Protein AF-0000000084991382 (afdb_homodimer)

InterPro domains:
  IPR006451 Glycogen debranching enzyme, archaeal type [TIGR01561] (20-585)
  IPR008928 Six-hairpin glycosidase superfamily [SSF48208] (180-654)
  IPR010401 Glycogen debranching enzyme [PTHR10569] (270-649)
  IPR012341 Six-hairpin glycosidase-like superfamily [G3DSA:1.50.10.10] (306-645)
  IPR024742 Glycogen debranching enzyme, bacterial and archaeal type, N-terminal [PF12439] (19-235)
  IPR032790 Glycogen debranching enzyme, C-terminal [PF06202] (283-645)

Structure (mmCIF, N/CA/C/O backbone):
data_AF-0000000084991382-model_v1
#
loop_
_entity.id
_entity.type
_entity.pdbx_description
1 polymer 'Glycogen debranching enzyme'
#
loop_
_atom_site.group_PDB
_atom_site.id
_atom_site.type_symbol
_atom_site.label_atom_id
_atom_site.label_alt_id
_atom_site.label_comp_id
_atom_site.label_asym_id
_atom_site.label_entity_id
_atom_site.label_seq_id
_atom_site.pdbx_PDB_ins_code
_atom_site.Cartn_x
_atom_site.Cartn_y
_atom_site.Cartn_z
_atom_site.occupancy
_atom_site.B_iso_or_equiv
_atom_site.auth_seq_id
_atom_site.auth_comp_id
_atom_site.auth_asym_id
_atom_site.auth_atom_id
_atom_site.pdbx_PDB_model_num
ATOM 1 N N . MET A 1 1 ? 6.48 -0.029 11.258 1 72.81 1 MET A N 1
ATOM 2 C CA . MET A 1 1 ? 5.969 -0.541 9.992 1 72.81 1 MET A CA 1
ATOM 3 C C . MET A 1 1 ? 6.969 -0.298 8.867 1 72.81 1 MET A C 1
ATOM 5 O O . MET A 1 1 ? 7.711 0.684 8.891 1 72.81 1 MET A O 1
ATOM 9 N N . ILE A 1 2 ? 7.184 -1.28 8.094 1 89.69 2 ILE A N 1
ATOM 10 C CA . ILE A 1 2 ? 8.031 -1.267 6.906 1 89.69 2 ILE A CA 1
ATOM 11 C C . ILE A 1 2 ? 7.172 -1.065 5.66 1 89.69 2 ILE A C 1
ATOM 13 O O . ILE A 1 2 ? 6.121 -1.692 5.52 1 89.69 2 ILE A O 1
ATOM 17 N N . TYR A 1 3 ? 7.504 -0.034 4.891 1 96.38 3 TYR A N 1
ATOM 18 C CA . TYR A 1 3 ? 6.805 0.211 3.635 1 96.38 3 TYR A CA 1
ATOM 19 C C . TYR A 1 3 ? 7.531 -0.455 2.471 1 96.38 3 TYR A C 1
ATOM 21 O O . TYR A 1 3 ? 8.75 -0.338 2.342 1 96.38 3 TYR A O 1
ATOM 29 N N . HIS A 1 4 ? 6.82 -1.195 1.661 1 97.19 4 HIS A N 1
ATOM 30 C CA . HIS A 1 4 ? 7.363 -1.854 0.478 1 97.19 4 HIS A CA 1
ATOM 31 C C . HIS A 1 4 ? 6.656 -1.383 -0.788 1 97.19 4 HIS A C 1
ATOM 33 O O . HIS A 1 4 ? 5.422 -1.349 -0.839 1 97.19 4 HIS A O 1
ATOM 39 N N . PHE A 1 5 ? 7.438 -1.01 -1.767 1 98.06 5 PHE A N 1
ATOM 40 C CA . PHE A 1 5 ? 6.926 -0.643 -3.082 1 98.06 5 PHE A CA 1
ATOM 41 C C . PHE A 1 5 ? 7.699 -1.362 -4.184 1 98.06 5 PHE A C 1
ATOM 43 O O . PHE A 1 5 ? 8.891 -1.648 -4.027 1 98.06 5 PHE A O 1
ATOM 50 N N . SER A 1 6 ? 7.043 -1.674 -5.199 1 97.56 6 SER A N 1
ATOM 51 C CA . SER A 1 6 ? 7.684 -2.271 -6.363 1 97.56 6 SER A CA 1
ATOM 52 C C . SER A 1 6 ? 7.082 -1.735 -7.66 1 97.56 6 SER A C 1
ATOM 54 O O . SER A 1 6 ? 6.762 -0.55 -7.758 1 97.56 6 SER A O 1
ATOM 56 N N . LYS A 1 7 ? 7.035 -2.514 -8.695 1 97.44 7 LYS A N 1
ATOM 57 C CA . LYS A 1 7 ? 6.711 -2.039 -10.039 1 97.44 7 LYS A CA 1
ATOM 58 C C . LYS A 1 7 ? 5.312 -1.425 -10.078 1 97.44 7 LYS A C 1
ATOM 60 O O . LYS A 1 7 ? 5.051 -0.519 -10.867 1 97.44 7 LYS A O 1
ATOM 65 N N . GLU A 1 8 ? 4.422 -1.865 -9.18 1 96.38 8 GLU A N 1
ATOM 66 C CA . GLU A 1 8 ? 3.072 -1.311 -9.148 1 96.38 8 GLU A CA 1
ATOM 67 C C . GLU A 1 8 ? 3.096 0.18 -8.828 1 96.38 8 GLU A C 1
ATOM 69 O O . GLU A 1 8 ? 2.189 0.92 -9.219 1 96.38 8 GLU A O 1
ATOM 74 N N . ALA A 1 9 ? 4.09 0.682 -8.164 1 97.62 9 ALA A N 1
ATOM 75 C CA . ALA A 1 9 ? 4.172 2.062 -7.695 1 97.62 9 ALA A CA 1
ATOM 76 C C . ALA A 1 9 ? 4.742 2.977 -8.773 1 97.62 9 ALA A C 1
ATOM 78 O O . ALA A 1 9 ? 4.648 4.203 -8.68 1 97.62 9 ALA A O 1
ATOM 79 N N . TRP A 1 10 ? 5.344 2.391 -9.844 1 98.06 10 TRP A N 1
ATOM 80 C CA . TRP A 1 10 ? 5.895 3.215 -10.914 1 98.06 10 TRP A CA 1
ATOM 81 C C . TRP A 1 10 ? 5.703 2.547 -12.273 1 98.06 10 TRP A C 1
ATOM 83 O O . TRP A 1 10 ? 6.656 2.406 -13.039 1 98.06 10 TRP A O 1
ATOM 93 N N . ARG A 1 11 ? 4.496 2.066 -12.523 1 96.62 11 ARG A N 1
ATOM 94 C CA . ARG A 1 11 ? 4.145 1.539 -13.836 1 96.62 11 ARG A CA 1
ATOM 95 C C . ARG A 1 11 ? 4.379 2.582 -14.922 1 96.62 11 ARG A C 1
ATOM 97 O O . ARG A 1 11 ? 4.664 2.234 -16.078 1 96.62 11 ARG A O 1
ATOM 104 N N . THR A 1 12 ? 4.203 3.867 -14.562 1 96.31 12 THR A N 1
ATOM 105 C CA . THR A 1 12 ? 4.535 5.027 -15.383 1 96.31 12 THR A CA 1
ATOM 106 C C . THR A 1 12 ? 5.383 6.023 -14.602 1 96.31 12 THR A C 1
ATOM 108 O O . THR A 1 12 ? 5.488 5.93 -13.375 1 96.31 12 THR A O 1
ATOM 111 N N . PHE A 1 13 ? 5.98 6.957 -15.32 1 97.19 13 PHE A N 1
ATOM 112 C CA . PHE A 1 13 ? 6.762 8.016 -14.688 1 97.19 13 PHE A CA 1
ATOM 113 C C . PHE A 1 13 ? 5.898 8.812 -13.711 1 97.19 13 PHE A C 1
ATOM 115 O O . PHE A 1 13 ? 6.312 9.07 -12.578 1 97.19 13 PHE A O 1
ATOM 122 N N . GLU A 1 14 ? 4.66 9.117 -14.125 1 96.5 14 GLU A N 1
ATOM 123 C CA . GLU A 1 14 ? 3.756 9.93 -13.32 1 96.5 14 GLU A CA 1
ATOM 124 C C . GLU A 1 14 ? 3.396 9.227 -12.008 1 96.5 14 GLU A C 1
ATOM 126 O O . GLU A 1 14 ? 3.395 9.852 -10.945 1 96.5 14 GLU A O 1
ATOM 131 N N . ARG A 1 15 ? 3.189 7.969 -12.086 1 96.62 15 ARG A N 1
ATOM 132 C CA . ARG A 1 15 ? 2.859 7.199 -10.891 1 96.62 15 ARG A CA 1
ATOM 133 C C . ARG A 1 15 ? 4.047 7.137 -9.93 1 96.62 15 ARG A C 1
ATOM 135 O O . ARG A 1 15 ? 3.871 7.195 -8.711 1 96.62 15 ARG A O 1
ATOM 142 N N . GLY A 1 16 ? 5.223 7.023 -10.586 1 97.69 16 GLY A N 1
ATOM 143 C CA . GLY A 1 16 ? 6.438 6.957 -9.781 1 97.69 16 GLY A CA 1
ATOM 144 C C . GLY A 1 16 ? 6.727 8.242 -9.031 1 97.69 16 GLY A C 1
ATOM 145 O O . GLY A 1 16 ? 7.434 8.227 -8.023 1 97.69 16 GLY A O 1
ATOM 146 N N . CYS A 1 17 ? 6.105 9.32 -9.461 1 97.88 17 CYS A N 1
ATOM 147 C CA . CYS A 1 17 ? 6.371 10.633 -8.883 1 97.88 17 CYS A CA 1
ATOM 148 C C . CYS A 1 17 ? 5.34 10.969 -7.812 1 97.88 17 CYS A C 1
ATOM 150 O O . CYS A 1 17 ? 5.465 11.984 -7.125 1 97.88 17 CYS A O 1
ATOM 152 N N . GLU A 1 18 ? 4.352 10.117 -7.555 1 97.25 18 GLU A N 1
ATOM 153 C CA . GLU A 1 18 ? 3.24 10.422 -6.66 1 97.25 18 GLU A CA 1
ATOM 154 C C . GLU A 1 18 ? 3.674 10.344 -5.199 1 97.25 18 GLU A C 1
ATOM 156 O O . GLU A 1 18 ? 3.039 10.938 -4.324 1 97.25 18 GLU A O 1
ATOM 161 N N . ARG A 1 19 ? 4.727 9.586 -4.914 1 98.31 19 ARG A N 1
ATOM 162 C CA . ARG A 1 19 ? 5.141 9.336 -3.535 1 98.31 19 ARG A CA 1
ATOM 163 C C . ARG A 1 19 ? 6.531 9.906 -3.271 1 98.31 19 ARG A C 1
ATOM 165 O O . ARG A 1 19 ? 7.43 9.773 -4.109 1 98.31 19 ARG A O 1
ATOM 172 N N . GLU A 1 20 ? 6.66 10.5 -2.154 1 98.62 20 GLU A N 1
ATOM 173 C CA . GLU A 1 20 ? 7.906 11.148 -1.757 1 98.62 20 GLU A CA 1
ATOM 174 C C . GLU A 1 20 ? 8.406 10.609 -0.419 1 98.62 20 GLU A C 1
ATOM 176 O O . GLU A 1 20 ? 7.605 10.227 0.438 1 98.62 20 GLU A O 1
ATOM 181 N N . TRP A 1 21 ? 9.703 10.508 -0.274 1 98.56 21 TRP A N 1
ATOM 182 C CA . TRP A 1 21 ? 10.328 10.156 1 1 98.56 21 TRP A CA 1
ATOM 183 C C . TRP A 1 21 ? 11 11.375 1.63 1 98.56 21 TRP A C 1
ATOM 185 O O . TRP A 1 21 ? 11.297 12.352 0.94 1 98.56 21 TRP A O 1
ATOM 195 N N . LEU A 1 22 ? 11.172 11.367 2.988 1 98.75 22 LEU A N 1
ATOM 196 C CA . LEU A 1 22 ? 11.773 12.453 3.752 1 98.75 22 LEU A CA 1
ATOM 197 C C . LEU A 1 22 ? 12.656 11.914 4.867 1 98.75 22 LEU A C 1
ATOM 199 O O . LEU A 1 22 ? 12.281 10.961 5.555 1 98.75 22 LEU A O 1
ATOM 203 N N . ILE A 1 23 ? 13.875 12.508 4.926 1 98.5 23 ILE A N 1
ATOM 204 C CA . ILE A 1 23 ? 14.773 12.297 6.051 1 98.5 23 ILE A CA 1
ATOM 205 C C . ILE A 1 23 ? 15.211 13.641 6.625 1 98.5 23 ILE A C 1
ATOM 207 O O . ILE A 1 23 ? 15.469 14.586 5.883 1 98.5 23 ILE A O 1
ATOM 211 N N . THR A 1 24 ? 15.227 13.727 7.902 1 98.62 24 THR A N 1
ATOM 212 C CA . THR A 1 24 ? 15.625 14.977 8.547 1 98.62 24 THR A CA 1
ATOM 213 C C . THR A 1 24 ? 16.812 14.75 9.484 1 98.62 24 THR A C 1
ATOM 215 O O . THR A 1 24 ? 17.094 13.609 9.852 1 98.62 24 THR A O 1
ATOM 218 N N . ASN A 1 25 ? 17.516 15.82 9.883 1 98.38 25 ASN A N 1
ATOM 219 C CA . ASN A 1 25 ? 18.734 15.664 10.664 1 98.38 25 ASN A CA 1
ATOM 220 C C . ASN A 1 25 ? 18.594 16.297 12.047 1 98.38 25 ASN A C 1
ATOM 222 O O . ASN A 1 25 ? 19.562 16.375 12.797 1 98.38 25 ASN A O 1
ATOM 226 N N . GLY A 1 26 ? 17.438 16.891 12.375 1 98.31 26 GLY A N 1
ATOM 227 C CA . GLY A 1 26 ? 17.203 17.484 13.688 1 98.31 26 GLY A CA 1
ATOM 228 C C . GLY A 1 26 ? 17.656 18.922 13.781 1 98.31 26 GLY A C 1
ATOM 229 O O . GLY A 1 26 ? 17.531 19.547 14.836 1 98.31 26 GLY A O 1
ATOM 230 N N . LEU A 1 27 ? 18.109 19.516 12.656 1 98.25 27 LEU A N 1
ATOM 231 C CA . LEU A 1 27 ? 18.578 20.906 12.625 1 98.25 27 LEU A CA 1
ATOM 232 C C . LEU A 1 27 ? 17.75 21.75 11.672 1 98.25 27 LEU A C 1
ATOM 234 O O . LEU A 1 27 ? 18.062 22.906 11.422 1 98.25 27 LEU A O 1
ATOM 238 N N . GLY A 1 28 ? 16.75 21.125 11.156 1 97.5 28 GLY A N 1
ATOM 239 C CA . GLY A 1 28 ? 15.961 21.781 10.125 1 97.5 28 GLY A CA 1
ATOM 240 C C . GLY A 1 28 ? 16.344 21.359 8.719 1 97.5 28 GLY A C 1
ATOM 241 O O . GLY A 1 28 ? 15.57 21.562 7.777 1 97.5 28 GLY A O 1
ATOM 242 N N . GLY A 1 29 ? 17.531 20.781 8.547 1 98.5 29 GLY A N 1
ATOM 243 C CA . GLY A 1 29 ? 17.938 20.219 7.273 1 98.5 29 GLY A CA 1
ATOM 244 C C . GLY A 1 29 ? 17.234 18.922 6.93 1 98.5 29 GLY A C 1
ATOM 245 O O . GLY A 1 29 ? 16.719 18.234 7.816 1 98.5 29 GLY A O 1
ATOM 246 N N . PHE A 1 30 ? 17.219 18.609 5.609 1 98.81 30 PHE A N 1
ATOM 247 C CA . PHE A 1 30 ? 16.5 17.406 5.207 1 98.81 30 PHE A CA 1
ATOM 248 C C . PHE A 1 30 ? 16.984 16.922 3.844 1 98.81 30 PHE A C 1
ATOM 250 O O . PHE A 1 30 ? 17.672 17.641 3.133 1 98.81 30 PHE A O 1
ATOM 257 N N . ALA A 1 31 ? 16.703 15.688 3.574 1 98.88 31 ALA A N 1
ATOM 258 C CA . ALA A 1 31 ? 16.766 15.062 2.258 1 98.88 31 ALA A CA 1
ATOM 259 C C . ALA A 1 31 ? 15.414 14.5 1.847 1 98.88 31 ALA A C 1
ATOM 261 O O . ALA A 1 31 ? 14.68 13.953 2.678 1 98.88 31 ALA A O 1
ATOM 262 N N . SER A 1 32 ? 15.055 14.719 0.607 1 98.81 32 SER A N 1
ATOM 263 C CA . SER A 1 32 ? 13.766 14.219 0.132 1 98.81 32 SER A CA 1
ATOM 264 C C . SER A 1 32 ? 13.789 13.992 -1.376 1 98.81 32 SER A C 1
ATOM 266 O O . SER A 1 32 ? 14.641 14.531 -2.08 1 98.81 32 SER A O 1
ATOM 268 N N . GLY A 1 33 ? 12.93 13.242 -1.878 1 98.62 33 GLY A N 1
ATOM 269 C CA . GLY A 1 33 ? 12.758 12.914 -3.283 1 98.62 33 GLY A CA 1
ATOM 270 C C . GLY A 1 33 ? 11.586 11.992 -3.543 1 98.62 33 GLY A C 1
ATOM 271 O O . GLY A 1 33 ? 10.805 11.695 -2.633 1 98.62 33 GLY A O 1
ATOM 272 N N . THR A 1 34 ? 11.406 11.57 -4.816 1 98.62 34 THR A N 1
ATOM 273 C CA . THR A 1 34 ? 10.359 10.633 -5.188 1 98.62 34 THR A CA 1
ATOM 274 C C . THR A 1 34 ? 10.875 9.195 -5.117 1 98.62 34 THR A C 1
ATOM 276 O O . THR A 1 34 ? 12.078 8.969 -5.008 1 98.62 34 THR A O 1
ATOM 279 N N . LEU A 1 35 ? 10.023 8.211 -5.23 1 98.25 35 LEU A N 1
ATOM 280 C CA . LEU A 1 35 ? 10.398 6.805 -5.18 1 98.25 35 LEU A CA 1
ATOM 281 C C . LEU A 1 35 ? 11.289 6.441 -6.363 1 98.25 35 LEU A C 1
ATOM 283 O O . LEU A 1 35 ? 12.125 5.535 -6.262 1 98.25 35 LEU A O 1
ATOM 287 N N . VAL A 1 36 ? 11.148 7.223 -7.441 1 98.38 36 VAL A N 1
ATOM 288 C CA . VAL A 1 36 ? 11.844 6.809 -8.656 1 98.38 36 VAL A CA 1
ATOM 289 C C . VAL A 1 36 ? 13.102 7.652 -8.844 1 98.38 36 VAL A C 1
ATOM 291 O O . VAL A 1 36 ? 13.758 7.57 -9.883 1 98.38 36 VAL A O 1
ATOM 294 N N . GLY A 1 37 ? 13.37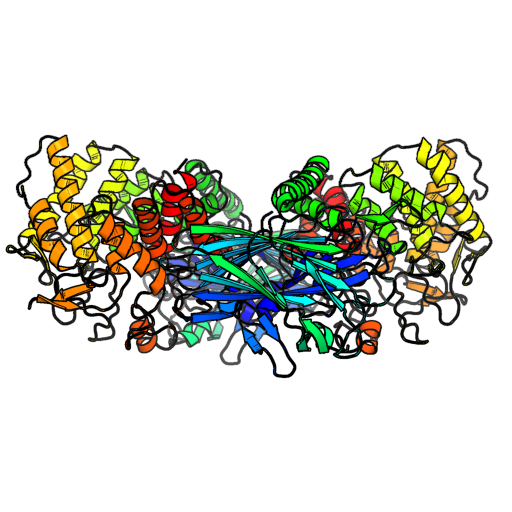5 8.547 -7.922 1 98 37 GLY A N 1
ATOM 295 C CA . GLY A 1 37 ? 14.602 9.328 -7.961 1 98 37 GLY A CA 1
ATOM 296 C C . GLY A 1 37 ? 14.484 10.578 -8.805 1 98 37 GLY A C 1
ATOM 297 O O . GLY A 1 37 ? 15.492 11.227 -9.109 1 98 37 GLY A O 1
ATOM 298 N N . ALA A 1 38 ? 13.281 10.922 -9.234 1 98.25 38 ALA A N 1
ATOM 299 C CA . ALA A 1 38 ? 13.055 12.164 -9.969 1 98.25 38 ALA A CA 1
ATOM 300 C C . ALA A 1 38 ? 12.805 13.328 -9.016 1 98.25 38 ALA A C 1
ATOM 302 O O . ALA A 1 38 ? 12.055 13.203 -8.055 1 98.25 38 ALA A O 1
ATOM 303 N N . ASN A 1 39 ? 13.469 14.383 -9.203 1 98.5 39 ASN A N 1
ATOM 304 C CA . ASN A 1 39 ? 13.109 15.602 -8.492 1 98.5 39 ASN A CA 1
ATOM 305 C C . ASN A 1 39 ? 11.93 16.312 -9.148 1 98.5 39 ASN A C 1
ATOM 307 O O . ASN A 1 39 ? 12.008 16.703 -10.312 1 98.5 39 ASN A O 1
ATOM 311 N N . THR A 1 40 ? 10.891 16.5 -8.398 1 98.12 40 THR A N 1
ATOM 312 C CA . THR A 1 40 ? 9.703 17.141 -8.953 1 98.12 40 THR A CA 1
ATOM 313 C C . THR A 1 40 ? 9.477 18.5 -8.328 1 98.12 40 THR A C 1
ATOM 315 O O . THR A 1 40 ? 8.617 19.266 -8.781 1 98.12 40 THR A O 1
ATOM 318 N N . ARG A 1 41 ? 10.234 18.781 -7.262 1 97.75 41 ARG A N 1
ATOM 319 C CA . ARG A 1 41 ? 10.18 20.047 -6.539 1 97.75 41 ARG A CA 1
ATOM 320 C C . ARG A 1 41 ? 11.562 20.703 -6.461 1 97.75 41 ARG A C 1
ATOM 322 O O . ARG A 1 41 ? 12.57 20 -6.375 1 97.75 41 ARG A O 1
ATOM 329 N N . ARG A 1 42 ? 11.531 22.047 -6.375 1 98.19 42 ARG A N 1
ATOM 330 C CA . ARG A 1 42 ? 12.797 22.734 -6.148 1 98.19 42 ARG A CA 1
ATOM 331 C C . ARG A 1 42 ? 13.375 22.391 -4.781 1 98.19 42 ARG A C 1
ATOM 333 O O . ARG A 1 42 ? 14.562 22.609 -4.535 1 98.19 42 ARG A O 1
ATOM 340 N N . TYR A 1 43 ? 12.547 21.797 -3.959 1 98.56 43 TYR A N 1
ATOM 341 C CA . TYR A 1 43 ? 12.93 21.484 -2.59 1 98.56 43 TYR A CA 1
ATOM 342 C C . TYR A 1 43 ? 13.555 20.094 -2.506 1 98.56 43 TYR A C 1
ATOM 344 O O . TYR A 1 43 ? 14.18 19.75 -1.5 1 98.56 43 TYR A O 1
ATOM 352 N N . HIS A 1 44 ? 13.375 19.25 -3.551 1 98.69 44 HIS A N 1
ATOM 353 C CA . HIS A 1 44 ? 13.992 17.938 -3.537 1 98.69 44 HIS A CA 1
ATOM 354 C C . HIS A 1 44 ? 15.516 18.031 -3.564 1 98.69 44 HIS A C 1
ATOM 356 O O . HIS A 1 44 ? 16.078 18.859 -4.285 1 98.69 44 HIS A O 1
ATOM 362 N N . GLY A 1 45 ? 16.141 17.156 -2.748 1 98.75 45 GLY A N 1
ATOM 363 C CA . GLY A 1 45 ? 17.594 17.109 -2.68 1 98.75 45 GLY A CA 1
ATOM 364 C C . GLY A 1 45 ? 18.109 16.094 -1.673 1 98.75 45 GLY A C 1
ATOM 365 O O . GLY A 1 45 ? 17.375 15.664 -0.789 1 98.75 45 GLY A O 1
ATOM 366 N N . LEU A 1 46 ? 19.328 15.797 -1.858 1 98.81 46 LEU A N 1
ATOM 367 C CA . LEU A 1 46 ? 19.969 14.859 -0.942 1 98.81 46 LEU A CA 1
ATOM 368 C C . LEU A 1 46 ? 20.531 15.586 0.275 1 98.81 46 LEU A C 1
ATOM 370 O O . LEU A 1 46 ? 20.688 14.992 1.342 1 98.81 46 LEU A O 1
ATOM 374 N N . LEU A 1 47 ? 20.812 16.922 0.061 1 98.88 47 LEU A N 1
ATOM 375 C CA . LEU A 1 47 ? 21.266 17.703 1.202 1 98.88 47 LEU A CA 1
ATOM 376 C C . LEU A 1 47 ? 20.734 19.125 1.119 1 98.88 47 LEU A C 1
ATOM 378 O O . LEU A 1 47 ? 21.266 19.969 0.386 1 98.88 47 LEU A O 1
ATOM 382 N N . VAL A 1 48 ? 19.734 19.375 1.8 1 98.88 48 VAL A N 1
ATOM 383 C CA . VAL A 1 48 ? 19.297 20.719 2.164 1 98.88 48 VAL A CA 1
ATOM 384 C C . VAL A 1 48 ? 19.734 21.031 3.59 1 98.88 48 VAL A C 1
ATOM 386 O O . VAL A 1 48 ? 19.219 20.469 4.551 1 98.88 48 VAL A O 1
ATOM 389 N N . ALA A 1 49 ? 20.609 21.969 3.721 1 98.5 49 ALA A N 1
ATOM 390 C CA . ALA A 1 49 ? 21.25 22.219 5.016 1 98.5 49 ALA A CA 1
ATOM 391 C C . ALA A 1 49 ? 20.734 23.516 5.633 1 98.5 49 ALA A C 1
ATOM 393 O O . ALA A 1 49 ? 20.453 24.469 4.918 1 98.5 49 ALA A O 1
ATOM 394 N N . ALA A 1 50 ? 20.656 23.5 6.93 1 97.56 50 ALA A N 1
ATOM 395 C CA . ALA A 1 50 ? 20.344 24.734 7.668 1 97.56 50 ALA A CA 1
ATOM 396 C C . ALA A 1 50 ? 21.625 25.438 8.102 1 97.56 50 ALA A C 1
ATOM 398 O O . ALA A 1 50 ? 22.359 24.938 8.961 1 97.56 50 ALA A O 1
ATOM 399 N N . LEU A 1 51 ? 21.891 26.594 7.523 1 96.12 51 LEU A N 1
ATOM 400 C CA . LEU A 1 51 ? 23.109 27.328 7.832 1 96.12 51 LEU A CA 1
ATOM 401 C C . LEU A 1 51 ? 23 28 9.195 1 96.12 51 LEU A C 1
ATOM 403 O O . LEU A 1 51 ? 24.016 28.266 9.836 1 96.12 51 LEU A O 1
ATOM 407 N N . ASN A 1 52 ? 21.828 28.297 9.602 1 95.19 52 ASN A N 1
ATOM 408 C CA . ASN A 1 52 ? 21.469 28.766 10.938 1 95.19 52 ASN A CA 1
ATOM 409 C C . ASN A 1 52 ? 20.297 27.984 11.508 1 95.19 52 ASN A C 1
ATOM 411 O O . ASN A 1 52 ? 19.172 28.484 11.516 1 95.19 52 ASN A O 1
ATOM 415 N N . PRO A 1 53 ? 20.516 26.859 12.016 1 96.25 53 PRO A N 1
ATOM 416 C CA . PRO A 1 53 ? 19.438 25.969 12.414 1 96.25 53 PRO A CA 1
ATOM 417 C C . PRO A 1 53 ? 18.375 26.656 13.273 1 96.25 53 PRO A C 1
ATOM 419 O O . PRO A 1 53 ? 18.719 27.406 14.195 1 96.25 53 PRO A O 1
ATOM 422 N N . PRO A 1 54 ? 17.141 26.406 12.969 1 97 54 PRO A N 1
ATOM 423 C CA . PRO A 1 54 ? 16.688 25.531 11.883 1 97 54 PRO A CA 1
ATOM 424 C C . PRO A 1 54 ? 16.391 26.297 10.594 1 97 54 PRO A C 1
ATOM 426 O O . PRO A 1 54 ? 15.766 25.75 9.68 1 97 54 PRO A O 1
ATOM 429 N N . VAL A 1 55 ? 16.859 27.562 10.453 1 95.94 55 VAL A N 1
ATOM 430 C CA . VAL A 1 55 ? 16.484 28.438 9.344 1 95.94 55 VAL A CA 1
ATOM 431 C C . VAL A 1 55 ? 17.688 28.656 8.43 1 95.94 55 VAL A C 1
ATOM 433 O O . VAL A 1 55 ? 18.703 27.969 8.555 1 95.94 55 VAL A O 1
ATOM 436 N N . ARG A 1 56 ? 17.469 29.469 7.441 1 96 56 ARG A N 1
ATOM 437 C CA . ARG A 1 56 ? 18.484 29.75 6.426 1 96 56 ARG A CA 1
ATOM 438 C C . ARG A 1 56 ? 18.922 28.484 5.719 1 96 56 ARG A C 1
ATOM 440 O O . ARG A 1 56 ? 20.109 28.156 5.707 1 96 56 ARG A O 1
ATOM 447 N N . ARG A 1 57 ? 18 27.797 5.129 1 97.44 57 ARG A N 1
ATOM 448 C CA . ARG A 1 57 ? 18.266 26.516 4.477 1 97.44 57 ARG A CA 1
ATOM 449 C C . ARG A 1 57 ? 18.75 26.719 3.047 1 97.44 57 ARG A C 1
ATOM 451 O O . ARG A 1 57 ? 18.281 27.625 2.348 1 97.44 57 ARG A O 1
ATOM 458 N N . TYR A 1 58 ? 19.641 25.859 2.652 1 98.19 58 TYR A N 1
ATOM 459 C CA . TYR A 1 58 ? 20.25 25.906 1.321 1 98.19 58 TYR A CA 1
ATOM 460 C C . TYR A 1 58 ? 20.281 24.516 0.692 1 98.19 58 TYR A C 1
ATOM 462 O O . TYR A 1 58 ? 20.609 23.531 1.36 1 98.19 58 TYR A O 1
ATOM 470 N N . LEU A 1 59 ? 19.891 24.453 -0.549 1 98.69 59 LEU A N 1
ATOM 471 C CA . LEU A 1 59 ? 20.125 23.234 -1.31 1 98.69 59 LEU A CA 1
ATOM 472 C C . LEU A 1 59 ? 21.578 23.125 -1.747 1 98.69 59 LEU A C 1
ATOM 474 O O . LEU A 1 59 ? 22.078 24 -2.473 1 98.69 59 LEU A O 1
ATOM 478 N N . LEU A 1 60 ? 22.266 22.094 -1.311 1 98.75 60 LEU A N 1
ATOM 479 C CA . LEU A 1 60 ? 23.672 21.938 -1.622 1 98.75 60 LEU A CA 1
ATOM 480 C C . LEU A 1 60 ? 23.891 20.812 -2.621 1 98.75 60 LEU A C 1
ATOM 482 O O . LEU A 1 60 ? 24.688 20.938 -3.557 1 98.75 60 LEU A O 1
ATOM 486 N N . LEU A 1 61 ? 23.234 19.672 -2.357 1 98.88 61 LEU A N 1
ATOM 487 C CA . LEU A 1 61 ? 23.297 18.516 -3.252 1 98.88 61 LEU A CA 1
ATOM 488 C C . LEU A 1 61 ? 21.891 18.094 -3.678 1 98.88 61 LEU A C 1
ATOM 490 O O . LEU A 1 61 ? 21.141 17.531 -2.881 1 98.88 61 LEU A O 1
ATOM 494 N N . ALA A 1 62 ? 21.625 18.312 -4.934 1 98.62 62 ALA A N 1
ATOM 495 C CA . ALA A 1 62 ? 20.281 18 -5.438 1 98.62 62 ALA A CA 1
ATOM 496 C C . ALA A 1 62 ? 20.109 16.5 -5.652 1 98.62 62 ALA A C 1
ATOM 498 O O . ALA A 1 62 ? 19.078 15.922 -5.297 1 98.62 62 ALA A O 1
ATOM 499 N N . LYS A 1 63 ? 21.125 15.891 -6.277 1 97 63 LYS A N 1
ATOM 500 C CA . LYS A 1 63 ? 21.031 14.484 -6.668 1 97 63 LYS A CA 1
ATOM 501 C C . LYS A 1 63 ? 22.422 13.875 -6.844 1 97 63 LYS A C 1
ATOM 503 O O . LYS A 1 63 ? 23.406 14.594 -7.008 1 97 63 LYS A O 1
ATOM 508 N N . LEU A 1 64 ? 22.406 12.617 -6.723 1 98.19 64 LEU A N 1
ATOM 509 C CA . LEU A 1 64 ? 23.469 11.781 -7.281 1 98.19 64 LEU A CA 1
ATOM 510 C C . LEU A 1 64 ? 22.938 10.914 -8.414 1 98.19 64 LEU A C 1
ATOM 512 O O . LEU A 1 64 ? 22.203 9.953 -8.18 1 98.19 64 LEU A O 1
ATOM 516 N N . ASP A 1 65 ? 23.297 11.258 -9.664 1 98.19 65 ASP A N 1
ATOM 517 C CA . ASP A 1 65 ? 22.891 10.414 -10.789 1 98.19 65 ASP A CA 1
ATOM 518 C C . ASP A 1 65 ? 23.859 9.242 -10.969 1 98.19 65 ASP A C 1
ATOM 520 O O . ASP A 1 65 ? 25.078 9.43 -10.961 1 98.19 65 ASP A O 1
ATOM 524 N N . GLU A 1 66 ? 23.297 8.133 -11.125 1 98.06 66 GLU A N 1
ATOM 525 C CA . GLU A 1 66 ? 24.109 6.91 -11.141 1 98.06 66 GLU A CA 1
ATOM 526 C C . GLU A 1 66 ? 24.078 6.254 -12.523 1 98.06 66 GLU A C 1
ATOM 528 O O . GLU A 1 66 ? 23.047 6.25 -13.195 1 98.06 66 GLU A O 1
ATOM 533 N N . GLN A 1 67 ? 25.219 5.734 -12.883 1 97.56 67 GLN A N 1
ATOM 534 C CA . GLN A 1 67 ? 25.375 4.859 -14.047 1 97.56 67 GLN A CA 1
ATOM 535 C C . GLN A 1 67 ? 26.172 3.609 -13.695 1 97.56 67 GLN A C 1
ATOM 537 O O . GLN A 1 67 ? 27.094 3.666 -12.883 1 97.56 67 GLN A O 1
ATOM 542 N N . LEU A 1 68 ? 25.781 2.566 -14.273 1 96.44 68 LEU A N 1
ATOM 543 C CA . LEU A 1 68 ? 26.531 1.314 -14.156 1 96.44 68 LEU A CA 1
ATOM 544 C C . LEU A 1 68 ? 27.047 0.856 -15.516 1 96.44 68 LEU A C 1
ATOM 546 O O . LEU A 1 68 ? 26.281 0.817 -16.484 1 96.44 68 LEU A O 1
ATOM 550 N N . ILE A 1 69 ? 28.312 0.594 -15.539 1 95.19 69 ILE A N 1
ATOM 551 C CA . ILE A 1 69 ? 28.938 0.124 -16.781 1 95.19 69 ILE A CA 1
ATOM 552 C C . ILE A 1 69 ? 29.438 -1.31 -16.594 1 95.19 69 ILE A C 1
ATOM 554 O O . ILE A 1 69 ? 30.172 -1.602 -15.648 1 95.19 69 ILE A O 1
ATOM 558 N N . CYS A 1 70 ? 29.016 -2.148 -17.391 1 91.06 70 CYS A N 1
ATOM 559 C CA . CYS A 1 70 ? 29.438 -3.547 -17.391 1 91.06 70 CYS A CA 1
ATOM 560 C C . CYS A 1 70 ? 29.516 -4.098 -18.812 1 91.06 70 CYS A C 1
ATOM 562 O O . CYS A 1 70 ? 28.547 -4.031 -19.562 1 91.06 70 CYS A O 1
ATOM 564 N N . GLY A 1 71 ? 30.641 -4.758 -19.172 1 85.31 71 GLY A N 1
ATOM 565 C CA . GLY A 1 71 ? 30.812 -5.391 -20.469 1 85.31 71 GLY A CA 1
ATOM 566 C C . GLY A 1 71 ? 30.547 -4.449 -21.641 1 85.31 71 GLY A C 1
ATOM 567 O O . GLY A 1 71 ? 29.906 -4.832 -22.609 1 85.31 71 GLY A O 1
ATOM 568 N N . GLY A 1 72 ? 30.797 -3.271 -21.516 1 87.56 72 GLY A N 1
ATOM 569 C CA . GLY A 1 72 ? 30.609 -2.295 -22.578 1 87.56 72 GLY A CA 1
ATOM 570 C C . GLY A 1 72 ? 29.234 -1.684 -22.594 1 87.56 72 GLY A C 1
ATOM 571 O O . GLY A 1 72 ? 28.953 -0.794 -23.406 1 87.56 72 GLY A O 1
ATOM 572 N N . VAL A 1 73 ? 28.359 -2.178 -21.766 1 92.38 73 VAL A N 1
ATOM 573 C CA . VAL A 1 73 ? 27 -1.639 -21.703 1 92.38 73 VAL A CA 1
ATOM 574 C C . VAL A 1 73 ? 26.906 -0.638 -20.562 1 92.38 73 VAL A C 1
ATOM 576 O O . VAL A 1 73 ? 27.406 -0.883 -19.469 1 92.38 73 VAL A O 1
ATOM 579 N N . THR A 1 74 ? 26.281 0.484 -20.828 1 95.94 74 THR A N 1
ATOM 580 C CA . THR A 1 74 ? 26.031 1.492 -19.812 1 95.94 74 THR A CA 1
ATOM 581 C C . THR A 1 74 ? 24.562 1.522 -19.422 1 95.94 74 THR A C 1
ATOM 583 O O . THR A 1 74 ? 23.688 1.747 -20.266 1 95.94 74 THR A O 1
ATOM 586 N N . TYR A 1 75 ? 24.297 1.238 -18.188 1 96.44 75 TYR A N 1
ATOM 587 C CA . TYR A 1 75 ? 22.969 1.377 -17.609 1 96.44 75 TYR A CA 1
ATOM 588 C C . TYR A 1 75 ? 22.812 2.707 -16.891 1 96.44 75 TYR A C 1
ATOM 590 O O . TYR A 1 75 ? 23.516 2.967 -15.906 1 96.44 75 TYR A O 1
ATOM 598 N N . ASN A 1 76 ? 21.953 3.559 -17.391 1 97.88 76 ASN A N 1
ATOM 599 C CA . ASN A 1 76 ? 21.641 4.812 -16.719 1 97.88 76 ASN A CA 1
ATOM 600 C C . ASN A 1 76 ? 20.562 4.621 -15.656 1 97.88 76 ASN A C 1
ATOM 602 O O . ASN A 1 76 ? 19.422 4.281 -15.969 1 97.88 76 ASN A O 1
ATOM 606 N N . LEU A 1 77 ? 20.875 4.836 -14.398 1 98.12 77 LEU A N 1
ATOM 607 C CA . LEU A 1 77 ? 19.938 4.621 -13.305 1 98.12 77 LEU A CA 1
ATOM 608 C C . LEU A 1 77 ? 19.25 5.922 -12.922 1 98.12 77 LEU A C 1
ATOM 610 O O . LEU A 1 77 ? 18.297 5.918 -12.125 1 98.12 77 LEU A O 1
ATOM 614 N N . ALA A 1 78 ? 19.609 7.012 -13.508 1 98 78 ALA A N 1
ATOM 615 C CA . ALA A 1 78 ? 19.031 8.312 -13.195 1 98 78 ALA A CA 1
ATOM 616 C C . ALA A 1 78 ? 17.625 8.445 -13.781 1 98 78 ALA A C 1
ATOM 618 O O . ALA A 1 78 ? 17.344 7.906 -14.852 1 98 78 ALA A O 1
ATOM 619 N N . THR A 1 79 ? 16.797 9.07 -13.062 1 98.31 79 THR A N 1
ATOM 620 C CA . THR A 1 79 ? 15.492 9.492 -13.547 1 98.31 79 THR A CA 1
ATOM 621 C C . THR A 1 79 ? 15.344 11.008 -13.484 1 98.31 79 THR A C 1
ATOM 623 O O . THR A 1 79 ? 15.383 11.594 -12.406 1 98.31 79 THR A O 1
ATOM 626 N N . ASN A 1 80 ? 15.141 11.641 -14.656 1 97.88 80 ASN A N 1
ATOM 627 C CA . ASN A 1 80 ? 15.062 13.094 -14.727 1 97.88 80 ASN A CA 1
ATOM 628 C C . ASN A 1 80 ? 14.062 13.555 -15.781 1 97.88 80 ASN A C 1
ATOM 630 O O . ASN A 1 80 ? 13.75 12.812 -16.719 1 97.88 80 ASN A O 1
ATOM 634 N N . CYS A 1 81 ? 13.609 14.68 -15.516 1 96.25 81 CYS A N 1
ATOM 635 C CA . CYS A 1 81 ? 12.766 15.406 -16.453 1 96.25 81 CYS A CA 1
ATOM 636 C C . CYS A 1 81 ? 13.375 16.766 -16.797 1 96.25 81 CYS A C 1
ATOM 638 O O . CYS A 1 81 ? 13.875 17.453 -15.914 1 96.25 81 CYS A O 1
ATOM 640 N N . THR A 1 82 ? 13.391 17.094 -18.094 1 96.38 82 THR A N 1
ATOM 641 C CA . THR A 1 82 ? 13.844 18.391 -18.562 1 96.38 82 THR A CA 1
ATOM 642 C C . THR A 1 82 ? 12.75 19.094 -19.375 1 96.38 82 THR A C 1
ATOM 644 O O . THR A 1 82 ? 11.586 18.672 -19.344 1 96.38 82 THR A O 1
ATOM 647 N N . ARG A 1 83 ? 13.109 20.109 -19.969 1 92.38 83 ARG A N 1
ATOM 648 C CA . ARG A 1 83 ? 12.164 20.859 -20.781 1 92.38 83 ARG A CA 1
ATOM 649 C C . ARG A 1 83 ? 11.602 20 -21.906 1 92.38 83 ARG A C 1
ATOM 651 O O . ARG A 1 83 ? 10.492 20.234 -22.391 1 92.38 83 ARG A O 1
ATOM 658 N N . ASP A 1 84 ? 12.258 19 -22.219 1 93.62 84 ASP A N 1
ATOM 659 C CA . ASP A 1 84 ? 11.867 18.109 -23.312 1 93.62 84 ASP A CA 1
ATOM 660 C C . ASP A 1 84 ? 11.078 16.906 -22.781 1 93.62 84 ASP A C 1
ATOM 662 O O . ASP A 1 84 ? 10.844 15.945 -23.516 1 93.62 84 ASP A O 1
ATOM 666 N N . GLY A 1 85 ? 10.703 16.969 -21.609 1 94.81 85 GLY A N 1
ATOM 667 C CA . GLY A 1 85 ? 9.984 15.852 -21.016 1 94.81 85 GLY A CA 1
ATOM 668 C C . GLY A 1 85 ? 10.875 14.93 -20.203 1 94.81 85 GLY A C 1
ATOM 669 O O . GLY A 1 85 ? 11.875 15.359 -19.641 1 94.81 85 GLY A O 1
ATOM 670 N N . VAL A 1 86 ? 10.398 13.664 -20.062 1 96.06 86 VAL A N 1
ATOM 671 C CA . VAL A 1 86 ? 11.195 12.68 -19.344 1 96.06 86 VAL A CA 1
ATOM 672 C C . VAL A 1 86 ? 12.406 12.289 -20.188 1 96.06 86 VAL A C 1
ATOM 674 O O . VAL A 1 86 ? 12.266 11.617 -21.219 1 96.06 86 VAL A O 1
ATOM 677 N N . THR A 1 87 ? 13.578 12.609 -19.797 1 94.19 87 THR A N 1
ATOM 678 C CA . THR A 1 87 ? 14.773 12.422 -20.609 1 94.19 87 THR A CA 1
ATOM 679 C C . THR A 1 87 ? 15.57 11.211 -20.141 1 94.19 87 THR A C 1
ATOM 681 O O . THR A 1 87 ? 16.312 10.609 -20.906 1 94.19 87 THR A O 1
ATOM 684 N N . GLU A 1 88 ? 15.531 10.875 -18.922 1 95.38 88 GLU A N 1
ATOM 685 C CA . GLU A 1 88 ? 16.172 9.695 -18.328 1 95.38 88 GLU A CA 1
ATOM 686 C C . GLU A 1 88 ? 15.156 8.844 -17.578 1 95.38 88 GLU A C 1
ATOM 688 O O . GLU A 1 88 ? 14.453 9.344 -16.688 1 95.38 88 GLU A O 1
ATOM 693 N N . ARG A 1 89 ? 15.141 7.582 -17.844 1 96.5 89 ARG A N 1
ATOM 694 C CA . ARG A 1 89 ? 14.117 6.688 -17.312 1 96.5 89 ARG A CA 1
ATOM 695 C C . ARG A 1 89 ? 14.742 5.551 -16.516 1 96.5 89 ARG A C 1
ATOM 697 O O . ARG A 1 89 ? 14.359 4.387 -16.672 1 96.5 89 ARG A O 1
ATOM 704 N N . GLY A 1 90 ? 15.68 5.855 -15.695 1 97.75 90 GLY A N 1
ATOM 705 C CA . GLY A 1 90 ? 16.406 4.855 -14.922 1 97.75 90 GLY A CA 1
ATOM 706 C C . GLY A 1 90 ? 15.492 4.027 -14.031 1 97.75 90 GLY A C 1
ATOM 707 O O . GLY A 1 90 ? 15.883 2.943 -13.586 1 97.75 90 GLY A O 1
ATOM 708 N N . TYR A 1 91 ? 14.234 4.496 -13.797 1 97.94 91 TYR A N 1
ATOM 709 C CA . TYR A 1 91 ? 13.32 3.787 -12.906 1 97.94 91 TYR A CA 1
ATOM 710 C C . TYR A 1 91 ? 12.93 2.438 -13.5 1 97.94 91 TYR A C 1
ATOM 712 O O . TYR A 1 91 ? 12.398 1.576 -12.789 1 97.94 91 TYR A O 1
ATOM 720 N N . ILE A 1 92 ? 13.172 2.148 -14.758 1 97.19 92 ILE A N 1
ATOM 721 C CA . ILE A 1 92 ? 12.852 0.857 -15.359 1 97.19 92 ILE A CA 1
ATOM 722 C C . ILE A 1 92 ? 13.734 -0.229 -14.742 1 97.19 92 ILE A C 1
ATOM 724 O O . ILE A 1 92 ? 13.375 -1.409 -14.766 1 97.19 92 ILE A O 1
ATOM 728 N N . HIS A 1 93 ? 14.93 0.177 -14.148 1 97.56 93 HIS A N 1
ATOM 729 C CA . HIS A 1 93 ? 15.852 -0.77 -13.531 1 97.56 93 HIS A CA 1
ATOM 730 C C . HIS A 1 93 ? 15.562 -0.929 -12.047 1 97.56 93 HIS A C 1
ATOM 732 O O . HIS A 1 93 ? 16.141 -1.789 -11.383 1 97.56 93 HIS A O 1
ATOM 738 N N . LEU A 1 94 ? 14.719 -0.04 -11.469 1 98.19 94 LEU A N 1
ATOM 739 C CA . LEU A 1 94 ? 14.344 -0.088 -10.062 1 98.19 94 LEU A CA 1
ATOM 740 C C . LEU A 1 94 ? 13.406 -1.262 -9.789 1 98.19 94 LEU A C 1
ATOM 742 O O . LEU A 1 94 ? 12.367 -1.399 -10.445 1 98.19 94 LEU A O 1
ATOM 746 N N . GLN A 1 95 ? 13.781 -2.107 -8.797 1 97.12 95 GLN A N 1
ATOM 747 C CA . GLN A 1 95 ? 13.023 -3.322 -8.523 1 97.12 95 GLN A CA 1
ATOM 748 C C . GLN A 1 95 ? 12.133 -3.146 -7.297 1 97.12 95 GLN A C 1
ATOM 750 O O . GLN A 1 95 ? 11.055 -3.746 -7.211 1 97.12 95 GLN A O 1
ATOM 755 N N . HIS A 1 96 ? 12.68 -2.443 -6.398 1 97.94 96 HIS A N 1
ATOM 756 C CA . HIS A 1 96 ? 12.039 -2.398 -5.09 1 97.94 96 HIS A CA 1
ATOM 757 C C . HIS A 1 96 ? 12.5 -1.183 -4.293 1 97.94 96 HIS A C 1
ATOM 759 O O . HIS A 1 96 ? 13.664 -0.79 -4.371 1 97.94 96 HIS A O 1
ATOM 765 N N . VAL A 1 97 ? 11.578 -0.564 -3.6 1 98.56 97 VAL A N 1
ATOM 766 C CA . VAL A 1 97 ? 11.898 0.475 -2.627 1 98.56 97 VAL A CA 1
ATOM 767 C C . VAL A 1 97 ? 11.336 0.092 -1.258 1 98.56 97 VAL A C 1
ATOM 769 O O . VAL A 1 97 ? 10.172 -0.284 -1.142 1 98.56 97 VAL A O 1
ATOM 772 N N . LYS A 1 98 ? 12.211 0.161 -0.299 1 97.75 98 LYS A N 1
ATOM 773 C CA . LYS A 1 98 ? 11.844 -0.08 1.092 1 97.75 98 LYS A CA 1
ATOM 774 C C . LYS A 1 98 ? 12.133 1.142 1.959 1 97.75 98 LYS A C 1
ATOM 776 O O . LYS A 1 98 ? 13.172 1.786 1.803 1 97.75 98 LYS A O 1
ATOM 781 N N . ILE A 1 99 ? 11.195 1.499 2.781 1 97.56 99 ILE A N 1
ATOM 782 C CA . ILE A 1 99 ? 11.445 2.531 3.783 1 97.56 99 ILE A CA 1
ATOM 783 C C . ILE A 1 99 ? 11.32 1.933 5.184 1 97.56 99 ILE A C 1
ATOM 785 O O . ILE A 1 99 ? 10.219 1.607 5.629 1 97.56 99 ILE A O 1
ATOM 789 N N . ASP A 1 100 ? 12.578 1.8 5.898 1 93.81 100 ASP A N 1
ATOM 790 C CA . ASP A 1 100 ? 12.602 1.164 7.211 1 93.81 100 ASP A CA 1
ATOM 791 C C . ASP A 1 100 ? 13.844 1.584 8 1 93.81 100 ASP A C 1
ATOM 793 O O . ASP A 1 100 ? 14.82 0.839 8.07 1 93.81 100 ASP A O 1
ATOM 797 N N . PRO A 1 101 ? 13.953 2.51 8.75 1 93.12 101 PRO A N 1
ATOM 798 C CA . PRO A 1 101 ? 13.117 3.68 8.469 1 93.12 101 PRO A CA 1
ATOM 799 C C . PRO A 1 101 ? 13.633 4.508 7.293 1 93.12 101 PRO A C 1
ATOM 801 O O . PRO A 1 101 ? 12.945 5.426 6.832 1 93.12 101 PRO A O 1
ATOM 804 N N . PHE A 1 102 ? 14.828 4.199 6.828 1 97.88 102 PHE A N 1
ATOM 805 C CA . PHE A 1 102 ? 15.445 4.996 5.777 1 97.88 102 PHE A CA 1
ATOM 806 C C . PHE A 1 102 ? 15.172 4.391 4.406 1 97.88 102 PHE A C 1
ATOM 808 O O . PHE A 1 102 ? 15.164 3.166 4.254 1 97.88 102 PHE A O 1
ATOM 815 N N . PRO A 1 103 ? 14.961 5.238 3.404 1 98.38 103 PRO A N 1
ATOM 816 C CA . PRO A 1 103 ? 14.672 4.715 2.066 1 98.38 103 PRO A CA 1
ATOM 817 C C . PRO A 1 103 ? 15.828 3.908 1.484 1 98.38 103 PRO A C 1
ATOM 819 O O . PRO A 1 103 ? 16.984 4.332 1.571 1 98.38 103 PRO A O 1
ATOM 822 N N . THR A 1 104 ? 15.539 2.807 0.988 1 98.38 104 THR A N 1
ATOM 823 C CA . THR A 1 104 ? 16.484 1.914 0.316 1 98.38 104 THR A CA 1
ATOM 824 C C . THR A 1 104 ? 15.953 1.514 -1.06 1 98.38 104 THR A C 1
ATOM 826 O O . THR A 1 104 ? 14.844 0.984 -1.177 1 98.38 104 THR A O 1
ATOM 829 N N . PHE A 1 105 ? 16.734 1.762 -2.035 1 98.56 105 PHE A N 1
ATOM 830 C CA . PHE A 1 105 ? 16.391 1.52 -3.43 1 98.56 105 PHE A CA 1
ATOM 831 C C . PHE A 1 105 ? 17.172 0.343 -3.992 1 98.56 105 PHE A C 1
ATOM 833 O O . PHE A 1 105 ? 18.406 0.316 -3.906 1 98.56 105 PHE A O 1
ATOM 840 N N . THR A 1 106 ? 16.516 -0.604 -4.52 1 98.06 106 THR A N 1
ATOM 841 C CA . THR A 1 106 ? 17.172 -1.763 -5.105 1 98.06 106 THR A CA 1
ATOM 842 C C . THR A 1 106 ? 17.016 -1.766 -6.625 1 98.06 106 THR A C 1
ATOM 844 O O . THR A 1 106 ? 15.906 -1.828 -7.137 1 98.06 106 THR A O 1
ATOM 847 N N . TYR A 1 107 ? 18.172 -1.708 -7.297 1 97.5 107 TYR A N 1
ATOM 848 C CA . TYR A 1 107 ? 18.234 -1.751 -8.758 1 97.5 107 TYR A CA 1
ATOM 849 C C . TYR A 1 107 ? 18.828 -3.064 -9.242 1 97.5 107 TYR A C 1
ATOM 851 O O . TYR A 1 107 ? 19.625 -3.689 -8.531 1 97.5 107 TYR A O 1
ATOM 859 N N . ARG A 1 108 ? 18.391 -3.424 -10.406 1 95.69 108 ARG A N 1
ATOM 860 C CA . ARG A 1 108 ? 19.016 -4.566 -11.07 1 95.69 108 ARG A CA 1
ATOM 861 C C . ARG A 1 108 ? 19.312 -4.246 -12.531 1 95.69 108 ARG A C 1
ATOM 863 O O . ARG A 1 108 ? 18.469 -3.705 -13.25 1 95.69 108 ARG A O 1
ATOM 870 N N . CYS A 1 109 ? 20.516 -4.559 -12.961 1 93.06 109 CYS A N 1
ATOM 871 C CA . CYS A 1 109 ? 20.984 -4.457 -14.336 1 93.06 109 CYS A CA 1
ATOM 872 C C . CYS A 1 109 ? 21.734 -5.723 -14.75 1 93.06 109 CYS A C 1
ATOM 874 O O . CYS A 1 109 ? 22.922 -5.871 -14.469 1 93.06 109 CYS A O 1
ATOM 876 N N . GLY A 1 110 ? 21.016 -6.535 -15.461 1 87.44 110 GLY A N 1
ATOM 877 C CA . GLY A 1 110 ? 21.625 -7.832 -15.727 1 87.44 110 GLY A CA 1
ATOM 878 C C . GLY A 1 110 ? 21.875 -8.641 -14.469 1 87.44 110 GLY A C 1
ATOM 879 O O . GLY A 1 110 ? 20.938 -8.922 -13.711 1 87.44 110 GLY A O 1
ATOM 880 N N . LEU A 1 111 ? 23.188 -8.883 -14.211 1 86.94 111 LEU A N 1
ATOM 881 C CA . LEU A 1 111 ? 23.531 -9.648 -13.016 1 86.94 111 LEU A CA 1
ATOM 882 C C . LEU A 1 111 ? 24.031 -8.727 -11.906 1 86.94 111 LEU A C 1
ATOM 884 O O . LEU A 1 111 ? 24.391 -9.188 -10.82 1 86.94 111 LEU A O 1
ATOM 888 N N . ILE A 1 112 ? 23.984 -7.469 -12.195 1 91.81 112 ILE A N 1
ATOM 889 C CA . ILE A 1 112 ? 24.453 -6.504 -11.203 1 91.81 112 ILE A CA 1
ATOM 890 C C . ILE A 1 112 ? 23.281 -6.043 -10.344 1 91.81 112 ILE A C 1
ATOM 892 O O . ILE A 1 112 ? 22.219 -5.691 -10.867 1 91.81 112 ILE A O 1
ATOM 896 N N . TRP A 1 113 ? 23.484 -6.129 -9.055 1 94.5 113 TRP A N 1
ATOM 897 C CA . TRP A 1 113 ? 22.516 -5.605 -8.102 1 94.5 113 TRP A CA 1
ATOM 898 C C . TRP A 1 113 ? 23.094 -4.418 -7.336 1 94.5 113 TRP A C 1
ATOM 900 O O . TRP A 1 113 ? 24.266 -4.426 -6.965 1 94.5 113 TRP A O 1
ATOM 910 N N . LEU A 1 114 ? 22.297 -3.354 -7.227 1 96.62 114 LEU A N 1
ATOM 911 C CA . LEU A 1 114 ? 22.703 -2.16 -6.496 1 96.62 114 LEU A CA 1
ATOM 912 C C . LEU A 1 114 ? 21.641 -1.758 -5.48 1 96.62 114 LEU A C 1
ATOM 914 O O . LEU A 1 114 ? 20.469 -1.579 -5.836 1 96.62 114 LEU A O 1
ATOM 918 N N . GLU A 1 115 ? 21.984 -1.7 -4.234 1 97.12 115 GLU A N 1
ATOM 919 C CA . GLU A 1 115 ? 21.141 -1.164 -3.174 1 97.12 115 GLU A CA 1
ATOM 920 C C . GLU A 1 115 ? 21.672 0.179 -2.676 1 97.12 115 GLU A C 1
ATOM 922 O O . GLU A 1 115 ? 22.844 0.3 -2.32 1 97.12 115 GLU A O 1
ATOM 927 N N . LYS A 1 116 ? 20.844 1.119 -2.715 1 98.25 116 LYS A N 1
ATOM 928 C CA . LYS A 1 116 ? 21.172 2.477 -2.281 1 98.25 116 LYS A CA 1
ATOM 929 C C . LYS A 1 116 ? 20.359 2.863 -1.046 1 98.25 116 LYS A C 1
ATOM 931 O O . LYS A 1 116 ? 19.125 2.84 -1.07 1 98.25 116 LYS A O 1
ATOM 936 N N . THR A 1 117 ? 20.969 3.195 0.065 1 98.31 117 THR A N 1
ATOM 937 C CA . THR A 1 117 ? 20.312 3.678 1.278 1 98.31 117 THR A CA 1
ATOM 938 C C . THR A 1 117 ? 20.734 5.113 1.583 1 98.31 117 THR A C 1
ATOM 940 O O . THR A 1 117 ? 21.922 5.441 1.545 1 98.31 117 THR A O 1
ATOM 943 N N . VAL A 1 118 ? 19.828 5.941 1.874 1 98.75 118 VAL A N 1
ATOM 944 C CA . VAL A 1 118 ? 20.094 7.348 2.158 1 98.75 118 VAL A CA 1
ATOM 945 C C . VAL A 1 118 ? 19.688 7.672 3.594 1 98.75 118 VAL A C 1
ATOM 947 O O . VAL A 1 118 ? 18.594 7.312 4.031 1 98.75 118 VAL A O 1
ATOM 950 N N . PHE A 1 119 ? 20.547 8.305 4.383 1 98.5 119 PHE A N 1
ATOM 951 C CA . PHE A 1 119 ? 20.156 8.797 5.699 1 98.5 119 PHE A CA 1
ATOM 952 C C . PHE A 1 119 ? 20.953 10.031 6.078 1 98.5 119 PHE A C 1
ATOM 954 O O . PHE A 1 119 ? 21.906 10.398 5.387 1 98.5 119 PHE A O 1
ATOM 961 N N . MET A 1 120 ? 20.547 10.703 7.02 1 98.56 120 MET A N 1
ATOM 962 C CA . MET A 1 120 ? 21.234 11.859 7.582 1 98.56 120 MET A CA 1
ATOM 963 C C . MET A 1 120 ? 21.625 11.609 9.031 1 98.56 120 MET A C 1
ATOM 965 O O . MET A 1 120 ? 20.781 11.219 9.852 1 98.56 120 MET A O 1
ATOM 969 N N . PRO A 1 121 ? 22.938 11.844 9.336 1 98.06 121 PRO A N 1
ATOM 970 C CA . PRO A 1 121 ? 23.312 11.781 10.758 1 98.06 121 PRO A CA 1
ATOM 971 C C . PRO A 1 121 ? 22.641 12.875 11.586 1 98.06 121 PRO A C 1
ATOM 973 O O . PRO A 1 121 ? 22.516 14.008 11.125 1 98.06 121 PRO A O 1
ATOM 976 N N . ARG A 1 122 ? 22.312 12.547 12.789 1 96.5 122 ARG A N 1
ATOM 977 C CA . ARG A 1 122 ? 21.609 13.477 13.672 1 96.5 122 ARG A CA 1
ATOM 978 C C . ARG A 1 122 ? 22.5 14.68 14 1 96.5 122 ARG A C 1
ATOM 980 O O . ARG A 1 122 ? 23.672 14.531 14.297 1 96.5 122 ARG A O 1
ATOM 987 N N . TYR A 1 123 ? 21.922 15.812 13.867 1 97.19 123 TYR A N 1
ATOM 988 C CA . TYR A 1 123 ? 22.5 17.094 14.258 1 97.19 123 TYR A CA 1
ATOM 989 C C . TYR A 1 123 ? 23.75 17.406 13.453 1 97.19 123 TYR A C 1
ATOM 991 O O . TYR A 1 123 ? 24.703 18 13.977 1 97.19 123 TYR A O 1
ATOM 999 N N . ARG A 1 124 ? 23.75 16.953 12.219 1 97.19 124 ARG A N 1
ATOM 1000 C CA . ARG A 1 124 ? 24.797 17.297 11.266 1 97.19 124 ARG A CA 1
ATOM 1001 C C . ARG A 1 124 ? 24.188 17.703 9.922 1 97.19 124 ARG A C 1
ATOM 1003 O O . ARG A 1 124 ? 23.234 17.078 9.453 1 97.19 124 ARG A O 1
ATOM 1010 N N . ASN A 1 125 ? 24.734 18.734 9.375 1 98.19 125 ASN A N 1
ATOM 1011 C CA . ASN A 1 125 ? 24.391 19.078 8 1 98.19 125 ASN A CA 1
ATOM 1012 C C . ASN A 1 125 ? 25.109 18.188 6.996 1 98.19 125 ASN A C 1
ATOM 1014 O O . ASN A 1 125 ? 26 18.656 6.273 1 98.19 125 ASN A O 1
ATOM 1018 N N . ALA A 1 126 ? 24.641 16.969 6.969 1 98.75 126 ALA A N 1
ATOM 1019 C CA . ALA A 1 126 ? 25.297 15.984 6.117 1 98.75 126 ALA A CA 1
ATOM 1020 C C . ALA A 1 126 ? 24.297 14.906 5.68 1 98.75 126 ALA A C 1
ATOM 1022 O O . ALA A 1 126 ? 23.281 14.68 6.34 1 98.75 126 ALA A O 1
ATOM 1023 N N . THR A 1 127 ? 24.562 14.328 4.578 1 98.75 127 THR A N 1
ATOM 1024 C CA . THR A 1 127 ? 23.875 13.141 4.078 1 98.75 127 THR A CA 1
ATOM 1025 C C . THR A 1 127 ? 24.859 12.031 3.758 1 98.75 127 THR A C 1
ATOM 1027 O O . THR A 1 127 ? 25.953 12.297 3.252 1 98.75 127 THR A O 1
ATOM 1030 N N . VAL A 1 128 ? 24.484 10.875 4.137 1 98.75 128 VAL A N 1
ATOM 1031 C CA . VAL A 1 128 ? 25.281 9.695 3.807 1 98.75 128 VAL A CA 1
ATOM 1032 C C . VAL A 1 128 ? 24.484 8.789 2.869 1 98.75 128 VAL A C 1
ATOM 1034 O O . VAL A 1 128 ? 23.312 8.516 3.109 1 98.75 128 VAL A O 1
ATOM 1037 N N . ILE A 1 129 ? 25.078 8.344 1.812 1 98.62 129 ILE A N 1
ATOM 1038 C CA . ILE A 1 129 ? 24.516 7.375 0.871 1 98.62 129 ILE A CA 1
ATOM 1039 C C . ILE A 1 129 ? 25.375 6.113 0.856 1 98.62 129 ILE A C 1
ATOM 1041 O O . ILE A 1 129 ? 26.578 6.172 0.62 1 98.62 129 ILE A O 1
ATOM 1045 N N . ILE A 1 130 ? 24.781 5.047 1.161 1 98.25 130 ILE A N 1
ATOM 1046 C CA . ILE A 1 130 ? 25.469 3.766 1.177 1 98.25 130 ILE A CA 1
ATOM 1047 C C . ILE A 1 130 ? 25.031 2.926 -0.02 1 98.25 130 ILE A C 1
ATOM 1049 O O . ILE A 1 130 ? 23.844 2.658 -0.194 1 98.25 130 ILE A O 1
ATOM 1053 N N . TYR A 1 131 ? 26 2.564 -0.812 1 97.31 131 TYR A N 1
ATOM 1054 C CA . TYR A 1 131 ? 25.766 1.647 -1.922 1 97.31 131 TYR A CA 1
ATOM 1055 C C . TYR A 1 131 ? 26.297 0.254 -1.599 1 97.31 131 TYR A C 1
ATOM 1057 O O . TYR A 1 131 ? 27.391 0.108 -1.062 1 97.31 131 TYR A O 1
ATOM 1065 N N . ARG A 1 132 ? 25.531 -0.676 -1.822 1 95.44 132 ARG A N 1
ATOM 1066 C CA . ARG A 1 132 ? 25.953 -2.068 -1.874 1 95.44 132 ARG A CA 1
ATOM 1067 C C . ARG A 1 132 ? 25.781 -2.645 -3.275 1 95.44 132 ARG A C 1
ATOM 1069 O O . ARG A 1 132 ? 24.672 -2.691 -3.799 1 95.44 132 ARG A O 1
ATOM 1076 N N . LEU A 1 133 ? 26.891 -3.068 -3.871 1 93.19 133 LEU A N 1
ATOM 1077 C CA . LEU A 1 133 ? 26.891 -3.549 -5.25 1 93.19 133 LEU A CA 1
ATOM 1078 C C . LEU A 1 133 ? 27.406 -4.98 -5.328 1 93.19 133 LEU A C 1
ATOM 1080 O O . LEU A 1 133 ? 28.375 -5.332 -4.66 1 93.19 133 LEU A O 1
ATOM 1084 N N . SER A 1 134 ? 26.672 -5.781 -5.988 1 88.19 134 SER A N 1
ATOM 1085 C CA . SER A 1 134 ? 27.172 -7.102 -6.355 1 88.19 134 SER A CA 1
ATOM 1086 C C . SER A 1 134 ? 27.234 -7.266 -7.871 1 88.19 134 SER A C 1
ATOM 1088 O O . SER A 1 134 ? 26.281 -6.918 -8.578 1 88.19 134 SER A O 1
ATOM 1090 N N . SER A 1 135 ? 28.422 -7.648 -8.297 1 80.88 135 SER A N 1
ATOM 1091 C CA . SER A 1 135 ? 28.594 -7.812 -9.734 1 80.88 135 SER A CA 1
ATOM 1092 C C . SER A 1 135 ? 28.422 -9.273 -10.148 1 80.88 135 SER A C 1
ATOM 1094 O O . SER A 1 135 ? 28.469 -10.172 -9.305 1 80.88 135 SER A O 1
ATOM 1096 N N . GLY A 1 136 ? 28.125 -9.398 -11.391 1 79 136 GLY A N 1
ATOM 1097 C CA . GLY A 1 136 ? 28.062 -10.734 -11.961 1 79 136 GLY A CA 1
ATOM 1098 C C . GLY A 1 136 ? 29.406 -11.273 -12.391 1 79 136 GLY A C 1
ATOM 1099 O O . GLY A 1 136 ? 30.406 -11.117 -11.672 1 79 136 GLY A O 1
ATOM 1100 N N . SER A 1 137 ? 29.422 -11.844 -13.484 1 79.19 137 SER A N 1
ATOM 1101 C CA . SER A 1 137 ? 30.594 -12.57 -13.977 1 79.19 137 SER A CA 1
ATOM 1102 C C . SER A 1 137 ? 31.688 -11.617 -14.422 1 79.19 137 SER A C 1
ATOM 1104 O O . SER A 1 137 ? 32.875 -11.969 -14.406 1 79.19 137 SER A O 1
ATOM 1106 N N . GLY A 1 138 ? 31.328 -10.375 -14.742 1 84.25 138 GLY A N 1
ATOM 1107 C CA . GLY A 1 138 ? 32.312 -9.406 -15.18 1 84.25 138 GLY A CA 1
ATOM 1108 C C . GLY A 1 138 ? 32.469 -8.227 -14.234 1 84.25 138 GLY A C 1
ATOM 1109 O O . GLY A 1 138 ? 31.641 -8.047 -13.336 1 84.25 138 GLY A O 1
ATOM 1110 N N . PRO A 1 139 ? 33.531 -7.57 -14.484 1 91.25 139 PRO A N 1
ATOM 1111 C CA . PRO A 1 139 ? 33.719 -6.355 -13.688 1 91.25 139 PRO A CA 1
ATOM 1112 C C . PRO A 1 139 ? 32.688 -5.273 -14.031 1 91.25 139 PRO A C 1
ATOM 1114 O O . PRO A 1 139 ? 32.156 -5.27 -15.133 1 91.25 139 PRO A O 1
ATOM 1117 N N . ALA A 1 140 ? 32.469 -4.445 -13.086 1 94 140 ALA A N 1
ATOM 1118 C CA . ALA A 1 140 ? 31.562 -3.318 -13.281 1 94 140 ALA A CA 1
ATOM 1119 C C . ALA A 1 140 ? 32.156 -2.027 -12.742 1 94 140 ALA A C 1
ATOM 1121 O O . ALA A 1 140 ? 33.188 -2.053 -12.062 1 94 140 ALA A O 1
ATOM 1122 N N . GLU A 1 141 ? 31.641 -0.982 -13.242 1 96 141 GLU A N 1
ATOM 1123 C CA . GLU A 1 141 ? 32 0.343 -12.75 1 96 141 GLU A CA 1
ATOM 1124 C C . GLU A 1 141 ? 30.766 1.172 -12.414 1 96 141 GLU A C 1
ATOM 1126 O O . GLU A 1 141 ? 29.828 1.24 -13.203 1 96 141 GLU A O 1
ATOM 1131 N N . LEU A 1 142 ? 30.766 1.676 -11.258 1 97.12 142 LEU A N 1
ATOM 1132 C CA . LEU A 1 142 ? 29.75 2.635 -10.852 1 97.12 142 LEU A CA 1
ATOM 1133 C C . LEU A 1 142 ? 30.234 4.066 -11.039 1 97.12 142 LEU A C 1
ATOM 1135 O O . LEU A 1 142 ? 31.328 4.418 -10.602 1 97.12 142 LEU A O 1
ATOM 1139 N N . ARG A 1 143 ? 29.516 4.828 -11.75 1 98 143 ARG A N 1
ATOM 1140 C CA . ARG A 1 143 ? 29.781 6.258 -11.891 1 98 143 ARG A CA 1
ATOM 1141 C C . ARG A 1 143 ? 28.719 7.086 -11.188 1 98 143 ARG A C 1
ATOM 1143 O O . ARG A 1 143 ? 27.531 6.781 -11.289 1 98 143 ARG A O 1
ATOM 1150 N N . LEU A 1 144 ? 29.109 8.047 -10.453 1 98.31 144 LEU A N 1
ATOM 1151 C CA . LEU A 1 144 ? 28.219 8.938 -9.719 1 98.31 144 LEU A CA 1
ATOM 1152 C C . LEU A 1 144 ? 28.438 10.383 -10.133 1 98.31 144 LEU A C 1
ATOM 1154 O O . LEU A 1 144 ? 29.547 10.898 -10.047 1 98.31 144 LEU A O 1
ATOM 1158 N N . TRP A 1 145 ? 27.438 10.992 -10.586 1 98.31 145 TRP A N 1
ATOM 1159 C CA . TRP A 1 145 ? 27.484 12.406 -10.961 1 98.31 145 TRP A CA 1
ATOM 1160 C C . TRP A 1 145 ? 26.719 13.258 -9.953 1 98.31 145 TRP A C 1
ATOM 1162 O O . TRP A 1 145 ? 25.484 13.32 -10 1 98.31 145 TRP A O 1
ATOM 1172 N N . PRO A 1 146 ? 27.422 13.953 -9.094 1 98.62 146 PRO A N 1
ATOM 1173 C CA . PRO A 1 146 ? 26.703 14.844 -8.164 1 98.62 146 PRO A CA 1
ATOM 1174 C C . PRO A 1 146 ? 26.172 16.094 -8.852 1 98.62 146 PRO A C 1
ATOM 1176 O O . PRO A 1 146 ? 26.891 16.766 -9.586 1 98.62 146 PRO A O 1
ATOM 1179 N N . LEU A 1 147 ? 24.922 16.328 -8.711 1 98.69 147 LEU A N 1
ATOM 1180 C CA . LEU A 1 147 ? 24.328 17.609 -9.094 1 98.69 147 LEU A CA 1
ATOM 1181 C C . LEU A 1 147 ? 24.312 18.578 -7.91 1 98.69 147 LEU A C 1
ATOM 1183 O O . LEU A 1 147 ? 23.453 18.469 -7.027 1 98.69 147 LEU A O 1
ATOM 1187 N N . VAL A 1 148 ? 25.203 19.516 -7.988 1 98.5 148 VAL A N 1
ATOM 1188 C CA . VAL A 1 148 ? 25.453 20.406 -6.863 1 98.5 148 VAL A CA 1
ATOM 1189 C C . VAL A 1 148 ? 24.75 21.75 -7.09 1 98.5 148 VAL A C 1
ATOM 1191 O O . VAL A 1 148 ? 24.641 22.203 -8.227 1 98.5 148 VAL A O 1
ATOM 1194 N N . ASN A 1 149 ? 24.297 22.25 -6.051 1 97.88 149 ASN A N 1
ATOM 1195 C CA . ASN A 1 149 ? 23.766 23.609 -6.016 1 97.88 149 ASN A CA 1
ATOM 1196 C C . ASN A 1 149 ? 24.188 24.344 -4.746 1 97.88 149 ASN A C 1
ATOM 1198 O O . ASN A 1 149 ? 24.922 23.797 -3.92 1 97.88 149 ASN A O 1
ATOM 1202 N N . TYR A 1 150 ? 23.875 25.562 -4.598 1 97.38 150 TYR A N 1
ATOM 1203 C CA . TYR A 1 150 ? 24.172 26.359 -3.412 1 97.38 150 TYR A CA 1
ATOM 1204 C C . TYR A 1 150 ? 23.266 27.578 -3.33 1 97.38 150 TYR A C 1
ATOM 1206 O O . TYR A 1 150 ? 23.734 28.719 -3.303 1 97.38 150 TYR A O 1
ATOM 1214 N N . ARG A 1 151 ? 22.062 27.297 -3.227 1 97.12 151 ARG A N 1
ATOM 1215 C CA . ARG A 1 151 ? 21.078 28.359 -3.254 1 97.12 151 ARG A CA 1
ATOM 1216 C C . ARG A 1 151 ? 20.047 28.188 -2.146 1 97.12 151 ARG A C 1
ATOM 1218 O O . ARG A 1 151 ? 19.875 27.094 -1.618 1 97.12 151 ARG A O 1
ATOM 1225 N N . ASP A 1 152 ? 19.406 29.312 -1.838 1 96.56 152 ASP A N 1
ATOM 1226 C CA . ASP A 1 152 ? 18.25 29.266 -0.936 1 96.56 152 ASP A CA 1
ATOM 1227 C C . ASP A 1 152 ? 17.234 28.234 -1.397 1 96.56 152 ASP A C 1
ATOM 1229 O O . ASP A 1 152 ? 16.953 28.109 -2.594 1 96.56 152 ASP A O 1
ATOM 1233 N N . TYR A 1 153 ? 16.672 27.453 -0.46 1 96.94 153 TYR A N 1
ATOM 1234 C CA . TYR A 1 153 ? 15.836 26.328 -0.822 1 96.94 153 TYR A CA 1
ATOM 1235 C C . TYR A 1 153 ? 14.531 26.797 -1.455 1 96.94 153 TYR A C 1
ATOM 1237 O O . TYR A 1 153 ? 13.812 26.016 -2.076 1 96.94 153 TYR A O 1
ATOM 1245 N N . HIS A 1 154 ? 14.172 28.078 -1.468 1 96.56 154 HIS A N 1
ATOM 1246 C CA . HIS A 1 154 ? 12.992 28.609 -2.15 1 96.56 154 HIS A CA 1
ATOM 1247 C C . HIS A 1 154 ? 13.336 29.062 -3.564 1 96.56 154 HIS A C 1
ATOM 1249 O O . HIS A 1 154 ? 12.438 29.344 -4.363 1 96.56 154 HIS A O 1
ATOM 1255 N N . GLY A 1 155 ? 14.586 29.156 -3.859 1 96.19 155 GLY A N 1
ATOM 1256 C CA . GLY A 1 155 ? 14.992 29.75 -5.121 1 96.19 155 GLY A CA 1
ATOM 1257 C C . GLY A 1 155 ? 15.32 28.719 -6.188 1 96.19 155 GLY A C 1
ATOM 1258 O O . GLY A 1 155 ? 15.016 27.531 -6.027 1 96.19 155 GLY A O 1
ATOM 1259 N N . ASN A 1 156 ? 15.781 29.203 -7.273 1 97.25 156 ASN A N 1
ATOM 1260 C CA . ASN A 1 156 ? 16.344 28.453 -8.398 1 97.25 156 ASN A CA 1
ATOM 1261 C C . ASN A 1 156 ? 17.688 29.016 -8.82 1 97.25 156 ASN A C 1
ATOM 1263 O O . ASN A 1 156 ? 18 30.188 -8.555 1 97.25 156 ASN A O 1
ATOM 1267 N N . ALA A 1 157 ? 18.422 28.219 -9.391 1 97.06 157 ALA A N 1
ATOM 1268 C CA . ALA A 1 157 ? 19.719 28.672 -9.898 1 97.06 157 ALA A CA 1
ATOM 1269 C C . ALA A 1 157 ? 19.891 28.297 -11.367 1 97.06 157 ALA A C 1
ATOM 1271 O O . ALA A 1 157 ? 19.266 27.344 -11.852 1 97.06 157 ALA A O 1
ATOM 1272 N N . TYR A 1 158 ? 20.766 29.109 -12.062 1 96.62 158 TYR A N 1
ATOM 1273 C CA . TYR A 1 158 ? 21.109 28.875 -13.461 1 96.62 158 TYR A CA 1
ATOM 1274 C C . TYR A 1 158 ? 22.609 29.031 -13.68 1 96.62 158 TYR A C 1
ATOM 1276 O O . TYR A 1 158 ? 23.312 29.609 -12.844 1 96.62 158 TYR A O 1
ATOM 1284 N N . CYS A 1 159 ? 22.969 28.469 -14.734 1 95.88 159 CYS A N 1
ATOM 1285 C CA . CYS A 1 159 ? 24.375 28.641 -15.086 1 95.88 159 CYS A CA 1
ATOM 1286 C C . CYS A 1 159 ? 24.766 30.109 -15.078 1 95.88 159 CYS A C 1
ATOM 1288 O O . CYS A 1 159 ? 24.078 30.938 -15.672 1 95.88 159 CYS A O 1
ATOM 1290 N N . GLY A 1 160 ? 25.844 30.391 -14.336 1 92.25 160 GLY A N 1
ATOM 1291 C CA . GLY A 1 160 ? 26.328 31.75 -14.281 1 92.25 160 GLY A CA 1
ATOM 1292 C C . GLY A 1 160 ? 25.812 32.531 -13.078 1 92.25 160 GLY A C 1
ATOM 1293 O O . GLY A 1 160 ? 26.344 33.594 -12.75 1 92.25 160 GLY A O 1
ATOM 1294 N N . THR A 1 161 ? 24.797 32 -12.391 1 92.31 161 THR A N 1
ATOM 1295 C CA . THR A 1 161 ? 24.219 32.688 -11.25 1 92.31 161 THR A CA 1
ATOM 1296 C C . THR A 1 161 ? 25.094 32.531 -10.008 1 92.31 161 THR A C 1
ATOM 1298 O O . THR A 1 161 ? 25.078 33.375 -9.109 1 92.31 161 THR A O 1
ATOM 1301 N N . ILE A 1 162 ? 25.734 31.438 -9.914 1 94.25 162 ILE A N 1
ATOM 1302 C CA . ILE A 1 162 ? 26.625 31.125 -8.789 1 94.25 162 ILE A CA 1
ATOM 1303 C C . ILE A 1 162 ? 28.016 30.781 -9.312 1 94.25 162 ILE A C 1
ATOM 1305 O O . ILE A 1 162 ? 28.156 30.031 -10.281 1 94.25 162 ILE A O 1
ATOM 1309 N N . SER A 1 163 ? 29.016 31.344 -8.734 1 94.56 163 SER A N 1
ATOM 1310 C CA . SER A 1 163 ? 30.391 31 -9.062 1 94.56 163 SER A CA 1
ATOM 1311 C C . SER A 1 163 ? 30.922 29.906 -8.133 1 94.56 163 SER A C 1
ATOM 1313 O O . SER A 1 163 ? 30.984 30.109 -6.918 1 94.56 163 SER A O 1
ATOM 1315 N N . PHE A 1 164 ? 31.328 28.828 -8.719 1 97 164 PHE A N 1
ATOM 1316 C CA . PHE A 1 164 ? 31.828 27.719 -7.926 1 97 164 PHE A CA 1
ATOM 1317 C C . PHE A 1 164 ? 33.344 27.594 -8.062 1 97 164 PHE A C 1
ATOM 1319 O O . PHE A 1 164 ? 33.906 27.844 -9.133 1 97 164 PHE A O 1
ATOM 1326 N N . ARG A 1 165 ? 33.969 27.328 -6.984 1 96.94 165 ARG A N 1
ATOM 1327 C CA . ARG A 1 165 ? 35.375 26.891 -6.941 1 96.94 165 ARG A CA 1
ATOM 1328 C C . ARG A 1 165 ? 35.5 25.5 -6.32 1 96.94 165 ARG A C 1
ATOM 1330 O O . ARG A 1 165 ? 34.75 25.172 -5.395 1 96.94 165 ARG A O 1
ATOM 1337 N N . GLN A 1 166 ? 36.375 24.688 -6.832 1 98.06 166 GLN A N 1
ATOM 1338 C CA . GLN A 1 166 ? 36.531 23.344 -6.27 1 98.06 166 GLN A CA 1
ATOM 1339 C C . GLN A 1 166 ? 38 22.953 -6.184 1 98.06 166 GLN A C 1
ATOM 1341 O O . GLN A 1 166 ? 38.844 23.484 -6.926 1 98.06 166 GLN A O 1
ATOM 1346 N N . GLU A 1 167 ? 38.312 22.156 -5.258 1 97.94 167 GLU A N 1
ATOM 1347 C CA . GLU A 1 167 ? 39.594 21.531 -5.082 1 97.94 167 GLU A CA 1
ATOM 1348 C C . GLU A 1 167 ? 39.469 20.047 -4.781 1 97.94 167 GLU A C 1
ATOM 1350 O O . GLU A 1 167 ? 38.562 19.641 -4.043 1 97.94 167 GLU A O 1
ATOM 1355 N N . ASN A 1 168 ? 40.344 19.328 -5.34 1 96.44 168 ASN A N 1
ATOM 1356 C CA . ASN A 1 168 ? 40.312 17.891 -5.078 1 96.44 168 ASN A CA 1
ATOM 1357 C C . ASN A 1 168 ? 40.781 17.578 -3.662 1 96.44 168 ASN A C 1
ATOM 1359 O O . ASN A 1 168 ? 41.688 18.234 -3.137 1 96.44 168 ASN A O 1
ATOM 1363 N N . LEU A 1 169 ? 40.219 16.672 -3.092 1 93.56 169 LEU A N 1
ATOM 1364 C CA . LEU A 1 169 ? 40.625 16.078 -1.821 1 93.56 169 LEU A CA 1
ATOM 1365 C C . LEU A 1 169 ? 40.75 14.57 -1.932 1 93.56 169 LEU A C 1
ATOM 1367 O O . LEU A 1 169 ? 40.312 13.977 -2.916 1 93.56 169 LEU A O 1
ATOM 1371 N N . PRO A 1 170 ? 41.438 14.023 -0.905 1 91.31 170 PRO A N 1
ATOM 1372 C CA . PRO A 1 170 ? 41.469 12.555 -0.928 1 91.31 170 PRO A CA 1
ATOM 1373 C C . PRO A 1 170 ? 40.094 11.938 -0.959 1 91.31 170 PRO A C 1
ATOM 1375 O O . PRO A 1 170 ? 39.281 12.18 -0.052 1 91.31 170 PRO A O 1
ATOM 1378 N N . GLY A 1 171 ? 39.875 11.281 -1.991 1 93.12 171 GLY A N 1
ATOM 1379 C CA . GLY A 1 171 ? 38.625 10.57 -2.117 1 93.12 171 GLY A CA 1
ATOM 1380 C C . GLY A 1 171 ? 37.469 11.477 -2.516 1 93.12 171 GLY A C 1
ATOM 1381 O O . GLY A 1 171 ? 36.281 11.102 -2.357 1 93.12 171 GLY A O 1
ATOM 1382 N N . GLY A 1 172 ? 37.812 12.758 -2.896 1 97.5 172 GLY A N 1
ATOM 1383 C CA . GLY A 1 172 ? 36.656 13.57 -3.254 1 97.5 172 GLY A CA 1
ATOM 1384 C C . GLY A 1 172 ? 37.031 14.984 -3.646 1 97.5 172 GLY A C 1
ATOM 1385 O O . GLY A 1 172 ? 38.031 15.211 -4.301 1 97.5 172 GLY A O 1
ATOM 1386 N N . VAL A 1 173 ? 36.125 15.828 -3.344 1 98.31 173 VAL A N 1
ATOM 1387 C CA . VAL A 1 173 ? 36.219 17.219 -3.785 1 98.31 173 VAL A CA 1
ATOM 1388 C C . VAL A 1 173 ? 35.594 18.141 -2.75 1 98.31 173 VAL A C 1
ATOM 1390 O O . VAL A 1 173 ? 34.625 17.766 -2.074 1 98.31 173 VAL A O 1
ATOM 1393 N N . VAL A 1 174 ? 36.188 19.25 -2.512 1 98.38 174 VAL A N 1
ATOM 1394 C CA . VAL A 1 174 ? 35.594 20.344 -1.757 1 98.38 174 VAL A CA 1
ATOM 1395 C C . VAL A 1 174 ? 35.125 21.438 -2.715 1 98.38 174 VAL A C 1
ATOM 1397 O O . VAL A 1 174 ? 35.812 21.75 -3.688 1 98.38 174 VAL A O 1
ATOM 1400 N N . ILE A 1 175 ? 33.969 21.938 -2.502 1 98.5 175 ILE A N 1
ATOM 1401 C CA . ILE A 1 175 ? 33.344 22.906 -3.41 1 98.5 175 ILE A CA 1
ATOM 1402 C C . ILE A 1 175 ? 32.875 24.141 -2.629 1 98.5 175 ILE A C 1
ATOM 1404 O O . ILE A 1 175 ? 32.156 24.016 -1.637 1 98.5 175 ILE A O 1
ATOM 1408 N N . TRP A 1 176 ? 33.312 25.281 -3.117 1 97.69 176 TRP A N 1
ATOM 1409 C CA . TRP A 1 176 ? 32.875 26.562 -2.562 1 97.69 176 TRP A CA 1
ATOM 1410 C C . TRP A 1 176 ? 31.859 27.234 -3.471 1 97.69 176 TRP A C 1
ATOM 1412 O O . TRP A 1 176 ? 32.031 27.25 -4.691 1 97.69 176 TRP A O 1
ATOM 1422 N N . GLY A 1 177 ? 30.797 27.688 -2.869 1 95.75 177 GLY A N 1
ATOM 1423 C CA . GLY A 1 177 ? 29.797 28.484 -3.564 1 95.75 177 GLY A CA 1
ATOM 1424 C C . GLY A 1 177 ? 29.922 29.969 -3.258 1 95.75 177 GLY A C 1
ATOM 1425 O O . GLY A 1 177 ? 30.984 30.562 -3.404 1 95.75 177 GLY A O 1
ATOM 1426 N N . PRO A 1 178 ? 28.781 30.562 -2.883 1 93.56 178 PRO A N 1
ATOM 1427 C CA . PRO A 1 178 ? 28.812 31.984 -2.578 1 93.56 178 PRO A CA 1
ATOM 1428 C C . PRO A 1 178 ? 29.828 32.344 -1.489 1 93.56 178 PRO A C 1
ATOM 1430 O O . PRO A 1 178 ? 30.016 31.562 -0.548 1 93.56 178 PRO A O 1
ATOM 1433 N N . GLU A 1 179 ? 30.328 33.562 -1.558 1 92.31 179 GLU A N 1
ATOM 1434 C CA . GLU A 1 179 ? 31.344 34.031 -0.623 1 92.31 179 GLU A CA 1
ATOM 1435 C C . GLU A 1 179 ? 30.812 34.062 0.808 1 92.31 179 GLU A C 1
ATOM 1437 O O . GLU A 1 179 ? 29.672 34.469 1.045 1 92.31 179 GLU A O 1
ATOM 1442 N N . GLY A 1 180 ? 31.641 33.562 1.634 1 92.31 180 GLY A N 1
ATOM 1443 C CA . GLY A 1 180 ? 31.328 33.656 3.049 1 92.31 180 GLY A CA 1
ATOM 1444 C C . GLY A 1 180 ? 30.594 32.438 3.582 1 92.31 180 GLY A C 1
ATOM 1445 O O . GLY A 1 180 ? 30.375 32.312 4.789 1 92.31 180 GLY A O 1
ATOM 1446 N N . LEU A 1 181 ? 30.219 31.594 2.781 1 95.81 181 LEU A N 1
ATOM 1447 C CA . LEU A 1 181 ? 29.5 30.406 3.221 1 95.81 181 LEU A CA 1
ATOM 1448 C C . LEU A 1 181 ? 30.438 29.203 3.277 1 95.81 181 LEU A C 1
ATOM 1450 O O . LEU A 1 181 ? 31.453 29.156 2.572 1 95.81 181 LEU A O 1
ATOM 1454 N N . PRO A 1 182 ? 30.141 28.281 4.18 1 97.25 182 PRO A N 1
ATOM 1455 C CA . PRO A 1 182 ? 31.016 27.109 4.305 1 97.25 182 PRO A CA 1
ATOM 1456 C C . PRO A 1 182 ? 31.016 26.234 3.057 1 97.25 182 PRO A C 1
ATOM 1458 O O . PRO A 1 182 ? 30.016 26.188 2.332 1 97.25 182 PRO A O 1
ATOM 1461 N N . PRO A 1 183 ? 32.062 25.531 2.832 1 98 183 PRO A N 1
ATOM 1462 C CA . PRO A 1 183 ? 32.156 24.703 1.628 1 98 183 PRO A CA 1
ATOM 1463 C C . PRO A 1 183 ? 31.406 23.359 1.775 1 98 183 PRO A C 1
ATOM 1465 O O . PRO A 1 183 ? 31.172 22.906 2.896 1 98 183 PRO A O 1
ATOM 1468 N N . LEU A 1 184 ? 31.078 22.766 0.663 1 98.5 184 LEU A N 1
ATOM 1469 C CA . LEU A 1 184 ? 30.516 21.422 0.577 1 98.5 184 LEU A CA 1
ATOM 1470 C C . LEU A 1 184 ? 31.609 20.391 0.339 1 98.5 184 LEU A C 1
ATOM 1472 O O . LEU A 1 184 ? 32.438 20.547 -0.571 1 98.5 184 LEU A O 1
ATOM 1476 N N . PHE A 1 185 ? 31.656 19.406 1.189 1 98.62 185 PHE A N 1
ATOM 1477 C CA . PHE A 1 185 ? 32.562 18.281 1.005 1 98.62 185 PHE A CA 1
ATOM 1478 C C . PHE A 1 185 ? 31.844 17.078 0.435 1 98.62 185 PHE A C 1
ATOM 1480 O O . PHE A 1 185 ? 30.812 16.672 0.955 1 98.62 185 PHE A O 1
ATOM 1487 N N . LEU A 1 186 ? 32.312 16.5 -0.656 1 98.38 186 LEU A N 1
ATOM 1488 C CA . LEU A 1 186 ? 31.844 15.25 -1.238 1 98.38 186 LEU A CA 1
ATOM 1489 C C . LEU A 1 186 ? 32.969 14.211 -1.262 1 98.38 186 LEU A C 1
ATOM 1491 O O . LEU A 1 186 ? 34.031 14.453 -1.834 1 98.38 186 LEU A O 1
ATOM 1495 N N . GLN A 1 187 ? 32.688 13.109 -0.617 1 97.94 187 GLN A N 1
ATOM 1496 C CA . GLN A 1 187 ? 33.75 12.094 -0.564 1 97.94 187 GLN A CA 1
ATOM 1497 C C . GLN A 1 187 ? 33.156 10.695 -0.751 1 97.94 187 GLN A C 1
ATOM 1499 O O . GLN A 1 187 ? 31.969 10.477 -0.511 1 97.94 187 GLN A O 1
ATOM 1504 N N . VAL A 1 188 ? 33.906 9.836 -1.218 1 97.62 188 VAL A N 1
ATOM 1505 C CA . VAL A 1 188 ? 33.562 8.422 -1.37 1 97.62 188 VAL A CA 1
ATOM 1506 C C . VAL A 1 188 ? 34.562 7.559 -0.61 1 97.62 188 VAL A C 1
ATOM 1508 O O . VAL A 1 188 ? 35.719 7.934 -0.46 1 97.62 188 VAL A O 1
ATOM 1511 N N . SER A 1 189 ? 34.125 6.453 -0.057 1 97.19 189 SER A N 1
ATOM 1512 C CA . SER A 1 189 ? 34.969 5.594 0.761 1 97.19 189 SER A CA 1
ATOM 1513 C C . SER A 1 189 ? 35.969 4.836 -0.095 1 97.19 189 SER A C 1
ATOM 1515 O O . SER A 1 189 ? 37.031 4.43 0.394 1 97.19 189 SER A O 1
ATOM 1517 N N . ARG A 1 190 ? 35.656 4.602 -1.366 1 95 190 ARG A N 1
ATOM 1518 C CA . ARG A 1 190 ? 36.531 3.934 -2.307 1 95 190 ARG A CA 1
ATOM 1519 C C . ARG A 1 190 ? 36.25 4.383 -3.738 1 95 190 ARG A C 1
ATOM 1521 O O . ARG A 1 190 ? 35.125 4.629 -4.105 1 95 190 ARG A O 1
ATOM 1528 N N . GLY A 1 191 ? 37.312 4.488 -4.504 1 95.06 191 GLY A N 1
ATOM 1529 C CA . GLY A 1 191 ? 37.25 4.988 -5.863 1 95.06 191 GLY A CA 1
ATOM 1530 C C . GLY A 1 191 ? 38 6.289 -6.074 1 95.06 191 GLY A C 1
ATOM 1531 O O . GLY A 1 191 ? 38.938 6.59 -5.34 1 95.06 191 GLY A O 1
ATOM 1532 N N . SER A 1 192 ? 37.594 6.984 -7.277 1 96.38 192 SER A N 1
ATOM 1533 C CA . SER A 1 192 ? 38.312 8.195 -7.645 1 96.38 192 SER A CA 1
ATOM 1534 C C . SER A 1 192 ? 37.375 9.297 -8.102 1 96.38 192 SER A C 1
ATOM 1536 O O . SER A 1 192 ? 36.312 9.008 -8.648 1 96.38 192 SER A O 1
ATOM 1538 N N . PHE A 1 193 ? 37.781 10.438 -7.797 1 98 193 PHE A N 1
ATOM 1539 C CA . PHE A 1 193 ? 37.062 11.602 -8.305 1 98 193 PHE A CA 1
ATOM 1540 C C . PHE A 1 193 ? 37.75 12.164 -9.547 1 98 193 PHE A C 1
ATOM 1542 O O . PHE A 1 193 ? 38.969 12.32 -9.578 1 98 193 PHE A O 1
ATOM 1549 N N . HIS A 1 194 ? 36.969 12.422 -10.555 1 98.12 194 HIS A N 1
ATOM 1550 C CA . HIS A 1 194 ? 37.438 12.992 -11.812 1 98.12 194 HIS A CA 1
ATOM 1551 C C . HIS A 1 194 ? 36.844 14.383 -12.039 1 98.12 194 HIS A C 1
ATOM 1553 O O . HIS A 1 194 ? 35.719 14.508 -12.508 1 98.12 194 HIS A O 1
ATOM 1559 N N . PRO A 1 195 ? 37.656 15.406 -11.844 1 97.75 195 PRO A N 1
ATOM 1560 C CA . PRO A 1 195 ? 37.125 16.75 -12.039 1 97.75 195 PRO A CA 1
ATOM 1561 C C . PRO A 1 195 ? 36.781 17.047 -13.5 1 97.75 195 PRO A C 1
ATOM 1563 O O . PRO A 1 195 ? 37.562 16.781 -14.398 1 97.75 195 PRO A O 1
ATOM 1566 N N . SER A 1 196 ? 35.594 17.438 -13.695 1 96.69 196 SER A N 1
ATOM 1567 C CA . SER A 1 196 ? 35.094 17.844 -15 1 96.69 196 SER A CA 1
ATOM 1568 C C . SER A 1 196 ? 33.969 18.875 -14.859 1 96.69 196 SER A C 1
ATOM 1570 O O . SER A 1 196 ? 32.812 18.578 -15.172 1 96.69 196 SER A O 1
ATOM 1572 N N . PRO A 1 197 ? 34.344 20.062 -14.461 1 96.38 197 PRO A N 1
ATOM 1573 C CA . PRO A 1 197 ? 33.312 21.062 -14.188 1 96.38 197 PRO A CA 1
ATOM 1574 C C . PRO A 1 197 ? 32.438 21.344 -15.398 1 96.38 197 PRO A C 1
ATOM 1576 O O . PRO A 1 197 ? 32.938 21.5 -16.516 1 96.38 197 PRO A O 1
ATOM 1579 N N . ASP A 1 198 ? 31.203 21.281 -15.219 1 96.81 198 ASP A N 1
ATOM 1580 C CA . ASP A 1 198 ? 30.172 21.547 -16.219 1 96.81 198 ASP A CA 1
ATOM 1581 C C . ASP A 1 198 ? 28.844 21.891 -15.539 1 96.81 198 ASP A C 1
ATOM 1583 O O . ASP A 1 198 ? 28.797 22.188 -14.352 1 96.81 198 ASP A O 1
ATOM 1587 N N . TRP A 1 199 ? 27.797 21.953 -16.297 1 97.06 199 TRP A N 1
ATOM 1588 C CA . TRP A 1 199 ? 26.469 22.219 -15.766 1 97.06 199 TRP A CA 1
ATOM 1589 C C . TRP A 1 199 ? 25.453 21.234 -16.328 1 97.06 199 TRP A C 1
ATOM 1591 O O . TRP A 1 199 ? 25.562 20.797 -17.469 1 97.06 199 TRP A O 1
ATOM 1601 N N . TYR A 1 200 ? 24.578 20.812 -15.492 1 97.19 200 TYR A N 1
ATOM 1602 C CA . TYR A 1 200 ? 23.328 20.188 -15.922 1 97.19 200 TYR A CA 1
ATOM 1603 C C . TYR A 1 200 ? 22.266 21.234 -16.219 1 97.19 200 TYR A C 1
ATOM 1605 O O . TYR A 1 200 ? 21.891 22 -15.344 1 97.19 200 TYR A O 1
ATOM 1613 N N . TYR A 1 201 ? 21.688 21.219 -17.469 1 96.69 201 TYR A N 1
ATOM 1614 C CA . TYR A 1 201 ? 20.828 22.312 -17.906 1 96.69 201 TYR A CA 1
ATOM 1615 C C . TYR A 1 201 ? 19.359 21.859 -17.938 1 96.69 201 TYR A C 1
ATOM 1617 O O . TYR A 1 201 ? 19.062 20.75 -18.391 1 96.69 201 TYR A O 1
ATOM 1625 N N . GLY A 1 202 ? 18.562 22.672 -17.422 1 97 202 GLY A N 1
ATOM 1626 C CA . GLY A 1 202 ? 17.141 22.641 -17.719 1 97 202 GLY A CA 1
ATOM 1627 C C . GLY A 1 202 ? 16.391 21.562 -16.953 1 97 202 GLY A C 1
ATOM 1628 O O . GLY A 1 202 ? 15.484 20.938 -17.5 1 97 202 GLY A O 1
ATOM 1629 N N . MET A 1 203 ? 16.812 21.203 -15.758 1 97.62 203 MET A N 1
ATOM 1630 C CA . MET A 1 203 ? 15.984 20.344 -14.938 1 97.62 203 MET A CA 1
ATOM 1631 C C . MET A 1 203 ? 14.57 20.906 -14.812 1 97.62 203 MET A C 1
ATOM 1633 O O . MET A 1 203 ? 14.391 22.109 -14.641 1 97.62 203 MET A O 1
ATOM 1637 N N . HIS A 1 204 ? 13.57 20.016 -15.008 1 98.25 204 HIS A N 1
ATOM 1638 C CA . HIS A 1 204 ? 12.172 20.422 -14.938 1 98.25 204 HIS A CA 1
ATOM 1639 C C . HIS A 1 204 ? 11.5 19.859 -13.695 1 98.25 204 HIS A C 1
ATOM 1641 O O . HIS A 1 204 ? 11.578 18.656 -13.438 1 98.25 204 HIS A O 1
ATOM 1647 N N . TYR A 1 205 ? 10.867 20.672 -12.922 1 98.19 205 TYR A N 1
ATOM 1648 C CA . TYR A 1 205 ? 10.125 20.281 -11.727 1 98.19 205 TYR A CA 1
ATOM 1649 C C . TYR A 1 205 ? 8.625 20.297 -11.984 1 98.19 205 TYR A C 1
ATOM 1651 O O . TYR A 1 205 ? 7.957 21.297 -11.773 1 98.19 205 TYR A O 1
ATOM 1659 N N . PRO A 1 206 ? 8.031 19.094 -12.25 1 97.38 206 PRO A N 1
ATOM 1660 C CA . PRO A 1 206 ? 6.605 19.047 -12.586 1 97.38 206 PRO A CA 1
ATOM 1661 C C . PRO A 1 206 ? 5.715 19.562 -11.453 1 97.38 206 PRO A C 1
ATOM 1663 O O . PRO A 1 206 ? 4.688 20.188 -11.711 1 97.38 206 PRO A O 1
ATOM 1666 N N . ALA A 1 207 ? 6.016 19.312 -10.234 1 96.94 207 ALA A N 1
ATOM 1667 C CA . ALA A 1 207 ? 5.211 19.781 -9.109 1 96.94 207 ALA A CA 1
ATOM 1668 C C . ALA A 1 207 ? 5.207 21.297 -9.031 1 96.94 207 ALA A C 1
ATOM 1670 O O . ALA A 1 207 ? 4.188 21.906 -8.695 1 96.94 207 ALA A O 1
ATOM 1671 N N . GLU A 1 208 ? 6.379 21.922 -9.32 1 97.5 208 GLU A N 1
ATOM 1672 C CA . GLU A 1 208 ? 6.438 23.391 -9.328 1 97.5 208 GLU A CA 1
ATOM 1673 C C . GLU A 1 208 ? 5.617 23.969 -10.477 1 97.5 208 GLU A C 1
ATOM 1675 O O . GLU A 1 208 ? 4.984 25.016 -10.328 1 97.5 208 GLU A O 1
ATOM 1680 N N . ALA A 1 209 ? 5.711 23.312 -11.594 1 97.06 209 ALA A N 1
ATOM 1681 C CA . ALA A 1 209 ? 4.891 23.734 -12.719 1 97.06 209 ALA A CA 1
ATOM 1682 C C . ALA A 1 209 ? 3.408 23.734 -12.359 1 97.06 209 ALA A C 1
ATOM 1684 O O . ALA A 1 209 ? 2.68 24.672 -12.688 1 97.06 209 ALA A O 1
ATOM 1685 N N . GLU A 1 210 ? 2.957 22.703 -11.711 1 95.94 210 GLU A N 1
ATOM 1686 C CA . GLU A 1 210 ? 1.564 22.594 -11.297 1 95.94 210 GLU A CA 1
ATOM 1687 C C . GLU A 1 210 ? 1.193 23.719 -10.32 1 95.94 210 GLU A C 1
ATOM 1689 O O . GLU A 1 210 ? 0.061 24.203 -10.328 1 95.94 210 GLU A O 1
ATOM 1694 N N . ARG A 1 211 ? 2.156 24.141 -9.516 1 95.69 211 ARG A N 1
ATOM 1695 C CA . ARG A 1 211 ? 1.916 25.156 -8.5 1 95.69 211 ARG A CA 1
ATOM 1696 C C . ARG A 1 211 ? 2.062 26.562 -9.078 1 95.69 211 ARG A C 1
ATOM 1698 O O . ARG A 1 211 ? 1.92 27.562 -8.359 1 95.69 211 ARG A O 1
ATOM 1705 N N . GLY A 1 212 ? 2.383 26.672 -10.383 1 94.94 212 GLY A N 1
ATOM 1706 C CA . GLY A 1 212 ? 2.494 27.953 -11.062 1 94.94 212 GLY A CA 1
ATOM 1707 C C . GLY A 1 212 ? 3.793 28.672 -10.766 1 94.94 212 GLY A C 1
ATOM 1708 O O . GLY A 1 212 ? 3.855 29.906 -10.844 1 94.94 212 GLY A O 1
ATOM 1709 N N . LEU A 1 213 ? 4.805 27.953 -10.336 1 96.31 213 LEU A N 1
ATOM 1710 C CA . LEU A 1 213 ? 6.113 28.516 -10.023 1 96.31 213 LEU A CA 1
ATOM 1711 C C . LEU A 1 213 ? 7.113 28.203 -11.133 1 96.31 213 LEU A C 1
ATOM 1713 O O . LEU A 1 213 ? 6.809 27.438 -12.055 1 96.31 213 LEU A O 1
ATOM 1717 N N . ASN A 1 214 ? 8.297 28.844 -11.07 1 96.44 214 ASN A N 1
ATOM 1718 C CA . ASN A 1 214 ? 9.352 28.531 -12.023 1 96.44 214 ASN A CA 1
ATOM 1719 C C . ASN A 1 214 ? 9.82 27.078 -11.875 1 96.44 214 ASN A C 1
ATOM 1721 O O . ASN A 1 214 ? 10.398 26.703 -10.852 1 96.44 214 ASN A O 1
ATOM 1725 N N . PRO A 1 215 ? 9.609 26.328 -12.867 1 97.75 215 PRO A N 1
ATOM 1726 C CA . PRO A 1 215 ? 9.875 24.891 -12.711 1 97.75 215 PRO A CA 1
ATOM 1727 C C . PRO A 1 215 ? 11.234 24.484 -13.273 1 97.75 215 PRO A C 1
ATOM 1729 O O . PRO A 1 215 ? 11.516 23.297 -13.414 1 97.75 215 PRO A O 1
ATOM 1732 N N . TYR A 1 216 ? 12.109 25.375 -13.609 1 97.88 216 TYR A N 1
ATOM 1733 C CA . TYR A 1 216 ? 13.352 25.016 -14.289 1 97.88 216 TYR A CA 1
ATOM 1734 C C . TYR A 1 216 ? 14.562 25.438 -13.461 1 97.88 216 TYR A C 1
ATOM 1736 O O . TYR A 1 216 ? 14.523 26.453 -12.766 1 97.88 216 TYR A O 1
ATOM 1744 N N . GLU A 1 217 ? 15.578 24.672 -13.602 1 98 217 GLU A N 1
ATOM 1745 C CA . GLU A 1 217 ? 16.797 24.969 -12.867 1 98 217 GLU A CA 1
ATOM 1746 C C . GLU A 1 217 ? 18 24.297 -13.5 1 98 217 GLU A C 1
ATOM 1748 O O . GLU A 1 217 ? 17.859 23.328 -14.266 1 98 217 GLU A O 1
ATOM 1753 N N . ASP A 1 218 ? 19.141 24.938 -13.352 1 98.25 218 ASP A N 1
ATOM 1754 C CA . ASP A 1 218 ? 20.422 24.312 -13.703 1 98.25 218 ASP A CA 1
ATOM 1755 C C . ASP A 1 218 ? 21.188 23.891 -12.453 1 98.25 218 ASP A C 1
ATOM 1757 O O . ASP A 1 218 ? 21.016 24.484 -11.383 1 98.25 218 ASP A O 1
ATOM 1761 N N . HIS A 1 219 ? 21.984 22.875 -12.516 1 98.31 219 HIS A N 1
ATOM 1762 C CA . HIS A 1 219 ? 22.828 22.422 -11.43 1 98.31 219 HIS A CA 1
ATOM 1763 C C . HIS A 1 219 ? 24.297 22.344 -11.859 1 98.31 219 HIS A C 1
ATOM 1765 O O . HIS A 1 219 ? 24.594 21.984 -13 1 98.31 219 HIS A O 1
ATOM 1771 N N . TYR A 1 220 ? 25.219 22.641 -10.984 1 98.31 220 TYR A N 1
ATOM 1772 C CA . TYR A 1 220 ? 26.656 22.547 -11.227 1 98.31 220 TYR A CA 1
ATOM 1773 C C . TYR A 1 220 ? 27.109 21.094 -11.148 1 98.31 220 TYR A C 1
ATOM 1775 O O . TYR A 1 220 ? 26.719 20.359 -10.234 1 98.31 220 TYR A O 1
ATOM 1783 N N . LEU A 1 221 ? 27.891 20.688 -12.133 1 98.31 221 LEU A N 1
ATOM 1784 C CA . LEU A 1 221 ? 28.547 19.375 -12.141 1 98.31 221 LEU A CA 1
ATOM 1785 C C . LEU A 1 221 ? 30.047 19.516 -11.867 1 98.31 221 LEU A C 1
ATOM 1787 O O . LEU A 1 221 ? 30.812 19.844 -12.766 1 98.31 221 LEU A O 1
ATOM 1791 N N . PRO A 1 222 ? 30.438 19.141 -10.727 1 98.38 222 PRO A N 1
ATOM 1792 C CA . PRO A 1 222 ? 31.875 19.281 -10.43 1 98.38 222 PRO A CA 1
ATOM 1793 C C . PRO A 1 222 ? 32.719 18.234 -11.125 1 98.38 222 PRO A C 1
ATOM 1795 O O . PRO A 1 222 ? 33.938 18.406 -11.281 1 98.38 222 PRO A O 1
ATOM 1798 N N . GLY A 1 223 ? 32.219 17.203 -11.461 1 98.38 223 GLY A N 1
ATOM 1799 C CA . GLY A 1 223 ? 32.844 15.992 -11.969 1 98.38 223 GLY A CA 1
ATOM 1800 C C . GLY A 1 223 ? 32.062 14.734 -11.594 1 98.38 223 GLY A C 1
ATOM 1801 O O . GLY A 1 223 ? 30.844 14.781 -11.406 1 98.38 223 GLY A O 1
ATOM 1802 N N . TYR A 1 224 ? 32.75 13.656 -11.656 1 98.31 224 TYR A N 1
ATOM 1803 C CA . TYR A 1 224 ? 32.094 12.406 -11.312 1 98.31 224 TYR A CA 1
ATOM 1804 C C . TYR A 1 224 ? 33.031 11.461 -10.57 1 98.31 224 TYR A C 1
ATOM 1806 O O . TYR A 1 224 ? 34.25 11.633 -10.625 1 98.31 224 TYR A O 1
ATOM 1814 N N . PHE A 1 225 ? 32.469 10.609 -9.82 1 98.44 225 PHE A N 1
ATOM 1815 C CA . PHE A 1 225 ? 33.188 9.555 -9.133 1 98.44 225 PHE A CA 1
ATOM 1816 C C . PHE A 1 225 ? 33.156 8.258 -9.93 1 98.44 225 PHE A C 1
ATOM 1818 O O . PHE A 1 225 ? 32.156 7.984 -10.617 1 98.44 225 PHE A O 1
ATOM 1825 N N . THR A 1 226 ? 34.156 7.473 -9.828 1 97.81 226 THR A N 1
ATOM 1826 C CA . THR A 1 226 ? 34.156 6.117 -10.359 1 97.81 226 THR A CA 1
ATOM 1827 C C . THR A 1 226 ? 34.5 5.109 -9.273 1 97.81 226 THR A C 1
ATOM 1829 O O . THR A 1 226 ? 35.344 5.383 -8.414 1 97.81 226 THR A O 1
ATOM 1832 N N . VAL A 1 227 ? 33.844 4.07 -9.258 1 96.88 227 VAL A N 1
ATOM 1833 C CA . VAL A 1 227 ? 34.094 2.961 -8.344 1 96.88 227 VAL A CA 1
ATOM 1834 C C . VAL A 1 227 ? 34.156 1.653 -9.133 1 96.88 227 VAL A C 1
ATOM 1836 O O . VAL A 1 227 ? 33.219 1.287 -9.828 1 96.88 227 VAL A O 1
ATOM 1839 N N . PHE A 1 228 ? 35.25 0.97 -8.977 1 95.38 228 PHE A N 1
ATOM 1840 C CA . PHE A 1 228 ? 35.438 -0.322 -9.625 1 95.38 228 PHE A CA 1
ATOM 1841 C C . PHE A 1 228 ? 34.875 -1.444 -8.773 1 95.38 228 PHE A C 1
ATOM 1843 O O . PHE A 1 228 ? 35.031 -1.453 -7.555 1 95.38 228 PHE A O 1
ATOM 1850 N N . VAL A 1 229 ? 34.188 -2.301 -9.406 1 93.75 229 VAL A N 1
ATOM 1851 C CA . VAL A 1 229 ? 33.625 -3.477 -8.758 1 93.75 229 VAL A CA 1
ATOM 1852 C C . VAL A 1 229 ? 34.156 -4.742 -9.414 1 93.75 229 VAL A C 1
ATOM 1854 O O . VAL A 1 229 ? 33.812 -5.043 -10.562 1 93.75 229 VAL A O 1
ATOM 1857 N N . PRO A 1 230 ? 34.938 -5.555 -8.68 1 92.88 230 PRO A N 1
ATOM 1858 C CA . PRO A 1 230 ? 35.469 -6.789 -9.266 1 92.88 230 PRO A CA 1
ATOM 1859 C C . PRO A 1 230 ? 34.375 -7.812 -9.562 1 92.88 230 PRO A C 1
ATOM 1861 O O . PRO A 1 230 ? 33.312 -7.781 -8.938 1 92.88 230 PRO A O 1
ATOM 1864 N N . PRO A 1 231 ? 34.688 -8.672 -10.445 1 89.75 231 PRO A N 1
ATOM 1865 C CA . PRO A 1 231 ? 33.719 -9.727 -10.75 1 89.75 231 PRO A CA 1
ATOM 1866 C C . PRO A 1 231 ? 33.375 -10.586 -9.539 1 89.75 231 PRO A C 1
ATOM 1868 O O . PRO A 1 231 ? 34.25 -10.906 -8.734 1 89.75 231 PRO A O 1
ATOM 1871 N N . GLU A 1 232 ? 32.094 -10.875 -9.406 1 84.38 232 GLU A N 1
ATOM 1872 C CA . GLU A 1 232 ? 31.578 -11.828 -8.438 1 84.38 232 GLU A CA 1
ATOM 1873 C C . GLU A 1 232 ? 31.875 -11.383 -7.008 1 84.38 232 GLU A C 1
ATOM 1875 O O . GLU A 1 232 ? 32.094 -12.219 -6.129 1 84.38 232 GLU A O 1
ATOM 1880 N N . GLU A 1 233 ? 32.062 -10.094 -6.82 1 87.31 233 GLU A N 1
ATOM 1881 C CA . GLU A 1 233 ? 32.281 -9.562 -5.48 1 87.31 233 GLU A CA 1
ATOM 1882 C C . GLU A 1 233 ? 31.203 -8.555 -5.098 1 87.31 233 GLU A C 1
ATOM 1884 O O . GLU A 1 233 ? 30.547 -7.973 -5.969 1 87.31 233 GLU A O 1
ATOM 1889 N N . GLU A 1 234 ? 31 -8.516 -3.865 1 89.75 234 GLU A N 1
ATOM 1890 C CA . GLU A 1 234 ? 30.141 -7.465 -3.316 1 89.75 234 GLU A CA 1
ATOM 1891 C C . GLU A 1 234 ? 30.969 -6.34 -2.699 1 89.75 234 GLU A C 1
ATOM 1893 O O . GLU A 1 234 ? 31.891 -6.594 -1.925 1 89.75 234 GLU A O 1
ATOM 1898 N N . VAL A 1 235 ? 30.703 -5.148 -3.082 1 93.12 235 VAL A N 1
ATOM 1899 C CA . VAL A 1 235 ? 31.422 -3.988 -2.57 1 93.12 235 VAL A CA 1
ATOM 1900 C C . VAL A 1 235 ? 30.438 -3.02 -1.91 1 93.12 235 VAL A C 1
ATOM 1902 O O . VAL A 1 235 ? 29.312 -2.863 -2.373 1 93.12 235 VAL A O 1
ATOM 1905 N N . GLU A 1 236 ? 30.844 -2.504 -0.822 1 95.19 236 GLU A N 1
ATOM 1906 C CA . GLU A 1 236 ? 30.109 -1.43 -0.155 1 95.19 236 GLU A CA 1
ATOM 1907 C C . GLU A 1 236 ? 30.828 -0.089 -0.336 1 95.19 236 GLU A C 1
ATOM 1909 O O . GLU A 1 236 ? 32.031 0.01 -0.142 1 95.19 236 GLU A O 1
ATOM 1914 N N . VAL A 1 237 ? 30.109 0.875 -0.8 1 96.69 237 VAL A N 1
ATOM 1915 C CA . VAL A 1 237 ? 30.641 2.209 -1.062 1 96.69 237 VAL A CA 1
ATOM 1916 C C . VAL A 1 237 ? 29.828 3.248 -0.29 1 96.69 237 VAL A C 1
ATOM 1918 O O . VAL A 1 237 ? 28.594 3.268 -0.366 1 96.69 237 VAL A O 1
ATOM 1921 N N . MET A 1 238 ? 30.5 4.047 0.451 1 97.88 238 MET A N 1
ATOM 1922 C CA . MET A 1 238 ? 29.859 5.133 1.189 1 97.88 238 MET A CA 1
ATOM 1923 C C . MET A 1 238 ? 30.172 6.484 0.562 1 97.88 238 MET A C 1
ATOM 1925 O O . MET A 1 238 ? 31.344 6.766 0.255 1 97.88 238 MET A O 1
ATOM 1929 N N . VAL A 1 239 ? 29.156 7.234 0.321 1 98.12 239 VAL A N 1
ATOM 1930 C CA . VAL A 1 239 ? 29.297 8.609 -0.134 1 98.12 239 VAL A CA 1
ATOM 1931 C C . VAL A 1 239 ? 28.812 9.57 0.947 1 98.12 239 VAL A C 1
ATOM 1933 O O . VAL A 1 239 ? 27.734 9.375 1.516 1 98.12 239 VAL A O 1
ATOM 1936 N N . THR A 1 240 ? 29.625 10.555 1.245 1 98.38 240 THR A N 1
ATOM 1937 C CA . THR A 1 240 ? 29.219 11.562 2.219 1 98.38 240 THR A CA 1
ATOM 1938 C C . THR A 1 240 ? 29.172 12.945 1.577 1 98.38 240 THR A C 1
ATOM 1940 O O . THR A 1 240 ? 30.016 13.273 0.735 1 98.38 240 THR A O 1
ATOM 1943 N N . ALA A 1 241 ? 28.172 13.633 1.79 1 98.69 241 ALA A N 1
ATOM 1944 C CA . ALA A 1 241 ? 28.047 15.07 1.54 1 98.69 241 ALA A CA 1
ATOM 1945 C C . ALA A 1 241 ? 27.891 15.844 2.848 1 98.69 241 ALA A C 1
ATOM 1947 O O . ALA A 1 241 ? 26.953 15.602 3.609 1 98.69 241 ALA A O 1
ATOM 1948 N N . SER A 1 242 ? 28.797 16.734 3.121 1 98.5 242 SER A N 1
ATOM 1949 C CA . SER A 1 242 ? 28.766 17.422 4.406 1 98.5 242 SER A CA 1
ATOM 1950 C C . SER A 1 242 ? 29.141 18.891 4.25 1 98.5 242 SER A C 1
ATOM 1952 O O . SER A 1 242 ? 29.938 19.25 3.381 1 98.5 242 SER A O 1
ATOM 1954 N N . LEU A 1 243 ? 28.609 19.656 5.047 1 98 243 LEU A N 1
ATOM 1955 C CA . LEU A 1 243 ? 28.828 21.094 5.008 1 98 243 LEU A CA 1
ATOM 1956 C C . LEU A 1 243 ? 29.859 21.531 6.051 1 98 243 LEU A C 1
ATOM 1958 O O . LEU A 1 243 ? 29.719 21.203 7.234 1 98 243 LEU A O 1
ATOM 1962 N N . GLY A 1 244 ? 30.859 22.234 5.668 1 94.75 244 GLY A N 1
ATOM 1963 C CA . GLY A 1 244 ? 31.766 22.938 6.562 1 94.75 244 GLY A CA 1
ATOM 1964 C C . GLY A 1 244 ? 32.875 22.062 7.086 1 94.75 244 GLY A C 1
ATOM 1965 O O . GLY A 1 244 ? 34 22.547 7.375 1 94.75 244 GLY A O 1
ATOM 1966 N N . GLU A 1 245 ? 32.562 20.797 7.246 1 92.56 245 GLU A N 1
ATOM 1967 C CA . GLU A 1 245 ? 33.594 19.875 7.734 1 92.56 245 GLU A CA 1
ATOM 1968 C C . GLU A 1 245 ? 33.438 18.5 7.062 1 92.56 245 GLU A C 1
ATOM 1970 O O . GLU A 1 245 ? 32.344 18.094 6.691 1 92.56 245 GLU A O 1
ATOM 1975 N N . VAL A 1 246 ? 34.562 17.906 7.004 1 93.12 246 VAL A N 1
ATOM 1976 C CA . VAL A 1 246 ? 34.625 16.594 6.367 1 93.12 246 VAL A CA 1
ATOM 1977 C C . VAL A 1 246 ? 33.906 15.578 7.258 1 93.12 246 VAL A C 1
ATOM 1979 O O . VAL A 1 246 ? 34.094 15.562 8.477 1 93.12 246 VAL A O 1
ATOM 1982 N N . LEU A 1 247 ? 33.094 14.82 6.688 1 94.81 247 LEU A N 1
ATOM 1983 C CA . LEU A 1 247 ? 32.562 13.602 7.293 1 94.81 247 LEU A CA 1
ATOM 1984 C C . LEU A 1 247 ? 33.188 12.367 6.652 1 94.81 247 LEU A C 1
ATOM 1986 O O . LEU A 1 247 ? 32.844 12.008 5.523 1 94.81 247 LEU A O 1
ATOM 1990 N N . GLU A 1 248 ? 33.938 11.672 7.41 1 93.94 248 GLU A N 1
ATOM 1991 C CA . GLU A 1 248 ? 34.656 10.531 6.859 1 93.94 248 GLU A CA 1
ATOM 1992 C C . GLU A 1 248 ? 33.719 9.406 6.465 1 93.94 248 GLU A C 1
ATOM 1994 O O . GLU A 1 248 ? 32.938 8.922 7.293 1 93.94 248 GLU A O 1
ATOM 1999 N N . PRO A 1 249 ? 33.844 8.977 5.27 1 94.94 249 PRO A N 1
ATOM 2000 C CA . PRO A 1 249 ? 32.969 7.887 4.828 1 94.94 249 PRO A CA 1
ATOM 2001 C C . PRO A 1 249 ? 33.094 6.641 5.707 1 94.94 249 PRO A C 1
ATOM 2003 O O . PRO A 1 249 ? 32.125 5.895 5.863 1 94.94 249 PRO A O 1
ATOM 2006 N N . ALA A 1 250 ? 34.188 6.426 6.301 1 91.94 250 ALA A N 1
ATOM 2007 C CA . ALA A 1 250 ? 34.438 5.262 7.152 1 91.94 250 ALA A CA 1
ATOM 2008 C C . ALA A 1 250 ? 33.5 5.262 8.359 1 91.94 250 ALA A C 1
ATOM 2010 O O . ALA A 1 250 ? 33.25 4.215 8.953 1 91.94 250 ALA A O 1
ATOM 2011 N N . ALA A 1 251 ? 32.969 6.387 8.648 1 94.12 251 ALA A N 1
ATOM 2012 C CA . ALA A 1 251 ? 32.094 6.523 9.82 1 94.12 251 ALA A CA 1
ATOM 2013 C C . ALA A 1 251 ? 30.656 6.184 9.477 1 94.12 251 ALA A C 1
ATOM 2015 O O . ALA A 1 251 ? 29.812 6.109 10.367 1 94.12 251 ALA A O 1
ATOM 2016 N N . ALA A 1 252 ? 30.375 5.953 8.281 1 95.12 252 ALA A N 1
ATOM 2017 C CA . ALA A 1 252 ? 29.016 5.793 7.781 1 95.12 252 ALA A CA 1
ATOM 2018 C C . ALA A 1 252 ? 28.281 4.688 8.531 1 95.12 252 ALA A C 1
ATOM 2020 O O . ALA A 1 252 ? 27.125 4.859 8.938 1 95.12 252 ALA A O 1
ATOM 2021 N N . GLY A 1 253 ? 28.875 3.527 8.75 1 95.19 253 GLY A N 1
ATOM 2022 C CA . GLY A 1 253 ? 28.25 2.412 9.438 1 95.19 253 GLY A CA 1
ATOM 2023 C C . GLY A 1 253 ? 27.828 2.752 10.859 1 95.19 253 GLY A C 1
ATOM 2024 O O . GLY A 1 253 ? 26.719 2.412 11.273 1 95.19 253 GLY A O 1
ATOM 2025 N N . LYS A 1 254 ? 28.734 3.326 11.516 1 96.88 254 LYS A N 1
ATOM 2026 C CA . LYS A 1 254 ? 28.438 3.738 12.883 1 96.88 254 LYS A CA 1
ATOM 2027 C C . LYS A 1 254 ? 27.312 4.77 12.922 1 96.88 254 LYS A C 1
ATOM 2029 O O . LYS A 1 254 ? 26.422 4.676 13.758 1 96.88 254 LYS A O 1
ATOM 2034 N N . LEU A 1 255 ? 27.375 5.727 12.039 1 97.56 255 LEU A N 1
ATOM 2035 C CA . LEU A 1 255 ? 26.375 6.781 11.977 1 97.56 255 LEU A CA 1
ATOM 2036 C C . LEU A 1 255 ? 25 6.203 11.656 1 97.56 255 LEU A C 1
ATOM 2038 O O . LEU A 1 255 ? 23.984 6.652 12.203 1 97.56 255 LEU A O 1
ATOM 2042 N N . LEU A 1 256 ? 24.969 5.234 10.781 1 97.5 256 LEU A N 1
ATOM 2043 C CA . LEU A 1 256 ? 23.703 4.586 10.43 1 97.5 256 LEU A CA 1
ATOM 2044 C C . LEU A 1 256 ? 23.094 3.883 11.641 1 97.5 256 LEU A C 1
ATOM 2046 O O . LEU A 1 256 ? 21.891 3.988 11.883 1 97.5 256 LEU A O 1
ATOM 2050 N N . ARG A 1 257 ? 23.906 3.143 12.359 1 97.31 257 ARG A N 1
ATOM 2051 C CA . ARG A 1 257 ? 23.453 2.449 13.555 1 97.31 257 ARG A CA 1
ATOM 2052 C C . ARG A 1 257 ? 22.891 3.436 14.578 1 97.31 257 ARG A C 1
ATOM 2054 O O . ARG A 1 257 ? 21.844 3.188 15.18 1 97.31 257 ARG A O 1
ATOM 2061 N N . GLU A 1 258 ? 23.578 4.508 14.703 1 97.69 258 GLU A N 1
ATOM 2062 C CA . GLU A 1 258 ? 23.141 5.531 15.648 1 97.69 258 GLU A CA 1
ATOM 2063 C C . GLU A 1 258 ? 21.812 6.133 15.234 1 97.69 258 GLU A C 1
ATOM 2065 O O . GLU A 1 258 ? 20.938 6.352 16.078 1 97.69 258 GLU A O 1
ATOM 2070 N N . ALA A 1 259 ? 21.688 6.402 14.008 1 97.38 259 ALA A N 1
ATOM 2071 C CA . ALA A 1 259 ? 20.438 6.973 13.492 1 97.38 259 ALA A CA 1
ATOM 2072 C C . ALA A 1 259 ? 19.281 6.012 13.695 1 97.38 259 ALA A C 1
ATOM 2074 O O . ALA A 1 259 ? 18.188 6.422 14.094 1 97.38 259 ALA A O 1
ATOM 2075 N N . ARG A 1 260 ? 19.469 4.746 13.43 1 96.69 260 ARG A N 1
ATOM 2076 C CA . ARG A 1 260 ? 18.453 3.727 13.609 1 96.69 260 ARG A CA 1
ATOM 2077 C C . ARG A 1 260 ? 18.078 3.576 15.086 1 96.69 260 ARG A C 1
ATOM 2079 O O . ARG A 1 260 ? 16.891 3.482 15.422 1 96.69 260 ARG A O 1
ATOM 2086 N N . GLU A 1 261 ? 19.078 3.52 15.883 1 97.25 261 GLU A N 1
ATOM 2087 C CA . GLU A 1 261 ? 18.859 3.355 17.312 1 97.25 261 GLU A CA 1
ATOM 2088 C C . GLU A 1 261 ? 18.047 4.516 17.891 1 97.25 261 GLU A C 1
ATOM 2090 O O . GLU A 1 261 ? 17.219 4.32 18.766 1 97.25 261 GLU A O 1
ATOM 2095 N N . HIS A 1 262 ? 18.344 5.648 17.391 1 97.31 262 HIS A N 1
ATOM 2096 C CA . HIS A 1 262 ? 17.594 6.816 17.859 1 97.31 262 HIS A CA 1
ATOM 2097 C C . HIS A 1 262 ? 16.109 6.66 17.578 1 97.31 262 HIS A C 1
ATOM 2099 O O . HIS A 1 262 ? 15.281 6.859 18.484 1 97.31 262 HIS A O 1
ATOM 2105 N N . LEU A 1 263 ? 15.727 6.32 16.422 1 96.69 263 LEU A N 1
ATOM 2106 C CA . LEU A 1 263 ? 14.32 6.207 16.047 1 96.69 263 LEU A CA 1
ATOM 2107 C C . LEU A 1 263 ? 13.656 5.047 16.781 1 96.69 263 LEU A C 1
ATOM 2109 O O . LEU A 1 263 ? 12.484 5.133 17.156 1 96.69 263 LEU A O 1
ATOM 2113 N N . GLU A 1 264 ? 14.391 3.971 16.969 1 96.56 264 GLU A N 1
ATOM 2114 C CA . GLU A 1 264 ? 13.875 2.852 17.75 1 96.56 264 GLU A CA 1
ATOM 2115 C C . GLU A 1 264 ? 13.602 3.266 19.188 1 96.56 264 GLU A C 1
ATOM 2117 O O . GLU A 1 264 ? 12.609 2.854 19.781 1 96.56 264 GLU A O 1
ATOM 2122 N N . GLU A 1 265 ? 14.516 4.066 19.688 1 97.44 265 GLU A N 1
ATOM 2123 C CA . GLU A 1 265 ? 14.375 4.527 21.062 1 97.44 265 GLU A CA 1
ATOM 2124 C C . GLU A 1 265 ? 13.172 5.457 21.219 1 97.44 265 GLU A C 1
ATOM 2126 O O . GLU A 1 265 ? 12.469 5.414 22.219 1 97.44 265 GLU A O 1
ATOM 2131 N N . VAL A 1 266 ? 12.984 6.281 20.266 1 97.25 266 VAL A N 1
ATOM 2132 C CA . VAL A 1 266 ? 11.852 7.199 20.281 1 97.25 266 VAL A CA 1
ATOM 2133 C C . VAL A 1 266 ? 10.547 6.41 20.344 1 97.25 266 VAL A C 1
ATOM 2135 O O . VAL A 1 266 ? 9.656 6.738 21.141 1 97.25 266 VAL A O 1
ATOM 2138 N N . VAL A 1 267 ? 10.391 5.355 19.578 1 97.5 267 VAL A N 1
ATOM 2139 C CA . VAL A 1 267 ? 9.188 4.527 19.547 1 97.5 267 VAL A CA 1
ATOM 2140 C C . VAL A 1 267 ? 9.062 3.746 20.844 1 97.5 267 VAL A C 1
ATOM 2142 O O . VAL A 1 267 ? 7.973 3.66 21.422 1 97.5 267 VAL A O 1
ATOM 2145 N N . ARG A 1 268 ? 10.18 3.195 21.312 1 97.56 268 ARG A N 1
ATOM 2146 C CA . ARG A 1 268 ? 10.18 2.428 22.562 1 97.56 268 ARG A CA 1
ATOM 2147 C C . ARG A 1 268 ? 9.75 3.293 23.734 1 97.56 268 ARG A C 1
ATOM 2149 O O . ARG A 1 268 ? 8.953 2.861 24.578 1 97.56 268 ARG A O 1
ATOM 2156 N N . ARG A 1 269 ? 10.25 4.438 23.766 1 97.25 269 ARG A N 1
ATOM 2157 C CA . ARG A 1 269 ? 9.961 5.367 24.844 1 97.25 269 ARG A CA 1
ATOM 2158 C C . ARG A 1 269 ? 8.477 5.738 24.875 1 97.25 269 ARG A C 1
ATOM 2160 O O . ARG A 1 269 ? 7.887 5.863 25.938 1 97.25 269 ARG A O 1
ATOM 2167 N N . ALA A 1 270 ? 7.953 6.004 23.703 1 97.69 270 ALA A N 1
ATOM 2168 C CA . ALA A 1 270 ? 6.535 6.34 23.641 1 97.69 270 ALA A CA 1
ATOM 2169 C C . ALA A 1 270 ? 5.68 5.223 24.234 1 97.69 270 ALA A C 1
ATOM 2171 O O . ALA A 1 270 ? 4.652 5.488 24.859 1 97.69 270 ALA A O 1
ATOM 2172 N N . GLY A 1 271 ? 6.02 3.939 23.938 1 97.12 271 GLY A N 1
ATOM 2173 C CA . GLY A 1 271 ? 5.453 2.799 24.641 1 97.12 271 GLY A CA 1
ATOM 2174 C C . GLY A 1 271 ? 4.121 2.348 24.078 1 97.12 271 GLY A C 1
ATOM 2175 O O . GLY A 1 271 ? 3.369 1.629 24.734 1 97.12 271 GLY A O 1
ATOM 2176 N N . HIS A 1 272 ? 3.699 2.752 22.906 1 96.5 272 HIS A N 1
ATOM 2177 C CA . HIS A 1 272 ? 2.451 2.309 22.297 1 96.5 272 HIS A CA 1
ATOM 2178 C C . HIS A 1 272 ? 2.635 0.976 21.578 1 96.5 272 HIS A C 1
ATOM 2180 O O . HIS A 1 272 ? 3.627 0.774 20.875 1 96.5 272 HIS A O 1
ATOM 2186 N N . ALA A 1 273 ? 1.691 0.071 21.703 1 94.44 273 ALA A N 1
ATOM 2187 C CA . ALA A 1 273 ? 1.752 -1.229 21.031 1 94.44 273 ALA A CA 1
ATOM 2188 C C . ALA A 1 273 ? 1.126 -1.164 19.641 1 94.44 273 ALA A C 1
ATOM 2190 O O . ALA A 1 273 ? 1.477 -1.95 18.766 1 94.44 273 ALA A O 1
ATOM 2191 N N . ASP A 1 274 ? 0.287 -0.229 19.438 1 95.12 274 ASP A N 1
ATOM 2192 C CA . ASP A 1 274 ? -0.469 -0.125 18.203 1 95.12 274 ASP A CA 1
ATOM 2193 C C . ASP A 1 274 ? 0.422 0.348 17.047 1 95.12 274 ASP A C 1
ATOM 2195 O O . ASP A 1 274 ? 1.201 1.29 17.219 1 95.12 274 ASP A O 1
ATOM 2199 N N . SER A 1 275 ? 0.276 -0.254 15.93 1 94 275 SER A N 1
ATOM 2200 C CA . SER A 1 275 ? 1.178 -0.015 14.805 1 94 275 SER A CA 1
ATOM 2201 C C . SER A 1 275 ? 0.998 1.39 14.242 1 94 275 SER A C 1
ATOM 2203 O O . SER A 1 275 ? 1.966 2.021 13.812 1 94 275 SER A O 1
ATOM 2205 N N . LEU A 1 276 ? -0.231 1.886 14.141 1 96.31 276 LEU A N 1
ATOM 2206 C CA . LEU A 1 276 ? -0.44 3.242 13.648 1 96.31 276 LEU A CA 1
ATOM 2207 C C . LEU A 1 276 ? 0.217 4.266 14.57 1 96.31 276 LEU A C 1
ATOM 2209 O O . LEU A 1 276 ? 0.869 5.199 14.102 1 96.31 276 LEU A O 1
ATOM 2213 N N . ALA A 1 277 ? 0.069 4.078 15.859 1 97.81 277 ALA A N 1
ATOM 2214 C CA . ALA A 1 277 ? 0.693 4.977 16.828 1 97.81 277 ALA A CA 1
ATOM 2215 C C . ALA A 1 277 ? 2.213 4.961 16.688 1 97.81 277 ALA A C 1
ATOM 2217 O O . ALA A 1 277 ? 2.854 6.016 16.688 1 97.81 277 ALA A O 1
ATOM 2218 N N . GLN A 1 278 ? 2.771 3.797 16.547 1 97.56 278 GLN A N 1
ATOM 2219 C CA . GLN A 1 278 ? 4.223 3.674 16.438 1 97.56 278 GLN A CA 1
ATOM 2220 C C . GLN A 1 278 ? 4.734 4.41 15.195 1 97.56 278 GLN A C 1
ATOM 2222 O O . GLN A 1 278 ? 5.77 5.082 15.25 1 97.56 278 GLN A O 1
ATOM 2227 N N . GLU A 1 279 ? 4.027 4.254 14.109 1 97.19 279 GLU A N 1
ATOM 2228 C CA . GLU A 1 279 ? 4.426 4.91 12.867 1 97.19 279 GLU A CA 1
ATOM 2229 C C . GLU A 1 279 ? 4.375 6.43 13.008 1 97.19 279 GLU A C 1
ATOM 2231 O O . GLU A 1 279 ? 5.285 7.129 12.555 1 97.19 279 GLU A O 1
ATOM 2236 N N . LEU A 1 280 ? 3.352 6.879 13.617 1 98.62 280 LEU A N 1
ATOM 2237 C CA . LEU A 1 280 ? 3.189 8.32 13.766 1 98.62 280 LEU A CA 1
ATOM 2238 C C . LEU A 1 280 ? 4.18 8.875 14.781 1 98.62 280 LEU A C 1
ATOM 2240 O O . LEU A 1 280 ? 4.629 10.016 14.656 1 98.62 280 LEU A O 1
ATOM 2244 N N . VAL A 1 281 ? 4.562 8.078 15.812 1 98.56 281 VAL A N 1
ATOM 2245 C CA . VAL A 1 281 ? 5.598 8.477 16.766 1 98.56 281 VAL A CA 1
ATOM 2246 C C . VAL A 1 281 ? 6.918 8.688 16.016 1 98.56 281 VAL A C 1
ATOM 2248 O O . VAL A 1 281 ? 7.621 9.672 16.266 1 98.56 281 VAL A O 1
ATOM 2251 N N . ARG A 1 282 ? 7.23 7.809 15.156 1 97.75 282 ARG A N 1
ATOM 2252 C CA . ARG A 1 282 ? 8.438 7.953 14.344 1 97.75 282 ARG A CA 1
ATOM 2253 C C . ARG A 1 282 ? 8.367 9.211 13.484 1 97.75 282 ARG A C 1
ATOM 2255 O O . ARG A 1 282 ? 9.352 9.945 13.375 1 97.75 282 ARG A O 1
ATOM 2262 N N . ALA A 1 283 ? 7.219 9.43 12.836 1 98.5 283 ALA A N 1
ATOM 2263 C CA . ALA A 1 283 ? 7.031 10.602 11.992 1 98.5 283 ALA A CA 1
ATOM 2264 C C . ALA A 1 283 ? 7.203 11.891 12.805 1 98.5 283 ALA A C 1
ATOM 2266 O O . ALA A 1 283 ? 7.754 12.875 12.305 1 98.5 283 ALA A O 1
ATOM 2267 N N . ALA A 1 284 ? 6.727 11.891 14.023 1 98.69 284 ALA A N 1
ATOM 2268 C CA . ALA A 1 284 ? 6.75 13.07 14.891 1 98.69 284 ALA A CA 1
ATOM 2269 C C . ALA A 1 284 ? 8.18 13.555 15.117 1 98.69 284 ALA A C 1
ATOM 2271 O O . ALA A 1 284 ? 8.414 14.758 15.242 1 98.69 284 ALA A O 1
ATOM 2272 N N . ASP A 1 285 ? 9.117 12.672 15.156 1 98.56 285 ASP A N 1
ATOM 2273 C CA . ASP A 1 285 ? 10.516 13.008 15.43 1 98.56 285 ASP A CA 1
ATOM 2274 C C . ASP A 1 285 ? 11.07 13.961 14.375 1 98.56 285 ASP A C 1
ATOM 2276 O O . ASP A 1 285 ? 11.938 14.781 14.672 1 98.56 285 ASP A O 1
ATOM 2280 N N . ALA A 1 286 ? 10.602 13.859 13.195 1 98.5 286 ALA A N 1
ATOM 2281 C CA . ALA A 1 286 ? 11.148 14.609 12.062 1 98.5 286 ALA A CA 1
ATOM 2282 C C . ALA A 1 286 ? 10.984 16.109 12.266 1 98.5 286 ALA A C 1
ATOM 2284 O O . ALA A 1 286 ? 11.727 16.906 11.688 1 98.5 286 ALA A O 1
ATOM 2285 N N . PHE A 1 287 ? 10.023 16.484 13.117 1 98.88 287 PHE A N 1
ATOM 2286 C CA . PHE A 1 287 ? 9.656 17.891 13.188 1 98.88 287 PHE A CA 1
ATOM 2287 C C . PHE A 1 287 ? 10.359 18.578 14.359 1 98.88 287 PHE A C 1
ATOM 2289 O O . PHE A 1 287 ? 10.383 19.797 14.445 1 98.88 287 PHE A O 1
ATOM 2296 N N . LEU A 1 288 ? 10.891 17.844 15.312 1 98.75 288 LEU A N 1
ATOM 2297 C CA . LEU A 1 288 ? 11.617 18.406 16.453 1 98.75 288 LEU A CA 1
ATOM 2298 C C . LEU A 1 288 ? 13.039 18.781 16.047 1 98.75 288 LEU A C 1
ATOM 2300 O O . LEU A 1 288 ? 13.789 17.938 15.547 1 98.75 288 LEU A O 1
ATOM 2304 N N . VAL A 1 289 ? 13.406 20.031 16.281 1 98.5 289 VAL A N 1
ATOM 2305 C CA . VAL A 1 289 ? 14.703 20.5 15.797 1 98.5 289 VAL A CA 1
ATOM 2306 C C . VAL A 1 289 ? 15.391 21.312 16.891 1 98.5 289 VAL A C 1
ATOM 2308 O O . VAL A 1 289 ? 14.727 21.891 17.75 1 98.5 289 VAL A O 1
ATOM 2311 N N . LYS A 1 290 ? 16.688 21.375 16.859 1 97.88 290 LYS A N 1
ATOM 2312 C CA . LYS A 1 290 ? 17.469 22.297 17.688 1 97.88 290 LYS A CA 1
ATOM 2313 C C . LYS A 1 290 ? 17.578 23.656 17.016 1 97.88 290 LYS A C 1
ATOM 2315 O O . LYS A 1 290 ? 17.812 23.75 15.805 1 97.88 290 LYS A O 1
ATOM 2320 N N . ARG A 1 291 ? 17.344 24.641 17.766 1 96.06 291 ARG A N 1
ATOM 2321 C CA . ARG A 1 291 ? 17.484 26.016 17.297 1 96.06 291 ARG A CA 1
ATOM 2322 C C . ARG A 1 291 ? 18.734 26.672 17.875 1 96.06 291 ARG A C 1
ATOM 2324 O O . ARG A 1 291 ? 19.016 26.531 19.062 1 96.06 291 ARG A O 1
ATOM 2331 N N . SER A 1 292 ? 19.422 27.406 17.078 1 94.06 292 SER A N 1
ATOM 2332 C CA . SER A 1 292 ? 20.672 28.047 17.484 1 94.06 292 SER A CA 1
ATOM 2333 C C . SER A 1 292 ? 20.422 29.391 18.156 1 94.06 292 SER A C 1
ATOM 2335 O O . SER A 1 292 ? 21.094 29.75 19.125 1 94.06 292 SER A O 1
ATOM 2337 N N . CYS A 1 293 ? 19.406 30.156 17.578 1 89.38 293 CYS A N 1
ATOM 2338 C CA . CYS A 1 293 ? 19.125 31.484 18.109 1 89.38 293 CYS A CA 1
ATOM 2339 C C . CYS A 1 293 ? 17.641 31.828 17.953 1 89.38 293 CYS A C 1
ATOM 2341 O O . CYS A 1 293 ? 17.156 31.969 16.844 1 89.38 293 CYS A O 1
ATOM 2343 N N . PRO A 1 294 ? 17.094 32.125 19.062 1 90.06 294 PRO A N 1
ATOM 2344 C CA . PRO A 1 294 ? 17.484 31.734 20.422 1 90.06 294 PRO A CA 1
ATOM 2345 C C . PRO A 1 294 ? 17.672 30.234 20.594 1 90.06 294 PRO A C 1
ATOM 2347 O O . PRO A 1 294 ? 17.078 29.438 19.859 1 90.06 294 PRO A O 1
ATOM 2350 N N . THR A 1 295 ? 18.5 29.875 21.5 1 92.44 295 THR A N 1
ATOM 2351 C CA . THR A 1 295 ? 18.859 28.469 21.688 1 92.44 295 THR A CA 1
ATOM 2352 C C . THR A 1 295 ? 17.703 27.703 22.328 1 92.44 295 THR A C 1
ATOM 2354 O O . THR A 1 295 ? 17.016 28.203 23.219 1 92.44 295 THR A O 1
ATOM 2357 N N . GLY A 1 296 ? 17.453 26.469 21.797 1 95.38 296 GLY A N 1
ATOM 2358 C CA . GLY A 1 296 ? 16.438 25.609 22.359 1 95.38 296 GLY A CA 1
ATOM 2359 C C . GLY A 1 296 ? 15.898 24.578 21.375 1 95.38 296 GLY A C 1
ATOM 2360 O O . GLY A 1 296 ? 16.547 24.297 20.359 1 95.38 296 GLY A O 1
ATOM 2361 N N . THR A 1 297 ? 14.883 23.938 21.781 1 97.81 297 THR A N 1
ATOM 2362 C CA . THR A 1 297 ? 14.164 23.016 20.906 1 97.81 297 THR A CA 1
ATOM 2363 C C . THR A 1 297 ? 12.969 23.719 20.25 1 97.81 297 THR A C 1
ATOM 2365 O O . THR A 1 297 ? 12.273 24.484 20.906 1 97.81 297 THR A O 1
ATOM 2368 N N . SER A 1 298 ? 12.797 23.547 18.969 1 98 298 SER A N 1
ATOM 2369 C CA . SER A 1 298 ? 11.664 24.109 18.234 1 98 298 SER A CA 1
ATOM 2370 C C . SER A 1 298 ? 11 23.047 17.359 1 98 298 SER A C 1
ATOM 2372 O O . SER A 1 298 ? 11.281 21.859 17.5 1 98 298 SER A O 1
ATOM 2374 N N . VAL A 1 299 ? 10 23.453 16.562 1 98.56 299 VAL A N 1
ATOM 2375 C CA . VAL A 1 299 ? 9.227 22.562 15.703 1 98.56 299 VAL A CA 1
ATOM 2376 C C . VAL A 1 299 ? 9.188 23.141 14.289 1 98.56 299 VAL A C 1
ATOM 2378 O O . VAL A 1 299 ? 8.828 24.297 14.086 1 98.56 299 VAL A O 1
ATOM 2381 N N . ILE A 1 300 ? 9.617 22.297 13.352 1 98.5 300 ILE A N 1
ATOM 2382 C CA . ILE A 1 300 ? 9.375 22.656 11.961 1 98.5 300 ILE A CA 1
ATOM 2383 C C . ILE A 1 300 ? 7.895 22.453 11.625 1 98.5 300 ILE A C 1
ATOM 2385 O O . ILE A 1 300 ? 7.344 21.375 11.875 1 98.5 300 ILE A O 1
ATOM 2389 N N . ALA A 1 301 ? 7.27 23.484 11.062 1 98.31 301 ALA A N 1
ATOM 2390 C CA . ALA A 1 301 ? 5.832 23.422 10.797 1 98.31 301 ALA A CA 1
ATOM 2391 C C . ALA A 1 301 ? 5.52 22.359 9.742 1 98.31 301 ALA A C 1
ATOM 2393 O O . ALA A 1 301 ? 4.527 21.641 9.859 1 98.31 301 ALA A O 1
ATOM 2394 N N . GLY A 1 302 ? 6.391 22.328 8.711 1 98.56 302 GLY A N 1
ATOM 2395 C CA . GLY A 1 302 ? 6.133 21.359 7.656 1 98.56 302 GLY A CA 1
ATOM 2396 C C . GLY A 1 302 ? 7.223 21.328 6.602 1 98.56 302 GLY A C 1
ATOM 2397 O O . GLY A 1 302 ? 7.832 22.359 6.297 1 98.56 302 GLY A O 1
ATOM 2398 N N . TYR A 1 303 ? 7.488 20.188 6.125 1 98.69 303 TYR A N 1
ATOM 2399 C CA . TYR A 1 303 ? 8.406 20 5.004 1 98.69 303 TYR A CA 1
ATOM 2400 C C . TYR A 1 303 ? 7.637 19.891 3.691 1 98.69 303 TYR A C 1
ATOM 2402 O O . TYR A 1 303 ? 6.547 19.312 3.646 1 98.69 303 TYR A O 1
ATOM 2410 N N . PRO A 1 304 ? 8.172 20.609 2.646 1 97.88 304 PRO A N 1
ATOM 2411 C CA . PRO A 1 304 ? 9.586 20.984 2.627 1 97.88 304 PRO A CA 1
ATOM 2412 C C . PRO A 1 304 ? 9.797 22.484 2.863 1 97.88 304 PRO A C 1
ATOM 2414 O O . PRO A 1 304 ? 10.938 22.938 3.014 1 97.88 304 PRO A O 1
ATOM 2417 N N . TRP A 1 305 ? 8.734 23.312 2.967 1 96.69 305 TRP A N 1
ATOM 2418 C CA . TRP A 1 305 ? 9.062 24.719 2.729 1 96.69 305 TRP A CA 1
ATOM 2419 C C . TRP A 1 305 ? 8.797 25.562 3.973 1 96.69 305 TRP A C 1
ATOM 2421 O O . TRP A 1 305 ? 9.172 26.734 4.027 1 96.69 305 TRP A O 1
ATOM 2431 N N . PHE A 1 306 ? 8.234 25.062 5.055 1 96.44 306 PHE A N 1
ATOM 2432 C CA . PHE A 1 306 ? 7.996 25.875 6.238 1 96.44 306 PHE A CA 1
ATOM 2433 C C . PHE A 1 306 ? 9.141 25.734 7.234 1 96.44 306 PHE A C 1
ATOM 2435 O O . PHE A 1 306 ? 9.805 24.688 7.285 1 96.44 306 PHE A O 1
ATOM 2442 N N . THR A 1 307 ? 9.352 26.781 7.973 1 95.19 307 THR A N 1
ATOM 2443 C CA . THR A 1 307 ? 10.266 26.75 9.109 1 95.19 307 THR A CA 1
ATOM 2444 C C . THR A 1 307 ? 9.492 26.672 10.422 1 95.19 307 THR A C 1
ATOM 2446 O O . THR A 1 307 ? 8.453 26.031 10.492 1 95.19 307 THR A O 1
ATOM 2449 N N . ASP A 1 308 ? 10.047 27.172 11.484 1 95.56 308 ASP A N 1
ATOM 2450 C CA . ASP A 1 308 ? 9.352 27.062 12.766 1 95.56 308 ASP A CA 1
ATOM 2451 C C . ASP A 1 308 ? 8.383 28.219 12.969 1 95.56 308 ASP A C 1
ATOM 2453 O O . ASP A 1 308 ? 8.805 29.375 13.078 1 95.56 308 ASP A O 1
ATOM 2457 N N . TRP A 1 309 ? 7.145 27.891 12.992 1 96.38 309 TRP A N 1
ATOM 2458 C CA . TRP A 1 309 ? 6 28.766 13.227 1 96.38 309 TRP A CA 1
ATOM 2459 C C . TRP A 1 309 ? 5.41 28.531 14.609 1 96.38 309 TRP A C 1
ATOM 2461 O O . TRP A 1 309 ? 5.145 27.391 15 1 96.38 309 TRP A O 1
ATOM 2471 N N . GLY A 1 310 ? 5.199 29.641 15.328 1 97.38 310 GLY A N 1
ATOM 2472 C CA . GLY A 1 310 ? 4.746 29.531 16.703 1 97.38 310 GLY A CA 1
ATOM 2473 C C . GLY A 1 310 ? 3.396 28.859 16.844 1 97.38 310 GLY A C 1
ATOM 2474 O O . GLY A 1 310 ? 3.242 27.922 17.641 1 97.38 310 GLY A O 1
ATOM 2475 N N . ARG A 1 311 ? 2.393 29.297 16.078 1 97.75 311 ARG A N 1
ATOM 2476 C CA . ARG A 1 311 ? 1.069 28.672 16.109 1 97.75 311 ARG A CA 1
ATOM 2477 C C . ARG A 1 311 ? 1.159 27.172 15.859 1 97.75 311 ARG A C 1
ATOM 2479 O O . ARG A 1 311 ? 0.605 26.391 16.625 1 97.75 311 ARG A O 1
ATOM 2486 N N . ASP A 1 312 ? 1.908 26.75 14.836 1 98.12 312 ASP A N 1
ATOM 2487 C CA . ASP A 1 312 ? 2.051 25.359 14.445 1 98.12 312 ASP A CA 1
ATOM 2488 C C . ASP A 1 312 ? 2.723 24.547 15.547 1 98.12 312 ASP A C 1
ATOM 2490 O O . ASP A 1 312 ? 2.289 23.422 15.859 1 98.12 312 ASP A O 1
ATOM 2494 N N . ALA A 1 313 ? 3.748 25.141 16.094 1 98.62 313 ALA A N 1
ATOM 2495 C CA . ALA A 1 313 ? 4.5 24.453 17.141 1 98.62 313 ALA A CA 1
ATOM 2496 C C . ALA A 1 313 ? 3.619 24.172 18.359 1 98.62 313 ALA A C 1
ATOM 2498 O O . ALA A 1 313 ? 3.633 23.062 18.906 1 98.62 313 ALA A O 1
ATOM 2499 N N . LEU A 1 314 ? 2.879 25.172 18.703 1 98.81 314 LEU A N 1
ATOM 2500 C CA . LEU A 1 314 ? 2.115 25.062 19.938 1 98.81 314 LEU A CA 1
ATOM 2501 C C . LEU A 1 314 ? 0.886 24.188 19.75 1 98.81 314 LEU A C 1
ATOM 2503 O O . LEU A 1 314 ? 0.472 23.484 20.688 1 98.81 314 LEU A O 1
ATO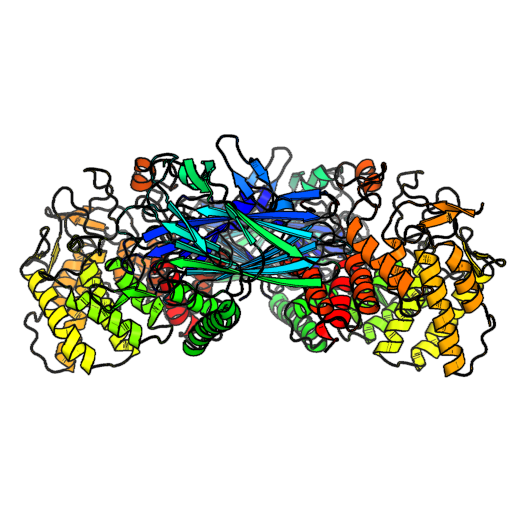M 2507 N N . ILE A 1 315 ? 0.275 24.172 18.531 1 98.75 315 ILE A N 1
ATOM 2508 C CA . ILE A 1 315 ? -0.808 23.25 18.203 1 98.75 315 ILE A CA 1
ATOM 2509 C C . ILE A 1 315 ? -0.279 21.812 18.203 1 98.75 315 ILE A C 1
ATOM 2511 O O . ILE A 1 315 ? -0.948 20.891 18.672 1 98.75 315 ILE A O 1
ATOM 2515 N N . SER A 1 316 ? 0.92 21.625 17.75 1 98.88 316 SER A N 1
ATOM 2516 C CA . SER A 1 316 ? 1.484 20.297 17.5 1 98.88 316 SER A CA 1
ATOM 2517 C C . SER A 1 316 ? 2.086 19.703 18.766 1 98.88 316 SER A C 1
ATOM 2519 O O . SER A 1 316 ? 2.307 18.5 18.844 1 98.88 316 SER A O 1
ATOM 2521 N N . LEU A 1 317 ? 2.383 20.531 19.766 1 98.88 317 LEU A N 1
ATOM 2522 C CA . LEU A 1 317 ? 3.195 20.141 20.922 1 98.88 317 LEU A CA 1
ATOM 2523 C C . LEU A 1 317 ? 2.625 18.906 21.609 1 98.88 317 LEU A C 1
ATOM 2525 O O . LEU A 1 317 ? 3.35 17.938 21.844 1 98.88 317 LEU A O 1
ATOM 2529 N N . PRO A 1 318 ? 1.316 18.797 21.891 1 98.81 318 PRO A N 1
ATOM 2530 C CA . PRO A 1 318 ? 0.816 17.609 22.578 1 98.81 318 PRO A CA 1
ATOM 2531 C C . PRO A 1 318 ? 1.07 16.328 21.797 1 98.81 318 PRO A C 1
ATOM 2533 O O . PRO A 1 318 ? 1.528 15.328 22.375 1 98.81 318 PRO A O 1
ATOM 2536 N N . GLY A 1 319 ? 0.824 16.375 20.484 1 98.81 319 GLY A N 1
ATOM 2537 C CA . GLY A 1 319 ? 0.97 15.195 19.656 1 98.81 319 GLY A CA 1
ATOM 2538 C C . GLY A 1 319 ? 2.416 14.805 19.422 1 98.81 319 GLY A C 1
ATOM 2539 O O . GLY A 1 319 ? 2.742 13.625 19.344 1 98.81 319 GLY A O 1
ATOM 2540 N N . LEU A 1 320 ? 3.309 15.781 19.328 1 98.88 320 LEU A N 1
ATOM 2541 C CA . LEU A 1 320 ? 4.707 15.508 19.016 1 98.88 320 LEU A CA 1
ATOM 2542 C C . LEU A 1 320 ? 5.473 15.062 20.25 1 98.88 320 LEU A C 1
ATOM 2544 O O . LEU A 1 320 ? 6.426 14.281 20.141 1 98.88 320 LEU A O 1
ATOM 2548 N N . THR A 1 321 ? 5.043 15.594 21.469 1 98.81 321 THR A N 1
ATOM 2549 C CA . THR A 1 321 ? 5.965 15.422 22.578 1 98.81 321 THR A CA 1
ATOM 2550 C C . THR A 1 321 ? 5.262 14.766 23.766 1 98.81 321 THR A C 1
ATOM 2552 O O . THR A 1 321 ? 5.852 13.938 24.453 1 98.81 321 THR A O 1
ATOM 2555 N N . LEU A 1 322 ? 4.016 15.078 24.062 1 98.81 322 LEU A N 1
ATOM 2556 C CA . LEU A 1 322 ? 3.381 14.586 25.281 1 98.81 322 LEU A CA 1
ATOM 2557 C C . LEU A 1 322 ? 2.951 13.133 25.125 1 98.81 322 LEU A C 1
ATOM 2559 O O . LEU A 1 322 ? 3.34 12.273 25.922 1 98.81 322 LEU A O 1
ATOM 2563 N N . VAL A 1 323 ? 2.209 12.812 23.984 1 98.31 323 VAL A N 1
ATOM 2564 C CA . VAL A 1 323 ? 1.748 11.445 23.797 1 98.31 323 VAL A CA 1
ATOM 2565 C C . VAL A 1 323 ? 2.928 10.547 23.422 1 98.31 323 VAL A C 1
ATOM 2567 O O . VAL A 1 323 ? 2.82 9.32 23.469 1 98.31 323 VAL A O 1
ATOM 2570 N N . THR A 1 324 ? 4.062 11.117 23.109 1 98.38 324 THR A N 1
ATOM 2571 C CA . THR A 1 324 ? 5.273 10.367 22.797 1 98.38 324 THR A CA 1
ATOM 2572 C C . THR A 1 324 ? 6.211 10.32 23.984 1 98.38 324 THR A C 1
ATOM 2574 O O . THR A 1 324 ? 7.32 9.789 23.906 1 98.38 324 THR A O 1
ATOM 2577 N N . ARG A 1 325 ? 5.855 10.984 25.078 1 98.38 325 ARG A N 1
ATOM 2578 C CA . ARG A 1 325 ? 6.562 11 26.359 1 98.38 325 ARG A CA 1
ATOM 2579 C C . ARG A 1 325 ? 7.906 11.711 26.234 1 98.38 325 ARG A C 1
ATOM 2581 O O . ARG A 1 325 ? 8.898 11.289 26.828 1 98.38 325 ARG A O 1
ATOM 2588 N N . ARG A 1 326 ? 7.93 12.641 25.422 1 98.44 326 ARG A N 1
ATOM 2589 C CA . ARG A 1 326 ? 9.102 13.5 25.281 1 98.44 326 ARG A CA 1
ATOM 2590 C C . ARG A 1 326 ? 8.914 14.812 26.031 1 98.44 326 ARG A C 1
ATOM 2592 O O . ARG A 1 326 ? 8.953 15.891 25.453 1 98.44 326 ARG A O 1
ATOM 2599 N N . PHE A 1 327 ? 8.852 14.758 27.328 1 98.56 327 PHE A N 1
ATOM 2600 C CA . PHE A 1 327 ? 8.445 15.852 28.203 1 98.56 327 PHE A CA 1
ATOM 2601 C C . PHE A 1 327 ? 9.547 16.906 28.297 1 98.56 327 PHE A C 1
ATOM 2603 O O . PHE A 1 327 ? 9.258 18.094 28.438 1 98.56 327 PHE A O 1
ATOM 2610 N N . THR A 1 328 ? 10.789 16.453 28.188 1 98.25 328 THR A N 1
ATOM 2611 C CA . THR A 1 328 ? 11.891 17.406 28.203 1 98.25 328 THR A CA 1
ATOM 2612 C C . THR A 1 328 ? 11.828 18.344 27 1 98.25 328 THR A C 1
ATOM 2614 O O . THR A 1 328 ? 11.977 19.547 27.141 1 98.25 328 THR A O 1
ATOM 2617 N N . GLU A 1 329 ? 11.586 17.719 25.891 1 98.5 329 GLU A N 1
ATOM 2618 C CA . GLU A 1 329 ? 11.461 18.531 24.672 1 98.5 329 GLU A CA 1
ATOM 2619 C C . GLU A 1 329 ? 10.25 19.469 24.766 1 98.5 329 GLU A C 1
ATOM 2621 O O . GLU A 1 329 ? 10.32 20.609 24.328 1 98.5 329 GLU A O 1
ATOM 2626 N N . ALA A 1 330 ? 9.172 18.984 25.312 1 98.81 330 ALA A N 1
ATOM 2627 C CA . ALA A 1 330 ? 7.988 19.828 25.5 1 98.81 330 ALA A CA 1
ATOM 2628 C C . ALA A 1 330 ? 8.305 21.062 26.344 1 98.81 330 ALA A C 1
ATOM 2630 O O . ALA A 1 330 ? 7.934 22.172 25.969 1 98.81 330 ALA A O 1
ATOM 2631 N N . ARG A 1 331 ? 8.977 20.812 27.406 1 98.56 331 ARG A N 1
ATOM 2632 C CA . ARG A 1 331 ? 9.367 21.891 28.297 1 98.56 331 ARG A CA 1
ATOM 2633 C C . ARG A 1 331 ? 10.25 22.906 27.578 1 98.56 331 ARG A C 1
ATOM 2635 O O . ARG A 1 331 ? 10.055 24.109 27.719 1 98.56 331 ARG A O 1
ATOM 2642 N N . GLU A 1 332 ? 11.172 22.438 26.828 1 98.56 332 GLU A N 1
ATOM 2643 C CA . GLU A 1 332 ? 12.094 23.312 26.109 1 98.56 332 GLU A CA 1
ATOM 2644 C C . GLU A 1 332 ? 11.359 24.156 25.078 1 98.56 332 GLU A C 1
ATOM 2646 O O . GLU A 1 332 ? 11.68 25.328 24.891 1 98.56 332 GLU A O 1
ATOM 2651 N N . ILE A 1 333 ? 10.422 23.547 24.406 1 98.75 333 ILE A N 1
ATOM 2652 C CA . ILE A 1 333 ? 9.633 24.281 23.406 1 98.75 333 ILE A CA 1
ATOM 2653 C C . ILE A 1 333 ? 8.828 25.375 24.094 1 98.75 333 ILE A C 1
ATOM 2655 O O . ILE A 1 333 ? 8.789 26.516 23.609 1 98.75 333 ILE A O 1
ATOM 2659 N N . LEU A 1 334 ? 8.219 25.078 25.203 1 98.75 334 LEU A N 1
ATOM 2660 C CA . LEU A 1 334 ? 7.426 26.047 25.938 1 98.75 334 LEU A CA 1
ATOM 2661 C C . LEU A 1 334 ? 8.305 27.188 26.453 1 98.75 334 LEU A C 1
ATOM 2663 O O . LEU A 1 334 ? 7.898 28.344 26.453 1 98.75 334 LEU A O 1
ATOM 2667 N N . LEU A 1 335 ? 9.484 26.812 26.906 1 98.25 335 LEU A N 1
ATOM 2668 C CA . LEU A 1 335 ? 10.422 27.828 27.375 1 98.25 335 LEU A CA 1
ATOM 2669 C C . LEU A 1 335 ? 10.867 28.734 26.219 1 98.25 335 LEU A C 1
ATOM 2671 O O . LEU A 1 335 ? 10.961 29.953 26.391 1 98.25 335 LEU A O 1
ATOM 2675 N N . LEU A 1 336 ? 11.133 28.141 25.109 1 97.44 336 LEU A N 1
ATOM 2676 C CA . LEU A 1 336 ? 11.586 28.891 23.953 1 97.44 336 LEU A CA 1
ATOM 2677 C C . LEU A 1 336 ? 10.539 29.922 23.531 1 97.44 336 LEU A C 1
ATOM 2679 O O . LEU A 1 336 ? 10.844 31.109 23.422 1 97.44 336 LEU A O 1
ATOM 2683 N N . TYR A 1 337 ? 9.328 29.562 23.344 1 97.62 337 TYR A N 1
ATOM 2684 C CA . TYR A 1 337 ? 8.289 30.469 22.859 1 97.62 337 TYR A CA 1
ATOM 2685 C C . TYR A 1 337 ? 7.82 31.406 23.953 1 97.62 337 TYR A C 1
ATOM 2687 O O . TYR A 1 337 ? 7.469 32.562 23.688 1 97.62 337 TYR A O 1
ATOM 2695 N N . GLY A 1 338 ? 7.812 30.953 25.203 1 97.88 338 GLY A N 1
ATOM 2696 C CA . GLY A 1 338 ? 7.488 31.828 26.328 1 97.88 338 GLY A CA 1
ATOM 2697 C C . GLY A 1 338 ? 8.477 32.969 26.5 1 97.88 338 GLY A C 1
ATOM 2698 O O . GLY A 1 338 ? 8.078 34.094 26.75 1 97.88 338 GLY A O 1
ATOM 2699 N N . SER A 1 339 ? 9.75 32.656 26.312 1 96.44 339 SER A N 1
ATOM 2700 C CA . SER A 1 339 ? 10.789 33.656 26.5 1 96.44 339 SER A CA 1
ATOM 2701 C C . SER A 1 339 ? 10.789 34.688 25.359 1 96.44 339 SER A C 1
ATOM 2703 O O . SER A 1 339 ? 11.328 35.781 25.516 1 96.44 339 SER A O 1
ATOM 2705 N N . ALA A 1 340 ? 10.141 34.344 24.281 1 96 340 ALA A N 1
ATOM 2706 C CA . ALA A 1 340 ? 10.156 35.188 23.109 1 96 340 ALA A CA 1
ATOM 2707 C C . ALA A 1 340 ? 8.906 36.062 23.062 1 96 340 ALA A C 1
ATOM 2709 O O . ALA A 1 340 ? 8.711 36.844 22.109 1 96 340 ALA A O 1
ATOM 2710 N N . VAL A 1 341 ? 8.039 36 24.031 1 97.5 341 VAL A N 1
ATOM 2711 C CA . VAL A 1 341 ? 6.805 36.781 24.078 1 97.5 341 VAL A CA 1
ATOM 2712 C C . VAL A 1 341 ? 7.137 38.281 24.172 1 97.5 341 VAL A C 1
ATOM 2714 O O . VAL A 1 341 ? 8.016 38.688 24.953 1 97.5 341 VAL A O 1
ATOM 2717 N N . LYS A 1 342 ? 6.547 39.062 23.328 1 96.88 342 LYS A N 1
ATOM 2718 C CA . LYS A 1 342 ? 6.652 40.531 23.359 1 96.88 342 LYS A CA 1
ATOM 2719 C C . LYS A 1 342 ? 5.273 41.188 23.297 1 96.88 342 LYS A C 1
ATOM 2721 O O . LYS A 1 342 ? 4.496 40.906 22.375 1 96.88 342 LYS A O 1
ATOM 2726 N N . GLU A 1 343 ? 4.992 42 24.234 1 97.44 343 GLU A N 1
ATOM 2727 C CA . GLU A 1 343 ? 3.723 42.719 24.312 1 97.44 343 GLU A CA 1
ATOM 2728 C C . GLU A 1 343 ? 2.541 41.75 24.312 1 97.44 343 GLU A C 1
ATOM 2730 O O . GLU A 1 343 ? 1.527 42.031 23.656 1 97.44 343 GLU A O 1
ATOM 2735 N N . GLY A 1 344 ? 2.779 40.562 24.922 1 98 344 GLY A N 1
ATOM 2736 C CA . GLY A 1 344 ? 1.728 39.594 25.062 1 98 344 GLY A CA 1
ATOM 2737 C C . GLY A 1 344 ? 1.577 38.688 23.844 1 98 344 GLY A C 1
ATOM 2738 O O . GLY A 1 344 ? 0.671 37.844 23.781 1 98 344 GLY A O 1
ATOM 2739 N N . LEU A 1 345 ? 2.473 38.906 22.859 1 98.19 345 LEU A N 1
ATOM 2740 C CA . LEU A 1 345 ? 2.338 38.156 21.625 1 98.19 345 LEU A CA 1
ATOM 2741 C C . LEU A 1 345 ? 3.453 37.125 21.5 1 98.19 345 LEU A C 1
ATOM 2743 O O . LEU A 1 345 ? 4.629 37.438 21.672 1 98.19 345 LEU A O 1
ATOM 2747 N N . VAL A 1 346 ? 3.066 35.844 21.234 1 97.25 346 VAL A N 1
ATOM 2748 C CA . VAL A 1 346 ? 4.004 34.812 20.828 1 97.25 346 VAL A CA 1
ATOM 2749 C C . VAL A 1 346 ? 4.418 35 19.375 1 97.25 346 VAL A C 1
ATOM 2751 O O . VAL A 1 346 ? 3.59 35.375 18.531 1 97.25 346 VAL A O 1
ATOM 2754 N N . PRO A 1 347 ? 5.703 34.781 19.094 1 95.31 347 PRO A N 1
ATOM 2755 C CA . PRO A 1 347 ? 6.098 34.906 17.688 1 95.31 347 PRO A CA 1
ATOM 2756 C C . PRO A 1 347 ? 5.309 33.969 16.766 1 95.31 347 PRO A C 1
ATOM 2758 O O . PRO A 1 347 ? 5.203 32.781 17.047 1 95.31 347 PRO A O 1
ATOM 2761 N N . ASN A 1 348 ? 4.82 34.594 15.742 1 92.5 348 ASN A N 1
ATOM 2762 C CA . ASN A 1 348 ? 4.16 33.812 14.727 1 92.5 348 ASN A CA 1
ATOM 2763 C C . ASN A 1 348 ? 5.164 32.969 13.922 1 92.5 348 ASN A C 1
ATOM 2765 O O . ASN A 1 348 ? 4.867 31.844 13.523 1 92.5 348 ASN A O 1
ATOM 2769 N N . PHE A 1 349 ? 6.23 33.625 13.602 1 88.12 349 PHE A N 1
ATOM 2770 C CA . PHE A 1 349 ? 7.262 32.875 12.875 1 88.12 349 PHE A CA 1
ATOM 2771 C C . PHE A 1 349 ? 8.633 33.531 13.094 1 88.12 349 PHE A C 1
ATOM 2773 O O . PHE A 1 349 ? 8.727 34.75 13.289 1 88.12 349 PHE A O 1
ATOM 2780 N N . PHE A 1 350 ? 9.648 32.656 13.195 1 87.56 350 PHE A N 1
ATOM 2781 C CA . PHE A 1 350 ? 11.047 33.062 13.242 1 87.56 350 PHE A CA 1
ATOM 2782 C C . PHE A 1 350 ? 11.633 33.156 11.836 1 87.56 350 PHE A C 1
ATOM 2784 O O . PHE A 1 350 ? 11.883 32.125 11.211 1 87.56 350 PHE A O 1
ATOM 2791 N N . PRO A 1 351 ? 11.852 34.312 11.352 1 86.94 351 PRO A N 1
ATOM 2792 C CA . PRO A 1 351 ? 12.43 34.406 10.008 1 86.94 351 PRO A CA 1
ATOM 2793 C C . PRO A 1 351 ? 13.906 34 9.969 1 86.94 351 PRO A C 1
ATOM 2795 O O . PRO A 1 351 ? 14.516 33.781 11.023 1 86.94 351 PRO A O 1
ATOM 2798 N N . ASP A 1 352 ? 14.43 33.875 8.781 1 84.69 352 ASP A N 1
ATOM 2799 C CA . ASP A 1 352 ? 15.844 33.562 8.594 1 84.69 352 ASP A CA 1
ATOM 2800 C C . ASP A 1 352 ? 16.75 34.625 9.195 1 84.69 352 ASP A C 1
ATOM 2802 O O . ASP A 1 352 ? 17.797 34.312 9.758 1 84.69 352 ASP A O 1
ATOM 2806 N N . GLU A 1 353 ? 16.297 35.812 8.953 1 83.25 353 GLU A N 1
ATOM 2807 C CA . GLU A 1 353 ? 17.031 36.969 9.5 1 83.25 353 GLU A CA 1
ATOM 2808 C C . GLU A 1 353 ? 16.062 38 10.078 1 83.25 353 GLU A C 1
ATOM 2810 O O . GLU A 1 353 ? 14.93 38.125 9.609 1 83.25 353 GLU A O 1
ATOM 2815 N N . GLY A 1 354 ? 16.531 38.594 11.195 1 85 354 GLY A N 1
ATOM 2816 C CA . GLY A 1 354 ? 15.758 39.688 11.742 1 85 354 GLY A CA 1
ATOM 2817 C C . GLY A 1 354 ? 14.891 39.281 12.914 1 85 354 GLY A C 1
ATOM 2818 O O . GLY A 1 354 ? 15.07 38.188 13.477 1 85 354 GLY A O 1
ATOM 2819 N N . GLU A 1 355 ? 13.977 40.156 13.234 1 89.69 355 GLU A N 1
ATOM 2820 C CA . GLU A 1 355 ? 13.109 39.938 14.391 1 89.69 355 GLU A CA 1
ATOM 2821 C C . GLU A 1 355 ? 11.938 39.031 14.047 1 89.69 355 GLU A C 1
ATOM 2823 O O . GLU A 1 355 ? 11.438 39.031 12.922 1 89.69 355 GLU A O 1
ATOM 2828 N N . PRO A 1 356 ? 11.555 38.281 15.062 1 93 356 PRO A N 1
ATOM 2829 C CA . PRO A 1 356 ? 10.352 37.469 14.852 1 93 356 PRO A CA 1
ATOM 2830 C C . PRO A 1 356 ? 9.133 38.312 14.461 1 93 356 PRO A C 1
ATOM 2832 O O . PRO A 1 356 ? 9.055 39.5 14.82 1 93 356 PRO A O 1
ATOM 2835 N N . TRP A 1 357 ? 8.25 37.656 13.742 1 93.31 357 TRP A N 1
ATOM 2836 C CA . TRP A 1 357 ? 7 38.312 13.375 1 93.31 357 TRP A CA 1
ATOM 2837 C C . TRP A 1 357 ? 5.922 38.062 14.422 1 93.31 357 TRP A C 1
ATOM 2839 O O . TRP A 1 357 ? 5.73 36.906 14.844 1 93.31 357 TRP A O 1
ATOM 2849 N N . TYR A 1 358 ? 5.281 39.062 14.828 1 95.81 358 TYR A N 1
ATOM 2850 C CA . TYR A 1 358 ? 4.289 38.938 15.891 1 95.81 358 TYR A CA 1
ATOM 2851 C C . TYR A 1 358 ? 2.896 39.281 15.375 1 95.81 358 TYR A C 1
ATOM 2853 O O . TYR A 1 358 ? 2.174 40.062 16 1 95.81 358 TYR A O 1
ATOM 2861 N N . ASN A 1 359 ? 2.508 38.719 14.258 1 93.81 359 ASN A N 1
ATOM 2862 C CA . ASN A 1 359 ? 1.228 39.031 13.641 1 93.81 359 ASN A CA 1
ATOM 2863 C C . ASN A 1 359 ? 0.235 37.906 13.766 1 93.81 359 ASN A C 1
ATOM 2865 O O . ASN A 1 359 ? -0.358 37.469 12.773 1 93.81 359 ASN A O 1
ATOM 2869 N N . SER A 1 360 ? -0.053 37.469 14.992 1 95.81 360 SER A N 1
ATOM 2870 C CA . SER A 1 360 ? -1.026 36.406 15.234 1 95.81 360 SER A CA 1
ATOM 2871 C C . SER A 1 360 ? -1.816 36.656 16.516 1 95.81 360 SER A C 1
ATOM 2873 O O . SER A 1 360 ? -1.24 37 17.547 1 95.81 360 SER A O 1
ATOM 2875 N N . VAL A 1 361 ? -3.055 36.531 16.438 1 97.56 361 VAL A N 1
ATOM 2876 C CA . VAL A 1 361 ? -3.91 36.719 17.594 1 97.56 361 VAL A CA 1
ATOM 2877 C C . VAL A 1 361 ? -4.031 35.438 18.391 1 97.56 361 VAL A C 1
ATOM 2879 O O . VAL A 1 361 ? -4.219 35.469 19.609 1 97.56 361 VAL A O 1
ATOM 2882 N N . ASP A 1 362 ? -3.852 34.281 17.734 1 97.94 362 ASP A N 1
ATOM 2883 C CA . ASP A 1 362 ? -4.211 33.031 18.359 1 97.94 362 ASP A CA 1
ATOM 2884 C C . ASP A 1 362 ? -2.973 32.312 18.906 1 97.94 362 ASP A C 1
ATOM 2886 O O . ASP A 1 362 ? -3.084 31.422 19.766 1 97.94 362 ASP A O 1
ATOM 2890 N N . ALA A 1 363 ? -1.755 32.531 18.422 1 98 363 ALA A N 1
ATOM 2891 C CA . ALA A 1 363 ? -0.559 31.797 18.859 1 98 363 ALA A CA 1
ATOM 2892 C C . ALA A 1 363 ? -0.386 31.891 20.375 1 98 363 ALA A C 1
ATOM 2894 O O . ALA A 1 363 ? -0.077 30.875 21.016 1 98 363 ALA A O 1
ATOM 2895 N N . SER A 1 364 ? -0.597 33.062 20.922 1 98.62 364 SER A N 1
ATOM 2896 C CA . SER A 1 364 ? -0.469 33.219 22.359 1 98.62 364 SER A CA 1
ATOM 2897 C C . SER A 1 364 ? -1.509 32.406 23.125 1 98.62 364 SER A C 1
ATOM 2899 O O . SER A 1 364 ? -1.238 31.922 24.219 1 98.62 364 SER A O 1
ATOM 2901 N N . LEU A 1 365 ? -2.662 32.344 22.562 1 98.81 365 LEU A N 1
ATOM 2902 C CA . LEU A 1 365 ? -3.715 31.562 23.203 1 98.81 365 LEU A CA 1
ATOM 2903 C C . LEU A 1 365 ? -3.4 30.078 23.141 1 98.81 365 LEU A C 1
ATOM 2905 O O . LEU A 1 365 ? -3.715 29.328 24.062 1 98.81 365 LEU A O 1
ATOM 2909 N N . TRP A 1 366 ? -2.775 29.641 22.047 1 98.81 366 TRP A N 1
ATOM 2910 C CA . TRP A 1 366 ? -2.332 28.25 21.938 1 98.81 366 TRP A CA 1
ATOM 2911 C C . TRP A 1 366 ? -1.238 27.953 22.953 1 98.81 366 TRP A C 1
ATOM 2913 O O . TRP A 1 366 ? -1.093 26.812 23.391 1 98.81 366 TRP A O 1
ATOM 2923 N N . TYR A 1 367 ? -0.45 28.922 23.359 1 98.81 367 TYR A N 1
ATOM 2924 C CA . TYR A 1 367 ? 0.546 28.734 24.406 1 98.81 367 TYR A CA 1
ATOM 2925 C C . TYR A 1 367 ? -0.11 28.297 25.703 1 98.81 367 TYR A C 1
ATOM 2927 O O . TYR A 1 367 ? 0.383 27.391 26.391 1 98.81 367 TYR A O 1
ATOM 2935 N N . PHE A 1 368 ? -1.245 28.953 26.062 1 98.75 368 PHE A N 1
ATOM 2936 C CA . PHE A 1 368 ? -1.99 28.547 27.25 1 98.75 368 PHE A CA 1
ATOM 2937 C C . PHE A 1 368 ? -2.396 27.078 27.156 1 98.75 368 PHE A C 1
ATOM 2939 O O . PHE A 1 368 ? -2.25 26.328 28.125 1 98.75 368 PHE A O 1
ATOM 2946 N N . TYR A 1 369 ? -2.904 26.734 26 1 98.81 369 TYR A N 1
ATOM 2947 C CA . TYR A 1 369 ? -3.35 25.359 25.797 1 98.81 369 TYR A CA 1
ATOM 2948 C C . TYR A 1 369 ? -2.186 24.391 25.922 1 98.81 369 TYR A C 1
ATOM 2950 O O . TYR A 1 369 ? -2.309 23.344 26.562 1 98.81 369 TYR A O 1
ATOM 2958 N N . ALA A 1 370 ? -1.073 24.703 25.297 1 98.88 370 ALA A N 1
ATOM 2959 C CA . ALA A 1 370 ? 0.098 23.828 25.328 1 98.88 370 ALA A CA 1
ATOM 2960 C C . ALA A 1 370 ? 0.604 23.641 26.75 1 98.88 370 ALA A C 1
ATOM 2962 O O . ALA A 1 370 ? 0.938 22.531 27.172 1 98.88 370 ALA A O 1
ATOM 2963 N N . VAL A 1 371 ? 0.629 24.734 27.516 1 98.81 371 VAL A N 1
ATOM 2964 C CA . VAL A 1 371 ? 1.046 24.656 28.906 1 98.81 371 VAL A CA 1
ATOM 2965 C C . VAL A 1 371 ? 0.054 23.812 29.703 1 98.81 371 VAL A C 1
ATOM 2967 O O . VAL A 1 371 ? 0.453 23 30.531 1 98.81 371 VAL A O 1
ATOM 2970 N N . GLN A 1 372 ? -1.185 24.062 29.438 1 98.81 372 GLN A N 1
ATOM 2971 C CA . GLN A 1 372 ? -2.246 23.312 30.109 1 98.81 372 GLN A CA 1
ATOM 2972 C C . GLN A 1 372 ? -2.076 21.812 29.891 1 98.81 372 GLN A C 1
ATOM 2974 O O . GLN A 1 372 ? -2.15 21.031 30.844 1 98.81 372 GLN A O 1
ATOM 2979 N N . GLN A 1 373 ? -1.848 21.391 28.625 1 98.75 373 GLN A N 1
ATOM 2980 C CA . GLN A 1 373 ? -1.672 19.984 28.312 1 98.75 373 GLN A CA 1
ATOM 2981 C C . GLN A 1 373 ? -0.393 19.438 28.938 1 98.75 373 GLN A C 1
ATOM 2983 O O . GLN A 1 373 ? -0.377 18.312 29.453 1 98.75 373 GLN A O 1
ATOM 2988 N N . TYR A 1 374 ? 0.665 20.219 28.875 1 98.75 374 TYR A N 1
ATOM 2989 C CA . TYR A 1 374 ? 1.916 19.812 29.5 1 98.75 374 TYR A CA 1
ATOM 2990 C C . TYR A 1 374 ? 1.719 19.547 30.984 1 98.75 374 TYR A C 1
ATOM 2992 O O . TYR A 1 374 ? 2.18 18.531 31.516 1 98.75 374 TYR A O 1
ATOM 3000 N N . TRP A 1 375 ? 1.025 20.469 31.625 1 98.5 375 TRP A N 1
ATOM 3001 C CA . TRP A 1 375 ? 0.762 20.359 33.062 1 98.5 375 TRP A CA 1
ATOM 3002 C C . TRP A 1 375 ? -0.064 19.125 33.375 1 98.5 375 TRP A C 1
ATOM 3004 O O . TRP A 1 375 ? 0.209 18.422 34.344 1 98.5 375 TRP A O 1
ATOM 3014 N N . ARG A 1 376 ? -0.989 18.906 32.625 1 97.5 376 ARG A N 1
ATOM 3015 C CA . ARG A 1 376 ? -1.851 17.734 32.844 1 97.5 376 ARG A CA 1
ATOM 3016 C C . ARG A 1 376 ? -1.064 16.438 32.688 1 97.5 376 ARG A C 1
ATOM 3018 O O . ARG A 1 376 ? -1.297 15.484 33.438 1 97.5 376 ARG A O 1
ATOM 3025 N N . TYR A 1 377 ? -0.167 16.359 31.734 1 97.69 377 TYR A N 1
ATOM 3026 C CA . TYR A 1 377 ? 0.588 15.141 31.453 1 97.69 377 TYR A CA 1
ATOM 3027 C C . TYR A 1 377 ? 1.685 14.93 32.469 1 97.69 377 TYR A C 1
ATOM 3029 O O . TYR A 1 377 ? 1.993 13.789 32.844 1 97.69 377 TYR A O 1
ATOM 3037 N N . THR A 1 378 ? 2.268 16.047 33 1 97.94 378 THR A N 1
ATOM 3038 C CA . THR A 1 378 ? 3.516 15.875 33.719 1 97.94 378 THR A CA 1
ATOM 3039 C C . THR A 1 378 ? 3.314 16.203 35.188 1 97.94 378 THR A C 1
ATOM 3041 O O . THR A 1 378 ? 4.109 15.781 36.062 1 97.94 378 THR A O 1
ATOM 3044 N N . GLY A 1 379 ? 2.336 17.062 35.5 1 97.25 379 GLY A N 1
ATOM 3045 C CA . GLY A 1 379 ? 2.203 17.547 36.875 1 97.25 379 GLY A CA 1
ATOM 3046 C C . GLY A 1 379 ? 3.369 18.406 37.312 1 97.25 379 GLY A C 1
ATOM 3047 O O . GLY A 1 379 ? 3.605 18.578 38.5 1 97.25 379 GLY A O 1
ATOM 3048 N N . ASP A 1 380 ? 4.098 18.938 36.406 1 97.81 380 ASP A N 1
ATOM 3049 C CA . ASP A 1 380 ? 5.285 19.719 36.688 1 97.81 380 ASP A CA 1
ATOM 3050 C C . ASP A 1 380 ? 4.902 21.109 37.219 1 97.81 380 ASP A C 1
ATOM 3052 O O . ASP A 1 380 ? 5.074 22.109 36.5 1 97.81 380 ASP A O 1
ATOM 3056 N N . ASN A 1 381 ? 4.543 21.234 38.406 1 97.25 381 ASN A N 1
ATOM 3057 C CA . ASN A 1 381 ? 4.078 22.469 39.031 1 97.25 381 ASN A CA 1
ATOM 3058 C C . ASN A 1 381 ? 5.176 23.531 39.062 1 97.25 381 ASN A C 1
ATOM 3060 O O . ASN A 1 381 ? 4.902 24.719 38.875 1 97.25 381 ASN A O 1
ATOM 3064 N N . ASP A 1 382 ? 6.387 23.125 39.281 1 97.31 382 ASP A N 1
ATOM 3065 C CA . ASP A 1 382 ? 7.496 24.078 39.375 1 97.31 382 ASP A CA 1
ATOM 3066 C C . ASP A 1 382 ? 7.68 24.844 38.062 1 97.31 382 ASP A C 1
ATOM 3068 O O . ASP A 1 382 ? 7.711 26.078 38.094 1 97.31 382 ASP A O 1
ATOM 3072 N N . PHE A 1 383 ? 7.711 24.125 37.062 1 97.62 383 PHE A N 1
ATOM 3073 C CA . PHE A 1 383 ? 7.883 24.781 35.75 1 97.62 383 PHE A CA 1
ATOM 3074 C C . PHE A 1 383 ? 6.711 25.703 35.469 1 97.62 383 PHE A C 1
ATOM 3076 O O . PHE A 1 383 ? 6.906 26.844 35.031 1 97.62 383 PHE A O 1
ATOM 3083 N N . VAL A 1 384 ? 5.52 25.234 35.625 1 98.12 384 VAL A N 1
ATOM 3084 C CA . VAL A 1 384 ? 4.332 26 35.25 1 98.12 384 VAL A CA 1
ATOM 3085 C C . VAL A 1 384 ? 4.238 27.25 36.125 1 98.12 384 VAL A C 1
ATOM 3087 O O . VAL A 1 384 ? 3.932 28.344 35.625 1 98.12 384 VAL A O 1
ATOM 3090 N N . ARG A 1 385 ? 4.547 27.109 37.406 1 96.44 385 ARG A N 1
ATOM 3091 C CA . ARG A 1 385 ? 4.418 28.219 38.344 1 96.44 385 ARG A CA 1
ATOM 3092 C C . ARG A 1 385 ? 5.535 29.234 38.156 1 96.44 385 ARG A C 1
ATOM 3094 O O . ARG A 1 385 ? 5.297 30.438 38.188 1 96.44 385 ARG A O 1
ATOM 3101 N N . GLU A 1 386 ? 6.758 28.797 37.906 1 96.88 386 GLU A N 1
ATOM 3102 C CA . GLU A 1 386 ? 7.926 29.672 37.906 1 96.88 386 GLU A CA 1
ATOM 3103 C C . GLU A 1 386 ? 8.203 30.25 36.531 1 96.88 386 GLU A C 1
ATOM 3105 O O . GLU A 1 386 ? 8.656 31.391 36.406 1 96.88 386 GLU A O 1
ATOM 3110 N N . GLU A 1 387 ? 7.914 29.453 35.562 1 97.5 387 GLU A N 1
ATOM 3111 C CA . GLU A 1 387 ? 8.328 29.875 34.25 1 97.5 387 GLU A CA 1
ATOM 3112 C C . GLU A 1 387 ? 7.117 30.25 33.375 1 97.5 387 GLU A C 1
ATOM 3114 O O . GLU A 1 387 ? 7.125 31.281 32.719 1 97.5 387 GLU A O 1
ATOM 3119 N N . ALA A 1 388 ? 6.062 29.5 33.344 1 98.12 388 ALA A N 1
ATOM 3120 C CA . ALA A 1 388 ? 4.949 29.688 32.438 1 98.12 388 ALA A CA 1
ATOM 3121 C C . ALA A 1 388 ? 3.951 30.703 32.969 1 98.12 388 ALA A C 1
ATOM 3123 O O . ALA A 1 388 ? 3.387 31.5 32.219 1 98.12 388 ALA A O 1
ATOM 3124 N N . TRP A 1 389 ? 3.691 30.688 34.281 1 96.75 389 TRP A N 1
ATOM 3125 C CA . TRP A 1 389 ? 2.676 31.531 34.938 1 96.75 389 TRP A CA 1
ATOM 3126 C C . TRP A 1 389 ? 2.945 33 34.656 1 96.75 389 TRP A C 1
ATOM 3128 O O . TRP A 1 389 ? 2.059 33.75 34.219 1 96.75 389 TRP A O 1
ATOM 3138 N N . PRO A 1 390 ? 4.191 33.531 34.844 1 96.69 390 PRO A N 1
ATOM 3139 C CA . PRO A 1 390 ? 4.434 34.969 34.594 1 96.69 390 PRO A CA 1
ATOM 3140 C C . PRO A 1 390 ? 4.184 35.312 33.125 1 96.69 390 PRO A C 1
ATOM 3142 O O . PRO A 1 390 ? 3.688 36.406 32.844 1 96.69 390 PRO A O 1
ATOM 3145 N N . VAL A 1 391 ? 4.559 34.438 32.25 1 98.25 391 VAL A N 1
ATOM 3146 C CA . VAL A 1 391 ? 4.352 34.688 30.828 1 98.25 391 VAL A CA 1
ATOM 3147 C C . VAL A 1 391 ? 2.855 34.75 30.516 1 98.25 391 VAL A C 1
ATOM 3149 O O . VAL A 1 391 ? 2.391 35.656 29.828 1 98.25 391 VAL A O 1
ATOM 3152 N N . MET A 1 392 ? 2.082 33.781 31 1 98.25 392 MET A N 1
ATOM 3153 C CA . MET A 1 392 ? 0.643 33.719 30.766 1 98.25 392 MET A CA 1
ATOM 3154 C C . MET A 1 392 ? -0.06 34.938 31.344 1 98.25 392 MET A C 1
ATOM 3156 O O . MET A 1 392 ? -0.987 35.469 30.734 1 98.25 392 MET A O 1
ATOM 3160 N N . LEU A 1 393 ? 0.395 35.406 32.469 1 96.75 393 LEU A N 1
ATOM 3161 C CA . LEU A 1 393 ? -0.198 36.594 33.094 1 96.75 393 LEU A CA 1
ATOM 3162 C C . LEU A 1 393 ? 0.073 37.812 32.25 1 96.75 393 LEU A C 1
ATOM 3164 O O . LEU A 1 393 ? -0.784 38.719 32.156 1 96.75 393 LEU A O 1
ATOM 3168 N N . GLU A 1 394 ? 1.272 37.875 31.75 1 96.94 394 GLU A N 1
ATOM 3169 C CA . GLU A 1 394 ? 1.597 39 30.859 1 96.94 394 GLU A CA 1
ATOM 3170 C C . GLU A 1 394 ? 0.704 39 29.625 1 96.94 394 GLU A C 1
ATOM 3172 O O . GLU A 1 394 ? 0.197 40.031 29.234 1 96.94 394 GLU A O 1
ATOM 3177 N N . ILE A 1 395 ? 0.57 37.875 29.047 1 98.38 395 ILE A N 1
ATOM 3178 C CA . ILE A 1 395 ? -0.282 37.75 27.875 1 98.38 395 ILE A CA 1
ATOM 3179 C C . ILE A 1 395 ? -1.707 38.156 28.219 1 98.38 395 ILE A C 1
ATOM 3181 O O . ILE A 1 395 ? -2.324 38.938 27.484 1 98.38 395 ILE A O 1
ATOM 3185 N N . LEU A 1 396 ? -2.207 37.656 29.328 1 98 396 LEU A N 1
ATOM 3186 C CA . LEU A 1 396 ? -3.566 37.969 29.75 1 98 396 LEU A CA 1
ATOM 3187 C C . LEU A 1 396 ? -3.736 39.469 29.938 1 98 396 LEU A C 1
ATOM 3189 O O . LEU A 1 396 ? -4.707 40.062 29.453 1 98 396 LEU A O 1
ATOM 3193 N N . ARG A 1 397 ? -2.838 40.094 30.641 1 97.38 397 ARG A N 1
ATOM 3194 C CA . ARG A 1 397 ? -2.898 41.531 30.891 1 97.38 397 ARG A CA 1
ATOM 3195 C C . ARG A 1 397 ? -2.934 42.344 29.578 1 97.38 397 ARG A C 1
ATOM 3197 O O . ARG A 1 397 ? -3.758 43.219 29.422 1 97.38 397 ARG A O 1
ATOM 3204 N N . ARG A 1 398 ? -2.053 41.938 28.688 1 98.25 398 ARG A N 1
ATOM 3205 C CA . ARG A 1 398 ? -1.957 42.656 27.422 1 98.25 398 ARG A CA 1
ATOM 3206 C C . ARG A 1 398 ? -3.217 42.469 26.578 1 98.25 398 ARG A C 1
ATOM 3208 O O . ARG A 1 398 ? -3.637 43.375 25.859 1 98.25 398 ARG A O 1
ATOM 3215 N N . TYR A 1 399 ? -3.812 41.25 26.641 1 98.38 399 TYR A N 1
ATOM 3216 C CA . TYR A 1 399 ? -5.02 40.969 25.875 1 98.38 399 TYR A CA 1
ATOM 3217 C C . TYR A 1 399 ? -6.227 41.688 26.484 1 98.38 399 TYR A C 1
ATOM 3219 O O . TYR A 1 399 ? -7.16 42.062 25.766 1 98.38 399 TYR A O 1
ATOM 3227 N N . VAL A 1 400 ? -6.227 41.906 27.766 1 98 400 VAL A N 1
ATOM 3228 C CA . VAL A 1 400 ? -7.305 42.625 28.438 1 98 400 VAL A CA 1
ATOM 3229 C C . VAL A 1 400 ? -7.16 44.125 28.156 1 98 400 VAL A C 1
ATOM 3231 O O . VAL A 1 400 ? -8.133 44.812 27.781 1 98 400 VAL A O 1
ATOM 3234 N N . GLU A 1 401 ? -5.938 44.656 28.234 1 97 401 GLU A N 1
ATOM 3235 C CA . GLU A 1 401 ? -5.684 46.094 28.141 1 97 401 GLU A CA 1
ATOM 3236 C C . GLU A 1 401 ? -5.543 46.531 26.688 1 97 401 GLU A C 1
ATOM 3238 O O . GLU A 1 401 ? -5.781 47.688 26.359 1 97 401 GLU A O 1
ATOM 3243 N N . GLY A 1 402 ? -5.109 45.656 25.922 1 97.69 402 GLY A N 1
ATOM 3244 C CA . GLY A 1 402 ? -4.871 45.938 24.516 1 97.69 402 GLY A CA 1
ATOM 3245 C C . GLY A 1 402 ? -3.418 45.781 24.125 1 97.69 402 GLY A C 1
ATOM 3246 O O . GLY A 1 402 ? -2.516 46.094 24.906 1 97.69 402 GLY A O 1
ATOM 3247 N N . THR A 1 403 ? -3.162 45.344 22.922 1 97.62 403 THR A N 1
ATOM 3248 C CA . THR A 1 403 ? -1.834 45.188 22.328 1 97.62 403 THR A CA 1
ATOM 3249 C C . THR A 1 403 ? -1.879 45.438 20.828 1 97.62 403 THR A C 1
ATOM 3251 O O . THR A 1 403 ? -2.789 46.125 20.328 1 97.62 403 THR A O 1
ATOM 3254 N N . ARG A 1 404 ? -0.863 45 20.078 1 96.5 404 ARG A N 1
ATOM 3255 C CA . ARG A 1 404 ? -0.764 45.281 18.641 1 96.5 404 ARG A CA 1
ATOM 3256 C C . ARG A 1 404 ? -1.992 44.75 17.906 1 96.5 404 ARG A C 1
ATOM 3258 O O . ARG A 1 404 ? -2.648 43.812 18.359 1 96.5 404 ARG A O 1
ATOM 3265 N N . TYR A 1 405 ? -2.379 45.406 16.719 1 96.69 405 TYR A N 1
ATOM 3266 C CA . TYR A 1 405 ? -3.34 44.969 15.719 1 96.69 405 TYR A CA 1
ATOM 3267 C C . TYR A 1 405 ? -4.762 45 16.266 1 96.69 405 TYR A C 1
ATOM 3269 O O . TYR A 1 405 ? -5.605 44.188 15.891 1 96.69 405 TYR A O 1
ATOM 3277 N N . GLY A 1 406 ? -4.957 45.875 17.297 1 96.44 406 GLY A N 1
ATOM 3278 C CA . GLY A 1 406 ? -6.297 46.062 17.828 1 96.44 406 GLY A CA 1
ATOM 3279 C C . GLY A 1 406 ? -6.746 44.875 18.703 1 96.44 406 GLY A C 1
ATOM 3280 O O . GLY A 1 406 ? -7.941 44.719 18.953 1 96.44 406 GLY A O 1
ATOM 3281 N N . ILE A 1 407 ? -5.887 44.031 19.125 1 98.25 407 ILE A N 1
ATOM 3282 C CA . ILE A 1 407 ? -6.219 42.906 20 1 98.25 407 ILE A CA 1
ATOM 3283 C C . ILE A 1 407 ? -6.543 43.438 21.406 1 98.25 407 ILE A C 1
ATOM 3285 O O . ILE A 1 407 ? -5.695 44.062 22.047 1 98.25 407 ILE A O 1
ATOM 3289 N N . LYS A 1 408 ? -7.703 43.156 21.781 1 98.19 408 LYS A N 1
ATOM 3290 C CA . LYS A 1 408 ? -8.148 43.688 23.062 1 98.19 408 LYS A CA 1
ATOM 3291 C C . LYS A 1 408 ? -9.477 43.062 23.484 1 98.19 408 LYS A C 1
ATOM 3293 O O . LYS A 1 408 ? -10.367 42.875 22.656 1 98.19 408 LYS A O 1
ATOM 3298 N N . ALA A 1 409 ? -9.602 42.781 24.734 1 98.19 409 ALA A N 1
ATOM 3299 C CA . ALA A 1 409 ? -10.883 42.312 25.25 1 98.19 409 ALA A CA 1
ATOM 3300 C C . ALA A 1 409 ? -11.914 43.469 25.266 1 98.19 409 ALA A C 1
ATOM 3302 O O . ALA A 1 409 ? -11.602 44.594 25.656 1 98.19 409 ALA A O 1
ATOM 3303 N N . ASP A 1 410 ? -13.039 43.188 24.797 1 97.5 410 ASP A N 1
ATOM 3304 C CA . ASP A 1 410 ? -14.156 44.125 24.844 1 97.5 410 ASP A CA 1
ATOM 3305 C C . ASP A 1 410 ? -14.75 44.188 26.25 1 97.5 410 ASP A C 1
ATOM 3307 O O . ASP A 1 410 ? -15.297 43.188 26.75 1 97.5 410 ASP A O 1
ATOM 3311 N N . PRO A 1 411 ? -14.742 45.281 26.859 1 94.69 411 PRO A N 1
ATOM 3312 C CA . PRO A 1 411 ? -15.227 45.375 28.234 1 94.69 411 PRO A CA 1
ATOM 3313 C C . PRO A 1 411 ? -16.719 45.094 28.359 1 94.69 411 PRO A C 1
ATOM 3315 O O . PRO A 1 411 ? -17.203 44.75 29.438 1 94.69 411 PRO A O 1
ATOM 3318 N N . LYS A 1 412 ? -17.422 45.219 27.375 1 95.38 412 LYS A N 1
ATOM 3319 C CA . LYS A 1 412 ? -18.875 45.031 27.422 1 95.38 412 LYS A CA 1
ATOM 3320 C C . LYS A 1 412 ? -19.234 43.531 27.547 1 95.38 412 LYS A C 1
ATOM 3322 O O . LYS A 1 412 ? -20.156 43.188 28.266 1 95.38 412 LYS A O 1
ATOM 3327 N N . ASP A 1 413 ? -18.516 42.688 26.844 1 97.06 413 ASP A N 1
ATOM 3328 C CA . ASP A 1 413 ? -18.938 41.281 26.828 1 97.06 413 ASP A CA 1
ATOM 3329 C C . ASP A 1 413 ? -17.781 40.375 27.172 1 97.06 413 ASP A C 1
ATOM 3331 O O . ASP A 1 413 ? -17.938 39.156 27.219 1 97.06 413 ASP A O 1
ATOM 3335 N N . GLY A 1 414 ? -16.594 40.875 27.312 1 97.81 414 GLY A N 1
ATOM 3336 C CA . GLY A 1 414 ? -15.438 40.094 27.719 1 97.81 414 GLY A CA 1
ATOM 3337 C C . GLY A 1 414 ? -14.781 39.375 26.562 1 97.81 414 GLY A C 1
ATOM 3338 O O . GLY A 1 414 ? -13.719 38.781 26.734 1 97.81 414 GLY A O 1
ATOM 3339 N N . LEU A 1 415 ? -15.359 39.438 25.359 1 98.69 415 LEU A N 1
ATOM 3340 C CA . LEU A 1 415 ? -14.828 38.75 24.188 1 98.69 415 LEU A CA 1
ATOM 3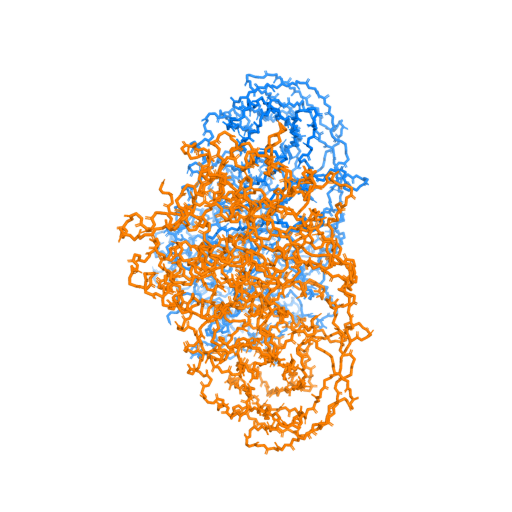341 C C . LEU A 1 415 ? -13.609 39.469 23.641 1 98.69 415 LEU A C 1
ATOM 3343 O O . LEU A 1 415 ? -13.492 40.688 23.781 1 98.69 415 LEU A O 1
ATOM 3347 N N . LEU A 1 416 ? -12.75 38.75 23.062 1 98.44 416 LEU A N 1
ATOM 3348 C CA . LEU A 1 416 ? -11.547 39.281 22.453 1 98.44 416 LEU A CA 1
ATOM 3349 C C . LEU A 1 416 ? -11.82 39.75 21.016 1 98.44 416 LEU A C 1
ATOM 3351 O O . LEU A 1 416 ? -12.391 39 20.219 1 98.44 416 LEU A O 1
ATOM 3355 N N . ARG A 1 417 ? -11.516 40.906 20.703 1 97.5 417 ARG A N 1
ATOM 3356 C CA . ARG A 1 417 ? -11.57 41.438 19.344 1 97.5 417 ARG A CA 1
ATOM 3357 C C . ARG A 1 417 ? -10.172 41.656 18.781 1 97.5 417 ARG A C 1
ATOM 3359 O O . ARG A 1 417 ? -9.227 41.875 19.547 1 97.5 417 ARG A O 1
ATOM 3366 N N . ALA A 1 418 ? -10.023 41.531 17.484 1 96.75 418 ALA A N 1
ATOM 3367 C CA . ALA A 1 418 ? -8.75 41.719 16.812 1 96.75 418 ALA A CA 1
ATOM 3368 C C . ALA A 1 418 ? -8.953 42.188 15.375 1 96.75 418 ALA A C 1
ATOM 3370 O O . ALA A 1 418 ? -9.961 41.844 14.75 1 96.75 418 ALA A O 1
ATOM 3371 N N . GLY A 1 419 ? -7.93 43 14.914 1 93.5 419 GLY A N 1
ATOM 3372 C CA . GLY A 1 419 ? -7.93 43.25 13.477 1 93.5 419 GLY A CA 1
ATOM 3373 C C . GLY A 1 419 ? -7.562 44.656 13.109 1 93.5 419 GLY A C 1
ATOM 3374 O O . GLY A 1 419 ? -7.914 45.625 13.82 1 93.5 419 GLY A O 1
ATOM 3375 N N . GLU A 1 420 ? -6.797 44.75 12.102 1 90.31 420 GLU A N 1
ATOM 3376 C CA . GLU A 1 420 ? -6.461 45.938 11.359 1 90.31 420 GLU A CA 1
ATOM 3377 C C . GLU A 1 420 ? -6.547 45.719 9.859 1 90.31 420 GLU A C 1
ATOM 3379 O O . GLU A 1 420 ? -6.328 44.594 9.383 1 90.31 420 GLU A O 1
ATOM 3384 N N . PRO A 1 421 ? -6.984 46.75 9.18 1 87.44 421 PRO A N 1
ATOM 3385 C CA . PRO A 1 421 ? -7.074 46.562 7.73 1 87.44 421 PRO A CA 1
ATOM 3386 C C . PRO A 1 421 ? -5.777 46.031 7.125 1 87.44 421 PRO A C 1
ATOM 3388 O O . PRO A 1 421 ? -4.691 46.5 7.465 1 87.44 421 PRO A O 1
ATOM 3391 N N . GLY A 1 422 ? -5.922 44.938 6.344 1 88.38 422 GLY A N 1
ATOM 3392 C CA . GLY A 1 422 ? -4.793 44.438 5.566 1 88.38 422 GLY A CA 1
ATOM 3393 C C . GLY A 1 422 ? -3.93 43.469 6.328 1 88.38 422 GLY A C 1
ATOM 3394 O O . GLY A 1 422 ? -2.893 43.031 5.828 1 88.38 422 GLY A O 1
ATOM 3395 N N . VAL A 1 423 ? -4.367 43.062 7.523 1 91.19 423 VAL A N 1
ATOM 3396 C CA . VAL A 1 423 ? -3.529 42.156 8.312 1 91.19 423 VAL A CA 1
ATOM 3397 C C . VAL A 1 423 ? -4.281 40.875 8.586 1 91.19 423 VAL A C 1
ATOM 3399 O O . VAL A 1 423 ? -5.465 40.875 8.93 1 91.19 423 VAL A O 1
ATOM 3402 N N . GLN A 1 424 ? -3.684 39.781 8.312 1 91.69 424 GLN A N 1
ATOM 3403 C CA . GLN A 1 424 ? -4.211 38.469 8.664 1 91.69 424 GLN A CA 1
ATOM 3404 C C . GLN A 1 424 ? -3.68 38 10.016 1 91.69 424 GLN A C 1
ATOM 3406 O O . GLN A 1 424 ? -2.469 37.844 10.195 1 91.69 424 GLN A O 1
ATOM 3411 N N . LEU A 1 425 ? -4.574 37.719 10.953 1 95.06 425 LEU A N 1
ATOM 3412 C CA . LEU A 1 425 ? -4.105 37.5 12.32 1 95.06 425 LEU A CA 1
ATOM 3413 C C . LEU A 1 425 ? -4.469 36.094 12.797 1 95.06 425 LEU A C 1
ATOM 3415 O O . LEU A 1 425 ? -3.902 35.594 13.781 1 95.06 425 LEU A O 1
ATOM 3419 N N . THR A 1 426 ? -5.461 35.438 12.219 1 96.56 426 THR A N 1
ATOM 3420 C CA . THR A 1 426 ? -5.879 34.094 12.633 1 96.56 426 THR A CA 1
ATOM 3421 C C . THR A 1 426 ? -5.148 33.031 11.828 1 96.56 426 THR A C 1
ATOM 3423 O O . THR A 1 426 ? -4.316 33.344 10.977 1 96.56 426 THR A O 1
ATOM 3426 N N . TRP A 1 427 ? -5.406 31.734 12.125 1 96.75 427 TRP A N 1
ATOM 3427 C CA . TRP A 1 427 ? -4.738 30.656 11.391 1 96.75 427 TRP A CA 1
ATOM 3428 C C . TRP A 1 427 ? -5.16 30.656 9.922 1 96.75 427 TRP A C 1
ATOM 3430 O O . TRP A 1 427 ? -4.48 30.062 9.078 1 96.75 427 TRP A O 1
ATOM 3440 N N . MET A 1 428 ? -6.332 31.234 9.586 1 96.88 428 MET A N 1
ATOM 3441 C CA . MET A 1 428 ? -6.699 31.453 8.195 1 96.88 428 MET A CA 1
ATOM 3442 C C . MET A 1 428 ? -6.035 32.719 7.652 1 96.88 428 MET A C 1
ATOM 3444 O O . MET A 1 428 ? -6.691 33.75 7.484 1 96.88 428 MET A O 1
ATOM 3448 N N . ASP A 1 429 ? -4.766 32.594 7.242 1 92.12 429 ASP A N 1
ATOM 3449 C CA . ASP A 1 429 ? -3.896 33.781 7.105 1 92.12 429 ASP A CA 1
ATOM 3450 C C . ASP A 1 429 ? -3.371 33.906 5.676 1 92.12 429 ASP A C 1
ATOM 3452 O O . ASP A 1 429 ? -2.285 34.438 5.457 1 92.12 429 ASP A O 1
ATOM 3456 N N . ALA A 1 430 ? -4.078 33.406 4.746 1 90.81 430 ALA A N 1
ATOM 3457 C CA . ALA A 1 430 ? -3.641 33.594 3.361 1 90.81 430 ALA A CA 1
ATOM 3458 C C . ALA A 1 430 ? -3.732 35.031 2.926 1 90.81 430 ALA A C 1
ATOM 3460 O O . ALA A 1 430 ? -4.734 35.719 3.188 1 90.81 430 ALA A O 1
ATOM 3461 N N . LYS A 1 431 ? -2.67 35.531 2.396 1 88.69 431 LYS A N 1
ATOM 3462 C CA . LYS A 1 431 ? -2.613 36.906 1.889 1 88.69 431 LYS A CA 1
ATOM 3463 C C . LYS A 1 431 ? -1.849 36.969 0.57 1 88.69 431 LYS A C 1
ATOM 3465 O O . LYS A 1 431 ? -0.822 36.312 0.408 1 88.69 431 LYS A O 1
ATOM 3470 N N . VAL A 1 432 ? -2.42 37.625 -0.368 1 85.88 432 VAL A N 1
ATOM 3471 C CA . VAL A 1 432 ? -1.774 37.875 -1.652 1 85.88 432 VAL A CA 1
ATOM 3472 C C . VAL A 1 432 ? -1.604 39.375 -1.853 1 85.88 432 VAL A C 1
ATOM 3474 O O . VAL A 1 432 ? -2.586 40.125 -2.033 1 85.88 432 VAL A O 1
ATOM 3477 N N . GLY A 1 433 ? -0.445 39.781 -1.884 1 82.94 433 GLY A N 1
ATOM 3478 C CA . GLY A 1 433 ? -0.267 41.219 -1.9 1 82.94 433 GLY A CA 1
ATOM 3479 C C . GLY A 1 433 ? -0.98 41.906 -0.76 1 82.94 433 GLY A C 1
ATOM 3480 O O . GLY A 1 433 ? -0.729 41.625 0.411 1 82.94 433 GLY A O 1
ATOM 3481 N N . ASP A 1 434 ? -1.87 42.656 -1.135 1 84.06 434 ASP A N 1
ATOM 3482 C CA . ASP A 1 434 ? -2.605 43.406 -0.12 1 84.06 434 ASP A CA 1
ATOM 3483 C C . ASP A 1 434 ? -3.98 42.812 0.128 1 84.06 434 ASP A C 1
ATOM 3485 O O . ASP A 1 434 ? -4.715 43.25 1.011 1 84.06 434 ASP A O 1
ATOM 3489 N N . TRP A 1 435 ? -4.156 41.75 -0.52 1 87.31 435 TRP A N 1
ATOM 3490 C CA . TRP A 1 435 ? -5.461 41.125 -0.417 1 87.31 435 TRP A CA 1
ATOM 3491 C C . TRP A 1 435 ? -5.449 40.031 0.655 1 87.31 435 TRP A C 1
ATOM 3493 O O . TRP A 1 435 ? -4.789 39 0.499 1 87.31 435 TRP A O 1
ATOM 3503 N N . VAL A 1 436 ? -6.129 40.281 1.708 1 89.38 436 VAL A N 1
ATOM 3504 C CA . VAL A 1 436 ? -6.391 39.25 2.699 1 89.38 436 VAL A CA 1
ATOM 3505 C C . VAL A 1 436 ? -7.555 38.375 2.236 1 89.38 436 VAL A C 1
ATOM 3507 O O . VAL A 1 436 ? -8.703 38.812 2.225 1 89.38 436 VAL A O 1
ATOM 3510 N N . VAL A 1 437 ? -7.352 37.156 1.988 1 89.94 437 VAL A N 1
ATOM 3511 C CA . VAL A 1 437 ? -8.312 36.281 1.329 1 89.94 437 VAL A CA 1
ATOM 3512 C C . VAL A 1 437 ? -9.5 36 2.258 1 89.94 437 VAL A C 1
ATOM 3514 O O . VAL A 1 437 ? -10.648 35.969 1.811 1 89.94 437 VAL A O 1
ATOM 3517 N N . THR A 1 438 ? -9.227 35.781 3.506 1 91.75 438 THR A N 1
ATOM 3518 C CA . THR A 1 438 ? -10.258 35.531 4.508 1 91.75 438 THR A CA 1
ATOM 3519 C C . THR A 1 438 ? -10.125 36.5 5.676 1 91.75 438 THR A C 1
ATOM 3521 O O . THR A 1 438 ? -9.695 36.125 6.766 1 91.75 438 THR A O 1
ATOM 3524 N N . PRO A 1 439 ? -10.586 37.719 5.402 1 90 439 PRO A N 1
ATOM 3525 C CA . PRO A 1 439 ? -10.492 38.688 6.492 1 90 439 PRO A CA 1
ATOM 3526 C C . PRO A 1 439 ? -11.414 38.375 7.664 1 90 439 PRO A C 1
ATOM 3528 O O . PRO A 1 439 ? -12.617 38.156 7.469 1 90 439 PRO A O 1
ATOM 3531 N N . ARG A 1 440 ? -10.906 38.219 8.773 1 94.81 440 ARG A N 1
ATOM 3532 C CA . ARG A 1 440 ? -11.688 37.844 9.945 1 94.81 440 ARG A CA 1
ATOM 3533 C C . ARG A 1 440 ? -11.508 38.844 11.078 1 94.81 440 ARG A C 1
ATOM 3535 O O . ARG A 1 440 ? -11.234 38.469 12.219 1 94.81 440 ARG A O 1
ATOM 3542 N N . ARG A 1 441 ? -11.719 40.125 10.773 1 95.06 441 ARG A N 1
ATOM 3543 C CA . ARG A 1 441 ? -11.641 41.188 11.75 1 95.06 441 ARG A CA 1
ATOM 3544 C C . ARG A 1 441 ? -12.852 41.188 12.672 1 95.06 441 ARG A C 1
ATOM 3546 O O . ARG A 1 441 ? -13.977 40.969 12.227 1 95.06 441 ARG A O 1
ATOM 3553 N N . GLY A 1 442 ? -12.641 41.531 13.898 1 97.38 442 GLY A N 1
ATOM 3554 C CA . GLY A 1 442 ? -13.664 41.438 14.93 1 97.38 442 GLY A CA 1
ATOM 3555 C C . GLY A 1 442 ? -13.414 40.375 15.953 1 97.38 442 GLY A C 1
ATOM 3556 O O . GLY A 1 442 ? -12.312 40.25 16.516 1 97.38 442 GLY A O 1
ATOM 3557 N N . LYS A 1 443 ? -14.492 39.625 16.266 1 98.62 443 LYS A N 1
ATOM 3558 C CA . LYS A 1 443 ? -14.43 38.594 17.266 1 98.62 443 LYS A CA 1
ATOM 3559 C C . LYS A 1 443 ? -14.57 37.219 16.625 1 98.62 443 LYS A C 1
ATOM 3561 O O . LYS A 1 443 ? -15.68 36.688 16.484 1 98.62 443 LYS A O 1
ATOM 3566 N N . PRO A 1 444 ? -13.469 36.562 16.234 1 98.56 444 PRO A N 1
ATOM 3567 C CA . PRO A 1 444 ? -13.547 35.219 15.656 1 98.56 444 PRO A CA 1
ATOM 3568 C C . PRO A 1 444 ? -13.914 34.156 16.703 1 98.56 444 PRO A C 1
ATOM 3570 O O . PRO A 1 444 ? -13.445 34.219 17.844 1 98.56 444 PRO A O 1
ATOM 3573 N N . VAL A 1 445 ? -14.602 33.188 16.344 1 98.81 445 VAL A N 1
ATOM 3574 C CA . VAL A 1 445 ? -15.211 32.25 17.266 1 98.81 445 VAL A CA 1
ATOM 3575 C C . VAL A 1 445 ? -14.125 31.391 17.922 1 98.81 445 VAL A C 1
ATOM 3577 O O . VAL A 1 445 ? -14.156 31.141 19.125 1 98.81 445 VAL A O 1
ATOM 3580 N N . GLU A 1 446 ? -13.141 30.844 17.141 1 98.81 446 GLU A N 1
ATOM 3581 C CA . GLU A 1 446 ? -12.133 29.953 17.719 1 98.81 446 GLU A CA 1
ATOM 3582 C C . GLU A 1 446 ? -11.18 30.719 18.641 1 98.81 446 GLU A C 1
ATOM 3584 O O . GLU A 1 446 ? -10.688 30.156 19.625 1 98.81 446 GLU A O 1
ATOM 3589 N N . VAL A 1 447 ? -10.953 31.953 18.266 1 98.75 447 VAL A N 1
ATOM 3590 C CA . VAL A 1 447 ? -10.109 32.812 19.109 1 98.75 447 VAL A CA 1
ATOM 3591 C C . VAL A 1 447 ? -10.758 33 20.484 1 98.75 447 VAL A C 1
ATOM 3593 O O . VAL A 1 447 ? -10.086 32.875 21.516 1 98.75 447 VAL A O 1
ATOM 3596 N N . ASN A 1 448 ? -11.984 33.219 20.453 1 98.88 448 ASN A N 1
ATOM 3597 C CA . ASN A 1 448 ? -12.68 33.469 21.719 1 98.88 448 ASN A CA 1
ATOM 3598 C C . ASN A 1 448 ? -12.922 32.188 22.484 1 98.88 448 ASN A C 1
ATOM 3600 O O . ASN A 1 448 ? -13.023 32.188 23.719 1 98.88 448 ASN A O 1
ATOM 3604 N N . ALA A 1 449 ? -13.047 31.031 21.797 1 98.88 449 ALA A N 1
ATOM 3605 C CA . ALA A 1 449 ? -13.031 29.75 22.484 1 98.88 449 ALA A CA 1
ATOM 3606 C C . ALA A 1 449 ? -11.703 29.531 23.203 1 98.88 449 ALA A C 1
ATOM 3608 O O . ALA A 1 449 ? -11.68 29.125 24.375 1 98.88 449 ALA A O 1
ATOM 3609 N N . LEU A 1 450 ? -10.633 29.812 22.562 1 98.88 450 LEU A N 1
ATOM 3610 C CA . LEU A 1 450 ? -9.297 29.688 23.141 1 98.88 450 LEU A CA 1
ATOM 3611 C C . LEU A 1 450 ? -9.117 30.672 24.297 1 98.88 450 LEU A C 1
ATOM 3613 O O . LEU A 1 450 ? -8.508 30.344 25.312 1 98.88 450 LEU A O 1
ATOM 3617 N N . TRP A 1 451 ? -9.656 31.859 24.094 1 98.88 451 TRP A N 1
ATOM 3618 C CA . TRP A 1 451 ? -9.602 32.906 25.109 1 98.88 451 TRP A CA 1
ATOM 3619 C C . TRP A 1 451 ? -10.328 32.438 26.375 1 98.88 451 TRP A C 1
ATOM 3621 O O . TRP A 1 451 ? -9.797 32.562 27.484 1 98.88 451 TRP A O 1
ATOM 3631 N N . TYR A 1 452 ? -11.492 31.922 26.203 1 98.88 452 TYR A N 1
ATOM 3632 C CA . TYR A 1 452 ? -12.242 31.375 27.328 1 98.88 452 TYR A CA 1
ATOM 3633 C C . TYR A 1 452 ? -11.445 30.297 28.047 1 98.88 452 TYR A C 1
ATOM 3635 O O . TYR A 1 452 ? -11.344 30.297 29.281 1 98.88 452 TYR A O 1
ATOM 3643 N N . ASN A 1 453 ? -10.883 29.375 27.312 1 98.81 453 ASN A N 1
ATOM 3644 C CA . ASN A 1 453 ? -10.086 28.281 27.891 1 98.81 453 ASN A CA 1
ATOM 3645 C C . ASN A 1 453 ? -8.891 28.828 28.672 1 98.81 453 ASN A C 1
ATOM 3647 O O . ASN A 1 453 ? -8.562 28.312 29.734 1 98.81 453 ASN A O 1
ATOM 3651 N N . ALA A 1 454 ? -8.211 29.812 28.094 1 98.69 454 ALA A N 1
ATOM 3652 C CA . ALA A 1 454 ? -7.039 30.406 28.734 1 98.69 454 ALA A CA 1
ATOM 3653 C C . ALA A 1 454 ? -7.387 31 30.094 1 98.69 454 ALA A C 1
ATOM 3655 O O . ALA A 1 454 ? -6.707 30.734 31.078 1 98.69 454 ALA A O 1
ATOM 3656 N N . VAL A 1 455 ? -8.453 31.781 30.125 1 98.5 455 VAL A N 1
ATOM 3657 C CA . VAL A 1 455 ? -8.852 32.469 31.344 1 98.5 455 VAL A CA 1
ATOM 3658 C C . VAL A 1 455 ? -9.273 31.453 32.406 1 98.5 455 VAL A C 1
ATOM 3660 O O . VAL A 1 455 ? -8.859 31.531 33.562 1 98.5 455 VAL A O 1
ATOM 3663 N N . ARG A 1 456 ? -10.055 30.516 31.984 1 98.44 456 ARG A N 1
ATOM 3664 C CA . ARG A 1 456 ? -10.508 29.5 32.938 1 98.44 456 ARG A CA 1
ATOM 3665 C C . ARG A 1 456 ? -9.328 28.703 33.5 1 98.44 456 ARG A C 1
ATOM 3667 O O . ARG A 1 456 ? -9.328 28.328 34.656 1 98.44 456 ARG A O 1
ATOM 3674 N N . PHE A 1 457 ? -8.383 28.391 32.688 1 98.12 457 PHE A N 1
ATOM 3675 C CA . PHE A 1 457 ? -7.191 27.672 33.094 1 98.12 457 PHE A CA 1
ATOM 3676 C C . PHE A 1 457 ? -6.43 28.469 34.156 1 98.12 457 PHE A C 1
ATOM 3678 O O . PHE A 1 457 ? -6.023 27.906 35.188 1 98.12 457 PHE A O 1
ATOM 3685 N N . LEU A 1 458 ? -6.254 29.734 33.938 1 97.38 458 LEU A N 1
ATOM 3686 C CA . LEU A 1 458 ? -5.566 30.562 34.906 1 97.38 458 LEU A CA 1
ATOM 3687 C C . LEU A 1 458 ? -6.355 30.641 36.188 1 97.38 458 LEU A C 1
ATOM 3689 O O . LEU A 1 458 ? -5.77 30.656 37.281 1 97.38 458 LEU A O 1
ATOM 3693 N N . GLU A 1 459 ? -7.668 30.75 36.094 1 96.81 459 GLU A N 1
ATOM 3694 C CA . GLU A 1 459 ? -8.508 30.734 37.281 1 96.81 459 GLU A CA 1
ATOM 3695 C C . GLU A 1 459 ? -8.32 29.438 38.062 1 96.81 459 GLU A C 1
ATOM 3697 O O . GLU A 1 459 ? -8.219 29.469 39.312 1 96.81 459 GLU A O 1
ATOM 3702 N N . GLU A 1 460 ? -8.273 28.422 37.375 1 96.62 460 GLU A N 1
ATOM 3703 C CA . GLU A 1 460 ? -8.055 27.125 38 1 96.62 460 GLU A CA 1
ATOM 3704 C C . GLU A 1 460 ? -6.715 27.078 38.75 1 96.62 460 GLU A C 1
ATOM 3706 O O . GLU A 1 460 ? -6.641 26.656 39.906 1 96.62 460 GLU A O 1
ATOM 3711 N N . LEU A 1 461 ? -5.641 27.484 38.062 1 96.19 461 LEU A N 1
ATOM 3712 C CA . LEU A 1 461 ? -4.309 27.469 38.656 1 96.19 461 LEU A CA 1
ATOM 3713 C C . LEU A 1 461 ? -4.23 28.422 39.844 1 96.19 461 LEU A C 1
ATOM 3715 O O . LEU A 1 461 ? -3.627 28.078 40.875 1 96.19 461 LEU A O 1
ATOM 3719 N N . SER A 1 462 ? -4.824 29.562 39.656 1 95.31 462 SER A N 1
ATOM 3720 C CA . SER A 1 462 ? -4.824 30.547 40.719 1 95.31 462 SER A CA 1
ATOM 3721 C C . SER A 1 462 ? -5.5 29.984 41.969 1 95.31 462 SER A C 1
ATOM 3723 O O . SER A 1 462 ? -5.012 30.172 43.094 1 95.31 462 SER A O 1
ATOM 3725 N N . SER A 1 463 ? -6.59 29.391 41.844 1 95.25 463 SER A N 1
ATOM 3726 C CA . SER A 1 463 ? -7.316 28.781 42.938 1 95.25 463 SER A CA 1
ATOM 3727 C C . SER A 1 463 ? -6.512 27.656 43.562 1 95.25 463 SER A C 1
ATOM 3729 O O . SER A 1 463 ? -6.422 27.547 44.812 1 95.25 463 SER A O 1
ATOM 3731 N N . ARG A 1 464 ? -5.922 26.812 42.75 1 94.5 464 ARG A N 1
ATOM 3732 C CA . ARG A 1 464 ? -5.176 25.656 43.219 1 94.5 464 ARG A CA 1
ATOM 3733 C C . ARG A 1 464 ? -3.936 26.078 44 1 94.5 464 ARG A C 1
ATOM 3735 O O . ARG A 1 464 ? -3.516 25.391 44.938 1 94.5 464 ARG A O 1
ATOM 3742 N N . TRP A 1 465 ? -3.365 27.156 43.562 1 94.56 465 TRP A N 1
ATOM 3743 C CA . TRP A 1 465 ? -2.1 27.547 44.188 1 94.56 465 TRP A CA 1
ATOM 3744 C C . TRP A 1 465 ? -2.297 28.75 45.125 1 94.56 465 TRP A C 1
ATOM 3746 O O . TRP A 1 465 ? -1.324 29.328 45.594 1 94.56 465 TRP A O 1
ATOM 3756 N N . ASN A 1 466 ? -3.531 29.188 45.312 1 92.88 466 ASN A N 1
ATOM 3757 C CA . ASN A 1 466 ? -3.883 30.312 46.156 1 92.88 466 ASN A CA 1
ATOM 3758 C C . ASN A 1 466 ? -3.143 31.578 45.75 1 92.88 466 ASN A C 1
ATOM 3760 O O . ASN A 1 466 ? -2.514 32.25 46.562 1 92.88 466 ASN A O 1
ATOM 3764 N N . LEU A 1 467 ? -3.133 31.781 44.469 1 90.44 467 LEU A N 1
ATOM 3765 C CA . LEU A 1 467 ? -2.545 33 43.906 1 90.44 467 LEU A CA 1
ATOM 3766 C C . LEU A 1 467 ? -3.619 34.031 43.625 1 90.44 467 LEU A C 1
ATOM 3768 O O . LEU A 1 467 ? -4.766 33.688 43.344 1 90.44 467 LEU A O 1
ATOM 3772 N N . SER A 1 468 ? -3.242 35.25 43.75 1 87.75 468 SER A N 1
ATOM 3773 C CA . SER A 1 468 ? -4.164 36.344 43.375 1 87.75 468 SER A CA 1
ATOM 3774 C C . SER A 1 468 ? -4.422 36.375 41.875 1 87.75 468 SER A C 1
ATOM 3776 O O . SER A 1 468 ? -3.496 36.188 41.094 1 87.75 468 SER A O 1
ATOM 3778 N N . PHE A 1 469 ? -5.613 36.438 41.469 1 90.12 469 PHE A N 1
ATOM 3779 C CA . PHE A 1 469 ? -6.027 36.562 40.094 1 90.12 469 PHE A CA 1
ATOM 3780 C C . PHE A 1 469 ? -6.781 37.875 39.875 1 90.12 469 PHE A C 1
ATOM 3782 O O . PHE A 1 469 ? -7.898 38.031 40.375 1 90.12 469 PHE A O 1
ATOM 3789 N N . PRO A 1 470 ? -6.184 38.781 39.219 1 89.38 470 PRO A N 1
ATOM 3790 C CA . PRO A 1 470 ? -6.734 40.156 39.125 1 89.38 470 PRO A CA 1
ATOM 3791 C C . PRO A 1 470 ? -7.953 40.219 38.219 1 89.38 470 PRO A C 1
ATOM 3793 O O . PRO A 1 470 ? -8.594 41.281 38.125 1 89.38 470 PRO A O 1
ATOM 3796 N N . TYR A 1 471 ? -8.32 39.25 37.594 1 93.44 471 TYR A N 1
ATOM 3797 C CA . TYR A 1 471 ? -9.406 39.344 36.625 1 93.44 471 TYR A CA 1
ATOM 3798 C C . TYR A 1 471 ? -10.539 38.375 37 1 93.44 471 TYR A C 1
ATOM 3800 O O . TYR A 1 471 ? -11.094 37.688 36.156 1 93.44 471 TYR A O 1
ATOM 3808 N N . SER A 1 472 ? -10.82 38.438 38.281 1 90 472 SER A N 1
ATOM 3809 C CA . SER A 1 472 ? -11.906 37.594 38.781 1 90 472 SER A CA 1
ATOM 3810 C C . SER A 1 472 ? -13.219 37.906 38.062 1 90 472 SER A C 1
ATOM 3812 O O . SER A 1 472 ? -13.555 39.062 37.844 1 90 472 SER A O 1
ATOM 3814 N N . GLY A 1 473 ? -13.938 36.906 37.594 1 93.62 473 GLY A N 1
ATOM 3815 C CA . GLY A 1 473 ? -15.227 37.062 36.938 1 93.62 473 GLY A CA 1
ATOM 3816 C C . GLY A 1 473 ? -15.125 37.156 35.438 1 93.62 473 GLY A C 1
ATOM 3817 O O . GLY A 1 473 ? -16.141 37.062 34.719 1 93.62 473 GLY A O 1
ATOM 3818 N N . LEU A 1 474 ? -13.961 37.375 34.969 1 96.88 474 LEU A N 1
ATOM 3819 C CA . LEU A 1 474 ? -13.766 37.531 33.531 1 96.88 474 LEU A CA 1
ATOM 3820 C C . LEU A 1 474 ? -14.227 36.281 32.781 1 96.88 474 LEU A C 1
ATOM 3822 O O . LEU A 1 474 ? -14.844 36.375 31.703 1 96.88 474 LEU A O 1
ATOM 3826 N N . GLY A 1 475 ? -13.914 35.062 33.25 1 97.75 475 GLY A N 1
ATOM 3827 C CA . GLY A 1 475 ? -14.375 33.812 32.656 1 97.75 475 GLY A CA 1
ATOM 3828 C C . GLY A 1 475 ? -15.875 33.75 32.438 1 97.75 475 GLY A C 1
ATOM 3829 O O . GLY A 1 475 ? -16.359 33.375 31.391 1 97.75 475 GLY A O 1
ATOM 3830 N N . ASP A 1 476 ? -16.625 34.188 33.438 1 97.88 476 ASP A N 1
ATOM 3831 C CA . ASP A 1 476 ? -18.078 34.219 33.375 1 97.88 476 ASP A CA 1
ATOM 3832 C C . ASP A 1 476 ? -18.562 35.25 32.344 1 97.88 476 ASP A C 1
ATOM 3834 O O . ASP A 1 476 ? -19.547 35 31.656 1 97.88 476 ASP A O 1
ATOM 3838 N N . LYS A 1 477 ? -17.875 36.344 32.375 1 98.06 477 LYS A N 1
ATOM 3839 C CA . LYS A 1 477 ? -18.234 37.375 31.406 1 98.06 477 LYS A CA 1
ATOM 3840 C C . LYS A 1 477 ? -18.047 36.875 29.969 1 98.06 477 LYS A C 1
ATOM 3842 O O . LYS A 1 477 ? -18.891 37.125 29.109 1 98.06 477 LYS A O 1
ATOM 3847 N N . ILE A 1 478 ? -16.938 36.219 29.75 1 98.69 478 ILE A N 1
ATOM 3848 C CA . ILE A 1 478 ? -16.656 35.656 28.438 1 98.69 478 ILE A CA 1
ATOM 3849 C C . ILE A 1 478 ? -17.719 34.625 28.062 1 98.69 478 ILE A C 1
ATOM 3851 O O . ILE A 1 478 ? -18.219 34.625 26.938 1 98.69 478 ILE A O 1
ATOM 3855 N N . ARG A 1 479 ? -18.047 33.75 28.969 1 98.31 479 ARG A N 1
ATOM 3856 C CA . ARG A 1 479 ? -19.062 32.75 28.703 1 98.31 479 ARG A CA 1
ATOM 3857 C C . ARG A 1 479 ? -20.391 33.406 28.344 1 98.31 479 ARG A C 1
ATOM 3859 O O . ARG A 1 479 ? -21.078 32.938 27.422 1 98.31 479 ARG A O 1
ATOM 3866 N N . GLY A 1 480 ? -20.734 34.406 29.109 1 98.12 480 GLY A N 1
ATOM 3867 C CA . GLY A 1 480 ? -21.938 35.156 28.797 1 98.12 480 GLY A CA 1
ATOM 3868 C C . GLY A 1 480 ? -21.891 35.781 27.406 1 98.12 480 GLY A C 1
ATOM 3869 O O . GLY A 1 480 ? -22.875 35.75 26.672 1 98.12 480 GLY A O 1
ATOM 3870 N N . GLY A 1 481 ? -20.766 36.406 27.109 1 98.38 481 GLY A N 1
ATOM 3871 C CA . GLY A 1 481 ? -20.594 37 25.797 1 98.38 481 GLY A CA 1
ATOM 3872 C C . GLY A 1 481 ? -20.609 36 24.656 1 98.38 481 GLY A C 1
ATOM 3873 O O . GLY A 1 481 ? -21.062 36.312 23.562 1 98.38 481 GLY A O 1
ATOM 3874 N N . PHE A 1 482 ? -20.141 34.812 24.922 1 98.62 482 PHE A N 1
ATOM 3875 C CA . PHE A 1 482 ? -19.969 33.781 23.906 1 98.62 482 PHE A CA 1
ATOM 3876 C C . PHE A 1 482 ? -21.328 33.344 23.344 1 98.62 482 PHE A C 1
ATOM 3878 O O . PHE A 1 482 ? -21.406 32.844 22.234 1 98.62 482 PHE A O 1
ATOM 3885 N N . LYS A 1 483 ? -22.391 33.562 24.062 1 97.81 483 LYS A N 1
ATOM 3886 C CA . LYS A 1 483 ? -23.75 33.188 23.641 1 97.81 483 LYS A CA 1
ATOM 3887 C C . LYS A 1 483 ? -24.125 33.938 22.344 1 97.81 483 LYS A C 1
ATOM 3889 O O . LYS A 1 483 ? -24.969 33.438 21.594 1 97.81 483 LYS A O 1
ATOM 3894 N N . LYS A 1 484 ? -23.453 35.031 22.094 1 97.75 484 LYS A N 1
ATOM 3895 C CA . LYS A 1 484 ? -23.75 35.812 20.906 1 97.75 484 LYS A CA 1
ATOM 3896 C C . LYS A 1 484 ? -23.391 35.062 19.641 1 97.75 484 LYS A C 1
ATOM 3898 O O . LYS A 1 484 ? -23.906 35.375 18.562 1 97.75 484 LYS A O 1
ATOM 3903 N N . PHE A 1 485 ? -22.516 34.062 19.75 1 98.69 485 PHE A N 1
ATOM 3904 C CA . PHE A 1 485 ? -22.062 33.344 18.562 1 98.69 485 PHE A CA 1
ATOM 3905 C C . PHE A 1 485 ? -23.125 32.344 18.125 1 98.69 485 PHE A C 1
ATOM 3907 O O . PHE A 1 485 ? -23.094 31.875 16.984 1 98.69 485 PHE A O 1
ATOM 3914 N N . TRP A 1 486 ? -23.984 31.938 19 1 98.38 486 TRP A N 1
ATOM 3915 C CA . TRP A 1 486 ? -24.922 30.844 18.734 1 98.38 486 TRP A CA 1
ATOM 3916 C C . TRP A 1 486 ? -25.953 31.25 17.688 1 98.38 486 TRP A C 1
ATOM 3918 O O . TRP A 1 486 ? -26.547 32.312 17.766 1 98.38 486 TRP A O 1
ATOM 3928 N N . CYS A 1 487 ? -26.141 30.453 16.766 1 97.19 487 CYS A N 1
ATOM 3929 C CA . CYS A 1 487 ? -27.156 30.594 15.742 1 97.19 487 CYS A CA 1
ATOM 3930 C C . CYS A 1 487 ? -28.266 29.562 15.93 1 97.19 487 CYS A C 1
ATOM 3932 O O . CYS A 1 487 ? -28 28.391 16.203 1 97.19 487 CYS A O 1
ATOM 3934 N N . PRO A 1 488 ? -29.5 29.922 15.672 1 92.88 488 PRO A N 1
ATOM 3935 C CA . PRO A 1 488 ? -30.641 29.016 15.859 1 92.88 488 PRO A CA 1
ATOM 3936 C C . PRO A 1 488 ? -30.531 27.766 14.992 1 92.88 488 PRO A C 1
ATOM 3938 O O . PRO A 1 488 ? -31.125 26.734 15.328 1 92.88 488 PRO A O 1
ATOM 3941 N N . GLU A 1 489 ? -29.812 27.859 13.953 1 93.12 489 GLU A N 1
ATOM 3942 C CA . GLU A 1 489 ? -29.672 26.734 13.039 1 93.12 489 GLU A CA 1
ATOM 3943 C C . GLU A 1 489 ? -28.766 25.656 13.633 1 93.12 489 GLU A C 1
ATOM 3945 O O . GLU A 1 489 ? -28.562 24.594 13.023 1 93.12 489 GLU A O 1
ATOM 3950 N N . GLY A 1 490 ? -28.234 25.859 14.773 1 94.62 490 GLY A N 1
ATOM 3951 C CA . GLY A 1 490 ? -27.516 24.828 15.484 1 94.62 490 GLY A CA 1
ATOM 3952 C C . GLY A 1 490 ? -26.031 24.844 15.219 1 94.62 490 GLY A C 1
ATOM 3953 O O . GLY A 1 490 ? -25.406 23.781 15.055 1 94.62 490 GLY A O 1
ATOM 3954 N N . TYR A 1 491 ? -25.484 25.969 14.977 1 97.5 491 TYR A N 1
ATOM 3955 C CA . TYR A 1 491 ? -24.031 26.125 14.836 1 97.5 491 TYR A CA 1
ATOM 3956 C C . TYR A 1 491 ? -23.594 27.516 15.289 1 97.5 491 TYR A C 1
ATOM 3958 O O . TYR A 1 491 ? -24.422 28.312 15.773 1 97.5 491 TYR A O 1
ATOM 3966 N N . LEU A 1 492 ? -22.344 27.859 15.25 1 98.75 492 LEU A N 1
ATOM 3967 C CA . LEU A 1 492 ? -21.812 29.141 15.688 1 98.75 492 LEU A CA 1
ATOM 3968 C C . LEU A 1 492 ? -21.391 29.984 14.484 1 98.75 492 LEU A C 1
ATOM 3970 O O . LEU A 1 492 ? -20.812 29.469 13.531 1 98.75 492 LEU A O 1
ATOM 3974 N N . CYS A 1 493 ? -21.75 31.266 14.539 1 98.38 493 CYS A N 1
ATOM 3975 C CA . CYS A 1 493 ? -21.234 32.156 13.5 1 98.38 493 CYS A CA 1
ATOM 3976 C C . CYS A 1 493 ? -19.719 32.25 13.578 1 98.38 493 CYS A C 1
ATOM 3978 O O . CYS A 1 493 ? -19.125 32.062 14.641 1 98.38 493 CYS A O 1
ATOM 3980 N N . ASP A 1 494 ? -19.094 32.594 12.539 1 98.5 494 ASP A N 1
ATOM 3981 C CA . ASP A 1 494 ? -17.641 32.5 12.422 1 98.5 494 ASP A CA 1
ATOM 3982 C C . ASP A 1 494 ? -16.969 33.719 13.047 1 98.5 494 ASP A C 1
ATOM 3984 O O . ASP A 1 494 ? -15.891 33.625 13.625 1 98.5 494 ASP A O 1
ATOM 3988 N N . VAL A 1 495 ? -17.531 34.938 12.766 1 98.31 495 VAL A N 1
ATOM 3989 C CA . VAL A 1 495 ? -16.969 36.188 13.266 1 98.31 495 VAL A CA 1
ATOM 3990 C C . VAL A 1 495 ? -18.094 37.156 13.609 1 98.31 495 VAL A C 1
ATOM 3992 O O . VAL A 1 495 ? -19.109 37.219 12.906 1 98.31 495 VAL A O 1
ATOM 3995 N N . ILE A 1 496 ? -17.969 37.844 14.695 1 98.19 496 ILE A N 1
ATOM 3996 C CA . ILE A 1 496 ? -18.781 39.031 14.992 1 98.19 496 ILE A CA 1
ATOM 3997 C C . ILE A 1 496 ? -17.938 40.281 14.797 1 98.19 496 ILE A C 1
ATOM 3999 O O . ILE A 1 496 ? -16.969 40.5 15.531 1 98.19 496 ILE A O 1
ATOM 4003 N N . ASP A 1 497 ? -18.297 41.062 13.867 1 95.56 497 ASP A N 1
ATOM 4004 C CA . ASP A 1 497 ? -17.469 42.219 13.555 1 95.56 497 ASP A CA 1
ATOM 4005 C C . ASP A 1 497 ? -17.703 43.344 14.555 1 95.56 497 ASP A C 1
ATOM 4007 O O . ASP A 1 497 ? -18.453 43.188 15.516 1 95.56 497 ASP A O 1
ATOM 4011 N N . ASP A 1 498 ? -17.031 44.469 14.438 1 91.44 498 ASP A N 1
ATOM 4012 C CA . ASP A 1 498 ? -17.016 45.562 15.406 1 91.44 498 ASP A CA 1
ATOM 4013 C C . ASP A 1 498 ? -18.391 46.219 15.492 1 91.44 498 ASP A C 1
ATOM 4015 O O . ASP A 1 498 ? -18.688 46.875 16.484 1 91.44 498 ASP A O 1
ATOM 4019 N N . GLU A 1 499 ? -19.141 46.062 14.461 1 93.12 499 GLU A N 1
ATOM 4020 C CA . GLU A 1 499 ? -20.484 46.656 14.445 1 93.12 499 GLU A CA 1
ATOM 4021 C C . GLU A 1 499 ? -21.516 45.656 14.977 1 93.12 499 GLU A C 1
ATOM 4023 O O . GLU A 1 499 ? -22.703 45.969 15.055 1 93.12 499 GLU A O 1
ATOM 4028 N N . GLY A 1 500 ? -21.062 44.406 15.227 1 93.31 500 GLY A N 1
ATOM 4029 C CA . GLY A 1 500 ? -21.953 43.406 15.781 1 93.31 500 GLY A CA 1
ATOM 4030 C C . GLY A 1 500 ? -22.547 42.5 14.727 1 93.31 500 GLY A C 1
ATOM 4031 O O . GLY A 1 500 ? -23.359 41.594 15.039 1 93.31 500 GLY A O 1
ATOM 4032 N N . ARG A 1 501 ? -22.25 42.75 13.477 1 94.62 501 ARG A N 1
ATOM 4033 C CA . ARG A 1 501 ? -22.75 41.906 12.391 1 94.62 501 ARG A CA 1
ATOM 4034 C C . ARG A 1 501 ? -22.078 40.531 12.414 1 94.62 501 ARG A C 1
ATOM 4036 O O . ARG A 1 501 ? -20.875 40.406 12.617 1 94.62 501 ARG A O 1
ATOM 4043 N N . LYS A 1 502 ? -22.781 39.5 12.148 1 97.5 502 LYS A N 1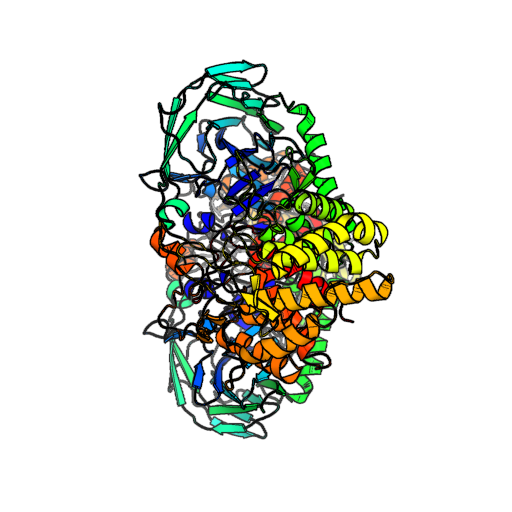
ATOM 4044 C CA . LYS A 1 502 ? -22.312 38.125 12.227 1 97.5 502 LYS A CA 1
ATOM 4045 C C . LYS A 1 502 ? -21.938 37.594 10.844 1 97.5 502 LYS A C 1
ATOM 4047 O O . LYS A 1 502 ? -22.703 37.719 9.891 1 97.5 502 LYS A O 1
ATOM 4052 N N . ASP A 1 503 ? -20.797 37.031 10.727 1 97.38 503 ASP A N 1
ATOM 4053 C CA . ASP A 1 503 ? -20.438 36.25 9.562 1 97.38 503 ASP A CA 1
ATOM 4054 C C . ASP A 1 503 ? -20.953 34.812 9.695 1 97.38 503 ASP A C 1
ATOM 4056 O O . ASP A 1 503 ? -20.469 34.031 10.531 1 97.38 503 ASP A O 1
ATOM 4060 N N . LEU A 1 504 ? -21.828 34.406 8.844 1 96.88 504 LEU A N 1
ATOM 4061 C CA . LEU A 1 504 ? -22.531 33.156 8.984 1 96.88 504 LEU A CA 1
ATOM 4062 C C . LEU A 1 504 ? -21.906 32.062 8.109 1 96.88 504 LEU A C 1
ATOM 4064 O O . LEU A 1 504 ? -22.422 30.953 8.016 1 96.88 504 LEU A O 1
ATOM 4068 N N . SER A 1 505 ? -20.766 32.406 7.457 1 97.12 505 SER A N 1
ATOM 4069 C CA . SER A 1 505 ? -20.078 31.375 6.703 1 97.12 505 SER A CA 1
ATOM 4070 C C . SER A 1 505 ? -19.812 30.156 7.574 1 97.12 505 SER A C 1
ATOM 4072 O O . SER A 1 505 ? -19.359 30.281 8.711 1 97.12 505 SER A O 1
ATOM 4074 N N . PHE A 1 506 ? -20.156 28.969 7.066 1 98.19 506 PHE A N 1
ATOM 4075 C CA . PHE A 1 506 ? -19.953 27.734 7.836 1 98.19 506 PHE A CA 1
ATOM 4076 C C . PHE A 1 506 ? -18.516 27.234 7.699 1 98.19 506 PHE A C 1
ATOM 4078 O O . PHE A 1 506 ? -18.141 26.703 6.652 1 98.19 506 PHE A O 1
ATOM 4085 N N . ARG A 1 507 ? -17.75 27.406 8.742 1 98.56 507 ARG A N 1
ATOM 4086 C CA . ARG A 1 507 ? -16.328 27.078 8.773 1 98.56 507 ARG A CA 1
ATOM 4087 C C . ARG A 1 507 ? -16.016 26.156 9.945 1 98.56 507 ARG A C 1
ATOM 4089 O O . ARG A 1 507 ? -16.797 26.031 10.883 1 98.56 507 ARG A O 1
ATOM 4096 N N . PRO A 1 508 ? -14.906 25.484 9.906 1 98.75 508 PRO A N 1
ATOM 4097 C CA . PRO A 1 508 ? -14.578 24.5 10.938 1 98.75 508 PRO A CA 1
ATOM 4098 C C . PRO A 1 508 ? -14.117 25.141 12.242 1 98.75 508 PRO A C 1
ATOM 4100 O O . PRO A 1 508 ? -13.984 24.438 13.258 1 98.75 508 PRO A O 1
ATOM 4103 N N . ASN A 1 509 ? -13.961 26.406 12.344 1 98.81 509 ASN A N 1
ATOM 4104 C CA . ASN A 1 509 ? -13.391 27.094 13.492 1 98.81 509 ASN A CA 1
ATOM 4105 C C . ASN A 1 509 ? -14.203 26.844 14.758 1 98.81 509 ASN A C 1
ATOM 4107 O O . ASN A 1 509 ? -13.656 26.812 15.859 1 98.81 509 ASN A O 1
ATOM 4111 N N . GLN A 1 510 ? -15.438 26.672 14.609 1 98.81 510 GLN A N 1
ATOM 4112 C CA . GLN A 1 510 ? -16.375 26.484 15.711 1 98.81 510 GLN A CA 1
ATOM 4113 C C . GLN A 1 510 ? -16.078 25.188 16.469 1 98.81 510 GLN A C 1
ATOM 4115 O O . GLN A 1 510 ? -16.453 25.047 17.641 1 98.81 510 GLN A O 1
ATOM 4120 N N . ILE A 1 511 ? -15.375 24.234 15.844 1 98.81 511 ILE A N 1
ATOM 4121 C CA . ILE A 1 511 ? -15.141 22.922 16.453 1 98.81 511 ILE A CA 1
ATOM 4122 C C . ILE A 1 511 ? -14.273 23.078 17.703 1 98.81 511 ILE A C 1
ATOM 4124 O O . ILE A 1 511 ? -14.367 22.281 18.625 1 98.81 511 ILE A O 1
ATOM 4128 N N . LEU A 1 512 ? -13.445 24.125 17.75 1 98.81 512 LEU A N 1
ATOM 4129 C CA . LEU A 1 512 ? -12.57 24.359 18.891 1 98.81 512 LEU A CA 1
ATOM 4130 C C . LEU A 1 512 ? -13.367 24.719 20.141 1 98.81 512 LEU A C 1
ATOM 4132 O O . LEU A 1 512 ? -12.961 24.406 21.25 1 98.81 512 LEU A O 1
ATOM 4136 N N . ALA A 1 513 ? -14.516 25.359 19.938 1 98.75 513 ALA A N 1
ATOM 4137 C CA . ALA A 1 513 ? -15.375 25.688 21.062 1 98.75 513 ALA A CA 1
ATOM 4138 C C . ALA A 1 513 ? -15.922 24.438 21.734 1 98.75 513 ALA A C 1
ATOM 4140 O O . ALA A 1 513 ? -16.281 24.453 22.906 1 98.75 513 ALA A O 1
ATOM 4141 N N . ALA A 1 514 ? -15.969 23.359 20.969 1 98.56 514 ALA A N 1
ATOM 4142 C CA . ALA A 1 514 ? -16.5 22.109 21.516 1 98.56 514 ALA A CA 1
ATOM 4143 C C . ALA A 1 514 ? -15.375 21.188 22 1 98.56 514 ALA A C 1
ATOM 4145 O O . ALA A 1 514 ? -15.586 20.328 22.844 1 98.56 514 ALA A O 1
ATOM 4146 N N . SER A 1 515 ? -14.164 21.375 21.547 1 98.56 515 SER A N 1
ATOM 4147 C CA . SER A 1 515 ? -13.094 20.406 21.75 1 98.56 515 SER A CA 1
ATOM 4148 C C . SER A 1 515 ? -12.227 20.781 22.953 1 98.56 515 SER A C 1
ATOM 4150 O O . SER A 1 515 ? -11.68 19.906 23.625 1 98.56 515 SER A O 1
ATOM 4152 N N . LEU A 1 516 ? -12.078 22.016 23.266 1 98.69 516 LEU A N 1
ATOM 4153 C CA . LEU A 1 516 ? -11.141 22.484 24.281 1 98.69 516 LEU A CA 1
ATOM 4154 C C . LEU A 1 516 ? -11.57 22 25.672 1 98.69 516 LEU A C 1
ATOM 4156 O O . LEU A 1 516 ? -12.742 21.703 25.891 1 98.69 516 LEU A O 1
ATOM 4160 N N . PRO A 1 517 ? -10.625 21.891 26.609 1 97.94 517 PRO A N 1
ATOM 4161 C CA . PRO A 1 517 ? -10.953 21.406 27.953 1 97.94 517 PRO A CA 1
ATOM 4162 C C . PRO A 1 517 ? -12.062 22.219 28.609 1 97.94 517 PRO A C 1
ATOM 4164 O O . PRO A 1 517 ? -13.016 21.656 29.141 1 97.94 517 PRO A O 1
ATOM 4167 N N . TYR A 1 518 ? -11.984 23.531 28.594 1 98.31 518 TYR A N 1
ATOM 4168 C CA . TYR A 1 518 ? -13.07 24.406 29.031 1 98.31 518 TYR A CA 1
ATOM 4169 C C . TYR A 1 518 ? -13.875 24.922 27.844 1 98.31 518 TYR A C 1
ATOM 4171 O O . TYR A 1 518 ? -13.383 25.734 27.062 1 98.31 518 TYR A O 1
ATOM 4179 N N . SER A 1 519 ? -15.039 24.438 27.672 1 98.19 519 SER A N 1
ATOM 4180 C CA . SER A 1 519 ? -15.93 24.828 26.578 1 98.19 519 SER A CA 1
ATOM 4181 C C . SER A 1 519 ? -16.984 25.812 27.062 1 98.19 519 SER A C 1
ATOM 4183 O O . SER A 1 519 ? -17.594 25.625 28.109 1 98.19 519 SER A O 1
ATOM 4185 N N . PRO A 1 520 ? -17.172 26.844 26.312 1 98.44 520 PRO A N 1
ATOM 4186 C CA . PRO A 1 520 ? -18.219 27.797 26.688 1 98.44 520 PRO A CA 1
ATOM 4187 C C . PRO A 1 520 ? -19.609 27.312 26.266 1 98.44 520 PRO A C 1
ATOM 4189 O O . PRO A 1 520 ? -20.609 28.031 26.484 1 98.44 520 PRO A O 1
ATOM 4192 N N . LEU A 1 521 ? -19.734 26.156 25.672 1 98.5 521 LEU A N 1
ATOM 4193 C CA . LEU A 1 521 ? -20.984 25.641 25.141 1 98.5 521 LEU A CA 1
ATOM 4194 C C . LEU A 1 521 ? -21.656 24.703 26.141 1 98.5 521 LEU A C 1
ATOM 4196 O O . LEU A 1 521 ? -20.969 24.047 26.938 1 98.5 521 LEU A O 1
ATOM 4200 N N . THR A 1 522 ? -22.984 24.688 26.094 1 97.38 522 THR A N 1
ATOM 4201 C CA . THR A 1 522 ? -23.688 23.594 26.75 1 97.38 522 THR A CA 1
ATOM 4202 C C . THR A 1 522 ? -23.469 22.281 26.016 1 97.38 522 THR A C 1
ATOM 4204 O O . THR A 1 522 ? -23.016 22.266 24.875 1 97.38 522 THR A O 1
ATOM 4207 N N . GLN A 1 523 ? -23.812 21.234 26.672 1 96 523 GLN A N 1
ATOM 4208 C CA . GLN A 1 523 ? -23.672 19.922 26.047 1 96 523 GLN A CA 1
ATOM 4209 C C . GLN A 1 523 ? -24.516 19.828 24.766 1 96 523 GLN A C 1
ATOM 4211 O O . GLN A 1 523 ? -24.078 19.281 23.766 1 96 523 GLN A O 1
ATOM 4216 N N . GLU A 1 524 ? -25.672 20.328 24.797 1 96.25 524 GLU A N 1
ATOM 4217 C CA . GLU A 1 524 ? -26.578 20.297 23.656 1 96.25 524 GLU A CA 1
ATOM 4218 C C . GLU A 1 524 ? -26.031 21.109 22.484 1 96.25 524 GLU A C 1
ATOM 4220 O O . GLU A 1 524 ? -26.109 20.688 21.344 1 96.25 524 GLU A O 1
ATOM 4225 N N . GLN A 1 525 ? -25.531 22.25 22.844 1 98.06 525 GLN A N 1
ATOM 4226 C CA . GLN A 1 525 ? -24.953 23.094 21.812 1 98.06 525 GLN A CA 1
ATOM 4227 C C . GLN A 1 525 ? -23.734 22.438 21.172 1 98.06 525 GLN A C 1
ATOM 4229 O O . GLN A 1 525 ? -23.578 22.453 19.953 1 98.06 525 GLN A O 1
ATOM 4234 N N . ALA A 1 526 ? -22.859 21.891 22.016 1 98.25 526 ALA A N 1
ATOM 4235 C CA . ALA A 1 526 ? -21.656 21.219 21.516 1 98.25 526 ALA A CA 1
ATOM 4236 C C . ALA A 1 526 ? -22.016 20.062 20.594 1 98.25 526 ALA A C 1
ATOM 4238 O O . ALA A 1 526 ? -21.406 19.891 19.547 1 98.25 526 ALA A O 1
ATOM 4239 N N . ARG A 1 527 ? -23 19.297 20.984 1 95.62 527 ARG A N 1
ATOM 4240 C CA . ARG A 1 527 ? -23.453 18.172 20.172 1 95.62 527 ARG A CA 1
ATOM 4241 C C . ARG A 1 527 ? -23.969 18.656 18.828 1 95.62 527 ARG A C 1
ATOM 4243 O O . ARG A 1 527 ? -23.656 18.047 17.781 1 95.62 527 ARG A O 1
ATOM 4250 N N . ALA A 1 528 ? -24.734 19.672 18.812 1 96.56 528 ALA A N 1
ATOM 4251 C CA . ALA A 1 528 ? -25.266 20.234 17.578 1 96.56 528 ALA A CA 1
ATOM 4252 C C . ALA A 1 528 ? -24.156 20.688 16.656 1 96.56 528 ALA A C 1
ATOM 4254 O O . ALA A 1 528 ? -24.188 20.438 15.445 1 96.56 528 ALA A O 1
ATOM 4255 N N . VAL A 1 529 ? -23.156 21.344 17.234 1 98.19 529 VAL A N 1
ATOM 4256 C CA . VAL A 1 529 ? -22.031 21.844 16.453 1 98.19 529 VAL A CA 1
ATOM 4257 C C . VAL A 1 529 ? -21.281 20.688 15.82 1 98.19 529 VAL A C 1
ATOM 4259 O O . VAL A 1 529 ? -20.984 20.703 14.617 1 98.19 529 VAL A O 1
ATOM 4262 N N . VAL A 1 530 ? -20.984 19.656 16.594 1 97.19 530 VAL A N 1
ATOM 4263 C CA . VAL A 1 530 ? -20.203 18.516 16.125 1 97.19 530 VAL A CA 1
ATOM 4264 C C . VAL A 1 530 ? -20.953 17.812 14.992 1 97.19 530 VAL A C 1
ATOM 4266 O O . VAL A 1 530 ? -20.375 17.469 13.961 1 97.19 530 VAL A O 1
ATOM 4269 N N . LYS A 1 531 ? -22.234 17.625 15.141 1 94.38 531 LYS A N 1
ATOM 4270 C CA . LYS A 1 531 ? -23.047 16.953 14.133 1 94.38 531 LYS A CA 1
ATOM 4271 C C . LYS A 1 531 ? -23.062 17.766 12.828 1 94.38 531 LYS A C 1
ATOM 4273 O O . LYS A 1 531 ? -22.938 17.188 11.742 1 94.38 531 LYS A O 1
ATOM 4278 N N . ARG A 1 532 ? -23.219 19.062 12.969 1 95.56 532 ARG A N 1
ATOM 4279 C CA . ARG A 1 532 ? -23.281 19.906 11.789 1 95.56 532 ARG A CA 1
ATOM 4280 C C . ARG A 1 532 ? -21.938 19.938 11.07 1 95.56 532 ARG A C 1
ATOM 4282 O O . ARG A 1 532 ? -21.875 19.969 9.844 1 95.56 532 ARG A O 1
ATOM 4289 N N . VAL A 1 533 ? -20.891 19.984 11.844 1 97.81 533 VAL A N 1
ATOM 4290 C CA . VAL A 1 533 ? -19.562 20 11.266 1 97.81 533 VAL A CA 1
ATOM 4291 C C . VAL A 1 533 ? -19.297 18.672 10.547 1 97.81 533 VAL A C 1
ATOM 4293 O O . VAL A 1 533 ? -18.75 18.656 9.445 1 97.81 533 VAL A O 1
ATOM 4296 N N . GLU A 1 534 ? -19.641 17.578 11.156 1 96.19 534 GLU A N 1
ATOM 4297 C CA . GLU A 1 534 ? -19.484 16.281 10.508 1 96.19 534 GLU A CA 1
ATOM 4298 C C . GLU A 1 534 ? -20.234 16.234 9.188 1 96.19 534 GLU A C 1
ATOM 4300 O O . GLU A 1 534 ? -19.703 15.797 8.172 1 96.19 534 GLU A O 1
ATOM 4305 N N . GLU A 1 535 ? -21.422 16.719 9.219 1 93.5 535 GLU A N 1
ATOM 4306 C CA . GLU A 1 535 ? -22.312 16.656 8.055 1 93.5 535 GLU A CA 1
ATOM 4307 C C . GLU A 1 535 ? -21.781 17.5 6.906 1 93.5 535 GLU A C 1
ATOM 4309 O O . GLU A 1 535 ? -21.781 17.062 5.754 1 93.5 535 GLU A O 1
ATOM 4314 N N . GLU A 1 536 ? -21.266 18.688 7.246 1 95.31 536 GLU A N 1
ATOM 4315 C CA . GLU A 1 536 ? -21.031 19.688 6.207 1 95.31 536 GLU A CA 1
ATOM 4316 C C . GLU A 1 536 ? -19.562 19.75 5.809 1 95.31 536 GLU A C 1
ATOM 4318 O O . GLU A 1 536 ? -19.234 20.078 4.668 1 95.31 536 GLU A O 1
ATOM 4323 N N . LEU A 1 537 ? -18.688 19.375 6.766 1 98.31 537 LEU A N 1
ATOM 4324 C CA . LEU A 1 537 ? -17.297 19.734 6.5 1 98.31 537 LEU A CA 1
ATOM 4325 C C . LEU A 1 537 ? -16.406 18.484 6.52 1 98.31 537 LEU A C 1
ATOM 4327 O O . LEU A 1 537 ? -15.289 18.516 6 1 98.31 537 LEU A O 1
ATOM 4331 N N . TYR A 1 538 ? -16.797 17.391 7.09 1 97.81 538 TYR A N 1
ATOM 4332 C CA . TYR A 1 538 ? -15.953 16.219 7.281 1 97.81 538 TYR A CA 1
ATOM 4333 C C . TYR A 1 538 ? -15.547 15.617 5.945 1 97.81 538 TYR A C 1
ATOM 4335 O O . TYR A 1 538 ? -16.375 15.516 5.027 1 97.81 538 TYR A O 1
ATOM 4343 N N . THR A 1 539 ? -14.312 15.273 5.766 1 97.75 539 THR A N 1
ATOM 4344 C CA . THR A 1 539 ? -13.734 14.438 4.711 1 97.75 539 THR A CA 1
ATOM 4345 C C . THR A 1 539 ? -12.844 13.352 5.305 1 97.75 539 THR A C 1
ATOM 4347 O O . THR A 1 539 ? -12.5 13.406 6.488 1 97.75 539 THR A O 1
ATOM 4350 N N . PRO A 1 540 ? -12.398 12.445 4.504 1 96.75 540 PRO A N 1
ATOM 4351 C CA . PRO A 1 540 ? -11.578 11.344 5.023 1 96.75 540 PRO A CA 1
ATOM 4352 C C . PRO A 1 540 ? -10.266 11.82 5.633 1 96.75 540 PRO A C 1
ATOM 4354 O O . PRO A 1 540 ? -9.656 11.109 6.438 1 96.75 540 PRO A O 1
ATOM 4357 N N . TYR A 1 541 ? -9.859 13.086 5.363 1 98.44 541 TYR A N 1
ATOM 4358 C CA . TYR A 1 541 ? -8.508 13.469 5.762 1 98.44 541 TYR A CA 1
ATOM 4359 C C . TYR A 1 541 ? -8.523 14.758 6.578 1 98.44 541 TYR A C 1
ATOM 4361 O O . TYR A 1 541 ? -7.488 15.406 6.742 1 98.44 541 TYR A O 1
ATOM 4369 N N . GLY A 1 542 ? -9.703 15.141 7.031 1 98.56 542 GLY A N 1
ATOM 4370 C CA . GLY A 1 542 ? -9.828 16.359 7.816 1 98.56 542 GLY A CA 1
ATOM 4371 C C . GLY A 1 542 ? -11.109 17.109 7.543 1 98.56 542 GLY A C 1
ATOM 4372 O O . GLY A 1 542 ? -12.109 16.531 7.109 1 98.56 542 GLY A O 1
ATOM 4373 N N . LEU A 1 543 ? -11.125 18.422 7.883 1 98.88 543 LEU A N 1
ATOM 4374 C CA . LEU A 1 543 ? -12.305 19.25 7.68 1 98.88 543 LEU A CA 1
ATOM 4375 C C . LEU A 1 543 ? -12.062 20.281 6.59 1 98.88 543 LEU A C 1
ATOM 4377 O O . LEU A 1 543 ? -10.984 20.875 6.52 1 98.88 543 LEU A O 1
ATOM 4381 N N . ARG A 1 544 ? -13.078 20.453 5.777 1 98.81 544 ARG A N 1
ATOM 4382 C CA . ARG A 1 544 ? -13.055 21.562 4.836 1 98.81 544 ARG A CA 1
ATOM 4383 C C . ARG A 1 544 ? -13 22.906 5.57 1 98.81 544 ARG A C 1
ATOM 4385 O O . ARG A 1 544 ? -13.648 23.062 6.605 1 98.81 544 ARG A O 1
ATOM 4392 N N . SER A 1 545 ? -12.344 23.844 4.945 1 98.75 545 SER A N 1
ATOM 4393 C CA . SER A 1 545 ? -12.227 25.172 5.555 1 98.75 545 SER A CA 1
ATOM 4394 C C . SER A 1 545 ? -13.477 26 5.293 1 98.75 545 SER A C 1
ATOM 4396 O O . SER A 1 545 ? -13.688 27.031 5.941 1 98.75 545 SER A O 1
ATOM 4398 N N . LEU A 1 546 ? -14.281 25.594 4.426 1 98.75 546 LEU A N 1
ATOM 4399 C CA . LEU A 1 546 ? -15.531 26.25 4.086 1 98.75 546 LEU A CA 1
ATOM 4400 C C . LEU A 1 546 ? -16.531 25.266 3.518 1 98.75 546 LEU A C 1
ATOM 4402 O O . LEU A 1 546 ? -16.172 24.344 2.783 1 98.75 546 LEU A O 1
ATOM 4406 N N . SER A 1 547 ? -17.812 25.438 3.854 1 98.31 547 SER A N 1
ATOM 4407 C CA . SER A 1 547 ? -18.875 24.578 3.338 1 98.31 547 SER A CA 1
ATOM 4408 C C . SER A 1 547 ? -18.953 24.625 1.815 1 98.31 547 SER A C 1
ATOM 4410 O O . SER A 1 547 ? -18.812 25.703 1.221 1 98.31 547 SER A O 1
ATOM 4412 N N . PRO A 1 548 ? -19.125 23.422 1.188 1 97.38 548 PRO A N 1
ATOM 4413 C CA . PRO A 1 548 ? -19.25 23.406 -0.272 1 97.38 548 PRO A CA 1
ATOM 4414 C C . PRO A 1 548 ? -20.5 24.156 -0.763 1 97.38 548 PRO A C 1
ATOM 4416 O O . PRO A 1 548 ? -20.609 24.453 -1.955 1 97.38 548 PRO A O 1
ATOM 4419 N N . ARG A 1 549 ? -21.453 24.594 0.083 1 95.44 549 ARG A N 1
ATOM 4420 C CA . ARG A 1 549 ? -22.672 25.297 -0.29 1 95.44 549 ARG A CA 1
ATOM 4421 C C . ARG A 1 549 ? -22.422 26.797 -0.406 1 95.44 549 ARG A C 1
ATOM 4423 O O . ARG A 1 549 ? -23.25 27.531 -0.959 1 95.44 549 ARG A O 1
ATOM 4430 N N . ASP A 1 550 ? -21.266 27.219 0.152 1 97.94 550 ASP A N 1
ATOM 4431 C CA . ASP A 1 550 ? -20.922 28.641 0.104 1 97.94 550 ASP A CA 1
ATOM 4432 C C . ASP A 1 550 ? -20.484 29.047 -1.299 1 97.94 550 ASP A C 1
ATOM 4434 O O . ASP A 1 550 ? -19.734 28.328 -1.959 1 97.94 550 ASP A O 1
ATOM 4438 N N . PRO A 1 551 ? -20.859 30.219 -1.774 1 96.94 551 PRO A N 1
ATOM 4439 C CA . PRO A 1 551 ? -20.469 30.672 -3.111 1 96.94 551 PRO A CA 1
ATOM 4440 C C . PRO A 1 551 ? -18.969 30.906 -3.242 1 96.94 551 PRO A C 1
ATOM 4442 O O . PRO A 1 551 ? -18.422 30.859 -4.352 1 96.94 551 PRO A O 1
ATOM 4445 N N . ALA A 1 552 ? -18.266 31.125 -2.152 1 96.5 552 ALA A N 1
ATOM 4446 C CA . ALA A 1 552 ? -16.828 31.391 -2.162 1 96.5 552 ALA A CA 1
ATOM 4447 C C . ALA A 1 552 ? -16.031 30.094 -2.09 1 96.5 552 ALA A C 1
ATOM 4449 O O . ALA A 1 552 ? -14.805 30.109 -2.078 1 96.5 552 ALA A O 1
ATOM 4450 N N . TYR A 1 553 ? -16.75 28.969 -2.174 1 97.94 553 TYR A N 1
ATOM 4451 C CA . TYR A 1 553 ? -16.109 27.672 -2.037 1 97.94 553 TYR A CA 1
ATOM 4452 C C . TYR A 1 553 ? -15.211 27.375 -3.227 1 97.94 553 TYR A C 1
ATOM 4454 O O . TYR A 1 553 ? -15.609 27.578 -4.379 1 97.94 553 TYR A O 1
ATOM 4462 N N . ARG A 1 554 ? -13.984 27 -2.906 1 97.75 554 ARG A N 1
ATOM 4463 C CA . ARG A 1 554 ? -13.008 26.516 -3.871 1 97.75 554 ARG A CA 1
ATOM 4464 C C . ARG A 1 554 ? -12.508 25.125 -3.475 1 97.75 554 ARG A C 1
ATOM 4466 O O . ARG A 1 554 ? -11.625 25 -2.621 1 97.75 554 ARG A O 1
ATOM 4473 N N . GLY A 1 555 ? -12.867 24.109 -4.215 1 97.69 555 GLY A N 1
ATOM 4474 C CA . GLY A 1 555 ? -12.688 22.734 -3.773 1 97.69 555 GLY A CA 1
ATOM 4475 C C . GLY A 1 555 ? -11.367 22.125 -4.234 1 97.69 555 GLY A C 1
ATOM 4476 O O . GLY A 1 555 ? -11.055 20.984 -3.891 1 97.69 555 GLY A O 1
ATOM 4477 N N . ARG A 1 556 ? -10.547 22.984 -5.012 1 97.69 556 ARG A N 1
ATOM 4478 C CA . ARG A 1 556 ? -9.273 22.484 -5.508 1 97.69 556 ARG A CA 1
ATOM 4479 C C . ARG A 1 556 ? -8.148 23.484 -5.246 1 97.69 556 ARG A C 1
ATOM 4481 O O . ARG A 1 556 ? -8.242 24.641 -5.629 1 97.69 556 ARG A O 1
ATOM 4488 N N . TYR A 1 557 ? -7.098 22.891 -4.633 1 97.81 557 TYR A N 1
ATOM 4489 C CA . TYR A 1 557 ? -5.914 23.688 -4.336 1 97.81 557 TYR A CA 1
ATOM 4490 C C . TYR A 1 557 ? -4.852 23.5 -5.41 1 97.81 557 TYR A C 1
ATOM 4492 O O . TYR A 1 557 ? -3.828 22.844 -5.176 1 97.81 557 TYR A O 1
ATOM 4500 N N . VAL A 1 558 ? -5.039 24.078 -6.555 1 95.19 558 VAL A N 1
ATOM 4501 C CA . VAL A 1 558 ? -4.145 23.953 -7.699 1 95.19 558 VAL A CA 1
ATOM 4502 C C . VAL A 1 558 ? -4.094 25.266 -8.461 1 95.19 558 VAL A C 1
ATOM 4504 O O . VAL A 1 558 ? -4.934 26.156 -8.25 1 95.19 558 VAL A O 1
ATOM 4507 N N . GLY A 1 559 ? -3.096 25.438 -9.273 1 94.69 559 GLY A N 1
ATOM 4508 C CA . GLY A 1 559 ? -2.934 26.641 -10.07 1 94.69 559 GLY A CA 1
ATOM 4509 C C . GLY A 1 559 ? -1.832 27.547 -9.555 1 94.69 559 GLY A C 1
ATOM 4510 O O . GLY A 1 559 ? -1.008 27.141 -8.742 1 94.69 559 GLY A O 1
ATOM 4511 N N . ASP A 1 560 ? -1.788 28.734 -10.031 1 94 560 ASP A N 1
ATOM 4512 C CA . ASP A 1 560 ? -0.724 29.656 -9.641 1 94 560 ASP A CA 1
ATOM 4513 C C . ASP A 1 560 ? -0.918 30.156 -8.211 1 94 560 ASP A C 1
ATOM 4515 O O . ASP A 1 560 ? -1.833 29.703 -7.512 1 94 560 ASP A O 1
ATOM 4519 N N . VAL A 1 561 ? -0.076 31 -7.766 1 92.25 561 VAL A N 1
ATOM 4520 C CA . VAL A 1 561 ? -0.018 31.438 -6.371 1 92.25 561 VAL A CA 1
ATOM 4521 C C . VAL A 1 561 ? -1.336 32.094 -5.98 1 92.25 561 VAL A C 1
ATOM 4523 O O . VAL A 1 561 ? -1.875 31.828 -4.902 1 92.25 561 VAL A O 1
ATOM 4526 N N . LEU A 1 562 ? -1.838 32.906 -6.848 1 93.69 562 LEU A N 1
ATOM 4527 C CA . LEU A 1 562 ? -3.09 33.594 -6.559 1 93.69 562 LEU A CA 1
ATOM 4528 C C . LEU A 1 562 ? -4.234 32.594 -6.395 1 93.69 562 LEU A C 1
ATOM 4530 O O . LEU A 1 562 ? -5.035 32.719 -5.465 1 93.69 562 LEU A O 1
ATOM 4534 N N . GLN A 1 563 ? -4.293 31.656 -7.309 1 94.69 563 GLN A N 1
ATOM 4535 C CA . GLN A 1 563 ? -5.355 30.656 -7.281 1 94.69 563 GLN A CA 1
ATOM 4536 C C . GLN A 1 563 ? -5.246 29.781 -6.035 1 94.69 563 GLN A C 1
ATOM 4538 O O . GLN A 1 563 ? -6.254 29.5 -5.383 1 94.69 563 GLN A O 1
ATOM 4543 N N . ARG A 1 564 ? -4.109 29.344 -5.707 1 95.5 564 ARG A N 1
ATOM 4544 C CA . ARG A 1 564 ? -3.896 28.469 -4.551 1 95.5 564 ARG A CA 1
ATOM 4545 C C . ARG A 1 564 ? -4.184 29.219 -3.25 1 95.5 564 ARG A C 1
ATOM 4547 O O . ARG A 1 564 ? -4.879 28.703 -2.371 1 95.5 564 ARG A O 1
ATOM 4554 N N . ASP A 1 565 ? -3.707 30.406 -3.156 1 94.38 565 ASP A N 1
ATOM 4555 C CA . ASP A 1 565 ? -3.934 31.188 -1.941 1 94.38 565 ASP A CA 1
ATOM 4556 C C . ASP A 1 565 ? -5.414 31.531 -1.776 1 94.38 565 ASP A C 1
ATOM 4558 O O . ASP A 1 565 ? -5.918 31.594 -0.655 1 94.38 565 ASP A O 1
ATOM 4562 N N . ALA A 1 566 ? -6.082 31.734 -2.898 1 95.25 566 ALA A N 1
ATOM 4563 C CA . ALA A 1 566 ? -7.516 32.031 -2.869 1 95.25 566 ALA A CA 1
ATOM 4564 C C . ALA A 1 566 ? -8.305 30.812 -2.389 1 95.25 566 ALA A C 1
ATOM 4566 O O . ALA A 1 566 ? -9.398 30.953 -1.835 1 95.25 566 ALA A O 1
ATOM 4567 N N . ALA A 1 567 ? -7.727 29.656 -2.551 1 97 567 ALA A N 1
ATOM 4568 C CA . ALA A 1 567 ? -8.422 28.422 -2.191 1 97 567 ALA A CA 1
ATOM 4569 C C . ALA A 1 567 ? -8 27.938 -0.807 1 97 567 ALA A C 1
ATOM 4571 O O . ALA A 1 567 ? -8.703 27.156 -0.179 1 97 567 ALA A O 1
ATOM 4572 N N . TYR A 1 568 ? -6.957 28.438 -0.322 1 97.75 568 TYR A N 1
ATOM 4573 C CA . TYR A 1 568 ? -6.25 27.891 0.833 1 97.75 568 TYR A CA 1
ATOM 4574 C C . TYR A 1 568 ? -7.188 27.734 2.023 1 97.75 568 TYR A C 1
ATOM 4576 O O . TYR A 1 568 ? -7.152 26.719 2.715 1 97.75 568 TYR A O 1
ATOM 4584 N N . HIS A 1 569 ? -8.062 28.641 2.32 1 98.25 569 HIS A N 1
ATOM 4585 C CA . HIS A 1 569 ? -9.023 28.578 3.416 1 98.25 569 HIS A CA 1
ATOM 4586 C C . HIS A 1 569 ? -10.453 28.703 2.902 1 98.25 569 HIS A C 1
ATOM 4588 O O . HIS A 1 569 ? -11.336 29.172 3.625 1 98.25 569 HIS A O 1
ATOM 4594 N N . GLN A 1 570 ? -10.688 28.391 1.636 1 97.94 570 GLN A N 1
ATOM 4595 C CA . GLN A 1 570 ? -12.008 28.531 1.022 1 97.94 570 GLN A CA 1
ATOM 4596 C C . GLN A 1 570 ? -12.516 27.188 0.513 1 97.94 570 GLN A C 1
ATOM 4598 O O . GLN A 1 570 ? -13.164 27.109 -0.535 1 97.94 570 GLN A O 1
ATOM 4603 N N . GLY A 1 571 ? -12.156 26.156 1.212 1 98.44 571 GLY A N 1
ATOM 4604 C CA . GLY A 1 571 ? -12.648 24.844 0.838 1 98.44 571 GLY A CA 1
ATOM 4605 C C . GLY A 1 571 ? -11.625 23.734 1.028 1 98.44 571 GLY A C 1
ATOM 4606 O O . GLY A 1 571 ? -11.977 22.578 1.236 1 98.44 571 GLY A O 1
ATOM 4607 N N . THR A 1 572 ? -10.375 24.109 1.018 1 98.69 572 THR A N 1
ATOM 4608 C CA . THR A 1 572 ? -9.273 23.172 1.239 1 98.69 572 THR A CA 1
ATOM 4609 C C . THR A 1 572 ? -9.445 22.438 2.566 1 98.69 572 THR A C 1
ATOM 4611 O O . THR A 1 572 ? -9.875 23.031 3.559 1 98.69 572 THR A O 1
ATOM 4614 N N . VAL A 1 573 ? -9.164 21.094 2.527 1 98.88 573 VAL A N 1
ATOM 4615 C CA . VAL A 1 573 ? -9.258 20.281 3.727 1 98.88 573 VAL A CA 1
ATOM 4616 C C . VAL A 1 573 ? -7.98 20.391 4.547 1 98.88 573 VAL A C 1
ATOM 4618 O O . VAL A 1 573 ? -6.879 20.234 4.016 1 98.88 573 VAL A O 1
ATOM 4621 N N . TRP A 1 574 ? -8.133 20.672 5.777 1 98.88 574 TRP A N 1
ATOM 4622 C CA . TRP A 1 574 ? -6.988 20.781 6.672 1 98.88 574 TRP A CA 1
ATOM 4623 C C . TRP A 1 574 ? -6.883 19.562 7.586 1 98.88 574 TRP A C 1
ATOM 4625 O O . TRP A 1 574 ? -7.781 19.312 8.391 1 98.88 574 TRP A O 1
ATOM 4635 N N . SER A 1 575 ? -5.781 18.875 7.57 1 98.75 575 SER A N 1
ATOM 4636 C CA . SER A 1 575 ? -5.621 17.578 8.219 1 98.75 575 SER A CA 1
ATOM 4637 C C . SER A 1 575 ? -5.66 17.719 9.734 1 98.75 575 SER A C 1
ATOM 4639 O O . SER A 1 575 ? -6.234 16.859 10.422 1 98.75 575 SER A O 1
ATOM 4641 N N . TRP A 1 576 ? -5.09 18.781 10.32 1 98.81 576 TRP A N 1
ATOM 4642 C CA . TRP A 1 576 ? -4.941 18.875 11.773 1 98.81 576 TRP A CA 1
ATOM 4643 C C . TRP A 1 576 ? -6.301 19 12.453 1 98.81 576 TRP A C 1
ATOM 4645 O O . TRP A 1 576 ? -6.461 18.625 13.617 1 98.81 576 TRP A O 1
ATOM 4655 N N . LEU A 1 577 ? -7.309 19.469 11.734 1 98.88 577 LEU A N 1
ATOM 4656 C CA . LEU A 1 577 ? -8.625 19.734 12.312 1 98.88 577 LEU A CA 1
ATOM 4657 C C . LEU A 1 577 ? -9.352 18.422 12.617 1 98.88 577 LEU A C 1
ATOM 4659 O O . LEU A 1 577 ? -10.344 18.422 13.352 1 98.88 577 LEU A O 1
ATOM 4663 N N . ILE A 1 578 ? -8.789 17.281 12.102 1 98.81 578 ILE A N 1
ATOM 4664 C CA . ILE A 1 578 ? -9.383 16 12.438 1 98.81 578 ILE A CA 1
ATOM 4665 C C . ILE A 1 578 ? -9.234 15.742 13.938 1 98.81 578 ILE A C 1
ATOM 4667 O O . ILE A 1 578 ? -10.078 15.086 14.547 1 98.81 578 ILE A O 1
ATOM 4671 N N . GLY A 1 579 ? -8.156 16.25 14.547 1 98.75 579 GLY A N 1
ATOM 4672 C CA . GLY A 1 579 ? -7.906 16.047 15.969 1 98.75 579 GLY A CA 1
ATOM 4673 C C . GLY A 1 579 ? -8.977 16.672 16.859 1 98.75 579 GLY A C 1
ATOM 4674 O O . GLY A 1 579 ? -9.703 15.953 17.547 1 98.75 579 GLY A O 1
ATOM 4675 N N . PRO A 1 580 ? -9.109 18 16.797 1 98.81 580 PRO A N 1
ATOM 4676 C CA . PRO A 1 580 ? -10.156 18.625 17.609 1 98.81 580 PRO A CA 1
ATOM 4677 C C . PRO A 1 580 ? -11.555 18.109 17.281 1 98.81 580 PRO A C 1
ATOM 4679 O O . PRO A 1 580 ? -12.406 18.031 18.156 1 98.81 580 PRO A O 1
ATOM 4682 N N . PHE A 1 581 ? -11.797 17.75 16.062 1 98.75 581 PHE A N 1
ATOM 4683 C CA . PHE A 1 581 ? -13.094 17.188 15.688 1 98.75 581 PHE A CA 1
ATOM 4684 C C . PHE A 1 581 ? -13.359 15.891 16.438 1 98.75 581 PHE A C 1
ATOM 4686 O O . PHE A 1 581 ? -14.414 15.727 17.047 1 98.75 581 PHE A O 1
ATOM 4693 N N . ILE A 1 582 ? -12.367 15 16.391 1 98.44 582 ILE A N 1
ATOM 4694 C CA . ILE A 1 582 ? -12.539 13.695 17.031 1 98.44 582 ILE A CA 1
ATOM 4695 C C . ILE A 1 582 ? -12.625 13.867 18.547 1 98.44 582 ILE A C 1
ATOM 4697 O O . ILE A 1 582 ? -13.414 13.188 19.203 1 98.44 582 ILE A O 1
ATOM 4701 N N . THR A 1 583 ? -11.836 14.781 19.109 1 98.38 583 THR A N 1
ATOM 4702 C CA . THR A 1 583 ? -11.906 15.062 20.531 1 98.38 583 THR A CA 1
ATOM 4703 C C . THR A 1 583 ? -13.297 15.57 20.922 1 98.38 583 THR A C 1
ATOM 4705 O O . THR A 1 583 ? -13.875 15.117 21.906 1 98.38 583 THR A O 1
ATOM 4708 N N . ALA A 1 584 ? -13.812 16.516 20.109 1 98.56 584 ALA A N 1
ATOM 4709 C CA . ALA A 1 584 ? -15.156 17.016 20.344 1 98.56 584 ALA A CA 1
ATOM 4710 C C . ALA A 1 584 ? -16.188 15.906 20.234 1 98.56 584 ALA A C 1
ATOM 4712 O O . ALA A 1 584 ? -17.109 15.812 21.062 1 98.56 584 ALA A O 1
ATOM 4713 N N . TYR A 1 585 ? -16.031 15.117 19.188 1 97.19 585 TYR A N 1
ATOM 4714 C CA . TYR A 1 585 ? -16.938 14 18.969 1 97.19 585 TYR A CA 1
ATOM 4715 C C . TYR A 1 585 ? -16.953 13.062 20.188 1 97.19 585 TYR A C 1
ATOM 4717 O O . TYR A 1 585 ? -18.016 12.672 20.656 1 97.19 585 TYR A O 1
ATOM 4725 N N . ARG A 1 586 ? -15.797 12.719 20.656 1 96.38 586 ARG A N 1
ATOM 4726 C CA . ARG A 1 586 ? -15.672 11.828 21.797 1 96.38 586 ARG A CA 1
ATOM 4727 C C . ARG A 1 586 ? -16.359 12.422 23.031 1 96.38 586 ARG A C 1
ATOM 4729 O O . ARG A 1 586 ? -17.047 11.711 23.766 1 96.38 586 ARG A O 1
ATOM 4736 N N . LYS A 1 587 ? -16.203 13.703 23.25 1 95.81 587 LYS A N 1
ATOM 4737 C CA . LYS A 1 587 ? -16.781 14.383 24.406 1 95.81 587 LYS A CA 1
ATOM 4738 C C . LYS A 1 587 ? -18.312 14.359 24.359 1 95.81 587 LYS A C 1
ATOM 4740 O O . LYS A 1 587 ? -18.953 14.008 25.344 1 95.81 587 LYS A O 1
ATOM 4745 N N . VAL A 1 588 ? -18.844 14.68 23.234 1 95.38 588 VAL A N 1
ATOM 4746 C CA . VAL A 1 588 ? -20.281 14.922 23.188 1 95.38 588 VAL A CA 1
ATOM 4747 C C . VAL A 1 588 ? -21.031 13.602 23.047 1 95.38 588 VAL A C 1
ATOM 4749 O O . VAL A 1 588 ? -22.203 13.516 23.375 1 95.38 588 VAL A O 1
ATOM 4752 N N . PHE A 1 589 ? -20.344 12.602 22.609 1 91.56 589 PHE A N 1
ATOM 4753 C CA . PHE A 1 589 ? -21 11.312 22.438 1 91.56 589 PHE A CA 1
ATOM 4754 C C . PHE A 1 589 ? -20.438 10.289 23.422 1 91.56 589 PHE A C 1
ATOM 4756 O O . PHE A 1 589 ? -20.562 9.078 23.203 1 91.56 589 PHE A O 1
ATOM 4763 N N . ALA A 1 590 ? -19.922 10.812 24.453 1 87.5 590 ALA A N 1
ATOM 4764 C CA . ALA A 1 590 ? -19.375 9.961 25.5 1 87.5 590 ALA A CA 1
ATOM 4765 C C . ALA A 1 590 ? -20.438 8.992 26.031 1 87.5 590 ALA A C 1
ATOM 4767 O O . ALA A 1 590 ? -21.578 9.391 26.281 1 87.5 590 ALA A O 1
ATOM 4768 N N . GLY A 1 591 ? -20.125 7.762 26.109 1 82.44 591 GLY A N 1
ATOM 4769 C CA . GLY A 1 591 ? -21.031 6.781 26.703 1 82.44 591 GLY A CA 1
ATOM 4770 C C . GLY A 1 591 ? -21.875 6.062 25.656 1 82.44 591 GLY A C 1
ATOM 4771 O O . GLY A 1 591 ? -22.5 5.043 25.969 1 82.44 591 GLY A O 1
ATOM 4772 N N . GLU A 1 592 ? -21.859 6.684 24.484 1 85.69 592 GLU A N 1
ATOM 4773 C CA . GLU A 1 592 ? -22.609 6.008 23.438 1 85.69 592 GLU A CA 1
ATOM 4774 C C . GLU A 1 592 ? -21.844 4.82 22.875 1 85.69 592 GLU A C 1
ATOM 4776 O O . GLU A 1 592 ? -20.641 4.93 22.609 1 85.69 592 GLU A O 1
ATOM 4781 N N . LYS A 1 593 ? -22.438 3.744 22.719 1 77.31 593 LYS A N 1
ATOM 4782 C CA . LYS A 1 593 ? -21.828 2.477 22.312 1 77.31 593 LYS A CA 1
ATOM 4783 C C . LYS A 1 593 ? -21.188 2.576 20.938 1 77.31 593 LYS A C 1
ATOM 4785 O O . LYS A 1 593 ? -20.141 1.998 20.688 1 77.31 593 LYS A O 1
ATOM 4790 N N . ALA A 1 594 ? -21.781 3.334 20.094 1 83.88 594 ALA A N 1
ATOM 4791 C CA . ALA A 1 594 ? -21.344 3.379 18.703 1 83.88 594 ALA A CA 1
ATOM 4792 C C . ALA A 1 594 ? -20.203 4.379 18.516 1 83.88 594 ALA A C 1
ATOM 4794 O O . ALA A 1 594 ? -19.547 4.402 17.484 1 83.88 594 ALA A O 1
ATOM 4795 N N . ALA A 1 595 ? -19.984 5.145 19.547 1 87.94 595 ALA A N 1
ATOM 4796 C CA . ALA A 1 595 ? -19.031 6.254 19.422 1 87.94 595 ALA A CA 1
ATOM 4797 C C . ALA A 1 595 ? -17.625 5.75 19.141 1 87.94 595 ALA A C 1
ATOM 4799 O O . ALA A 1 595 ? -16.922 6.312 18.297 1 87.94 595 ALA A O 1
ATOM 4800 N N . ARG A 1 596 ? -17.266 4.672 19.797 1 90.19 596 ARG A N 1
ATOM 4801 C CA . ARG A 1 596 ? -15.914 4.16 19.625 1 90.19 596 ARG A CA 1
ATOM 4802 C C . ARG A 1 596 ? -15.695 3.666 18.203 1 90.19 596 ARG A C 1
ATOM 4804 O O . ARG A 1 596 ? -14.656 3.928 17.594 1 90.19 596 ARG A O 1
ATOM 4811 N N . ARG A 1 597 ? -16.594 2.932 17.641 1 89.94 597 ARG A N 1
ATOM 4812 C CA . ARG A 1 597 ? -16.5 2.436 16.281 1 89.94 597 ARG A CA 1
ATOM 4813 C C . ARG A 1 597 ? -16.438 3.588 15.281 1 89.94 597 ARG A C 1
ATOM 4815 O O . ARG A 1 597 ? -15.711 3.516 14.289 1 89.94 597 ARG A O 1
ATOM 4822 N N . GLN A 1 598 ? -17.203 4.57 15.586 1 91.62 598 GLN A N 1
ATOM 4823 C CA . GLN A 1 598 ? -17.203 5.734 14.711 1 91.62 598 GLN A CA 1
ATOM 4824 C C . GLN A 1 598 ? -15.844 6.438 14.727 1 91.62 598 GLN A C 1
ATOM 4826 O O . GLN A 1 598 ? -15.344 6.852 13.68 1 91.62 598 GLN A O 1
ATOM 4831 N N . ILE A 1 599 ? -15.336 6.559 15.898 1 95.31 599 ILE A N 1
ATOM 4832 C CA . ILE A 1 599 ? -14.039 7.215 16.047 1 95.31 599 ILE A CA 1
ATOM 4833 C C . ILE A 1 599 ? -12.977 6.434 15.273 1 95.31 599 ILE A C 1
ATOM 4835 O O . ILE A 1 599 ? -12.125 7.023 14.609 1 95.31 599 ILE A O 1
ATOM 4839 N N . ARG A 1 600 ? -13.047 5.117 15.289 1 94.12 600 ARG A N 1
ATOM 4840 C CA . ARG A 1 600 ? -12.125 4.285 14.523 1 94.12 600 ARG A CA 1
ATOM 4841 C C . ARG A 1 600 ? -12.211 4.59 13.039 1 94.12 600 ARG A C 1
ATOM 4843 O O . ARG A 1 600 ? -11.195 4.664 12.344 1 94.12 600 ARG A O 1
ATOM 4850 N N . ARG A 1 601 ? -13.406 4.793 12.539 1 94.75 601 ARG A N 1
ATOM 4851 C CA . ARG A 1 601 ? -13.641 5.039 11.117 1 94.75 601 ARG A CA 1
ATOM 4852 C C . ARG A 1 601 ? -12.969 6.336 10.672 1 94.75 601 ARG A C 1
ATOM 4854 O O . ARG A 1 601 ? -12.516 6.441 9.531 1 94.75 601 ARG A O 1
ATOM 4861 N N . PHE A 1 602 ? -12.844 7.238 11.633 1 97.31 602 PHE A N 1
ATOM 4862 C CA . PHE A 1 602 ? -12.234 8.523 11.305 1 97.31 602 PHE A CA 1
ATOM 4863 C C . PHE A 1 602 ? -10.734 8.367 11.078 1 97.31 602 PHE A C 1
ATOM 4865 O O . PHE A 1 602 ? -10.117 9.188 10.398 1 97.31 602 PHE A O 1
ATOM 4872 N N . PHE A 1 603 ? -10.133 7.277 11.648 1 97.44 603 PHE A N 1
ATOM 4873 C CA . PHE A 1 603 ? -8.68 7.117 11.57 1 97.44 603 PHE A CA 1
ATOM 4874 C C . PHE A 1 603 ? -8.297 6.207 10.414 1 97.44 603 PHE A C 1
ATOM 4876 O O . PHE A 1 603 ? -7.176 6.273 9.906 1 97.44 603 PHE A O 1
ATOM 4883 N N . ASP A 1 604 ? -9.188 5.43 9.906 1 96.56 604 ASP A N 1
ATOM 4884 C CA . ASP A 1 604 ? -8.883 4.367 8.953 1 96.56 604 ASP A CA 1
ATOM 4885 C C . ASP A 1 604 ? -8.289 4.938 7.668 1 96.56 604 ASP A C 1
ATOM 4887 O O . ASP A 1 604 ? -7.285 4.422 7.16 1 96.56 604 ASP A O 1
ATOM 4891 N N . PRO A 1 605 ? -8.812 6.039 7.164 1 97.69 605 PRO A N 1
ATOM 4892 C CA . PRO A 1 605 ? -8.234 6.574 5.926 1 97.69 605 PRO A CA 1
ATOM 4893 C C . PRO A 1 605 ? -6.789 7.027 6.098 1 97.69 605 PRO A C 1
ATOM 4895 O O . PRO A 1 605 ? -6.012 6.992 5.141 1 97.69 605 PRO A O 1
ATOM 4898 N N . PHE A 1 606 ? -6.445 7.422 7.312 1 98.12 606 PHE A N 1
ATOM 4899 C CA . PHE A 1 606 ? -5.086 7.891 7.551 1 98.12 606 PHE A CA 1
ATOM 4900 C C . PHE A 1 606 ? -4.098 6.734 7.512 1 98.12 606 PHE A C 1
ATOM 4902 O O . PHE A 1 606 ? -2.93 6.918 7.156 1 98.12 606 PHE A O 1
ATOM 4909 N N . ARG A 1 607 ? -4.551 5.539 7.863 1 96.5 607 ARG A N 1
ATOM 4910 C CA . ARG A 1 607 ? -3.695 4.363 7.734 1 96.5 607 ARG A CA 1
ATOM 4911 C C . ARG A 1 607 ? -3.227 4.184 6.297 1 96.5 607 ARG A C 1
ATOM 4913 O O . ARG A 1 607 ? -2.043 3.939 6.051 1 96.5 607 ARG A O 1
ATOM 4920 N N . ALA A 1 608 ? -4.129 4.363 5.398 1 96.75 608 ALA A N 1
ATOM 4921 C CA . ALA A 1 608 ? -3.803 4.238 3.979 1 96.75 608 ALA A CA 1
ATOM 4922 C C . ALA A 1 608 ? -2.967 5.422 3.5 1 96.75 608 ALA A C 1
ATOM 4924 O O . ALA A 1 608 ? -2.07 5.262 2.668 1 96.75 608 ALA A O 1
ATOM 4925 N N . HIS A 1 609 ? -3.197 6.551 4.047 1 98.19 609 HIS A N 1
ATOM 4926 C CA . HIS A 1 609 ? -2.533 7.773 3.609 1 98.19 609 HIS A CA 1
ATOM 4927 C C . HIS A 1 609 ? -1.039 7.727 3.91 1 98.19 609 HIS A C 1
ATOM 4929 O O . HIS A 1 609 ? -0.236 8.32 3.186 1 98.19 609 HIS A O 1
ATOM 4935 N N . LEU A 1 610 ? -0.643 6.988 4.914 1 97.88 610 LEU A N 1
ATOM 4936 C CA . LEU A 1 610 ? 0.767 6.906 5.277 1 97.88 610 LEU A CA 1
ATOM 4937 C C . LEU A 1 610 ? 1.589 6.309 4.141 1 97.88 610 LEU A C 1
ATOM 4939 O O . LEU A 1 610 ? 2.816 6.426 4.129 1 97.88 610 LEU A O 1
ATOM 4943 N N . GLU A 1 611 ? 0.951 5.707 3.146 1 97.12 611 GLU A N 1
ATOM 4944 C CA . GLU A 1 611 ? 1.659 5.137 2.004 1 97.12 611 GLU A CA 1
ATOM 4945 C C . GLU A 1 611 ? 1.495 6.012 0.764 1 97.12 611 GLU A C 1
ATOM 4947 O O . GLU A 1 611 ? 1.86 5.602 -0.341 1 97.12 611 GLU A O 1
ATOM 4952 N N . ASP A 1 612 ? 0.96 7.176 0.917 1 97.25 612 ASP A N 1
ATOM 4953 C CA . ASP A 1 612 ? 0.645 8.062 -0.2 1 97.25 612 ASP A CA 1
ATOM 4954 C C . ASP A 1 612 ? 1.247 9.445 0.013 1 97.25 612 ASP A C 1
ATOM 4956 O O . ASP A 1 612 ? 1.38 9.906 1.149 1 97.25 612 ASP A O 1
ATOM 4960 N N . HIS A 1 613 ? 1.622 10.125 -1.023 1 98 613 HIS A N 1
ATOM 4961 C CA . HIS A 1 613 ? 2.16 11.477 -1.038 1 98 613 HIS A CA 1
ATOM 4962 C C . HIS A 1 613 ? 3.471 11.555 -0.263 1 98 613 HIS A C 1
ATOM 4964 O O . HIS A 1 613 ? 4.516 11.125 -0.753 1 98 613 HIS A O 1
ATOM 4970 N N . GLY A 1 614 ? 3.537 11.938 1 1 98.62 614 GLY A N 1
ATOM 4971 C CA . GLY A 1 614 ? 4.684 11.766 1.877 1 98.62 614 GLY A CA 1
ATOM 4972 C C . GLY A 1 614 ? 4.641 10.477 2.678 1 98.62 614 GLY A C 1
ATOM 4973 O O . GLY A 1 614 ? 3.947 10.398 3.691 1 98.62 614 GLY A O 1
ATOM 4974 N N . VAL A 1 615 ? 5.449 9.492 2.225 1 98.38 615 VAL A N 1
ATOM 4975 C CA . VAL A 1 615 ? 5.371 8.164 2.83 1 98.38 615 VAL A CA 1
ATOM 4976 C C . VAL A 1 615 ? 5.793 8.242 4.297 1 98.38 615 VAL A C 1
ATOM 4978 O O . VAL A 1 615 ? 6.883 8.727 4.609 1 98.38 615 VAL A O 1
ATOM 4981 N N . GLY A 1 616 ? 4.91 7.781 5.188 1 98 616 GLY A N 1
ATOM 4982 C CA . GLY A 1 616 ? 5.191 7.77 6.617 1 98 616 GLY A CA 1
ATOM 4983 C C . GLY A 1 616 ? 4.754 9.039 7.324 1 98 616 GLY A C 1
ATOM 4984 O O . GLY A 1 616 ? 4.914 9.164 8.539 1 98 616 GLY A O 1
ATOM 4985 N N . TYR A 1 617 ? 4.164 9.977 6.551 1 98.62 617 TYR A N 1
ATOM 4986 C CA . TYR A 1 617 ? 3.775 11.266 7.117 1 98.62 617 TYR A CA 1
ATOM 4987 C C . TYR A 1 617 ? 2.342 11.617 6.738 1 98.62 617 TYR A C 1
ATOM 4989 O O . TYR A 1 617 ? 1.653 10.82 6.09 1 98.62 617 TYR A O 1
ATOM 4997 N N . ILE A 1 618 ? 1.844 12.734 7.266 1 98.81 618 ILE A N 1
ATOM 4998 C CA . ILE A 1 618 ? 0.522 13.258 6.941 1 98.81 618 ILE A CA 1
ATOM 4999 C C . ILE A 1 618 ? 0.665 14.594 6.207 1 98.81 618 ILE A C 1
ATOM 5001 O O . ILE A 1 618 ? 1.417 15.469 6.637 1 98.81 618 ILE A O 1
ATOM 5005 N N . SER A 1 619 ? -0.063 14.734 5.105 1 98.88 619 SER A N 1
ATOM 5006 C CA . SER A 1 619 ? -0.029 15.953 4.301 1 98.88 619 SER A CA 1
ATOM 5007 C C . SER A 1 619 ? -0.65 17.125 5.047 1 98.88 619 SER A C 1
ATOM 5009 O O . SER A 1 619 ? -1.494 16.938 5.926 1 98.88 619 SER A O 1
ATOM 5011 N N . GLU A 1 620 ? -0.254 18.281 4.68 1 98.81 620 GLU A N 1
ATOM 5012 C CA . GLU A 1 620 ? -0.771 19.516 5.266 1 98.81 620 GLU A CA 1
ATOM 5013 C C . GLU A 1 620 ? -2.266 19.672 4.996 1 98.81 620 GLU A C 1
ATOM 5015 O O . GLU A 1 620 ? -3.043 19.906 5.922 1 98.81 620 GLU A O 1
ATOM 5020 N N . ILE A 1 621 ? -2.543 19.547 3.738 1 98.81 621 ILE A N 1
ATOM 5021 C CA . ILE A 1 621 ? -3.898 19.828 3.277 1 98.81 621 ILE A CA 1
ATOM 5022 C C . ILE A 1 621 ? -4.285 18.844 2.182 1 98.81 621 ILE A C 1
ATOM 5024 O O . ILE A 1 621 ? -3.449 18.062 1.708 1 98.81 621 ILE A O 1
ATOM 5028 N N . PHE A 1 622 ? -5.508 18.812 1.865 1 98.81 622 PHE A N 1
ATOM 5029 C CA . PHE A 1 622 ? -6.098 18.031 0.786 1 98.81 622 PHE A CA 1
ATOM 5030 C C . PHE A 1 622 ? -7.105 18.859 0.002 1 98.81 622 PHE A C 1
ATOM 5032 O O . PHE A 1 622 ? -7.637 19.844 0.513 1 98.81 622 PHE A O 1
ATOM 5039 N N . ASP A 1 623 ? -7.391 18.484 -1.219 1 98.62 623 ASP A N 1
ATOM 5040 C CA . ASP A 1 623 ? -8.492 19.094 -1.953 1 98.62 623 ASP A CA 1
ATOM 5041 C C . ASP A 1 623 ? -9.82 18.891 -1.223 1 98.62 623 ASP A C 1
ATOM 5043 O O . ASP A 1 623 ? -10.008 17.875 -0.545 1 98.62 623 ASP A O 1
ATOM 5047 N N . GLY A 1 624 ? -10.703 19.859 -1.385 1 98.5 624 GLY A N 1
ATOM 5048 C CA . GLY A 1 624 ? -12.023 19.75 -0.783 1 98.5 624 GLY A CA 1
ATOM 5049 C C . GLY A 1 624 ? -12.953 18.828 -1.547 1 98.5 624 GLY A C 1
ATOM 5050 O O . GLY A 1 624 ? -13.883 18.266 -0.97 1 98.5 624 GLY A O 1
ATOM 5051 N N . ASP A 1 625 ? -12.648 18.703 -2.787 1 97.94 625 ASP A N 1
ATOM 5052 C CA . ASP A 1 625 ? -13.477 17.875 -3.643 1 97.94 625 ASP A CA 1
ATOM 5053 C C . ASP A 1 625 ? -12.898 16.469 -3.77 1 97.94 625 ASP A C 1
ATOM 5055 O O . ASP A 1 625 ? -11.68 16.281 -3.686 1 97.94 625 ASP A O 1
ATOM 5059 N N . ASP A 1 626 ? -13.734 15.484 -3.889 1 96.06 626 ASP A N 1
ATOM 5060 C CA . ASP A 1 626 ? -13.312 14.117 -4.199 1 96.06 626 ASP A CA 1
ATOM 5061 C C . ASP A 1 626 ? -12.461 14.078 -5.465 1 96.06 626 ASP A C 1
ATOM 5063 O O . ASP A 1 626 ? -12.773 14.75 -6.449 1 96.06 626 ASP A O 1
ATOM 5067 N N . PRO A 1 627 ? -11.297 13.398 -5.48 1 97.31 627 PRO A N 1
ATOM 5068 C CA . PRO A 1 627 ? -10.922 12.312 -4.57 1 97.31 627 PRO A CA 1
ATOM 5069 C C . PRO A 1 627 ? -10 12.781 -3.443 1 97.31 627 PRO A C 1
ATOM 5071 O O . PRO A 1 627 ? -9.148 12.023 -2.979 1 97.31 627 PRO A O 1
ATOM 5074 N N . PHE A 1 628 ? -10.086 14.094 -3.084 1 98.25 628 PHE A N 1
ATOM 5075 C CA . PHE A 1 628 ? -9.359 14.625 -1.938 1 98.25 628 PHE A CA 1
ATOM 5076 C C . PHE A 1 628 ? -7.859 14.43 -2.107 1 98.25 628 PHE A C 1
ATOM 5078 O O . PHE A 1 628 ? -7.195 13.906 -1.212 1 98.25 628 PHE A O 1
ATOM 5085 N N . LEU A 1 629 ? -7.301 14.875 -3.217 1 98.31 629 LEU A N 1
ATOM 5086 C CA . LEU A 1 629 ? -5.875 14.742 -3.482 1 98.31 629 LEU A CA 1
ATOM 5087 C C . LEU A 1 629 ? -5.051 15.461 -2.418 1 98.31 629 LEU A C 1
ATOM 5089 O O . LEU A 1 629 ? -5.398 16.562 -2.004 1 98.31 629 LEU A O 1
ATOM 5093 N N . PRO A 1 630 ? -4.02 14.781 -1.894 1 98.5 630 PRO A N 1
ATOM 5094 C CA . PRO A 1 630 ? -3.148 15.492 -0.95 1 98.5 630 PRO A CA 1
ATOM 5095 C C . PRO A 1 630 ? -2.387 16.641 -1.6 1 98.5 630 PRO A C 1
ATOM 5097 O O . PRO A 1 630 ? -1.971 16.547 -2.756 1 98.5 630 PRO A O 1
ATOM 5100 N N . ARG A 1 631 ? -2.281 17.719 -0.904 1 98.06 631 ARG A N 1
ATOM 5101 C CA . ARG A 1 631 ? -1.646 18.953 -1.363 1 98.06 631 ARG A CA 1
ATOM 5102 C C . ARG A 1 631 ? -0.741 19.531 -0.285 1 98.06 631 ARG A C 1
ATOM 5104 O O . ARG A 1 631 ? -0.621 18.969 0.805 1 98.06 631 ARG A O 1
ATOM 5111 N N . GLY A 1 632 ? -0.101 20.672 -0.572 1 97.5 632 GLY A N 1
ATOM 5112 C CA . GLY A 1 632 ? 0.723 21.359 0.407 1 97.5 632 GLY A CA 1
ATOM 5113 C C . GLY A 1 632 ? 1.98 20.594 0.774 1 97.5 632 GLY A C 1
ATOM 5114 O O . GLY A 1 632 ? 2.516 19.844 -0.041 1 97.5 632 GLY A O 1
ATOM 5115 N N . CYS A 1 633 ? 2.482 20.859 2.02 1 98.44 633 CYS A N 1
ATOM 5116 C CA . CYS A 1 633 ? 3.592 20.062 2.531 1 98.44 633 CYS A CA 1
ATOM 5117 C C . CYS A 1 633 ? 3.215 18.594 2.613 1 98.44 633 CYS A C 1
ATOM 5119 O O . CYS A 1 633 ? 2.131 18.25 3.088 1 98.44 633 CYS A O 1
ATOM 5121 N N . PHE A 1 634 ? 4.07 17.75 2.098 1 98.5 634 PHE A N 1
ATOM 5122 C CA . PHE A 1 634 ? 3.736 16.328 2.115 1 98.5 634 PHE A CA 1
ATOM 5123 C C . PHE A 1 634 ? 4.016 15.727 3.486 1 98.5 634 PHE A C 1
ATOM 5125 O O . PHE A 1 634 ? 3.641 14.586 3.754 1 98.5 634 PHE A O 1
ATOM 5132 N N . ALA A 1 635 ? 4.613 16.516 4.359 1 98.81 635 ALA A N 1
ATOM 5133 C CA . ALA A 1 635 ? 4.82 16.203 5.77 1 98.81 635 ALA A CA 1
ATOM 5134 C C . ALA A 1 635 ? 4.574 17.422 6.652 1 98.81 635 ALA A C 1
ATOM 5136 O O . ALA A 1 635 ? 5.375 18.359 6.664 1 98.81 635 ALA A O 1
ATOM 5137 N N . GLN A 1 636 ? 3.523 17.344 7.395 1 98.88 636 GLN A N 1
ATOM 5138 C CA . GLN A 1 636 ? 3.123 18.516 8.18 1 98.88 636 GLN A CA 1
ATOM 5139 C C . GLN A 1 636 ? 3.025 18.172 9.664 1 98.88 636 GLN A C 1
ATOM 5141 O O . GLN A 1 636 ? 2.383 17.188 10.039 1 98.88 636 GLN A O 1
ATOM 5146 N N . ALA A 1 637 ? 3.561 19.047 10.531 1 98.88 637 ALA A N 1
ATOM 5147 C CA . ALA A 1 637 ? 3.672 18.781 11.961 1 98.88 637 ALA A CA 1
ATOM 5148 C C . ALA A 1 637 ? 2.295 18.656 12.609 1 98.88 637 ALA A C 1
ATOM 5150 O O . ALA A 1 637 ? 2.008 17.688 13.305 1 98.88 637 ALA A O 1
ATOM 5151 N N . TRP A 1 638 ? 1.458 19.688 12.383 1 98.75 638 TRP A N 1
ATOM 5152 C CA . TRP A 1 638 ? 0.18 19.656 13.094 1 98.75 638 TRP A CA 1
ATOM 5153 C C . TRP A 1 638 ? -0.706 18.531 12.57 1 98.75 638 TRP A C 1
ATOM 5155 O O . TRP A 1 638 ? -1.525 17.984 13.312 1 98.75 638 TRP A O 1
ATOM 5165 N N . GLY A 1 639 ? -0.554 18.062 11.258 1 98.81 639 GLY A N 1
ATOM 5166 C CA . GLY A 1 639 ? -1.257 16.891 10.781 1 98.81 639 GLY A CA 1
ATOM 5167 C C . GLY A 1 639 ? -0.853 15.617 11.508 1 98.81 639 GLY A C 1
ATOM 5168 O O . GLY A 1 639 ? -1.701 14.914 12.062 1 98.81 639 GLY A O 1
ATOM 5169 N N . VAL A 1 640 ? 0.469 15.312 11.539 1 98.88 640 VAL A N 1
ATOM 5170 C CA . VAL A 1 640 ? 1.001 14.141 12.234 1 98.88 640 VAL A CA 1
ATOM 5171 C C . VAL A 1 640 ? 0.644 14.211 13.719 1 98.88 640 VAL A C 1
ATOM 5173 O O . VAL A 1 640 ? 0.178 13.227 14.289 1 98.88 640 VAL A O 1
ATOM 5176 N N . ALA A 1 641 ? 0.771 15.352 14.312 1 98.94 641 ALA A N 1
ATOM 5177 C CA . ALA A 1 641 ? 0.585 15.547 15.75 1 98.94 641 ALA A CA 1
ATOM 5178 C C . ALA A 1 641 ? -0.869 15.312 16.141 1 98.94 641 ALA A C 1
ATOM 5180 O O . ALA A 1 641 ? -1.146 14.578 17.094 1 98.94 641 ALA A O 1
ATOM 5181 N N . GLU A 1 642 ? -1.774 15.953 15.414 1 98.88 642 GLU A N 1
ATOM 5182 C CA . GLU A 1 642 ? -3.174 15.898 15.82 1 98.88 642 GLU A CA 1
ATOM 5183 C C . GLU A 1 642 ? -3.777 14.523 15.547 1 98.88 642 GLU A C 1
ATOM 5185 O O . GLU A 1 642 ? -4.625 14.055 16.312 1 98.88 642 GLU A O 1
ATOM 5190 N N . VAL A 1 643 ? -3.373 13.852 14.461 1 98.88 643 VAL A N 1
ATOM 5191 C CA . VAL A 1 643 ? -3.83 12.484 14.242 1 98.88 643 VAL A CA 1
ATOM 5192 C C . VAL A 1 643 ? -3.301 11.578 15.352 1 98.88 643 VAL A C 1
ATOM 5194 O O . VAL A 1 643 ? -4.051 10.781 15.922 1 98.88 643 VAL A O 1
ATOM 5197 N N . LEU A 1 644 ? -2.008 11.734 15.695 1 98.81 644 LEU A N 1
ATOM 5198 C CA . LEU A 1 644 ? -1.401 10.906 16.734 1 98.81 644 LEU A CA 1
ATOM 5199 C C . LEU A 1 644 ? -2.027 11.188 18.094 1 98.81 644 LEU A C 1
ATOM 5201 O O . LEU A 1 644 ? -2.4 10.266 18.812 1 98.81 644 LEU A O 1
ATOM 5205 N N . ARG A 1 645 ? -2.156 12.461 18.438 1 98.81 645 ARG A N 1
ATOM 5206 C CA . ARG A 1 645 ? -2.715 12.844 19.734 1 98.81 645 ARG A CA 1
ATOM 5207 C C . ARG A 1 645 ? -4.117 12.273 19.906 1 98.81 645 ARG A C 1
ATOM 5209 O O . ARG A 1 645 ? -4.398 11.617 20.906 1 98.81 645 ARG A O 1
ATOM 5216 N N . ALA A 1 646 ? -4.977 12.562 18.938 1 98.62 646 ALA A N 1
ATOM 5217 C CA . ALA A 1 646 ? -6.359 12.094 19.031 1 98.62 646 ALA A CA 1
ATOM 5218 C C . ALA A 1 646 ? -6.426 10.57 19.062 1 98.62 646 ALA A C 1
ATOM 5220 O O . ALA A 1 646 ? -7.262 9.992 19.766 1 98.62 646 ALA A O 1
ATOM 5221 N N . TYR A 1 647 ? -5.562 9.914 18.266 1 98.38 647 TYR A N 1
ATOM 5222 C CA . TYR A 1 647 ? -5.562 8.453 18.25 1 98.38 647 TYR A CA 1
ATOM 5223 C C . TYR A 1 647 ? -5.223 7.887 19.625 1 98.38 647 TYR A C 1
ATOM 5225 O O . TYR A 1 647 ? -5.852 6.93 20.078 1 98.38 647 TYR A O 1
ATOM 5233 N N . VAL A 1 648 ? -4.266 8.453 20.266 1 98 648 VAL A N 1
ATOM 5234 C CA . VAL A 1 648 ? -3.797 7.969 21.562 1 98 648 VAL A CA 1
ATOM 5235 C C . VAL A 1 648 ? -4.785 8.367 22.656 1 98 648 VAL A C 1
ATOM 5237 O O . VAL A 1 648 ? -5.207 7.531 23.453 1 98 648 VAL A O 1
ATOM 5240 N N . GLU A 1 649 ? -5.234 9.625 22.656 1 97.5 649 GLU A N 1
ATOM 5241 C CA . GLU A 1 649 ? -6.055 10.156 23.734 1 97.5 649 GLU A CA 1
ATOM 5242 C C . GLU A 1 649 ? -7.512 9.734 23.594 1 97.5 649 GLU A C 1
ATOM 5244 O O . GLU A 1 649 ? -8.18 9.422 24.578 1 97.5 649 GLU A O 1
ATOM 5249 N N . ASP A 1 650 ? -7.98 9.727 22.328 1 96.94 650 ASP A N 1
ATOM 5250 C CA . ASP A 1 650 ? -9.422 9.648 22.125 1 96.94 650 ASP A CA 1
ATOM 5251 C C . ASP A 1 650 ? -9.836 8.25 21.656 1 96.94 650 ASP A C 1
ATOM 5253 O O . ASP A 1 650 ? -11.023 7.918 21.656 1 96.94 650 ASP A O 1
ATOM 5257 N N . PHE A 1 651 ? -8.867 7.402 21.297 1 95.75 651 PHE A N 1
ATOM 5258 C CA . PHE A 1 651 ? -9.203 6.062 20.828 1 95.75 651 PHE A CA 1
ATOM 5259 C C . PHE A 1 651 ? -8.516 5 21.688 1 95.75 651 PHE A C 1
ATOM 5261 O O . PHE A 1 651 ? -9.172 4.172 22.312 1 95.75 651 PHE A O 1
ATOM 5268 N N . LEU A 1 652 ? -7.164 5.031 21.75 1 94.12 652 LEU A N 1
ATOM 5269 C CA . LEU A 1 652 ? -6.438 4.008 22.5 1 94.12 652 LEU A CA 1
ATOM 5270 C C . LEU A 1 652 ? -6.648 4.176 24 1 94.12 652 LEU A C 1
ATOM 5272 O O . LEU A 1 652 ? -6.711 3.188 24.734 1 94.12 652 LEU A O 1
ATOM 5276 N N . GLY A 1 653 ? -6.535 5.375 24.562 1 79.19 653 GLY A N 1
ATOM 5277 C CA . GLY A 1 653 ? -6.59 5.68 25.984 1 79.19 653 GLY A CA 1
ATOM 5278 C C . GLY A 1 653 ? -7.98 5.531 26.578 1 79.19 653 GLY A C 1
ATOM 5279 O O . GLY A 1 653 ? -8.18 5.719 27.781 1 79.19 653 GLY A O 1
ATOM 5280 N N . VAL A 1 654 ? -8.914 5.379 25.75 1 69.75 654 VAL A N 1
ATOM 5281 C CA . VAL A 1 654 ? -10.281 5.328 26.266 1 69.75 654 VAL A CA 1
ATOM 5282 C C . VAL A 1 654 ? -10.734 3.875 26.391 1 69.75 654 VAL A C 1
ATOM 5284 O O . VAL A 1 654 ? -10.664 3.115 25.422 1 69.75 654 VAL A O 1
ATOM 5287 N N . GLU A 1 655 ? -10.359 3.076 27.578 1 53.22 655 GLU A N 1
ATOM 5288 C CA . GLU A 1 655 ? -10.922 1.759 27.859 1 53.22 655 GLU A CA 1
ATOM 5289 C C . GLU A 1 655 ? -12.438 1.764 27.703 1 53.22 655 GLU A C 1
ATOM 5291 O O . GLU A 1 655 ? -13.102 2.738 28.062 1 53.22 655 GLU A O 1
ATOM 5296 N N . MET B 1 1 ? -1.491 -9.789 8.414 1 73.75 1 MET B N 1
ATOM 5297 C CA . MET B 1 1 ? -1.394 -8.422 7.898 1 73.75 1 MET B CA 1
ATOM 5298 C C . MET B 1 1 ? -2.76 -7.906 7.461 1 73.75 1 MET B C 1
ATOM 5300 O O . MET B 1 1 ? -3.607 -8.68 7.012 1 73.75 1 MET B O 1
ATOM 5304 N N . ILE B 1 2 ? -3.057 -6.734 7.84 1 89.81 2 ILE B N 1
ATOM 5305 C CA . ILE B 1 2 ? -4.266 -6.008 7.477 1 89.81 2 ILE B CA 1
ATOM 5306 C C . ILE B 1 2 ? -3.967 -5.051 6.324 1 89.81 2 ILE B C 1
ATOM 5308 O O . ILE B 1 2 ? -2.949 -4.355 6.336 1 89.81 2 ILE B O 1
ATOM 5312 N N . TYR B 1 3 ? -4.738 -5.199 5.246 1 96.44 3 TYR B N 1
ATOM 5313 C CA . TYR B 1 3 ? -4.598 -4.293 4.109 1 96.44 3 TYR B CA 1
ATOM 5314 C C . TYR B 1 3 ? -5.562 -3.121 4.227 1 96.44 3 TYR B C 1
ATOM 5316 O O . TYR B 1 3 ? -6.75 -3.312 4.508 1 96.44 3 TYR B O 1
ATOM 5324 N N . HIS B 1 4 ? -5.07 -1.921 4.082 1 97.25 4 HIS B N 1
ATOM 5325 C CA . HIS B 1 4 ? -5.879 -0.708 4.117 1 97.25 4 HIS B CA 1
ATOM 5326 C C . HIS B 1 4 ? -5.773 0.063 2.805 1 97.25 4 HIS B C 1
ATOM 5328 O O . HIS B 1 4 ? -4.672 0.294 2.305 1 97.25 4 HIS B O 1
ATOM 5334 N N . PHE B 1 5 ? -6.918 0.415 2.268 1 98.12 5 PHE B N 1
ATOM 5335 C CA . PHE B 1 5 ? -6.992 1.254 1.076 1 98.12 5 PHE B CA 1
ATOM 5336 C C . PHE B 1 5 ? -7.969 2.404 1.285 1 98.12 5 PHE B C 1
ATOM 5338 O O . PHE B 1 5 ? -8.953 2.266 2.014 1 98.12 5 PHE B O 1
ATOM 5345 N N . SER B 1 6 ? -7.68 3.486 0.711 1 97.62 6 SER B N 1
ATOM 5346 C CA . SER B 1 6 ? -8.586 4.629 0.742 1 97.62 6 SER B CA 1
ATOM 5347 C C . SER B 1 6 ? -8.602 5.359 -0.597 1 97.62 6 SER B C 1
ATOM 5349 O O . SER B 1 6 ? -8.547 4.73 -1.655 1 97.62 6 SER B O 1
ATOM 5351 N N . LYS B 1 7 ? -8.789 6.648 -0.604 1 97.56 7 LYS B N 1
ATOM 5352 C CA . LYS B 1 7 ? -9.062 7.402 -1.823 1 97.56 7 LYS B CA 1
ATOM 5353 C C . LYS B 1 7 ? -7.906 7.285 -2.812 1 97.56 7 LYS B C 1
ATOM 5355 O O . LYS B 1 7 ? -8.109 7.34 -4.027 1 97.56 7 LYS B O 1
ATOM 5360 N N . GLU B 1 8 ? -6.691 7.059 -2.311 1 96.56 8 GLU B N 1
ATOM 5361 C CA . GLU B 1 8 ? -5.543 6.918 -3.199 1 96.56 8 GLU B CA 1
ATOM 5362 C C . GLU B 1 8 ? -5.703 5.711 -4.121 1 96.56 8 GLU B C 1
ATOM 5364 O O . GLU B 1 8 ? -5.145 5.688 -5.223 1 96.56 8 GLU B O 1
ATOM 5369 N N . ALA B 1 9 ? -6.469 4.723 -3.771 1 97.69 9 ALA B N 1
ATOM 5370 C CA . ALA B 1 9 ? -6.613 3.473 -4.516 1 97.69 9 ALA B CA 1
ATOM 5371 C C . ALA B 1 9 ? -7.691 3.596 -5.59 1 97.69 9 ALA B C 1
ATOM 5373 O O . ALA B 1 9 ? -7.785 2.752 -6.484 1 97.69 9 ALA B O 1
ATOM 5374 N N . TRP B 1 10 ? -8.523 4.668 -5.527 1 98.06 10 TRP B N 1
ATOM 5375 C CA . TRP B 1 10 ? -9.555 4.848 -6.539 1 98.06 10 TRP B CA 1
ATOM 5376 C C . TRP B 1 10 ? -9.758 6.324 -6.859 1 98.06 10 TRP B C 1
ATOM 5378 O O . TRP B 1 10 ? -10.883 6.828 -6.836 1 98.06 10 TRP B O 1
ATOM 5388 N N . ARG B 1 11 ? -8.656 7.027 -7.078 1 96.75 11 ARG B N 1
ATOM 5389 C CA . ARG B 1 11 ? -8.727 8.414 -7.535 1 96.75 11 ARG B CA 1
ATOM 5390 C C . ARG B 1 11 ? -9.508 8.523 -8.836 1 96.75 11 ARG B C 1
ATOM 5392 O O . ARG B 1 11 ? -10.125 9.562 -9.109 1 96.75 11 ARG B O 1
ATOM 5399 N N . THR B 1 12 ? -9.438 7.461 -9.664 1 96.44 12 THR B N 1
ATOM 5400 C CA . THR B 1 12 ? -10.242 7.277 -10.867 1 96.44 12 THR B CA 1
ATOM 5401 C C . THR B 1 12 ? -10.906 5.906 -10.875 1 96.44 12 THR B C 1
ATOM 5403 O O . THR B 1 12 ? -10.539 5.031 -10.086 1 96.44 12 THR B O 1
ATOM 5406 N N . PHE B 1 13 ? -11.883 5.746 -11.758 1 97.25 13 PHE B N 1
ATOM 5407 C CA . PHE B 1 13 ? -12.547 4.461 -11.922 1 97.25 13 PHE B CA 1
ATOM 5408 C C . PHE B 1 13 ? -11.555 3.371 -12.289 1 97.25 13 PHE B C 1
ATOM 5410 O O . PHE B 1 13 ? -11.562 2.287 -11.703 1 97.25 13 PHE B O 1
ATOM 5417 N N . GLU B 1 14 ? -10.617 3.697 -13.195 1 96.56 14 GLU B N 1
ATOM 5418 C CA . GLU B 1 14 ? -9.641 2.729 -13.688 1 96.56 14 GLU B CA 1
ATOM 5419 C C . GLU B 1 14 ? -8.711 2.262 -12.562 1 96.56 14 GLU B C 1
ATOM 5421 O O . GLU B 1 14 ? -8.438 1.068 -12.438 1 96.56 14 GLU B O 1
ATOM 5426 N N . ARG B 1 15 ? -8.336 3.16 -11.734 1 96.62 15 ARG B N 1
ATOM 5427 C CA . ARG B 1 15 ? -7.465 2.814 -10.617 1 96.62 15 ARG B CA 1
ATOM 5428 C C . ARG B 1 15 ? -8.195 1.933 -9.609 1 96.62 15 ARG B C 1
ATOM 5430 O O . ARG B 1 15 ? -7.605 1.013 -9.039 1 96.62 15 ARG B O 1
ATOM 5437 N N . GLY B 1 16 ? -9.492 2.287 -9.445 1 97.75 16 GLY B N 1
ATOM 5438 C CA . GLY B 1 16 ? -10.297 1.518 -8.516 1 97.75 16 GLY B CA 1
ATOM 5439 C C . GLY B 1 16 ? -10.516 0.082 -8.953 1 97.75 16 GLY B C 1
ATOM 5440 O O . GLY B 1 16 ? -10.797 -0.789 -8.133 1 97.75 16 GLY B O 1
ATOM 5441 N N . CYS B 1 17 ? -10.289 -0.17 -10.227 1 97.88 17 CYS B N 1
ATOM 5442 C CA . CYS B 1 17 ? -10.555 -1.489 -10.797 1 97.88 17 CYS B CA 1
ATOM 5443 C C . CYS B 1 17 ? -9.281 -2.328 -10.828 1 97.88 17 CYS B C 1
ATOM 5445 O O . CYS B 1 17 ? -9.32 -3.514 -11.164 1 97.88 17 CYS B O 1
ATOM 5447 N N . GLU B 1 18 ? -8.141 -1.804 -10.398 1 97.31 18 GLU B N 1
ATOM 5448 C CA . GLU B 1 18 ? -6.852 -2.477 -10.531 1 97.31 18 GLU B CA 1
ATOM 5449 C C . GLU B 1 18 ? -6.703 -3.6 -9.516 1 97.31 18 GLU B C 1
ATOM 5451 O O . GLU B 1 18 ? -5.91 -4.523 -9.711 1 97.31 18 GLU B O 1
ATOM 5456 N N . ARG B 1 19 ? -7.422 -3.514 -8.398 1 98.31 19 ARG B N 1
ATOM 5457 C CA . ARG B 1 19 ? -7.258 -4.465 -7.301 1 98.31 19 ARG B CA 1
ATOM 5458 C C . ARG B 1 19 ? -8.531 -5.266 -7.074 1 98.31 19 ARG B C 1
ATOM 5460 O O . ARG B 1 19 ? -9.633 -4.715 -7.117 1 98.31 19 ARG B O 1
ATOM 5467 N N . GLU B 1 20 ? -8.352 -6.504 -6.859 1 98.62 20 GLU B N 1
ATOM 5468 C CA . GLU B 1 20 ? -9.461 -7.434 -6.676 1 98.62 20 GLU B CA 1
ATOM 5469 C C . GLU B 1 20 ? -9.344 -8.18 -5.348 1 98.62 20 GLU B C 1
ATOM 5471 O O . GLU B 1 20 ? -8.234 -8.438 -4.875 1 98.62 20 GLU B O 1
ATOM 5476 N N . TRP B 1 21 ? -10.469 -8.453 -4.723 1 98.56 21 TRP B N 1
ATOM 5477 C CA . TRP B 1 21 ? -10.516 -9.297 -3.531 1 98.56 21 TRP B CA 1
ATOM 5478 C C . TRP B 1 21 ? -11.109 -10.664 -3.854 1 98.56 21 TRP B C 1
ATOM 5480 O O . TRP B 1 21 ? -11.812 -10.82 -4.859 1 98.56 21 TRP B O 1
ATOM 5490 N N . LEU B 1 22 ? -10.766 -11.703 -3.035 1 98.75 22 LEU B N 1
ATOM 5491 C CA . LEU B 1 22 ? -11.234 -13.078 -3.209 1 98.75 22 LEU B CA 1
ATOM 5492 C C . LEU B 1 22 ? -11.547 -13.719 -1.862 1 98.75 22 LEU B C 1
ATOM 5494 O O . LEU B 1 22 ? -10.789 -13.562 -0.903 1 98.75 22 LEU B O 1
ATOM 5498 N N . ILE B 1 23 ? -12.75 -14.352 -1.838 1 98.5 23 ILE B N 1
ATOM 5499 C CA . ILE B 1 23 ? -13.133 -15.219 -0.726 1 98.5 23 ILE B CA 1
ATOM 5500 C C . ILE B 1 23 ? -13.555 -16.578 -1.257 1 98.5 23 ILE B C 1
ATOM 5502 O O . ILE B 1 23 ? -14.227 -16.672 -2.287 1 98.5 23 ILE B O 1
ATOM 5506 N N . THR B 1 24 ? -13.117 -17.609 -0.609 1 98.62 24 THR B N 1
ATOM 5507 C CA . THR B 1 24 ? -13.469 -18.953 -1.047 1 98.62 24 THR B CA 1
ATOM 5508 C C . THR B 1 24 ? -14.172 -19.719 0.071 1 98.62 24 THR B C 1
ATOM 5510 O O . THR B 1 24 ? -14.109 -19.328 1.236 1 98.62 24 THR B O 1
ATOM 5513 N N . ASN B 1 25 ? -14.859 -20.828 -0.254 1 98.38 25 ASN B N 1
ATOM 5514 C CA . ASN B 1 25 ? -15.664 -21.531 0.738 1 98.38 25 ASN B CA 1
ATOM 5515 C C . ASN B 1 25 ? -15.148 -22.938 0.979 1 98.38 25 ASN B C 1
ATOM 5517 O O . ASN B 1 25 ? -15.773 -23.719 1.702 1 98.38 25 ASN B O 1
ATOM 5521 N N . GLY B 1 26 ? -14.07 -23.375 0.298 1 98.31 26 GLY B N 1
ATOM 5522 C CA . GLY B 1 26 ? -13.484 -24.688 0.501 1 98.31 26 GLY B CA 1
ATOM 5523 C C . GLY B 1 26 ? -14.117 -25.766 -0.361 1 98.31 26 GLY B C 1
ATOM 5524 O O . GLY B 1 26 ? -13.727 -26.922 -0.291 1 98.31 26 GLY B O 1
ATOM 5525 N N . LEU B 1 27 ? -15.047 -25.375 -1.276 1 98.25 27 LEU B N 1
ATOM 5526 C CA . LEU B 1 27 ? -15.734 -26.328 -2.15 1 98.25 27 LEU B CA 1
ATOM 5527 C C . LEU B 1 27 ? -15.461 -26 -3.615 1 98.25 27 LEU B C 1
ATOM 5529 O O . LEU B 1 27 ? -16.062 -26.609 -4.508 1 98.25 27 LEU B O 1
ATOM 5533 N N . GLY B 1 28 ? -14.625 -25.047 -3.801 1 97.62 28 GLY B N 1
ATOM 5534 C CA . GLY B 1 28 ? -14.391 -24.547 -5.148 1 97.62 28 GLY B CA 1
ATOM 5535 C C . GLY B 1 28 ? -15.172 -23.297 -5.469 1 97.62 28 GLY B C 1
ATOM 5536 O O . GLY B 1 28 ? -14.852 -22.578 -6.418 1 97.62 28 GLY B O 1
ATOM 5537 N N . GLY B 1 29 ? -16.219 -23 -4.703 1 98.5 29 GLY B N 1
ATOM 5538 C CA . GLY B 1 29 ? -16.969 -21.766 -4.836 1 98.5 29 GLY B CA 1
ATOM 5539 C C . GLY B 1 29 ? -16.219 -20.547 -4.312 1 98.5 29 GLY B C 1
ATOM 5540 O O . GLY B 1 29 ? -15.305 -20.688 -3.496 1 98.5 29 GLY B O 1
ATOM 5541 N N . PHE B 1 30 ? -16.625 -19.359 -4.824 1 98.81 30 PHE B N 1
ATOM 5542 C CA . PHE B 1 30 ? -15.906 -18.172 -4.402 1 98.81 30 PHE B CA 1
ATOM 5543 C C . PHE B 1 30 ? -16.75 -16.922 -4.625 1 98.81 30 PHE B C 1
ATOM 5545 O O . PHE B 1 30 ? -17.781 -16.969 -5.309 1 98.81 30 PHE B O 1
ATOM 5552 N N . ALA B 1 31 ? -16.375 -15.867 -3.947 1 98.88 31 ALA B N 1
ATOM 5553 C CA . ALA B 1 31 ? -16.812 -14.492 -4.18 1 98.88 31 ALA B CA 1
ATOM 5554 C C . ALA B 1 31 ? -15.617 -13.586 -4.48 1 98.88 31 ALA B C 1
ATOM 5556 O O . ALA B 1 31 ? -14.547 -13.734 -3.879 1 98.88 31 ALA B O 1
ATOM 5557 N N . SER B 1 32 ? -15.773 -12.734 -5.461 1 98.81 32 SER B N 1
ATOM 5558 C CA . SER B 1 32 ? -14.68 -11.836 -5.816 1 98.81 32 SER B CA 1
ATOM 5559 C C . SER B 1 32 ? -15.203 -10.562 -6.473 1 98.81 32 SER B C 1
ATOM 5561 O O . SER B 1 32 ? -16.344 -10.523 -6.957 1 98.81 32 SER B O 1
ATOM 5563 N N . GLY B 1 33 ? -14.461 -9.555 -6.5 1 98.62 33 GLY B N 1
ATOM 5564 C CA . GLY B 1 33 ? -14.758 -8.258 -7.098 1 98.62 33 GLY B CA 1
ATOM 5565 C C . GLY B 1 33 ? -13.617 -7.27 -6.969 1 98.62 33 GLY B C 1
ATOM 5566 O O . GLY B 1 33 ? -12.531 -7.625 -6.52 1 98.62 33 GLY B O 1
ATOM 5567 N N . THR B 1 34 ? -13.844 -6.02 -7.43 1 98.62 34 THR B N 1
ATOM 5568 C CA . THR B 1 34 ? -12.859 -4.957 -7.305 1 98.62 34 THR B CA 1
ATOM 5569 C C . THR B 1 34 ? -13.055 -4.184 -6.004 1 98.62 34 THR B C 1
ATOM 5571 O O . THR B 1 34 ? -14.078 -4.332 -5.34 1 98.62 34 THR B O 1
ATOM 5574 N N . LEU B 1 35 ? -12.156 -3.32 -5.641 1 98.25 35 LEU B N 1
ATOM 5575 C CA . LEU B 1 35 ? -12.242 -2.529 -4.418 1 98.25 35 LEU B CA 1
ATOM 5576 C C . LEU B 1 35 ? -13.422 -1.563 -4.477 1 98.25 35 LEU B C 1
ATOM 5578 O O . LEU B 1 35 ? -13.984 -1.204 -3.441 1 98.25 35 LEU B O 1
ATOM 5582 N N . VAL B 1 36 ? -13.805 -1.231 -5.707 1 98.38 36 VAL B N 1
ATOM 5583 C CA . VAL B 1 36 ? -14.812 -0.179 -5.82 1 98.38 36 VAL B CA 1
ATOM 5584 C C . VAL B 1 36 ? -16.172 -0.796 -6.105 1 98.38 36 VAL B C 1
ATOM 5586 O O . VAL B 1 36 ? -17.141 -0.08 -6.375 1 98.38 36 VAL B O 1
ATOM 5589 N N . GLY B 1 37 ? -16.25 -2.107 -6.168 1 98 37 GLY B N 1
ATOM 5590 C CA . GLY B 1 37 ? -17.531 -2.789 -6.332 1 98 37 GLY B CA 1
ATOM 5591 C C . GLY B 1 37 ? -17.938 -2.939 -7.781 1 98 37 GLY B C 1
ATOM 5592 O O . GLY B 1 37 ? -19.078 -3.301 -8.07 1 98 37 GLY B O 1
ATOM 5593 N N . ALA B 1 38 ? -17.047 -2.625 -8.711 1 98.25 38 ALA B N 1
ATOM 5594 C CA . ALA B 1 38 ? -17.328 -2.826 -10.133 1 98.25 38 ALA B CA 1
ATOM 5595 C C . ALA B 1 38 ? -16.953 -4.246 -10.562 1 98.25 38 ALA B C 1
ATOM 5597 O O . ALA B 1 38 ? -15.891 -4.754 -10.211 1 98.25 38 ALA B O 1
ATOM 5598 N N . ASN B 1 39 ? -17.828 -4.895 -11.219 1 98.5 39 ASN B N 1
ATOM 5599 C CA . ASN B 1 39 ? -17.453 -6.145 -11.867 1 98.5 39 ASN B CA 1
ATOM 5600 C C . ASN B 1 39 ? -16.734 -5.898 -13.188 1 98.5 39 ASN B C 1
ATOM 5602 O O . ASN B 1 39 ? -17.297 -5.285 -14.102 1 98.5 39 ASN B O 1
ATOM 5606 N N . THR B 1 40 ? -15.531 -6.402 -13.289 1 98.12 40 THR B N 1
ATOM 5607 C CA . THR B 1 40 ? -14.75 -6.18 -14.5 1 98.12 40 THR B CA 1
ATOM 5608 C C . THR B 1 40 ? -14.555 -7.488 -15.258 1 98.12 40 THR B C 1
ATOM 5610 O O . THR B 1 40 ? -14.07 -7.488 -16.391 1 98.12 40 THR B O 1
ATOM 5613 N N . ARG B 1 41 ? -14.914 -8.602 -14.609 1 97.75 41 ARG B N 1
ATOM 5614 C CA . ARG B 1 41 ? -14.828 -9.945 -15.172 1 97.75 41 ARG B CA 1
ATOM 5615 C C . ARG B 1 41 ? -16.172 -10.656 -15.117 1 97.75 41 ARG B C 1
ATOM 5617 O O . ARG B 1 41 ? -16.953 -10.453 -14.18 1 97.75 41 ARG B O 1
ATOM 5624 N N . ARG B 1 42 ? -16.359 -11.57 -16.094 1 98.19 42 ARG B N 1
ATOM 5625 C CA . ARG B 1 42 ? -17.547 -12.414 -16.031 1 98.19 42 ARG B CA 1
ATOM 5626 C C . ARG B 1 42 ? -17.516 -13.32 -14.805 1 98.19 42 ARG B C 1
ATOM 5628 O O . ARG B 1 42 ? -18.547 -13.852 -14.398 1 98.19 42 ARG B O 1
ATOM 5635 N N . TYR B 1 43 ? -16.359 -13.398 -14.203 1 98.56 43 TYR B N 1
ATOM 5636 C CA . TYR B 1 43 ? -16.156 -14.289 -13.062 1 98.56 43 TYR B CA 1
ATOM 5637 C C . TYR B 1 43 ? -16.453 -13.578 -11.75 1 98.56 43 TYR B C 1
ATOM 5639 O O . TYR B 1 43 ? -16.594 -14.219 -10.703 1 98.56 43 TYR B O 1
ATOM 5647 N N . HIS B 1 44 ? -16.531 -12.219 -11.766 1 98.69 44 HIS B N 1
ATOM 5648 C CA . HIS B 1 44 ? -16.859 -11.5 -10.539 1 98.69 44 HIS B CA 1
ATOM 5649 C C . HIS B 1 44 ? -18.281 -11.812 -10.078 1 98.69 44 HIS B C 1
ATOM 5651 O O . HIS B 1 44 ? -19.203 -11.906 -10.898 1 98.69 44 HIS B O 1
ATOM 5657 N N . GLY B 1 45 ? -18.406 -11.969 -8.75 1 98.75 45 GLY B N 1
ATOM 5658 C CA . GLY B 1 45 ? -19.703 -12.242 -8.156 1 98.75 45 GLY B CA 1
ATOM 5659 C C . GLY B 1 45 ? -19.641 -12.445 -6.652 1 98.75 45 GLY B C 1
ATOM 5660 O O . GLY B 1 45 ? -18.562 -12.695 -6.102 1 98.75 45 GLY B O 1
ATOM 5661 N N . LEU B 1 46 ? -20.766 -12.336 -6.09 1 98.81 46 LEU B N 1
ATOM 5662 C CA . LEU B 1 46 ? -20.859 -12.539 -4.648 1 98.81 46 LEU B CA 1
ATOM 5663 C C . LEU B 1 46 ? -21.062 -14.016 -4.316 1 98.81 46 LEU B C 1
ATOM 5665 O O . LEU B 1 46 ? -20.719 -14.461 -3.219 1 98.81 46 LEU B O 1
ATOM 5669 N N . LEU B 1 47 ? -21.625 -14.75 -5.332 1 98.88 47 LEU B N 1
ATOM 5670 C CA . LEU B 1 47 ? -21.766 -16.188 -5.129 1 98.88 47 LEU B CA 1
ATOM 5671 C C . LEU B 1 47 ? -21.562 -16.938 -6.438 1 98.88 47 LEU B C 1
ATOM 5673 O O . LEU B 1 47 ? -22.469 -17.016 -7.262 1 98.88 47 LEU B O 1
ATOM 5677 N N . VAL B 1 48 ? -20.438 -17.422 -6.598 1 98.88 48 VAL B N 1
ATOM 5678 C CA . VAL B 1 48 ? -20.141 -18.484 -7.559 1 98.88 48 VAL B CA 1
ATOM 5679 C C . VAL B 1 48 ? -20.078 -19.828 -6.848 1 98.88 48 VAL B C 1
ATOM 5681 O O . VAL B 1 48 ? -19.156 -20.094 -6.074 1 98.88 48 VAL B O 1
ATOM 5684 N N . ALA B 1 49 ? -21 -20.672 -7.148 1 98.5 49 ALA B N 1
ATOM 5685 C CA . ALA B 1 49 ? -21.156 -21.922 -6.391 1 98.5 49 ALA B CA 1
ATOM 5686 C C . ALA B 1 49 ? -20.688 -23.125 -7.207 1 98.5 49 ALA B C 1
ATOM 5688 O O . ALA B 1 49 ? -20.859 -23.156 -8.43 1 98.5 49 ALA B O 1
ATOM 5689 N N . ALA B 1 50 ? -20.125 -24.078 -6.516 1 97.62 50 ALA B N 1
ATOM 5690 C CA . ALA B 1 50 ? -19.797 -25.359 -7.133 1 97.62 50 ALA B CA 1
ATOM 5691 C C . ALA B 1 50 ? -20.938 -26.359 -6.961 1 97.62 50 ALA B C 1
ATOM 5693 O O . ALA B 1 50 ? -21.203 -26.812 -5.848 1 97.62 50 ALA B O 1
ATOM 5694 N N . LEU B 1 51 ? -21.594 -26.703 -8.047 1 96.12 51 LEU B N 1
ATOM 5695 C CA . LEU B 1 51 ? -22.734 -27.609 -7.992 1 96.12 51 LEU B CA 1
ATOM 5696 C C . LEU B 1 51 ? -22.266 -29.047 -7.773 1 96.12 51 LEU B C 1
ATOM 5698 O O . LEU B 1 51 ? -23.016 -29.875 -7.25 1 96.12 51 LEU B O 1
ATOM 5702 N N . ASN B 1 52 ? -21.094 -29.344 -8.195 1 95.25 52 ASN B N 1
ATOM 5703 C CA . ASN B 1 52 ? -20.375 -30.578 -7.934 1 95.25 52 ASN B CA 1
ATOM 5704 C C . ASN B 1 52 ? -18.938 -30.297 -7.461 1 95.25 52 ASN B C 1
ATOM 5706 O O . ASN B 1 52 ? -18 -30.422 -8.234 1 95.25 52 ASN B O 1
ATOM 5710 N N . PRO B 1 53 ? -18.781 -30 -6.254 1 96.31 53 PRO B N 1
ATOM 5711 C CA . PRO B 1 53 ? -17.484 -29.531 -5.75 1 96.31 53 PRO B CA 1
ATOM 5712 C C . PRO B 1 53 ? -16.328 -30.438 -6.184 1 96.31 53 PRO B C 1
ATOM 5714 O O . PRO B 1 53 ? -16.438 -31.672 -6.109 1 96.31 53 PRO B O 1
ATOM 5717 N N . PRO B 1 54 ? -15.258 -29.844 -6.605 1 97.06 54 PRO B N 1
ATOM 5718 C CA . PRO B 1 54 ? -15.078 -28.391 -6.715 1 97.06 54 PRO B CA 1
ATOM 5719 C C . PRO B 1 54 ? -15.414 -27.859 -8.109 1 97.06 54 PRO B C 1
ATOM 5721 O O . PRO B 1 54 ? -15.078 -26.719 -8.438 1 97.06 54 PRO B O 1
ATOM 5724 N N . VAL B 1 55 ? -16.109 -28.641 -8.969 1 95.94 55 VAL B N 1
ATOM 5725 C CA . VAL B 1 55 ? -16.312 -28.297 -10.367 1 95.94 55 VAL B CA 1
ATOM 5726 C C . VAL B 1 55 ? -17.781 -27.969 -10.609 1 95.94 55 VAL B C 1
ATOM 5728 O O . VAL B 1 55 ? -18.562 -27.797 -9.656 1 95.94 55 VAL B O 1
ATOM 5731 N N . ARG B 1 56 ? -18.094 -27.719 -11.852 1 96.06 56 ARG B N 1
ATOM 5732 C CA . ARG B 1 56 ? -19.438 -27.312 -12.266 1 96.06 56 ARG B CA 1
ATOM 5733 C C . ARG B 1 56 ? -19.875 -26.047 -11.539 1 96.06 56 ARG B C 1
ATOM 5735 O O . ARG B 1 56 ? -20.906 -26.031 -10.867 1 96.06 56 ARG B O 1
ATOM 5742 N N . ARG B 1 57 ? -19.125 -25 -11.68 1 97.5 57 ARG B N 1
ATOM 5743 C CA . ARG B 1 57 ? -19.375 -23.734 -10.992 1 97.5 57 ARG B CA 1
ATOM 5744 C C . ARG B 1 57 ? -20.375 -22.875 -11.758 1 97.5 57 ARG B C 1
ATOM 5746 O O . ARG B 1 57 ? -20.359 -22.844 -12.992 1 97.5 57 ARG B O 1
ATOM 5753 N N . TYR B 1 58 ? -21.188 -22.188 -11.016 1 98.19 58 TYR B N 1
ATOM 5754 C CA . TYR B 1 58 ? -22.219 -21.328 -11.57 1 98.19 58 TYR B CA 1
ATOM 5755 C C . TYR B 1 58 ? -22.234 -19.969 -10.867 1 98.19 58 TYR B C 1
ATOM 5757 O O . TYR B 1 58 ? -22.125 -19.906 -9.641 1 98.19 58 TYR B O 1
ATOM 5765 N N . LEU B 1 59 ? -22.312 -18.938 -11.641 1 98.69 59 LEU B N 1
ATOM 5766 C CA . LEU B 1 59 ? -22.594 -17.625 -11.055 1 98.69 59 LEU B CA 1
ATOM 5767 C C . LEU B 1 59 ? -24.062 -17.484 -10.703 1 98.69 59 LEU B C 1
ATOM 5769 O O . LEU B 1 59 ? -24.938 -17.578 -11.578 1 98.69 59 LEU B O 1
ATOM 5773 N N . LEU B 1 60 ? -24.359 -17.281 -9.438 1 98.75 60 LEU B N 1
ATOM 5774 C CA . LEU B 1 60 ? -25.734 -17.203 -8.984 1 98.75 60 LEU B CA 1
ATOM 5775 C C . LEU B 1 60 ? -26.094 -15.758 -8.617 1 98.75 60 LEU B C 1
ATOM 5777 O O . LEU B 1 60 ? -27.188 -15.281 -8.953 1 98.75 60 LEU B O 1
ATOM 5781 N N . LEU B 1 61 ? -25.219 -15.117 -7.852 1 98.88 61 LEU B N 1
ATOM 5782 C CA . LEU B 1 61 ? -25.391 -13.719 -7.465 1 98.88 61 LEU B CA 1
ATOM 5783 C C . LEU B 1 61 ? -24.188 -12.883 -7.891 1 98.88 61 LEU B C 1
ATOM 5785 O O . LEU B 1 61 ? -23.109 -13 -7.305 1 98.88 61 LEU B O 1
ATOM 5789 N N . ALA B 1 62 ? -24.422 -12.031 -8.836 1 98.62 62 ALA B N 1
ATOM 5790 C CA . ALA B 1 62 ? -23.328 -11.219 -9.367 1 98.62 62 ALA B CA 1
ATOM 5791 C C . ALA B 1 62 ? -22.984 -10.07 -8.422 1 98.62 62 ALA B C 1
ATOM 5793 O O . ALA B 1 62 ? -21.812 -9.789 -8.188 1 98.62 62 ALA B O 1
ATOM 5794 N N . LYS B 1 63 ? -24.031 -9.398 -7.934 1 97 63 LYS B N 1
ATOM 5795 C CA . LYS B 1 63 ? -23.844 -8.188 -7.137 1 97 63 LYS B CA 1
ATOM 5796 C C . LYS B 1 63 ? -25.062 -7.898 -6.277 1 97 63 LYS B C 1
ATOM 5798 O O . LYS B 1 63 ? -26.156 -8.406 -6.551 1 97 63 LYS B O 1
ATOM 5803 N N . LEU B 1 64 ? -24.797 -7.172 -5.273 1 98.19 64 LEU B N 1
ATOM 5804 C CA . LEU B 1 64 ? -25.812 -6.398 -4.582 1 98.19 64 LEU B CA 1
ATOM 5805 C C . LEU B 1 64 ? -25.578 -4.902 -4.766 1 98.19 64 LEU B C 1
ATOM 5807 O O . LEU B 1 64 ? -24.656 -4.34 -4.191 1 98.19 64 LEU B O 1
ATOM 5811 N N . ASP B 1 65 ? -26.422 -4.254 -5.59 1 98.19 65 ASP B N 1
ATOM 5812 C CA . ASP B 1 65 ? -26.312 -2.805 -5.723 1 98.19 65 ASP B CA 1
ATOM 5813 C C . ASP B 1 65 ? -27.062 -2.096 -4.594 1 98.19 65 ASP B C 1
ATOM 5815 O O . ASP B 1 65 ? -28.203 -2.439 -4.285 1 98.19 65 ASP B O 1
ATOM 5819 N N . GLU B 1 66 ? -26.422 -1.169 -4.047 1 98.06 66 GLU B N 1
ATOM 5820 C CA . GLU B 1 66 ? -26.953 -0.521 -2.85 1 98.06 66 GLU B CA 1
ATOM 5821 C C . GLU B 1 66 ? -27.312 0.935 -3.125 1 98.06 66 GLU B C 1
ATOM 5823 O O . GLU B 1 66 ? -26.625 1.627 -3.867 1 98.06 66 GLU B O 1
ATOM 5828 N N . GLN B 1 67 ? -28.391 1.352 -2.529 1 97.62 67 GLN B N 1
ATOM 5829 C CA . GLN B 1 67 ? -28.797 2.752 -2.465 1 97.62 67 GLN B CA 1
ATOM 5830 C C . GLN B 1 67 ? -29.188 3.146 -1.044 1 97.62 67 GLN B C 1
ATOM 5832 O O . GLN B 1 67 ? -29.75 2.342 -0.301 1 97.62 67 GLN B O 1
ATOM 5837 N N . LEU B 1 68 ? -28.875 4.301 -0.728 1 96.5 68 LEU B N 1
ATOM 5838 C CA . LEU B 1 68 ? -29.281 4.883 0.544 1 96.5 68 LEU B CA 1
ATOM 5839 C C . LEU B 1 68 ? -30.172 6.102 0.319 1 96.5 68 LEU B C 1
ATOM 5841 O O . LEU B 1 68 ? -29.828 6.984 -0.469 1 96.5 68 LEU B O 1
ATOM 5845 N N . ILE B 1 69 ? -31.297 6.078 0.961 1 95.19 69 ILE B N 1
ATOM 5846 C CA . ILE B 1 69 ? -32.25 7.195 0.854 1 95.19 69 ILE B CA 1
ATOM 5847 C C . ILE B 1 69 ? -32.375 7.883 2.209 1 95.19 69 ILE B C 1
ATOM 5849 O O . ILE B 1 69 ? -32.656 7.234 3.219 1 95.19 69 ILE B O 1
ATOM 5853 N N . CYS B 1 70 ? -32.125 9.094 2.238 1 91.19 70 CYS B N 1
ATOM 5854 C CA . CYS B 1 70 ? -32.281 9.906 3.443 1 91.19 70 CYS B CA 1
ATOM 5855 C C . CYS B 1 70 ? -32.781 11.305 3.104 1 91.19 70 CYS B C 1
ATOM 5857 O O . CYS B 1 70 ? -32.156 12 2.287 1 91.19 70 CYS B O 1
ATOM 5859 N N . GLY B 1 71 ? -33.812 11.812 3.789 1 85.31 71 GLY B N 1
ATOM 5860 C CA . GLY B 1 71 ? -34.344 13.156 3.607 1 85.31 71 GLY B CA 1
ATOM 5861 C C . GLY B 1 71 ? -34.688 13.477 2.162 1 85.31 71 GLY B C 1
ATOM 5862 O O . GLY B 1 71 ? -34.375 14.562 1.676 1 85.31 71 GLY B O 1
ATOM 5863 N N . GLY B 1 72 ? -35.062 12.586 1.438 1 87.62 72 GLY B N 1
ATOM 5864 C CA . GLY B 1 72 ? -35.438 12.789 0.052 1 87.62 72 GLY B CA 1
ATOM 5865 C C . GLY B 1 72 ? -34.281 12.664 -0.92 1 87.62 72 GLY B C 1
ATOM 5866 O O . GLY B 1 72 ? -34.469 12.758 -2.135 1 87.62 72 GLY B O 1
ATOM 5867 N N . VAL B 1 73 ? -33.094 12.508 -0.4 1 92.44 73 VAL B N 1
ATOM 5868 C CA . VAL B 1 73 ? -31.938 12.352 -1.258 1 92.44 73 VAL B CA 1
ATOM 5869 C C . VAL B 1 73 ? -31.609 10.867 -1.41 1 92.44 73 VAL B C 1
ATOM 5871 O O . VAL B 1 73 ? -31.641 10.117 -0.435 1 92.44 73 VAL B O 1
ATOM 5874 N N . THR B 1 74 ? -31.328 10.469 -2.629 1 96 74 THR B N 1
ATOM 5875 C CA . THR B 1 74 ? -30.906 9.094 -2.904 1 96 74 THR B CA 1
ATOM 5876 C C . THR B 1 74 ? -29.422 9.047 -3.248 1 96 74 THR B C 1
ATOM 5878 O O . THR B 1 74 ? -28.969 9.68 -4.203 1 96 74 THR B O 1
ATOM 5881 N N . TYR B 1 75 ? -28.688 8.352 -2.441 1 96.44 75 TYR B N 1
ATOM 5882 C CA . TYR B 1 75 ? -27.281 8.07 -2.713 1 96.44 75 TYR B CA 1
ATOM 5883 C C . TYR B 1 75 ? -27.125 6.699 -3.361 1 96.44 75 TYR B C 1
ATOM 5885 O O . TYR B 1 75 ? -27.453 5.676 -2.758 1 96.44 75 TYR B O 1
ATOM 5893 N N . ASN B 1 76 ? -26.656 6.691 -4.598 1 97.88 76 ASN B N 1
ATOM 5894 C CA . ASN B 1 76 ? -26.344 5.441 -5.277 1 97.88 76 ASN B CA 1
ATOM 5895 C C . ASN B 1 76 ? -24.938 4.949 -4.93 1 97.88 76 ASN B C 1
ATOM 5897 O O . ASN B 1 76 ? -23.953 5.605 -5.258 1 97.88 76 ASN B O 1
ATOM 5901 N N . LEU B 1 77 ? -24.828 3.814 -4.273 1 98.12 77 LEU B N 1
ATOM 5902 C CA . LEU B 1 77 ? -23.531 3.299 -3.846 1 98.12 77 LEU B CA 1
ATOM 5903 C C . LEU B 1 77 ? -22.984 2.301 -4.859 1 98.12 77 LEU B C 1
ATOM 5905 O O . LEU B 1 77 ? -21.828 1.867 -4.75 1 98.12 77 LEU B O 1
ATOM 5909 N N . ALA B 1 78 ? -23.719 1.986 -5.875 1 98 78 ALA B N 1
ATOM 5910 C CA . ALA B 1 78 ? -23.297 1.019 -6.883 1 98 78 ALA B CA 1
ATOM 5911 C C . ALA B 1 78 ? -22.234 1.617 -7.812 1 98 78 ALA B C 1
ATOM 5913 O O . ALA B 1 78 ? -22.266 2.814 -8.102 1 98 78 ALA B O 1
ATOM 5914 N N . THR B 1 79 ? -21.344 0.817 -8.188 1 98.31 79 THR B N 1
ATOM 5915 C CA . THR B 1 79 ? -20.391 1.146 -9.242 1 98.31 79 THR B CA 1
ATOM 5916 C C . THR B 1 79 ? -20.5 0.155 -10.398 1 98.31 79 THR B C 1
ATOM 5918 O O . THR B 1 79 ? -20.25 -1.039 -10.227 1 98.31 79 THR B O 1
ATOM 5921 N N . ASN B 1 80 ? -20.844 0.662 -11.594 1 97.88 80 ASN B N 1
ATOM 5922 C CA . ASN B 1 80 ? -21.047 -0.202 -12.75 1 97.88 80 ASN B CA 1
ATOM 5923 C C . ASN B 1 80 ? -20.594 0.474 -14.047 1 97.88 80 ASN B C 1
ATOM 5925 O O . ASN B 1 80 ? -20.516 1.702 -14.109 1 97.88 80 ASN B O 1
ATOM 5929 N N . CYS B 1 81 ? -20.281 -0.367 -14.906 1 96.25 81 CYS B N 1
ATOM 5930 C CA . CYS B 1 81 ? -19.969 0.019 -16.281 1 96.25 81 CYS B CA 1
ATOM 5931 C C . CYS B 1 81 ? -20.891 -0.701 -17.266 1 96.25 81 CYS B C 1
ATOM 5933 O O . CYS B 1 81 ? -21.141 -1.896 -17.109 1 96.25 81 CYS B O 1
ATOM 5935 N N . THR B 1 82 ? -21.438 0.062 -18.219 1 96.31 82 THR B N 1
ATOM 5936 C CA . THR B 1 82 ? -22.234 -0.505 -19.297 1 96.31 82 THR B CA 1
ATOM 5937 C C . THR B 1 82 ? -21.641 -0.148 -20.656 1 96.31 82 THR B C 1
ATOM 5939 O O . THR B 1 82 ? -20.5 0.297 -20.75 1 96.31 82 THR B O 1
ATOM 5942 N N . ARG B 1 83 ? -22.375 -0.412 -21.641 1 92.12 83 ARG B N 1
ATOM 5943 C CA . ARG B 1 83 ? -21.922 -0.111 -23 1 92.12 83 ARG B CA 1
ATOM 5944 C C . ARG B 1 83 ? -21.656 1.382 -23.172 1 92.12 83 ARG B C 1
ATOM 5946 O O . ARG B 1 83 ? -20.859 1.785 -24.016 1 92.12 83 ARG B O 1
ATOM 5953 N N . ASP B 1 84 ? -22.203 2.133 -22.344 1 93.56 84 ASP B N 1
ATOM 5954 C CA . ASP B 1 84 ? -22.094 3.586 -22.422 1 93.56 84 ASP B CA 1
ATOM 5955 C C . ASP B 1 84 ? -20.984 4.102 -21.5 1 93.56 84 ASP B C 1
ATOM 5957 O O . ASP B 1 84 ? -20.875 5.309 -21.266 1 93.56 84 ASP B O 1
ATOM 5961 N N . GLY B 1 85 ? -20.219 3.242 -21.031 1 94.75 85 GLY B N 1
ATOM 5962 C CA . GLY B 1 85 ? -19.156 3.641 -20.141 1 94.75 85 GLY B CA 1
ATOM 5963 C C . GLY B 1 85 ? -19.531 3.473 -18.672 1 94.75 85 GLY B C 1
ATOM 5964 O O . GLY B 1 85 ? -20.328 2.6 -18.328 1 94.75 85 GLY B O 1
ATOM 5965 N N . VAL B 1 86 ? -18.828 4.25 -17.828 1 96.06 86 VAL B N 1
ATOM 5966 C CA . VAL B 1 86 ? -19.125 4.195 -16.391 1 96.06 86 VAL B CA 1
ATOM 5967 C C . VAL B 1 86 ? -20.469 4.867 -16.125 1 96.06 86 VAL B C 1
ATOM 5969 O O . VAL B 1 86 ? -20.594 6.09 -16.234 1 96.06 86 VAL B O 1
ATOM 5972 N N . THR B 1 87 ? -21.438 4.16 -15.727 1 94 87 THR B N 1
ATOM 5973 C CA . THR B 1 87 ? -22.797 4.68 -15.609 1 94 87 THR B CA 1
ATOM 5974 C C . THR B 1 87 ? -23.141 4.961 -14.148 1 94 87 THR B C 1
ATOM 5976 O O . THR B 1 87 ? -24 5.797 -13.859 1 94 87 THR B O 1
ATOM 5979 N N . GLU B 1 88 ? -22.625 4.27 -13.234 1 95.25 88 GLU B N 1
ATOM 5980 C CA . GLU B 1 88 ? -22.781 4.469 -11.797 1 95.25 88 GLU B CA 1
ATOM 5981 C C . GLU B 1 88 ? -21.438 4.629 -11.102 1 95.25 88 GLU B C 1
ATOM 5983 O O . GLU B 1 88 ? -20.547 3.777 -11.242 1 95.25 88 GLU B O 1
ATOM 5988 N N . ARG B 1 89 ? -21.297 5.641 -10.32 1 96.56 89 ARG B N 1
ATOM 5989 C CA . ARG B 1 89 ? -20 6.004 -9.727 1 96.56 89 ARG B CA 1
ATOM 5990 C C . ARG B 1 89 ? -20.094 6.027 -8.203 1 96.56 89 ARG B C 1
ATOM 5992 O O . ARG B 1 89 ? -19.594 6.957 -7.566 1 96.56 89 ARG B O 1
ATOM 5999 N N . GLY B 1 90 ? -20.703 5.055 -7.637 1 97.75 90 GLY B N 1
ATOM 6000 C CA . GLY B 1 90 ? -20.922 4.992 -6.199 1 97.75 90 GLY B CA 1
ATOM 6001 C C . GLY B 1 90 ? -19.625 5.012 -5.406 1 97.75 90 GLY B C 1
ATOM 6002 O O . GLY B 1 90 ? -19.625 5.305 -4.211 1 97.75 90 GLY B O 1
ATOM 6003 N N . TYR B 1 91 ? -18.453 4.738 -6.098 1 97.94 91 TYR B N 1
ATOM 6004 C CA . TYR B 1 91 ? -17.172 4.684 -5.406 1 97.94 91 TYR B CA 1
ATOM 6005 C C . TYR B 1 91 ? -16.797 6.055 -4.859 1 97.94 91 TYR B C 1
ATOM 6007 O O . TYR B 1 91 ? -15.898 6.164 -4.012 1 97.94 91 TYR B O 1
ATOM 6015 N N . ILE B 1 92 ? -17.422 7.148 -5.246 1 97.19 92 ILE B N 1
ATOM 6016 C CA . ILE B 1 92 ? -17.125 8.477 -4.727 1 97.19 92 ILE B CA 1
ATOM 6017 C C . ILE B 1 92 ? -17.516 8.555 -3.252 1 97.19 92 ILE B C 1
ATOM 6019 O O . ILE B 1 92 ? -16.984 9.383 -2.506 1 97.19 92 ILE B O 1
ATOM 6023 N N . HIS B 1 93 ? -18.469 7.633 -2.799 1 97.56 93 HIS B N 1
ATOM 6024 C CA . HIS B 1 93 ? -18.922 7.613 -1.412 1 97.56 93 HIS B CA 1
ATOM 6025 C C . HIS B 1 93 ? -18.094 6.652 -0.574 1 97.56 93 HIS B C 1
ATOM 6027 O O . HIS B 1 93 ? -18.234 6.602 0.65 1 97.56 93 HIS B O 1
ATOM 6033 N N . LEU B 1 94 ? -17.266 5.801 -1.224 1 98.25 94 LEU B N 1
ATOM 6034 C CA . LEU B 1 94 ? -16.406 4.844 -0.547 1 98.25 94 LEU B CA 1
ATOM 6035 C C . LEU B 1 94 ? -15.242 5.555 0.145 1 98.25 94 LEU B C 1
ATOM 6037 O O . LEU B 1 94 ? -14.516 6.324 -0.487 1 98.25 94 LEU B O 1
ATOM 6041 N N . GLN B 1 95 ? -15.07 5.285 1.465 1 97.19 95 GLN B N 1
ATOM 6042 C CA . GLN B 1 95 ? -14.062 5.988 2.254 1 97.19 95 GLN B CA 1
ATOM 6043 C C . GLN B 1 95 ? -12.836 5.113 2.482 1 97.19 95 GLN B C 1
ATOM 6045 O O . GLN B 1 95 ? -11.719 5.617 2.59 1 97.19 95 GLN 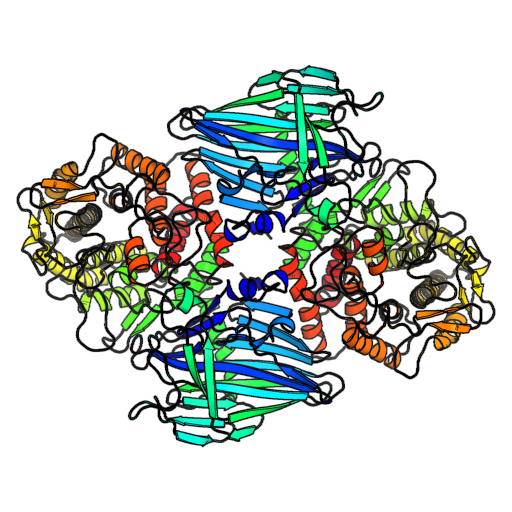B O 1
ATOM 6050 N N . HIS B 1 96 ? -13.133 3.898 2.652 1 97.94 96 HIS B N 1
ATOM 6051 C CA . HIS B 1 96 ? -12.078 3 3.113 1 97.94 96 HIS B CA 1
ATOM 6052 C C . HIS B 1 96 ? -12.43 1.545 2.812 1 97.94 96 HIS B C 1
ATOM 6054 O O . HIS B 1 96 ? -13.594 1.15 2.896 1 97.94 96 HIS B O 1
ATOM 6060 N N . VAL B 1 97 ? -11.445 0.792 2.404 1 98.56 97 VAL B N 1
ATOM 6061 C CA . VAL B 1 97 ? -11.57 -0.657 2.279 1 98.56 97 VAL B CA 1
ATOM 6062 C C . VAL B 1 97 ? -10.492 -1.343 3.121 1 98.56 97 VAL B C 1
ATOM 6064 O O . VAL B 1 97 ? -9.312 -0.986 3.043 1 98.56 97 VAL B O 1
ATOM 6067 N N . LYS B 1 98 ? -10.961 -2.26 3.912 1 97.75 98 LYS B N 1
ATOM 6068 C CA . LYS B 1 98 ? -10.078 -3.082 4.727 1 97.75 98 LYS B CA 1
ATOM 6069 C C . LYS B 1 98 ? -10.242 -4.562 4.398 1 97.75 98 LYS B C 1
ATOM 6071 O O . LYS B 1 98 ? -11.359 -5.039 4.195 1 97.75 98 LYS B O 1
ATOM 6076 N N . ILE B 1 99 ? -9.148 -5.254 4.258 1 97.56 99 ILE B N 1
ATOM 6077 C CA . ILE B 1 99 ? -9.195 -6.707 4.133 1 97.56 99 ILE B CA 1
ATOM 6078 C C . ILE B 1 99 ? -8.469 -7.348 5.316 1 97.56 99 ILE B C 1
ATOM 6080 O O . ILE B 1 99 ? -7.242 -7.281 5.41 1 97.56 99 ILE B O 1
ATOM 6084 N N . ASP B 1 100 ? -9.344 -8 6.266 1 93.88 100 ASP B N 1
ATOM 6085 C CA . ASP B 1 100 ? -8.789 -8.578 7.484 1 93.88 100 ASP B CA 1
ATOM 6086 C C . ASP B 1 100 ? -9.703 -9.664 8.055 1 93.88 100 ASP B C 1
ATOM 6088 O O . ASP B 1 100 ? -10.453 -9.414 9 1 93.88 100 ASP B O 1
ATOM 6092 N N . PRO B 1 101 ? -9.695 -10.836 7.82 1 93.19 101 PRO B N 1
ATOM 6093 C CA . PRO B 1 101 ? -9.227 -11.219 6.484 1 93.19 101 PRO B CA 1
ATOM 6094 C C . PRO B 1 101 ? -10.273 -10.953 5.398 1 93.19 101 PRO B C 1
ATOM 6096 O O . PRO B 1 101 ? -9.969 -11.07 4.207 1 93.19 101 PRO B O 1
ATOM 6099 N N . PHE B 1 102 ? -11.477 -10.625 5.801 1 97.88 102 PHE B N 1
ATOM 6100 C CA . PHE B 1 102 ? -12.562 -10.461 4.836 1 97.88 102 PHE B CA 1
ATOM 6101 C C . PHE B 1 102 ? -12.703 -8.992 4.43 1 97.88 102 PHE B C 1
ATOM 6103 O O . PHE B 1 102 ? -12.555 -8.094 5.262 1 97.88 102 PHE B O 1
ATOM 6110 N N . PRO B 1 103 ? -13.023 -8.758 3.17 1 98.38 103 PRO B N 1
ATOM 6111 C CA . PRO B 1 103 ? -13.148 -7.371 2.713 1 98.38 103 PRO B CA 1
ATOM 6112 C C . PRO B 1 103 ? -14.281 -6.621 3.408 1 98.38 103 PRO B C 1
ATOM 6114 O O . PRO B 1 103 ? -15.383 -7.156 3.557 1 98.38 103 PRO B O 1
ATOM 6117 N N . THR B 1 104 ? -14 -5.496 3.852 1 98.44 104 THR B N 1
ATOM 6118 C CA . THR B 1 104 ? -14.945 -4.582 4.488 1 98.44 104 THR B CA 1
ATOM 6119 C C . THR B 1 104 ? -14.891 -3.207 3.834 1 98.44 104 THR B C 1
ATOM 6121 O O . THR B 1 104 ? -13.828 -2.588 3.764 1 98.44 104 THR B O 1
ATOM 6124 N N . PHE B 1 105 ? -16.016 -2.771 3.391 1 98.56 105 PHE B N 1
ATOM 6125 C CA . PHE B 1 105 ? -16.156 -1.512 2.67 1 98.56 105 PHE B CA 1
ATOM 6126 C C . PHE B 1 105 ? -16.875 -0.476 3.523 1 98.56 105 PHE B C 1
ATOM 6128 O O . PHE B 1 105 ? -17.969 -0.733 4.031 1 98.56 105 PHE B O 1
ATOM 6135 N N . THR B 1 106 ? -16.281 0.641 3.701 1 98.06 106 THR B N 1
ATOM 6136 C CA . THR B 1 106 ? -16.906 1.704 4.488 1 98.06 106 THR B CA 1
ATOM 6137 C C . THR B 1 106 ? -17.312 2.871 3.594 1 98.06 106 THR B C 1
ATOM 6139 O O . THR B 1 106 ? -16.469 3.492 2.949 1 98.06 106 THR B O 1
ATOM 6142 N N . TYR B 1 107 ? -18.625 3.143 3.592 1 97.5 107 TYR B N 1
ATOM 6143 C CA . TYR B 1 107 ? -19.188 4.254 2.834 1 97.5 107 TYR B CA 1
ATOM 6144 C C . TYR B 1 107 ? -19.688 5.352 3.768 1 97.5 107 TYR B C 1
ATOM 6146 O O . TYR B 1 107 ? -20.062 5.082 4.914 1 97.5 107 TYR B O 1
ATOM 6154 N N . ARG B 1 108 ? -19.656 6.523 3.232 1 95.75 108 ARG B N 1
ATOM 6155 C CA . ARG B 1 108 ? -20.25 7.648 3.941 1 95.75 108 ARG B CA 1
ATOM 6156 C C . ARG B 1 108 ? -21.125 8.484 3.006 1 95.75 108 ARG B C 1
ATOM 6158 O O . ARG B 1 108 ? -20.703 8.82 1.896 1 95.75 108 ARG B O 1
ATOM 6165 N N . CYS B 1 109 ? -22.312 8.805 3.434 1 93.12 109 CYS B N 1
ATOM 6166 C CA . CYS B 1 109 ? -23.266 9.688 2.771 1 93.12 109 CYS B CA 1
ATOM 6167 C C . CYS B 1 109 ? -23.859 10.68 3.76 1 93.12 109 CYS B C 1
ATOM 6169 O O . CYS B 1 109 ? -24.828 10.352 4.461 1 93.12 109 CYS B O 1
ATOM 6171 N N . GLY B 1 110 ? -23.328 11.852 3.713 1 87.62 110 GLY B N 1
ATOM 6172 C CA . GLY B 1 110 ? -23.75 12.766 4.758 1 87.62 110 GLY B CA 1
ATOM 6173 C C . GLY B 1 110 ? -23.375 12.297 6.152 1 87.62 110 GLY B C 1
ATOM 6174 O O . GLY B 1 110 ? -22.203 12.07 6.441 1 87.62 110 GLY B O 1
ATOM 6175 N N . LEU B 1 111 ? -24.438 12.023 6.953 1 87.19 111 LEU B N 1
ATOM 6176 C CA . LEU B 1 111 ? -24.203 11.547 8.312 1 87.19 111 LEU B CA 1
ATOM 6177 C C . LEU B 1 111 ? -24.406 10.039 8.406 1 87.19 111 LEU B C 1
ATOM 6179 O O . LEU B 1 111 ? -24.25 9.461 9.484 1 87.19 111 LEU B O 1
ATOM 6183 N N . ILE B 1 112 ? -24.703 9.469 7.293 1 91.81 112 ILE B N 1
ATOM 6184 C CA . ILE B 1 112 ? -24.938 8.031 7.285 1 91.81 112 ILE B CA 1
ATOM 6185 C C . ILE B 1 112 ? -23.625 7.297 6.996 1 91.81 112 ILE B C 1
ATOM 6187 O O . ILE B 1 112 ? -22.906 7.652 6.062 1 91.81 112 ILE B O 1
ATOM 6191 N N . TRP B 1 113 ? -23.344 6.352 7.84 1 94.5 113 TRP B N 1
ATOM 6192 C CA . TRP B 1 113 ? -22.203 5.465 7.629 1 94.5 113 TRP B CA 1
ATOM 6193 C C . TRP B 1 113 ? -22.672 4.035 7.371 1 94.5 113 TRP B C 1
ATOM 6195 O O . TRP B 1 113 ? -23.609 3.553 8.008 1 94.5 113 TRP B O 1
ATOM 6205 N N . LEU B 1 114 ? -22.078 3.412 6.355 1 96.62 114 LEU B N 1
ATOM 6206 C CA . LEU B 1 114 ? -22.391 2.029 6.012 1 96.62 114 LEU B CA 1
ATOM 6207 C C . LEU B 1 114 ? -21.125 1.197 5.887 1 96.62 114 LEU B C 1
ATOM 6209 O O . LEU B 1 114 ? -20.219 1.553 5.133 1 96.62 114 LEU B O 1
ATOM 6213 N N . GLU B 1 115 ? -21.016 0.169 6.66 1 97.12 115 GLU B N 1
ATOM 6214 C CA . GLU B 1 115 ? -19.938 -0.822 6.543 1 97.12 115 GLU B CA 1
ATOM 6215 C C . GLU B 1 115 ? -20.484 -2.145 6 1 97.12 115 GLU B C 1
ATOM 6217 O O . GLU B 1 115 ? -21.453 -2.691 6.531 1 97.12 115 GLU B O 1
ATOM 6222 N N . LYS B 1 116 ? -19.906 -2.57 4.98 1 98.25 116 LYS B N 1
ATOM 6223 C CA . LYS B 1 116 ? -20.281 -3.818 4.316 1 98.25 116 LYS B CA 1
ATOM 6224 C C . LYS B 1 116 ? -19.156 -4.852 4.422 1 98.25 116 LYS B C 1
ATOM 6226 O O . LYS B 1 116 ? -18.031 -4.605 3.977 1 98.25 116 LYS B O 1
ATOM 6231 N N . THR B 1 117 ? -19.375 -6.004 5.012 1 98.31 117 THR B N 1
ATOM 6232 C CA . THR B 1 117 ? -18.422 -7.109 5.09 1 98.31 117 THR B CA 1
ATOM 6233 C C . THR B 1 117 ? -18.953 -8.328 4.332 1 98.31 117 THR B C 1
ATOM 6235 O O . THR B 1 117 ? -20.109 -8.711 4.496 1 98.31 117 THR B O 1
ATOM 6238 N N . VAL B 1 118 ? -18.156 -8.914 3.553 1 98.75 118 VAL B N 1
ATOM 6239 C CA . VAL B 1 118 ? -18.547 -10.07 2.752 1 98.75 118 VAL B CA 1
ATOM 6240 C C . VAL B 1 118 ? -17.703 -11.281 3.156 1 98.75 118 VAL B C 1
ATOM 6242 O O . VAL B 1 118 ? -16.484 -11.195 3.27 1 98.75 118 VAL B O 1
ATOM 6245 N N . PHE B 1 119 ? -18.312 -12.43 3.424 1 98.5 119 PHE B N 1
ATOM 6246 C CA . PHE B 1 119 ? -17.562 -13.664 3.648 1 98.5 119 PHE B CA 1
ATOM 6247 C C . PHE B 1 119 ? -18.375 -14.875 3.217 1 98.5 119 PHE B C 1
ATOM 6249 O O . PHE B 1 119 ? -19.562 -14.758 2.904 1 98.5 119 PHE B O 1
ATOM 6256 N N . MET B 1 120 ? -17.781 -15.938 3.09 1 98.56 120 MET B N 1
ATOM 6257 C CA . MET B 1 120 ? -18.406 -17.219 2.783 1 98.56 120 MET B CA 1
ATOM 6258 C C . MET B 1 120 ? -18.188 -18.219 3.916 1 98.56 120 MET B C 1
ATOM 6260 O O . MET B 1 120 ? -17.062 -18.438 4.348 1 98.56 120 MET B O 1
ATOM 6264 N N . PRO B 1 121 ? -19.328 -18.828 4.387 1 98.12 121 PRO B N 1
ATOM 6265 C CA . PRO B 1 121 ? -19.141 -19.906 5.355 1 98.12 121 PRO B CA 1
ATOM 6266 C C . PRO B 1 121 ? -18.422 -21.109 4.758 1 98.12 121 PRO B C 1
ATOM 6268 O O . PRO B 1 121 ? -18.672 -21.469 3.602 1 98.12 121 PRO B O 1
ATOM 6271 N N . ARG B 1 122 ? -17.625 -21.75 5.551 1 96.5 122 ARG B N 1
ATOM 6272 C CA . ARG B 1 122 ? -16.828 -22.891 5.086 1 96.5 122 ARG B CA 1
ATOM 6273 C C . ARG B 1 122 ? -17.719 -24.047 4.688 1 96.5 122 ARG B C 1
ATOM 6275 O O . ARG B 1 122 ? -18.672 -24.391 5.398 1 96.5 122 ARG B O 1
ATOM 6282 N N . TYR B 1 123 ? -17.453 -24.578 3.557 1 97.19 123 TYR B N 1
ATOM 6283 C CA . TYR B 1 123 ? -18.062 -25.797 3.021 1 97.19 123 TYR B CA 1
ATOM 6284 C C . TYR B 1 123 ? -19.547 -25.609 2.801 1 97.19 123 TYR B C 1
ATOM 6286 O O . TYR B 1 123 ? -20.344 -26.547 2.992 1 97.19 123 TYR B O 1
ATOM 6294 N N . ARG B 1 124 ? -19.922 -24.391 2.459 1 97.19 124 ARG B N 1
ATOM 6295 C CA . ARG B 1 124 ? -21.281 -24.062 2.051 1 97.19 124 ARG B CA 1
ATOM 6296 C C . ARG B 1 124 ? -21.297 -23.219 0.788 1 97.19 124 ARG B C 1
ATOM 6298 O O . ARG B 1 124 ? -20.484 -22.297 0.646 1 97.19 124 ARG B O 1
ATOM 6305 N N . ASN B 1 125 ? -22.172 -23.562 -0.097 1 98.19 125 ASN B N 1
ATOM 6306 C CA . ASN B 1 125 ? -22.406 -22.688 -1.243 1 98.19 125 ASN B CA 1
ATOM 6307 C C . ASN B 1 125 ? -23.281 -21.5 -0.871 1 98.19 125 ASN B C 1
ATOM 6309 O O . ASN B 1 125 ? -24.438 -21.406 -1.296 1 98.19 125 ASN B O 1
ATOM 6313 N N . ALA B 1 126 ? -22.641 -20.625 -0.149 1 98.75 126 ALA B N 1
ATOM 6314 C CA . ALA B 1 126 ? -23.375 -19.453 0.359 1 98.75 126 ALA B CA 1
ATOM 6315 C C . ALA B 1 126 ? -22.438 -18.266 0.565 1 98.75 126 ALA B C 1
ATOM 6317 O O . ALA B 1 126 ? -21.234 -18.438 0.733 1 98.75 126 ALA B O 1
ATOM 6318 N N . THR B 1 127 ? -22.969 -17.125 0.475 1 98.75 127 THR B N 1
ATOM 6319 C CA . THR B 1 127 ? -22.312 -15.875 0.835 1 98.75 127 THR B CA 1
ATOM 6320 C C . THR B 1 127 ? -23.141 -15.094 1.85 1 98.75 127 THR B C 1
ATOM 6322 O O . THR B 1 127 ? -24.375 -15.07 1.765 1 98.75 127 THR B O 1
ATOM 6325 N N . VAL B 1 128 ? -22.469 -14.578 2.797 1 98.81 128 VAL B N 1
ATOM 6326 C CA . VAL B 1 128 ? -23.094 -13.711 3.785 1 98.81 128 VAL B CA 1
ATOM 6327 C C . VAL B 1 128 ? -22.562 -12.289 3.66 1 98.81 128 VAL B C 1
ATOM 6329 O O . VAL B 1 128 ? -21.344 -12.094 3.578 1 98.81 128 VAL B O 1
ATOM 6332 N N . ILE B 1 129 ? -23.406 -11.32 3.613 1 98.62 129 ILE B N 1
ATOM 6333 C CA . ILE B 1 129 ? -23.062 -9.906 3.607 1 98.62 129 ILE B CA 1
ATOM 6334 C C . ILE B 1 129 ? -23.625 -9.234 4.855 1 98.62 129 ILE B C 1
ATOM 6336 O O . ILE B 1 129 ? -24.828 -9.305 5.117 1 98.62 129 ILE B O 1
ATOM 6340 N N . ILE B 1 130 ? -22.781 -8.672 5.605 1 98.25 130 ILE B N 1
ATOM 6341 C CA . ILE B 1 130 ? -23.188 -7.988 6.828 1 98.25 130 ILE B CA 1
ATOM 6342 C C . ILE B 1 130 ? -23.078 -6.477 6.633 1 98.25 130 ILE B C 1
ATOM 6344 O O . ILE B 1 130 ? -22 -5.965 6.305 1 98.25 130 ILE B O 1
ATOM 6348 N N . TYR B 1 131 ? -24.188 -5.824 6.812 1 97.31 131 TYR B N 1
ATOM 6349 C CA . TYR B 1 131 ? -24.219 -4.363 6.801 1 97.31 131 TYR B CA 1
ATOM 6350 C C . TYR B 1 131 ? -24.344 -3.809 8.211 1 97.31 131 TYR B C 1
ATOM 6352 O O . TYR B 1 131 ? -25.141 -4.305 9.016 1 97.31 131 TYR B O 1
ATOM 6360 N N . ARG B 1 132 ? -23.547 -2.914 8.516 1 95.5 132 ARG B N 1
ATOM 6361 C CA . ARG B 1 132 ? -23.719 -2.062 9.688 1 95.5 132 ARG B CA 1
ATOM 6362 C C . ARG B 1 132 ? -23.969 -0.613 9.281 1 95.5 132 ARG B C 1
ATOM 6364 O O . ARG B 1 132 ? -23.125 0.004 8.617 1 95.5 132 ARG B O 1
ATOM 6371 N N . LEU B 1 133 ? -25.141 -0.083 9.656 1 93.25 133 LEU B N 1
ATOM 6372 C CA . LEU B 1 133 ? -25.547 1.258 9.25 1 93.25 133 LEU B CA 1
ATOM 6373 C C . LEU B 1 133 ? -25.797 2.141 10.469 1 93.25 133 LEU B C 1
ATOM 6375 O O . LEU B 1 133 ? -26.391 1.69 11.453 1 93.25 133 LEU B O 1
ATOM 6379 N N . SER B 1 134 ? -25.219 3.268 10.438 1 88.19 134 SER B N 1
ATOM 6380 C CA . SER B 1 134 ? -25.594 4.301 11.398 1 88.19 134 SER B CA 1
ATOM 6381 C C . SER B 1 134 ? -26.156 5.531 10.703 1 88.19 134 SER B C 1
ATOM 6383 O O . SER B 1 134 ? -25.609 6.004 9.711 1 88.19 134 SER B O 1
ATOM 6385 N N . SER B 1 135 ? -27.328 5.895 11.18 1 80.94 135 SER B N 1
ATOM 6386 C CA . SER B 1 135 ? -27.984 7.051 10.57 1 80.94 135 SER B CA 1
ATOM 6387 C C . SER B 1 135 ? -27.719 8.32 11.375 1 80.94 135 SER B C 1
ATOM 6389 O O . SER B 1 135 ? -27.297 8.25 12.523 1 80.94 135 SER B O 1
ATOM 6391 N N . GLY B 1 136 ? -27.875 9.375 10.68 1 79.31 136 GLY B N 1
ATOM 6392 C CA . GLY B 1 136 ? -27.781 10.664 11.344 1 79.31 136 GLY B CA 1
ATOM 6393 C C . GLY B 1 136 ? -29.078 11.094 12 1 79.31 136 GLY B C 1
ATOM 6394 O O . GLY B 1 136 ? -29.75 10.289 12.641 1 79.31 136 GLY B O 1
ATOM 6395 N N . SER B 1 137 ? -29.391 12.289 11.805 1 79.31 137 SER B N 1
ATOM 6396 C CA . SER B 1 137 ? -30.516 12.914 12.5 1 79.31 137 SER B CA 1
ATOM 6397 C C . SER B 1 137 ? -31.844 12.445 11.938 1 79.31 137 SER B C 1
ATOM 6399 O O . SER B 1 137 ? -32.875 12.461 12.641 1 79.31 137 SER B O 1
ATOM 6401 N N . GLY B 1 138 ? -31.844 11.961 10.703 1 84.44 138 GLY B N 1
ATOM 6402 C CA . GLY B 1 138 ? -33.094 11.492 10.094 1 84.44 138 GLY B CA 1
ATOM 6403 C C . GLY B 1 138 ? -33.062 10.008 9.789 1 84.44 138 GLY B C 1
ATOM 6404 O O . GLY B 1 138 ? -32.031 9.359 9.859 1 84.44 138 GLY B O 1
ATOM 6405 N N . PRO B 1 139 ? -34.281 9.586 9.547 1 91.31 139 PRO B N 1
ATOM 6406 C CA . PRO B 1 139 ? -34.375 8.18 9.141 1 91.31 139 PRO B CA 1
ATOM 6407 C C . PRO B 1 139 ? -33.75 7.922 7.77 1 91.31 139 PRO B C 1
ATOM 6409 O O . PRO B 1 139 ? -33.625 8.836 6.953 1 91.31 139 PRO B O 1
ATOM 6412 N N . ALA B 1 140 ? -33.312 6.723 7.598 1 94.06 140 ALA B N 1
ATOM 6413 C CA . ALA B 1 140 ? -32.75 6.309 6.316 1 94.06 140 ALA B CA 1
ATOM 6414 C C . ALA B 1 140 ? -33.344 4.969 5.867 1 94.06 140 ALA B C 1
ATOM 6416 O O . ALA B 1 140 ? -34.031 4.297 6.637 1 94.06 140 ALA B O 1
ATOM 6417 N N . GLU B 1 141 ? -33.219 4.773 4.621 1 96.06 141 GLU B N 1
ATOM 6418 C CA . GLU B 1 141 ? -33.625 3.496 4.035 1 96.06 141 GLU B CA 1
ATOM 6419 C C . GLU B 1 141 ? -32.5 2.928 3.156 1 96.06 141 GLU B C 1
ATOM 6421 O O . GLU B 1 141 ? -31.938 3.641 2.328 1 96.06 141 GLU B O 1
ATOM 6426 N N . LEU B 1 142 ? -32.188 1.74 3.41 1 97.19 142 LEU B N 1
ATOM 6427 C CA . LEU B 1 142 ? -31.266 0.997 2.551 1 97.19 142 LEU B CA 1
ATOM 6428 C C . LEU B 1 142 ? -32.031 0.141 1.55 1 97.19 142 LEU B C 1
ATOM 6430 O O . LEU B 1 142 ? -32.938 -0.605 1.931 1 97.19 142 LEU B O 1
ATOM 6434 N N . ARG B 1 143 ? -31.766 0.315 0.323 1 98 143 ARG B N 1
ATOM 6435 C CA . ARG B 1 143 ? -32.312 -0.542 -0.724 1 98 143 ARG B CA 1
ATOM 6436 C C . ARG B 1 143 ? -31.219 -1.408 -1.348 1 98 143 ARG B C 1
ATOM 6438 O O . ARG B 1 143 ? -30.109 -0.931 -1.609 1 98 143 ARG B O 1
ATOM 6445 N N . LEU B 1 144 ? -31.484 -2.645 -1.505 1 98.31 144 LEU B N 1
ATOM 6446 C CA . LEU B 1 144 ? -30.547 -3.607 -2.092 1 98.31 144 LEU B CA 1
ATOM 6447 C C . LEU B 1 144 ? -31.156 -4.258 -3.33 1 98.31 144 LEU B C 1
ATOM 6449 O O . LEU B 1 144 ? -32.25 -4.848 -3.264 1 98.31 144 LEU B O 1
ATOM 6453 N N . TRP B 1 145 ? -30.516 -4.121 -4.398 1 98.25 145 TRP B N 1
ATOM 6454 C CA . TRP B 1 145 ? -30.938 -4.75 -5.648 1 98.25 145 TRP B CA 1
ATOM 6455 C C . TRP B 1 145 ? -30.016 -5.914 -6.004 1 98.25 145 TRP B C 1
ATOM 6457 O O . TRP B 1 145 ? -28.922 -5.711 -6.523 1 98.25 145 TRP B O 1
ATOM 6467 N N . PRO B 1 146 ? -30.484 -7.137 -5.793 1 98.62 146 PRO B N 1
ATOM 6468 C CA . PRO B 1 146 ? -29.656 -8.273 -6.199 1 98.62 146 PRO B CA 1
ATOM 6469 C C . PRO B 1 146 ? -29.625 -8.469 -7.715 1 98.62 146 PRO B C 1
ATOM 6471 O O . PRO B 1 146 ? -30.672 -8.469 -8.359 1 98.62 146 PRO B O 1
ATOM 6474 N N . LEU B 1 147 ? -28.469 -8.5 -8.258 1 98.69 147 LEU B N 1
ATOM 6475 C CA . LEU B 1 147 ? -28.281 -8.93 -9.648 1 98.69 147 LEU B CA 1
ATOM 6476 C C . LEU B 1 147 ? -28.016 -10.43 -9.719 1 98.69 147 LEU B C 1
ATOM 6478 O O . LEU B 1 147 ? -26.891 -10.875 -9.453 1 98.69 147 LEU B O 1
ATOM 6482 N N . VAL B 1 148 ? -29.031 -11.133 -10.141 1 98.5 148 VAL B N 1
ATOM 6483 C CA . VAL B 1 148 ? -29 -12.586 -10.094 1 98.5 148 VAL B CA 1
ATOM 6484 C C . VAL B 1 148 ? -28.672 -13.148 -11.477 1 98.5 148 VAL B C 1
ATOM 6486 O O . VAL B 1 148 ? -29.062 -12.57 -12.5 1 98.5 148 VAL B O 1
ATOM 6489 N N . ASN B 1 149 ? -27.969 -14.164 -11.43 1 97.81 149 ASN B N 1
ATOM 6490 C CA . ASN B 1 149 ? -27.703 -14.961 -12.625 1 97.81 149 ASN B CA 1
ATOM 6491 C C . ASN B 1 149 ? -27.75 -16.453 -12.32 1 97.81 149 ASN B C 1
ATOM 6493 O O . ASN B 1 149 ? -28.016 -16.859 -11.188 1 97.81 149 ASN B O 1
ATOM 6497 N N . TYR B 1 150 ? -27.625 -17.297 -13.266 1 97.31 150 TYR B N 1
ATOM 6498 C CA . TYR B 1 150 ? -27.609 -18.75 -13.102 1 97.31 150 TYR B CA 1
ATOM 6499 C C . TYR B 1 150 ? -26.969 -19.422 -14.297 1 97.31 150 TYR B C 1
ATOM 6501 O O . TYR B 1 150 ? -27.594 -20.25 -14.969 1 97.31 150 TYR B O 1
ATOM 6509 N N . ARG B 1 151 ? -25.781 -19.141 -14.453 1 97.06 151 ARG B N 1
ATOM 6510 C CA . ARG B 1 151 ? -25.078 -19.625 -15.633 1 97.06 151 ARG B CA 1
ATOM 6511 C C . ARG B 1 151 ? -23.688 -20.156 -15.266 1 97.06 151 ARG B C 1
ATOM 6513 O O . ARG B 1 151 ? -23.156 -19.828 -14.211 1 97.06 151 ARG B O 1
ATOM 6520 N N . ASP B 1 152 ? -23.188 -21 -16.188 1 96.62 152 ASP B N 1
ATOM 6521 C CA . ASP B 1 152 ? -21.797 -21.453 -16.062 1 96.62 152 ASP B CA 1
ATOM 6522 C C . ASP B 1 152 ? -20.859 -20.25 -15.914 1 96.62 152 ASP B C 1
ATOM 6524 O O . ASP B 1 152 ? -21.016 -19.234 -16.594 1 96.62 152 ASP B O 1
ATOM 6528 N N . TYR B 1 153 ? -19.875 -20.359 -15.008 1 96.94 153 TYR B N 1
ATOM 6529 C CA . TYR B 1 153 ? -19.031 -19.219 -14.664 1 96.94 153 TYR B CA 1
ATOM 6530 C C . TYR B 1 153 ? -18.156 -18.828 -15.844 1 96.94 153 TYR B C 1
ATOM 6532 O O . TYR B 1 153 ? -17.578 -17.719 -15.852 1 96.94 153 TYR B O 1
ATOM 6540 N N . HIS B 1 154 ? -18.047 -19.578 -16.938 1 96.56 154 HIS B N 1
ATOM 6541 C CA . HIS B 1 154 ? -17.297 -19.188 -18.141 1 96.56 154 HIS B CA 1
ATOM 6542 C C . HIS B 1 154 ? -18.203 -18.484 -19.141 1 96.56 154 HIS B C 1
ATOM 6544 O O . HIS B 1 154 ? -17.719 -17.906 -20.125 1 96.56 154 HIS B O 1
ATOM 6550 N N . GLY B 1 155 ? -19.469 -18.531 -18.906 1 96.12 155 GLY B N 1
ATOM 6551 C CA . GLY B 1 155 ? -20.406 -18.031 -19.906 1 96.12 155 GLY B CA 1
ATOM 6552 C C . GLY B 1 155 ? -20.906 -16.625 -19.609 1 96.12 155 GLY B C 1
ATOM 6553 O O . GLY B 1 155 ? -20.375 -15.938 -18.734 1 96.12 155 GLY B O 1
ATOM 6554 N N . ASN B 1 156 ? -21.812 -16.203 -20.406 1 97.19 156 ASN B N 1
ATOM 6555 C CA . ASN B 1 156 ? -22.609 -14.984 -20.266 1 97.19 156 ASN B CA 1
ATOM 6556 C C . ASN B 1 156 ? -24.109 -15.266 -20.438 1 97.19 156 ASN B C 1
ATOM 6558 O O . ASN B 1 156 ? -24.484 -16.25 -21.062 1 97.19 156 ASN B O 1
ATOM 6562 N N . ALA B 1 157 ? -24.828 -14.461 -19.875 1 97 157 ALA B N 1
ATOM 6563 C CA . ALA B 1 157 ? -26.281 -14.594 -20.031 1 97 157 ALA B CA 1
ATOM 6564 C C . ALA B 1 157 ? -26.906 -13.281 -20.5 1 97 157 ALA B C 1
ATOM 6566 O O . ALA B 1 157 ? -26.328 -12.203 -20.297 1 97 157 ALA B O 1
ATOM 6567 N N . TYR B 1 158 ? -28.094 -13.438 -21.188 1 96.62 158 TYR B N 1
ATOM 6568 C CA . TYR B 1 158 ? -28.875 -12.312 -21.672 1 96.62 158 TYR B CA 1
ATOM 6569 C C . TYR B 1 158 ? -30.359 -12.5 -21.359 1 96.62 158 TYR B C 1
ATOM 6571 O O . TYR B 1 158 ? -30.797 -13.609 -21.062 1 96.62 158 TYR B O 1
ATOM 6579 N N . CYS B 1 159 ? -30.969 -11.414 -21.391 1 95.81 159 CYS B N 1
ATOM 6580 C CA . CYS B 1 159 ? -32.406 -11.5 -21.203 1 95.81 159 CYS B CA 1
ATOM 6581 C C . CYS B 1 159 ? -33.031 -12.523 -22.156 1 95.81 159 CYS B C 1
ATOM 6583 O O . CYS B 1 159 ? -32.75 -12.492 -23.359 1 95.81 159 CYS B O 1
ATOM 6585 N N . GLY B 1 160 ? -33.781 -13.438 -21.562 1 92.19 160 GLY B N 1
ATOM 6586 C CA . GLY B 1 160 ? -34.469 -14.445 -22.375 1 92.19 160 GLY B CA 1
ATOM 6587 C C . GLY B 1 160 ? -33.688 -15.742 -22.484 1 92.19 160 GLY B C 1
ATOM 6588 O O . GLY B 1 160 ? -34.25 -16.766 -22.906 1 92.19 160 GLY B O 1
ATOM 6589 N N . THR B 1 161 ? -32.406 -15.742 -22.078 1 92.25 161 THR B N 1
ATOM 6590 C CA . THR B 1 161 ? -31.594 -16.953 -22.172 1 92.25 161 THR B CA 1
ATOM 6591 C C . THR B 1 161 ? -31.906 -17.906 -21.047 1 92.25 161 THR B C 1
ATOM 6593 O O . THR B 1 161 ? -31.719 -19.125 -21.188 1 92.25 161 THR B O 1
ATOM 6596 N N . ILE B 1 162 ? -32.281 -17.406 -19.938 1 94.25 162 ILE B N 1
ATOM 6597 C CA . ILE B 1 162 ? -32.625 -18.203 -18.766 1 94.25 162 ILE B CA 1
ATOM 6598 C C . ILE B 1 162 ? -34.031 -17.828 -18.297 1 94.25 162 ILE B C 1
ATOM 6600 O O . ILE B 1 162 ? -34.375 -16.656 -18.203 1 94.25 162 ILE B O 1
ATOM 6604 N N . SER B 1 163 ? -34.844 -18.812 -18.047 1 94.56 163 SER B N 1
ATOM 6605 C CA . SER B 1 163 ? -36.156 -18.578 -17.469 1 94.56 163 SER B CA 1
ATOM 6606 C C . SER B 1 163 ? -36.094 -18.672 -15.945 1 94.56 163 SER B C 1
ATOM 6608 O O . SER B 1 163 ? -35.75 -19.719 -15.391 1 94.56 163 SER B O 1
ATOM 6610 N N . PHE B 1 164 ? -36.531 -17.609 -15.305 1 96.94 164 PHE B N 1
ATOM 6611 C CA . PHE B 1 164 ? -36.5 -17.578 -13.844 1 96.94 164 PHE B CA 1
ATOM 6612 C C . PHE B 1 164 ? -37.906 -17.672 -13.281 1 96.94 164 PHE B C 1
ATOM 6614 O O . PHE B 1 164 ? -38.844 -17.125 -13.867 1 96.94 164 PHE B O 1
ATOM 6621 N N . ARG B 1 165 ? -38.062 -18.406 -12.25 1 96.94 165 ARG B N 1
ATOM 6622 C CA . ARG B 1 165 ? -39.219 -18.406 -11.406 1 96.94 165 ARG B CA 1
ATOM 6623 C C . ARG B 1 165 ? -38.875 -18.016 -9.977 1 96.94 165 ARG B C 1
ATOM 6625 O O . ARG B 1 165 ? -37.812 -18.359 -9.469 1 96.94 165 ARG B O 1
ATOM 6632 N N . GLN B 1 166 ? -39.75 -17.266 -9.336 1 98.06 166 GLN B N 1
ATOM 6633 C CA . GLN B 1 166 ? -39.438 -16.859 -7.961 1 98.06 166 GLN B CA 1
ATOM 6634 C C . GLN B 1 166 ? -40.688 -16.922 -7.09 1 98.06 166 GLN B C 1
ATOM 6636 O O . GLN B 1 166 ? -41.812 -16.844 -7.594 1 98.06 166 GLN B O 1
ATOM 6641 N N . GLU B 1 167 ? -40.5 -17.141 -5.863 1 97.94 167 GLU B N 1
ATOM 6642 C CA . GLU B 1 167 ? -41.531 -17.109 -4.824 1 97.94 167 GLU B CA 1
ATOM 6643 C C . GLU B 1 167 ? -41.031 -16.359 -3.588 1 97.94 167 GLU B C 1
ATOM 6645 O O . GLU B 1 167 ? -39.875 -16.5 -3.197 1 97.94 167 GLU B O 1
ATOM 6650 N N . ASN B 1 168 ? -41.906 -15.641 -3.051 1 96.44 168 ASN B N 1
ATOM 6651 C CA . ASN B 1 168 ? -41.531 -14.922 -1.836 1 96.44 168 ASN B CA 1
ATOM 6652 C C . ASN B 1 168 ? -41.406 -15.859 -0.644 1 96.44 168 ASN B C 1
ATOM 6654 O O . ASN B 1 168 ? -42.156 -16.844 -0.53 1 96.44 168 ASN B O 1
ATOM 6658 N N . LEU B 1 169 ? -40.5 -15.602 0.144 1 93.56 169 LEU B N 1
ATOM 6659 C CA . LEU B 1 169 ? -40.312 -16.266 1.435 1 93.56 169 LEU B CA 1
ATOM 6660 C C . LEU B 1 169 ? -40.219 -15.234 2.557 1 93.56 169 LEU B C 1
ATOM 6662 O O . LEU B 1 169 ? -40.062 -14.031 2.295 1 93.56 169 LEU B O 1
ATOM 6666 N N . PRO B 1 170 ? -40.375 -15.773 3.783 1 91.25 170 PRO B N 1
ATOM 6667 C CA . PRO B 1 170 ? -40.156 -14.828 4.879 1 91.25 170 PRO B CA 1
ATOM 6668 C C . PRO B 1 170 ? -38.781 -14.164 4.82 1 91.25 170 PRO B C 1
ATOM 6670 O O . PRO B 1 170 ? -37.75 -14.852 4.855 1 91.25 170 PRO B O 1
ATOM 6673 N N . GLY B 1 171 ? -38.844 -12.938 4.668 1 93 171 GLY B N 1
ATOM 6674 C CA . GLY B 1 171 ? -37.594 -12.164 4.672 1 93 171 GLY B CA 1
ATOM 6675 C C . GLY B 1 171 ? -36.844 -12.242 3.359 1 93 171 GLY B C 1
ATOM 6676 O O . GLY B 1 171 ? -35.656 -11.922 3.303 1 93 171 GLY B O 1
ATOM 6677 N N . GLY B 1 172 ? -37.531 -12.828 2.312 1 97.44 172 GLY B N 1
ATOM 6678 C CA . GLY B 1 172 ? -36.75 -12.875 1.089 1 97.44 172 GLY B CA 1
ATOM 6679 C C . GLY B 1 172 ? -37.5 -13.555 -0.059 1 97.44 172 GLY B C 1
ATOM 6680 O O . GLY B 1 172 ? -38.688 -13.383 -0.219 1 97.44 172 GLY B O 1
ATOM 6681 N N . VAL B 1 173 ? -36.688 -14.156 -0.848 1 98.31 173 VAL B N 1
ATOM 6682 C CA . VAL B 1 173 ? -37.219 -14.727 -2.092 1 98.31 173 VAL B CA 1
ATOM 6683 C C . VAL B 1 173 ? -36.406 -15.984 -2.441 1 98.31 173 VAL B C 1
ATOM 6685 O O . VAL B 1 173 ? -35.219 -16.078 -2.131 1 98.31 173 VAL B O 1
ATOM 6688 N N . VAL B 1 174 ? -37.062 -16.984 -2.928 1 98.38 174 VAL B N 1
ATOM 6689 C CA . VAL B 1 174 ? -36.438 -18.141 -3.545 1 98.38 174 VAL B CA 1
ATOM 6690 C C . VAL B 1 174 ? -36.531 -18.031 -5.066 1 98.38 174 VAL B C 1
ATOM 6692 O O . VAL B 1 174 ? -37.562 -17.641 -5.602 1 98.38 174 VAL B O 1
ATOM 6695 N N . ILE B 1 175 ? -35.469 -18.312 -5.754 1 98.5 175 ILE B N 1
ATOM 6696 C CA . ILE B 1 175 ? -35.406 -18.141 -7.203 1 98.5 175 ILE B CA 1
ATOM 6697 C C . ILE B 1 175 ? -34.906 -19.438 -7.855 1 98.5 175 ILE B C 1
ATOM 6699 O O . ILE B 1 175 ? -33.875 -19.984 -7.484 1 98.5 175 ILE B O 1
ATOM 6703 N N . TRP B 1 176 ? -35.688 -19.891 -8.828 1 97.69 176 TRP B N 1
ATOM 6704 C CA . TRP B 1 176 ? -35.312 -21.047 -9.633 1 97.69 176 TRP B CA 1
ATOM 6705 C C . TRP B 1 176 ? -34.812 -20.609 -11.016 1 97.69 176 TRP B C 1
ATOM 6707 O O . TRP B 1 176 ? -35.406 -19.75 -11.648 1 97.69 176 TRP B O 1
ATOM 6717 N N . GLY B 1 177 ? -33.719 -21.172 -11.406 1 95.81 177 GLY B N 1
ATOM 6718 C CA . GLY B 1 177 ? -33.188 -20.984 -12.75 1 95.81 177 GLY B CA 1
ATOM 6719 C C . GLY B 1 177 ? -33.438 -22.188 -13.648 1 95.81 177 GLY B C 1
ATOM 6720 O O . GLY B 1 177 ? -34.594 -22.641 -13.781 1 95.81 177 GLY B O 1
ATOM 6721 N N . PRO B 1 178 ? -32.344 -22.641 -14.289 1 93.69 178 PRO B N 1
ATOM 6722 C CA . PRO B 1 178 ? -32.531 -23.781 -15.18 1 93.69 178 PRO B CA 1
ATOM 6723 C C . PRO B 1 178 ? -33.125 -25 -14.461 1 93.69 178 PRO B C 1
ATOM 6725 O O . PRO B 1 178 ? -32.812 -25.25 -13.297 1 93.69 178 PRO B O 1
ATOM 6728 N N . GLU B 1 179 ? -33.812 -25.828 -15.25 1 92.31 179 GLU B N 1
ATOM 6729 C CA . GLU B 1 179 ? -34.5 -27 -14.703 1 92.31 179 GLU B CA 1
ATOM 6730 C C . GLU B 1 179 ? -33.5 -28 -14.125 1 92.31 179 GLU B C 1
ATOM 6732 O O . GLU B 1 179 ? -32.438 -28.234 -14.711 1 92.31 179 GLU B O 1
ATOM 6737 N N . GLY B 1 180 ? -33.875 -28.453 -12.984 1 92.38 180 GLY B N 1
ATOM 6738 C CA . GLY B 1 180 ? -33.094 -29.516 -12.391 1 92.38 180 GLY B CA 1
ATOM 6739 C C . GLY B 1 180 ? -32 -29.016 -11.453 1 92.38 180 GLY B C 1
ATOM 6740 O O . GLY B 1 180 ? -31.359 -29.797 -10.766 1 92.38 180 GLY B O 1
ATOM 6741 N N . LEU B 1 181 ? -31.812 -27.812 -11.406 1 95.81 181 LEU B N 1
ATOM 6742 C CA . LEU B 1 181 ? -30.797 -27.25 -10.531 1 95.81 181 LEU B CA 1
ATOM 6743 C C . LEU B 1 181 ? -31.422 -26.688 -9.258 1 95.81 181 LEU B C 1
ATOM 6745 O O . LEU B 1 181 ? -32.594 -26.297 -9.258 1 95.81 181 LEU B O 1
ATOM 6749 N N . PRO B 1 182 ? -30.672 -26.719 -8.18 1 97.25 182 PRO B N 1
ATOM 6750 C CA . PRO B 1 182 ? -31.219 -26.219 -6.914 1 97.25 182 PRO B CA 1
ATOM 6751 C C . PRO B 1 182 ? -31.516 -24.734 -6.953 1 97.25 182 PRO B C 1
ATOM 6753 O O . PRO B 1 182 ? -30.859 -23.984 -7.684 1 97.25 182 PRO B O 1
ATOM 6756 N N . PRO B 1 183 ? -32.438 -24.281 -6.16 1 98 183 PRO B N 1
ATOM 6757 C CA . PRO B 1 183 ? -32.812 -22.859 -6.176 1 98 183 PRO B CA 1
ATOM 6758 C C . PRO B 1 183 ? -31.844 -22 -5.363 1 98 183 PRO B C 1
ATOM 6760 O O . PRO B 1 183 ? -31.125 -22.5 -4.496 1 98 183 PRO B O 1
ATOM 6763 N N . LEU B 1 184 ? -31.828 -20.719 -5.656 1 98.56 184 LEU B N 1
ATOM 6764 C CA . LEU B 1 184 ? -31.125 -19.703 -4.898 1 98.56 184 LEU B CA 1
ATOM 6765 C C . LEU B 1 184 ? -32.031 -19.062 -3.861 1 98.56 184 LEU B C 1
ATOM 6767 O O . LEU B 1 184 ? -33.125 -18.609 -4.188 1 98.56 184 LEU B O 1
ATOM 6771 N N . PHE B 1 185 ? -31.578 -19.062 -2.631 1 98.62 185 PHE B N 1
ATOM 6772 C CA . PHE B 1 185 ? -32.312 -18.359 -1.564 1 98.62 185 PHE B CA 1
ATOM 6773 C C . PHE B 1 185 ? -31.625 -17.031 -1.234 1 98.62 185 PHE B C 1
ATOM 6775 O O . PHE B 1 185 ? -30.422 -16.984 -1.022 1 98.62 185 PHE B O 1
ATOM 6782 N N . LEU B 1 186 ? -32.344 -15.945 -1.252 1 98.31 186 LEU B N 1
ATOM 6783 C CA . LEU B 1 186 ? -31.922 -14.625 -0.805 1 98.31 186 LEU B CA 1
ATOM 6784 C C . LEU B 1 186 ? -32.781 -14.141 0.365 1 98.31 186 LEU B C 1
ATOM 6786 O O . LEU B 1 186 ? -34 -14.047 0.252 1 98.31 186 LEU B O 1
ATOM 6790 N N . GLN B 1 187 ? -32.094 -13.875 1.454 1 97.94 187 GLN B N 1
ATOM 6791 C CA . GLN B 1 187 ? -32.844 -13.445 2.625 1 97.94 187 GLN B CA 1
ATOM 6792 C C . GLN B 1 187 ? -32.125 -12.312 3.357 1 97.94 187 GLN B C 1
ATOM 6794 O O . GLN B 1 187 ? -30.922 -12.148 3.227 1 97.94 187 GLN B O 1
ATOM 6799 N N . VAL B 1 188 ? -32.844 -11.555 4.012 1 97.56 188 VAL B N 1
ATOM 6800 C CA . VAL B 1 188 ? -32.344 -10.477 4.855 1 97.56 188 VAL B CA 1
ATOM 6801 C C . VAL B 1 188 ? -32.844 -10.672 6.289 1 97.56 188 VAL B C 1
ATOM 6803 O O . VAL B 1 188 ? -33.906 -11.219 6.516 1 97.56 188 VAL B O 1
ATOM 6806 N N . SER B 1 189 ? -32.031 -10.297 7.27 1 97.12 189 SER B N 1
ATOM 6807 C CA . SER B 1 189 ? -32.375 -10.508 8.672 1 97.12 189 SER B CA 1
ATOM 6808 C C . SER B 1 189 ? -33.469 -9.555 9.133 1 97.12 189 SER B C 1
ATOM 6810 O O . SER B 1 189 ? -34.188 -9.852 10.086 1 97.12 189 SER B O 1
ATOM 6812 N N . ARG B 1 190 ? -33.562 -8.398 8.477 1 94.94 190 ARG B N 1
ATOM 6813 C CA . ARG B 1 190 ? -34.625 -7.414 8.781 1 94.94 190 ARG B CA 1
ATOM 6814 C C . ARG B 1 190 ? -34.969 -6.582 7.547 1 94.94 190 ARG B C 1
ATOM 6816 O O . ARG B 1 190 ? -34.062 -6.266 6.742 1 94.94 190 ARG B O 1
ATOM 6823 N N . GLY B 1 191 ? -36.219 -6.258 7.426 1 95 191 GLY B N 1
ATOM 6824 C CA . GLY B 1 191 ? -36.719 -5.543 6.262 1 95 191 GLY B CA 1
ATOM 6825 C C . GLY B 1 191 ? -37.719 -6.348 5.449 1 95 191 GLY B C 1
ATOM 6826 O O . GLY B 1 191 ? -38.375 -7.25 5.977 1 95 191 GLY B O 1
ATOM 6827 N N . SER B 1 192 ? -37.906 -5.828 4.113 1 96.38 192 SER B N 1
ATOM 6828 C CA . SER B 1 192 ? -38.938 -6.453 3.264 1 96.38 192 SER B CA 1
ATOM 6829 C C . SER B 1 192 ? -38.406 -6.648 1.843 1 96.38 192 SER B C 1
ATOM 6831 O O . SER B 1 192 ? -37.562 -5.871 1.372 1 96.38 192 SER B O 1
ATOM 6833 N N . PHE B 1 193 ? -38.875 -7.684 1.304 1 97.94 193 PHE B N 1
ATOM 6834 C CA . PHE B 1 193 ? -38.625 -7.922 -0.109 1 97.94 193 PHE B CA 1
ATOM 6835 C C . PHE B 1 193 ? -39.781 -7.4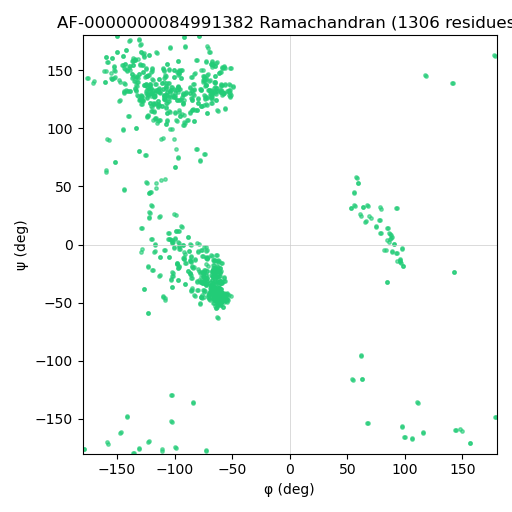73 -0.971 1 97.94 193 PHE B C 1
ATOM 6837 O O . PHE B 1 193 ? -40.938 -7.77 -0.661 1 97.94 193 PHE B O 1
ATOM 6844 N N . HIS B 1 194 ? -39.469 -6.738 -1.993 1 98.12 194 HIS B N 1
ATOM 6845 C CA . HIS B 1 194 ? -40.469 -6.25 -2.949 1 98.12 194 HIS B CA 1
ATOM 6846 C C . HIS B 1 194 ? -40.25 -6.863 -4.328 1 98.12 194 HIS B C 1
ATOM 6848 O O . HIS B 1 194 ? -39.406 -6.395 -5.09 1 98.12 194 HIS B O 1
ATOM 6854 N N . PRO B 1 195 ? -41.125 -7.797 -4.703 1 97.75 195 PRO B N 1
ATOM 6855 C CA . PRO B 1 195 ? -40.938 -8.414 -6.016 1 97.75 195 PRO B CA 1
ATOM 6856 C C . PRO B 1 195 ? -41.188 -7.445 -7.168 1 97.75 195 PRO B C 1
ATOM 6858 O O . PRO B 1 195 ? -42.188 -6.746 -7.184 1 97.75 195 PRO B O 1
ATOM 6861 N N . SER B 1 196 ? -40.25 -7.344 -7.992 1 96.69 196 SER B N 1
ATOM 6862 C CA . SER B 1 196 ? -40.344 -6.547 -9.211 1 96.69 196 SER B CA 1
ATOM 6863 C C . SER B 1 196 ? -39.438 -7.109 -10.305 1 96.69 196 SER B C 1
ATOM 6865 O O . SER B 1 196 ? -38.438 -6.488 -10.672 1 96.69 196 SER B O 1
ATOM 6867 N N . PRO B 1 197 ? -39.812 -8.227 -10.836 1 96.31 197 PRO B N 1
ATOM 6868 C CA . PRO B 1 197 ? -38.938 -8.891 -11.805 1 96.31 197 PRO B CA 1
ATOM 6869 C C . PRO B 1 197 ? -38.625 -8.008 -13.008 1 96.31 197 PRO B C 1
ATOM 6871 O O . PRO B 1 197 ? -39.531 -7.371 -13.57 1 96.31 197 PRO B O 1
ATOM 6874 N N . ASP B 1 198 ? -37.438 -7.887 -13.312 1 96.75 198 ASP B N 1
ATOM 6875 C CA . ASP B 1 198 ? -36.875 -7.129 -14.43 1 96.75 198 ASP B CA 1
ATOM 6876 C C . ASP B 1 198 ? -35.5 -7.621 -14.797 1 96.75 198 ASP B C 1
ATOM 6878 O O . ASP B 1 198 ? -35.062 -8.703 -14.367 1 96.75 198 ASP B O 1
ATOM 6882 N N . TRP B 1 199 ? -34.812 -6.93 -15.656 1 97 199 TRP B N 1
ATOM 6883 C CA . TRP B 1 199 ? -33.469 -7.27 -16.031 1 97 199 TRP B CA 1
ATOM 6884 C C . TRP B 1 199 ? -32.562 -6.043 -15.977 1 97 199 TRP B C 1
ATOM 6886 O O . TRP B 1 199 ? -33 -4.926 -16.25 1 97 199 TRP B O 1
ATOM 6896 N N . TYR B 1 200 ? -31.391 -6.234 -15.516 1 97.12 200 TYR B N 1
ATOM 6897 C CA . TYR B 1 200 ? -30.297 -5.289 -15.734 1 97.12 200 TYR B CA 1
ATOM 6898 C C . TYR B 1 200 ? -29.609 -5.551 -17.078 1 97.12 200 TYR B C 1
ATOM 6900 O O . TYR B 1 200 ? -29.078 -6.637 -17.297 1 97.12 200 TYR B O 1
ATOM 6908 N N . TYR B 1 201 ? -29.531 -4.504 -17.969 1 96.62 201 TYR B N 1
ATOM 6909 C CA . TYR B 1 201 ? -29.078 -4.73 -19.328 1 96.62 201 TYR B CA 1
ATOM 6910 C C . TYR B 1 201 ? -27.688 -4.16 -19.547 1 96.62 201 TYR B C 1
ATOM 6912 O O . TYR B 1 201 ? -27.375 -3.064 -19.078 1 96.62 201 TYR B O 1
ATOM 6920 N N . GLY B 1 202 ? -26.906 -4.918 -20.156 1 97 202 GLY B N 1
ATOM 6921 C CA . GLY B 1 202 ? -25.703 -4.438 -20.812 1 97 202 GLY B CA 1
ATOM 6922 C C . GLY B 1 202 ? -24.562 -4.176 -19.844 1 97 202 GLY B C 1
ATOM 6923 O O . GLY B 1 202 ? -23.812 -3.209 -20 1 97 202 GLY B O 1
ATOM 6924 N N . MET B 1 203 ? -24.453 -4.93 -18.766 1 97.56 203 MET B N 1
ATOM 6925 C CA . MET B 1 203 ? -23.234 -4.844 -17.953 1 97.56 203 MET B CA 1
ATOM 6926 C C . MET B 1 203 ? -22 -5.047 -18.812 1 97.56 203 MET B C 1
ATOM 6928 O O . MET B 1 203 ? -21.969 -5.918 -19.688 1 97.56 203 MET B O 1
ATOM 6932 N N . HIS B 1 204 ? -20.984 -4.16 -18.641 1 98.25 204 HIS B N 1
ATOM 6933 C CA . HIS B 1 204 ? -19.75 -4.23 -19.406 1 98.25 204 HIS B CA 1
ATOM 6934 C C . HIS B 1 204 ? -18.594 -4.676 -18.531 1 98.25 204 HIS B C 1
ATOM 6936 O O . HIS B 1 204 ? -18.359 -4.109 -17.469 1 98.25 204 HIS B O 1
ATOM 6942 N N . TYR B 1 205 ? -17.891 -5.676 -18.938 1 98.12 205 TYR B N 1
ATOM 6943 C CA . TYR B 1 205 ? -16.703 -6.195 -18.25 1 98.12 205 TYR B CA 1
ATOM 6944 C C . TYR B 1 205 ? -15.43 -5.738 -18.938 1 98.12 205 TYR B C 1
ATOM 6946 O O . TYR B 1 205 ? -14.906 -6.43 -19.812 1 98.12 205 TYR B O 1
ATOM 6954 N N . PRO B 1 206 ? -14.766 -4.664 -18.406 1 97.38 206 PRO B N 1
ATOM 6955 C CA . PRO B 1 206 ? -13.57 -4.129 -19.062 1 97.38 206 PRO B CA 1
ATOM 6956 C C . PRO B 1 206 ? -12.438 -5.148 -19.141 1 97.38 206 PRO B C 1
ATOM 6958 O O . PRO B 1 206 ? -11.695 -5.18 -20.125 1 97.38 206 PRO B O 1
ATOM 6961 N N . ALA B 1 207 ? -12.227 -5.961 -18.172 1 97 207 ALA B N 1
ATOM 6962 C CA . ALA B 1 207 ? -11.164 -6.961 -18.188 1 97 207 ALA B CA 1
ATOM 6963 C C . ALA B 1 207 ? -11.398 -7.996 -19.281 1 97 207 ALA B C 1
ATOM 6965 O O . ALA B 1 207 ? -10.445 -8.453 -19.922 1 97 207 ALA B O 1
ATOM 6966 N N . GLU B 1 208 ? -12.68 -8.383 -19.484 1 97.5 208 GLU B N 1
ATOM 6967 C CA . GLU B 1 208 ? -12.992 -9.32 -20.562 1 97.5 208 GLU B CA 1
ATOM 6968 C C . GLU B 1 208 ? -12.758 -8.68 -21.938 1 97.5 208 GLU B C 1
ATOM 6970 O O . GLU B 1 208 ? -12.305 -9.352 -22.859 1 97.5 208 GLU B O 1
ATOM 6975 N N . ALA B 1 209 ? -13.133 -7.445 -22.031 1 97 209 ALA B N 1
ATOM 6976 C CA . ALA B 1 209 ? -12.859 -6.727 -23.266 1 97 209 ALA B CA 1
ATOM 6977 C C . ALA B 1 209 ? -11.375 -6.742 -23.609 1 97 209 ALA B C 1
ATOM 6979 O O . ALA B 1 209 ? -10.984 -6.969 -24.75 1 97 209 ALA B O 1
ATOM 6980 N N . GLU B 1 210 ? -10.547 -6.488 -22.641 1 95.81 210 GLU B N 1
ATOM 6981 C CA . GLU B 1 210 ? -9.102 -6.492 -22.828 1 95.81 210 GLU B CA 1
ATOM 6982 C C . GLU B 1 210 ? -8.602 -7.867 -23.266 1 95.81 210 GLU B C 1
ATOM 6984 O O . GLU B 1 210 ? -7.652 -7.977 -24.031 1 95.81 210 GLU B O 1
ATOM 6989 N N . ARG B 1 211 ? -9.273 -8.914 -22.797 1 95.62 211 ARG B N 1
ATOM 6990 C CA . ARG B 1 211 ? -8.859 -10.281 -23.078 1 95.62 211 ARG B CA 1
ATOM 6991 C C . ARG B 1 211 ? -9.445 -10.773 -24.391 1 95.62 211 ARG B C 1
ATOM 6993 O O . ARG B 1 211 ? -9.227 -11.914 -24.797 1 95.62 211 ARG B O 1
ATOM 7000 N N . GLY B 1 212 ? -10.227 -9.914 -25.078 1 94.75 212 GLY B N 1
ATOM 7001 C CA . GLY B 1 212 ? -10.797 -10.234 -26.375 1 94.75 212 GLY B CA 1
ATOM 7002 C C . GLY B 1 212 ? -12.008 -11.148 -26.297 1 94.75 212 GLY B C 1
ATOM 7003 O O . GLY B 1 212 ? -12.312 -11.883 -27.234 1 94.75 212 GLY B O 1
ATOM 7004 N N . LEU B 1 213 ? -12.664 -11.195 -25.141 1 96.25 213 LEU B N 1
ATOM 7005 C CA . LEU B 1 213 ? -13.852 -12.016 -24.922 1 96.25 213 LEU B CA 1
ATOM 7006 C C . LEU B 1 213 ? -15.109 -11.156 -24.938 1 96.25 213 LEU B C 1
ATOM 7008 O O . LEU B 1 213 ? -15.031 -9.93 -24.984 1 96.25 213 LEU B O 1
ATOM 7012 N N . ASN B 1 214 ? -16.266 -11.812 -24.969 1 96.38 214 ASN B N 1
ATOM 7013 C CA . ASN B 1 214 ? -17.531 -11.086 -24.875 1 96.38 214 ASN B CA 1
ATOM 7014 C C . ASN B 1 214 ? -17.656 -10.352 -23.531 1 96.38 214 ASN B C 1
ATOM 7016 O O . ASN B 1 214 ? -17.75 -10.984 -22.484 1 96.38 214 ASN B O 1
ATOM 7020 N N . PRO B 1 215 ? -17.688 -9.102 -23.578 1 97.75 215 PRO B N 1
ATOM 7021 C CA . PRO B 1 215 ? -17.625 -8.352 -22.328 1 97.75 215 PRO B CA 1
ATOM 7022 C C . PRO B 1 215 ? -19.016 -7.906 -21.844 1 97.75 215 PRO B C 1
ATOM 7024 O O . PRO B 1 215 ? -19.109 -7.086 -20.922 1 97.75 215 PRO B O 1
ATOM 7027 N N . TYR B 1 216 ? -20.078 -8.375 -22.391 1 97.88 216 TYR B N 1
ATOM 7028 C CA . TYR B 1 216 ? -21.406 -7.855 -22.047 1 97.88 216 TYR B CA 1
ATOM 7029 C C . TYR B 1 216 ? -22.281 -8.953 -21.469 1 97.88 216 TYR B C 1
ATOM 7031 O O . TYR B 1 216 ? -22.172 -10.117 -21.859 1 97.88 216 TYR B O 1
ATOM 7039 N N . GLU B 1 217 ? -23.141 -8.539 -20.609 1 98 217 GLU B N 1
ATOM 7040 C CA . GLU B 1 217 ? -24.047 -9.5 -19.984 1 98 217 GLU B CA 1
ATOM 7041 C C . GLU B 1 217 ? -25.266 -8.797 -19.375 1 98 217 GLU B C 1
ATOM 7043 O O . GLU B 1 217 ? -25.234 -7.586 -19.141 1 98 217 GLU B O 1
ATOM 7048 N N . ASP B 1 218 ? -26.359 -9.523 -19.375 1 98.25 218 ASP B N 1
ATOM 7049 C CA . ASP B 1 218 ? -27.531 -9.086 -18.641 1 98.25 218 ASP B CA 1
ATOM 7050 C C . ASP B 1 218 ? -27.719 -9.891 -17.344 1 98.25 218 ASP B C 1
ATOM 7052 O O . ASP B 1 218 ? -27.281 -11.039 -17.266 1 98.25 218 ASP B O 1
ATOM 7056 N N . HIS B 1 219 ? -28.297 -9.32 -16.344 1 98.31 219 HIS B N 1
ATOM 7057 C CA . HIS B 1 219 ? -28.594 -10 -15.078 1 98.31 219 HIS B CA 1
ATOM 7058 C C . HIS B 1 219 ? -30.078 -9.875 -14.734 1 98.31 219 HIS B C 1
ATOM 7060 O O . HIS B 1 219 ? -30.703 -8.844 -14.992 1 98.31 219 HIS B O 1
ATOM 7066 N N . TYR B 1 220 ? -30.656 -10.891 -14.141 1 98.31 220 TYR B N 1
ATOM 7067 C CA . TYR B 1 220 ? -32.031 -10.883 -13.68 1 98.31 220 TYR B CA 1
ATOM 7068 C C . TYR B 1 220 ? -32.188 -10.094 -12.375 1 98.31 220 TYR B C 1
ATOM 7070 O O . TYR B 1 220 ? -31.359 -10.242 -11.469 1 98.31 220 TYR B O 1
ATOM 7078 N N . LEU B 1 221 ? -33.188 -9.242 -12.344 1 98.31 221 LEU B N 1
ATOM 7079 C CA . LEU B 1 221 ? -33.562 -8.516 -11.133 1 98.31 221 LEU B CA 1
ATOM 7080 C C . LEU B 1 221 ? -34.844 -9.07 -10.547 1 98.31 221 LEU B C 1
ATOM 7082 O O . LEU B 1 221 ? -35.938 -8.734 -11.008 1 98.31 221 LEU B O 1
ATOM 7086 N N . PRO B 1 222 ? -34.75 -9.766 -9.492 1 98.38 222 PRO B N 1
ATOM 7087 C CA . PRO B 1 222 ? -35.969 -10.328 -8.914 1 98.38 222 PRO B CA 1
ATOM 7088 C C . PRO B 1 222 ? -36.812 -9.273 -8.211 1 98.38 222 PRO B C 1
ATOM 7090 O O . PRO B 1 222 ? -38 -9.492 -7.992 1 98.38 222 PRO B O 1
ATOM 7093 N N . GLY B 1 223 ? -36.312 -8.281 -7.812 1 98.38 223 GLY B N 1
ATOM 7094 C CA . GLY B 1 223 ? -36.812 -7.227 -6.965 1 98.38 223 GLY B CA 1
ATOM 7095 C C . GLY B 1 223 ? -35.781 -6.578 -6.09 1 98.38 223 GLY B C 1
ATOM 7096 O O . GLY B 1 223 ? -34.594 -6.527 -6.461 1 98.38 223 GLY B O 1
ATOM 7097 N N . TYR B 1 224 ? -36.25 -5.961 -5.059 1 98.31 224 TYR B N 1
ATOM 7098 C CA . TYR B 1 224 ? -35.281 -5.305 -4.176 1 98.31 224 TYR B CA 1
ATOM 7099 C C . TYR B 1 224 ? -35.719 -5.426 -2.721 1 98.31 224 TYR B C 1
ATOM 7101 O O . TYR B 1 224 ? -36.875 -5.707 -2.432 1 98.31 224 TYR B O 1
ATOM 7109 N N . PHE B 1 225 ? -34.781 -5.352 -1.869 1 98.44 225 PHE B N 1
ATOM 7110 C CA . PHE B 1 225 ? -35 -5.32 -0.429 1 98.44 225 PHE B CA 1
ATOM 7111 C C . PHE B 1 225 ? -35 -3.883 0.083 1 98.44 225 PHE B C 1
ATOM 7113 O O . PHE B 1 225 ? -34.312 -3.02 -0.456 1 98.44 225 PHE B O 1
ATOM 7120 N N . THR B 1 226 ? -35.781 -3.637 1.094 1 97.81 226 THR B N 1
ATOM 7121 C CA . THR B 1 226 ? -35.719 -2.369 1.814 1 97.81 226 THR B CA 1
ATOM 7122 C C . THR B 1 226 ? -35.5 -2.602 3.303 1 97.81 226 THR B C 1
ATOM 7124 O O . THR B 1 226 ? -36 -3.566 3.877 1 97.81 226 THR B O 1
ATOM 7127 N N . VAL B 1 227 ? -34.688 -1.836 3.842 1 96.94 227 VAL B N 1
ATOM 7128 C CA . VAL B 1 227 ? -34.375 -1.854 5.273 1 96.94 227 VAL B CA 1
ATOM 7129 C C . VAL B 1 227 ? -34.531 -0.444 5.844 1 96.94 227 VAL B C 1
ATOM 7131 O O . VAL B 1 227 ? -33.844 0.481 5.387 1 96.94 227 VAL B O 1
ATOM 7134 N N . PHE B 1 228 ? -35.344 -0.303 6.836 1 95.38 228 PHE B N 1
ATOM 7135 C CA . PHE B 1 228 ? -35.531 0.978 7.508 1 95.38 228 PHE B CA 1
ATOM 7136 C C . PHE B 1 228 ? -34.5 1.156 8.617 1 95.38 228 PHE B C 1
ATOM 7138 O O . PHE B 1 228 ? -34.188 0.217 9.359 1 95.38 228 PHE B O 1
ATOM 7145 N N . VAL B 1 229 ? -33.938 2.293 8.664 1 93.81 229 VAL B N 1
ATOM 7146 C CA . VAL B 1 229 ? -32.969 2.656 9.703 1 93.81 229 VAL B CA 1
ATOM 7147 C C . VAL B 1 229 ? -33.5 3.865 10.477 1 93.81 229 VAL B C 1
ATOM 7149 O O . VAL B 1 229 ? -33.562 4.977 9.945 1 93.81 229 VAL B O 1
ATOM 7152 N N . PRO B 1 230 ? -33.812 3.711 11.773 1 92.94 230 PRO B N 1
ATOM 7153 C CA . PRO B 1 230 ? -34.281 4.848 12.562 1 92.94 230 PRO B CA 1
ATOM 7154 C C . PRO B 1 230 ? -33.219 5.91 12.781 1 92.94 230 PRO B C 1
ATOM 7156 O O . PRO B 1 230 ? -32.031 5.609 12.719 1 92.94 230 PRO B O 1
ATOM 7159 N N . PRO B 1 231 ? -33.656 7.062 13.039 1 89.81 231 PRO B N 1
ATOM 7160 C CA . PRO B 1 231 ? -32.719 8.133 13.305 1 89.81 231 PRO B CA 1
ATOM 7161 C C . PRO B 1 231 ? -31.812 7.836 14.5 1 89.81 231 PRO B C 1
ATOM 7163 O O . PRO B 1 231 ? -32.281 7.289 15.508 1 89.81 231 PRO B O 1
ATOM 7166 N N . GLU B 1 232 ? -30.547 8.141 14.336 1 84.44 232 GLU B N 1
ATOM 7167 C CA . GLU B 1 232 ? -29.531 8.109 15.391 1 84.44 232 GLU B CA 1
ATOM 7168 C C . GLU B 1 232 ? -29.375 6.703 15.961 1 84.44 232 GLU B C 1
ATOM 7170 O O . GLU B 1 232 ? -29.094 6.539 17.156 1 84.44 232 GLU B O 1
ATOM 7175 N N . GLU B 1 233 ? -29.703 5.707 15.156 1 87.25 233 GLU B N 1
ATOM 7176 C CA . GLU B 1 233 ? -29.516 4.32 15.578 1 87.25 233 GLU B CA 1
ATOM 7177 C C . GLU B 1 233 ? -28.562 3.584 14.648 1 87.25 233 GLU B C 1
ATOM 7179 O O . GLU B 1 233 ? -28.391 3.98 13.492 1 87.25 233 GLU B O 1
ATOM 7184 N N . GLU B 1 234 ? -27.953 2.664 15.227 1 89.69 234 GLU B N 1
ATOM 7185 C CA . GLU B 1 234 ? -27.141 1.736 14.43 1 89.69 234 GLU B CA 1
ATOM 7186 C C . GLU B 1 234 ? -27.875 0.41 14.227 1 89.69 234 GLU B C 1
ATOM 7188 O O . GLU B 1 234 ? -28.391 -0.169 15.188 1 89.69 234 GLU B O 1
ATOM 7193 N N . VAL B 1 235 ? -27.969 -0.016 13.031 1 93.12 235 VAL B N 1
ATOM 7194 C CA . VAL B 1 235 ? -28.641 -1.269 12.711 1 93.12 235 VAL B CA 1
ATOM 7195 C C . VAL B 1 235 ? -27.672 -2.209 11.992 1 93.12 235 VAL B C 1
ATOM 7197 O O . VAL B 1 235 ? -26.828 -1.766 11.211 1 93.12 235 VAL B O 1
ATOM 7200 N N . GLU B 1 236 ? -27.734 -3.43 12.359 1 95.12 236 GLU B N 1
ATOM 7201 C CA . GLU B 1 236 ? -27.016 -4.492 11.664 1 95.12 236 GLU B CA 1
ATOM 7202 C C . GLU B 1 236 ? -27.969 -5.336 10.812 1 95.12 236 GLU B C 1
ATOM 7204 O O . GLU B 1 236 ? -29.016 -5.762 11.289 1 95.12 236 GLU B O 1
ATOM 7209 N N . VAL B 1 237 ? -27.641 -5.477 9.578 1 96.69 237 VAL B N 1
ATOM 7210 C CA . VAL B 1 237 ? -28.453 -6.223 8.625 1 96.69 237 VAL B CA 1
ATOM 7211 C C . VAL B 1 237 ? -27.625 -7.324 7.977 1 96.69 237 VAL B C 1
ATOM 7213 O O . VAL B 1 237 ? -26.531 -7.062 7.469 1 96.69 237 VAL B O 1
ATOM 7216 N N . MET B 1 238 ? -28.109 -8.508 8.039 1 97.88 238 MET B N 1
ATOM 7217 C CA . MET B 1 238 ? -27.453 -9.641 7.402 1 97.88 238 MET B CA 1
ATOM 7218 C C . MET B 1 238 ? -28.203 -10.094 6.16 1 97.88 238 MET B C 1
ATOM 7220 O O . MET B 1 238 ? -29.422 -10.242 6.199 1 97.88 238 MET B O 1
ATOM 7224 N N . VAL B 1 239 ? -27.484 -10.203 5.094 1 98.12 239 VAL B N 1
ATOM 7225 C CA . VAL B 1 239 ? -28.031 -10.766 3.863 1 98.12 239 VAL B CA 1
ATOM 7226 C C . VAL B 1 239 ? -27.359 -12.102 3.566 1 98.12 239 VAL B C 1
ATOM 7228 O O . VAL B 1 239 ? -26.125 -12.219 3.637 1 98.12 239 VAL B O 1
ATOM 7231 N N . THR B 1 240 ? -28.172 -13.102 3.283 1 98.38 240 THR B N 1
ATOM 7232 C CA . THR B 1 240 ? -27.625 -14.406 2.924 1 98.38 240 THR B CA 1
ATOM 7233 C C . THR B 1 240 ? -28.047 -14.797 1.513 1 98.38 240 THR B C 1
ATOM 7235 O O . THR B 1 240 ? -29.188 -14.531 1.103 1 98.38 240 THR B O 1
ATOM 7238 N N . ALA B 1 241 ? -27.172 -15.219 0.75 1 98.69 241 ALA B N 1
ATOM 7239 C CA . ALA B 1 241 ? -27.406 -15.93 -0.508 1 98.69 241 ALA B CA 1
ATOM 7240 C C . ALA B 1 241 ? -26.922 -17.375 -0.417 1 98.69 241 ALA B C 1
ATOM 7242 O O . ALA B 1 241 ? -25.734 -17.625 -0.158 1 98.69 241 ALA B O 1
ATOM 7243 N N . SER B 1 242 ? -27.797 -18.312 -0.604 1 98.5 242 SER B N 1
ATOM 7244 C CA . SER B 1 242 ? -27.422 -19.719 -0.421 1 98.5 242 SER B CA 1
ATOM 7245 C C . SER B 1 242 ? -28.078 -20.609 -1.471 1 98.5 242 SER B C 1
ATOM 7247 O O . SER B 1 242 ? -29.188 -20.312 -1.934 1 98.5 242 SER B O 1
ATOM 7249 N N . LEU B 1 243 ? -27.453 -21.594 -1.778 1 98 243 LEU B N 1
ATOM 7250 C CA . LEU B 1 243 ? -27.906 -22.516 -2.807 1 98 243 LEU B CA 1
ATOM 7251 C C . LEU B 1 243 ? -28.547 -23.75 -2.178 1 98 243 LEU B C 1
ATOM 7253 O O . LEU B 1 243 ? -27.938 -24.406 -1.328 1 98 243 LEU B O 1
ATOM 7257 N N . GLY B 1 244 ? -29.734 -24.094 -2.561 1 94.75 244 GLY B N 1
ATOM 7258 C CA . GLY B 1 244 ? -30.375 -25.375 -2.262 1 94.75 244 GLY B CA 1
ATOM 7259 C C . GLY B 1 244 ? -31.047 -25.391 -0.907 1 94.75 244 GLY B C 1
ATOM 7260 O O . GLY B 1 244 ? -32.031 -26.109 -0.717 1 94.75 244 GLY B O 1
ATOM 7261 N N . GLU B 1 245 ? -30.469 -24.656 0.018 1 92.56 245 GLU B N 1
ATOM 7262 C CA . GLU B 1 245 ? -31.062 -24.594 1.354 1 92.56 245 GLU B CA 1
ATOM 7263 C C . GLU B 1 245 ? -30.938 -23.203 1.954 1 92.56 245 GLU B C 1
ATOM 7265 O O . GLU B 1 245 ? -29.984 -22.469 1.658 1 92.56 245 GLU B O 1
ATOM 7270 N N . VAL B 1 246 ? -31.891 -22.969 2.766 1 93.12 246 VAL B N 1
ATOM 7271 C CA . VAL B 1 246 ? -31.922 -21.656 3.414 1 93.12 246 VAL B CA 1
ATOM 7272 C C . VAL B 1 246 ? -30.781 -21.547 4.414 1 93.12 246 VAL B C 1
ATOM 7274 O O . VAL B 1 246 ? -30.516 -22.5 5.164 1 93.12 246 VAL B O 1
ATOM 7277 N N . LEU B 1 247 ? -30.109 -20.5 4.371 1 94.81 247 LEU B N 1
ATOM 7278 C CA . LEU B 1 247 ? -29.188 -20.094 5.43 1 94.81 247 LEU B CA 1
ATOM 7279 C C . LEU B 1 247 ? -29.766 -18.922 6.227 1 94.81 247 LEU B C 1
ATOM 7281 O O . LEU B 1 247 ? -29.797 -17.797 5.738 1 94.81 247 LEU B O 1
ATOM 7285 N N . GLU B 1 248 ? -30.062 -19.188 7.441 1 93.81 248 GLU B N 1
ATOM 7286 C CA . GLU B 1 248 ? -30.734 -18.172 8.258 1 93.81 248 GLU B CA 1
ATOM 7287 C C . GLU B 1 248 ? -29.797 -16.984 8.531 1 93.81 248 GLU B C 1
ATOM 7289 O O . GLU B 1 248 ? -28.703 -17.172 9.07 1 93.81 248 GLU B O 1
ATOM 7294 N N . PRO B 1 249 ? -30.281 -15.852 8.227 1 94.88 249 PRO B N 1
ATOM 7295 C CA . PRO B 1 249 ? -29.453 -14.672 8.484 1 94.88 249 PRO B CA 1
ATOM 7296 C C . PRO B 1 249 ? -29.031 -14.555 9.945 1 94.88 249 PRO B C 1
ATOM 7298 O O . PRO B 1 249 ? -27.969 -14.023 10.242 1 94.88 249 PRO B O 1
ATOM 7301 N N . ALA B 1 250 ? -29.781 -15.047 10.844 1 91.81 250 ALA B N 1
ATOM 7302 C CA . ALA B 1 250 ? -29.484 -14.977 12.273 1 91.81 250 ALA B CA 1
ATOM 7303 C C . ALA B 1 250 ? -28.203 -15.727 12.602 1 91.81 250 ALA B C 1
ATOM 7305 O O . ALA B 1 250 ? -27.562 -15.453 13.625 1 91.81 250 ALA B O 1
ATOM 7306 N N . ALA B 1 251 ? -27.812 -16.562 11.727 1 94 251 ALA B N 1
ATOM 7307 C CA . ALA B 1 251 ? -26.625 -17.391 11.961 1 94 251 ALA B CA 1
ATOM 7308 C C . ALA B 1 251 ? -25.359 -16.656 11.5 1 94 251 ALA B C 1
ATOM 7310 O O . ALA B 1 251 ? -24.234 -17.125 11.742 1 94 251 ALA B O 1
ATOM 7311 N N . ALA B 1 252 ? -25.484 -15.57 10.914 1 95.06 252 ALA B N 1
ATOM 7312 C CA . ALA B 1 252 ? -24.391 -14.852 10.258 1 95.06 252 ALA B CA 1
ATOM 7313 C C . ALA B 1 252 ? -23.25 -14.578 11.242 1 95.06 252 ALA B C 1
ATOM 7315 O O . ALA B 1 252 ? -22.078 -14.789 10.914 1 95.06 252 ALA B O 1
ATOM 7316 N N . GLY B 1 253 ? -23.531 -14.109 12.445 1 95.19 253 GLY B N 1
ATOM 7317 C CA . GLY B 1 253 ? -22.5 -13.805 13.43 1 95.19 253 GLY B CA 1
ATOM 7318 C C . GLY B 1 253 ? -21.656 -15.008 13.805 1 95.19 253 GLY B C 1
ATOM 7319 O O . GLY B 1 253 ? -20.438 -14.906 13.891 1 95.19 253 GLY B O 1
ATOM 7320 N N . LYS B 1 254 ? -22.359 -16.016 14.07 1 96.88 254 LYS B N 1
ATOM 7321 C CA . LYS B 1 254 ? -21.672 -17.266 14.422 1 96.88 254 LYS B CA 1
ATOM 7322 C C . LYS B 1 254 ? -20.812 -17.75 13.258 1 96.88 254 LYS B C 1
ATOM 7324 O O . LYS B 1 254 ? -19.656 -18.156 13.461 1 96.88 254 LYS B O 1
ATOM 7329 N N . LEU B 1 255 ? -21.344 -17.703 12.07 1 97.56 255 LEU B N 1
ATOM 7330 C CA . LEU B 1 255 ? -20.625 -18.156 10.883 1 97.56 255 LEU B CA 1
ATOM 7331 C C . LEU B 1 255 ? -19.375 -17.312 10.641 1 97.56 255 LEU B C 1
ATOM 7333 O O . LEU B 1 255 ? -18.344 -17.828 10.242 1 97.56 255 LEU B O 1
ATOM 7337 N N . LEU B 1 256 ? -19.5 -16.031 10.883 1 97.44 256 LEU B N 1
ATOM 7338 C CA . LEU B 1 256 ? -18.359 -15.133 10.711 1 97.44 256 LEU B CA 1
ATOM 7339 C C . LEU B 1 256 ? -17.25 -15.484 11.695 1 97.44 256 LEU B C 1
ATOM 7341 O O . LEU B 1 256 ? -16.078 -15.523 11.312 1 97.44 256 LEU B O 1
ATOM 7345 N N . ARG B 1 257 ? -17.594 -15.695 12.938 1 97.31 257 ARG B N 1
ATOM 7346 C CA . ARG B 1 257 ? -16.625 -16.062 13.953 1 97.31 257 ARG B CA 1
ATOM 7347 C C . ARG B 1 257 ? -15.914 -17.359 13.578 1 97.31 257 ARG B C 1
ATOM 7349 O O . ARG B 1 257 ? -14.695 -17.484 13.727 1 97.31 257 ARG B O 1
ATOM 7356 N N . GLU B 1 258 ? -16.688 -18.266 13.094 1 97.69 258 GLU B N 1
ATOM 7357 C CA . GLU B 1 258 ? -16.125 -19.562 12.695 1 97.69 258 GLU B CA 1
ATOM 7358 C C . GLU B 1 258 ? -15.156 -19.391 11.531 1 97.69 258 GLU B C 1
ATOM 7360 O O . GLU B 1 258 ? -14.086 -20.016 11.516 1 97.69 258 GLU B O 1
ATOM 7365 N N . ALA B 1 259 ? -15.539 -18.625 10.602 1 97.38 259 ALA B N 1
ATOM 7366 C CA . ALA B 1 259 ? -14.688 -18.391 9.445 1 97.38 259 ALA B CA 1
ATOM 7367 C C . ALA B 1 259 ? -13.375 -17.719 9.852 1 97.38 259 ALA B C 1
ATOM 7369 O O . ALA B 1 259 ? -12.305 -18.094 9.375 1 97.38 259 ALA B O 1
ATOM 7370 N N . ARG B 1 260 ? -13.43 -16.75 10.727 1 96.69 260 ARG B N 1
ATOM 7371 C CA . ARG B 1 260 ? -12.242 -16.062 11.219 1 96.69 260 ARG B CA 1
ATOM 7372 C C . ARG B 1 260 ? -11.352 -17 12.016 1 96.69 260 ARG B C 1
ATOM 7374 O O . ARG B 1 260 ? -10.125 -16.984 11.852 1 96.69 260 ARG B O 1
ATOM 7381 N N . GLU B 1 261 ? -11.977 -17.75 12.867 1 97.25 261 GLU B N 1
ATOM 7382 C CA . GLU B 1 261 ? -11.227 -18.672 13.703 1 97.25 261 GLU B CA 1
ATOM 7383 C C . GLU B 1 261 ? -10.484 -19.703 12.859 1 97.25 261 GLU B C 1
ATOM 7385 O O . GLU B 1 261 ? -9.359 -20.094 13.195 1 97.25 261 GLU B O 1
ATOM 7390 N N . HIS B 1 262 ? -11.117 -20.109 11.844 1 97.38 262 HIS B N 1
ATOM 7391 C CA . HIS B 1 262 ? -10.477 -21.062 10.953 1 97.38 262 HIS B CA 1
ATOM 7392 C C . HIS B 1 262 ? -9.18 -20.5 10.375 1 97.38 262 HIS B C 1
ATOM 7394 O O . HIS B 1 262 ? -8.141 -21.156 10.43 1 97.38 262 HIS B O 1
ATOM 7400 N N . LEU B 1 263 ? -9.195 -19.344 9.852 1 96.69 263 LEU B N 1
ATOM 7401 C CA . LEU B 1 263 ? -8.023 -18.75 9.219 1 96.69 263 LEU B CA 1
ATOM 7402 C C . LEU B 1 263 ? -6.949 -18.438 10.258 1 96.69 263 LEU B C 1
ATOM 7404 O O . LEU B 1 263 ? -5.754 -18.578 9.977 1 96.69 263 LEU B O 1
ATOM 7408 N N . GLU B 1 264 ? -7.363 -18.031 11.43 1 96.56 264 GLU B N 1
ATOM 7409 C CA . GLU B 1 264 ? -6.41 -17.812 12.516 1 96.56 264 GLU B CA 1
ATOM 7410 C C . GLU B 1 264 ? -5.719 -19.109 12.906 1 96.56 264 GLU B C 1
ATOM 7412 O O . GLU B 1 264 ? -4.516 -19.125 13.188 1 96.56 264 GLU B O 1
ATOM 7417 N N . GLU B 1 265 ? -6.512 -20.141 12.914 1 97.44 265 GLU B N 1
ATOM 7418 C CA . GLU B 1 265 ? -5.969 -21.453 13.273 1 97.44 265 GLU B CA 1
ATOM 7419 C C . GLU B 1 265 ? -4.973 -21.938 12.227 1 97.44 265 GLU B C 1
ATOM 7421 O O . GLU B 1 265 ? -3.961 -22.562 12.57 1 97.44 265 GLU B O 1
ATOM 7426 N N . VAL B 1 266 ? -5.285 -21.719 11.008 1 97.25 266 VAL B N 1
ATOM 7427 C CA . VAL B 1 266 ? -4.402 -22.125 9.922 1 97.25 266 VAL B CA 1
ATOM 7428 C C . VAL B 1 266 ? -3.043 -21.453 10.078 1 97.25 266 VAL B C 1
ATOM 7430 O O . VAL B 1 266 ? -2.002 -22.094 9.945 1 97.25 266 VAL B O 1
ATOM 7433 N N . VAL B 1 267 ? -2.992 -20.172 10.398 1 97.5 267 VAL B N 1
ATOM 7434 C CA . VAL B 1 267 ? -1.761 -19.422 10.562 1 97.5 267 VAL B CA 1
ATOM 7435 C C . VAL B 1 267 ? -1.033 -19.875 11.82 1 97.5 267 VAL B C 1
ATOM 7437 O O . VAL B 1 267 ? 0.186 -20.062 11.812 1 97.5 267 VAL B O 1
ATOM 7440 N N . ARG B 1 268 ? -1.788 -20.062 12.898 1 97.56 268 ARG B N 1
ATOM 7441 C CA . ARG B 1 268 ? -1.208 -20.516 14.164 1 97.56 268 ARG B CA 1
ATOM 7442 C C . ARG B 1 268 ? -0.541 -21.875 14.008 1 97.56 268 ARG B C 1
ATOM 7444 O O . ARG B 1 268 ? 0.569 -22.094 14.508 1 97.56 268 ARG B O 1
ATOM 7451 N N . ARG B 1 269 ? -1.193 -22.703 13.344 1 97.31 269 ARG B N 1
ATOM 7452 C CA . ARG B 1 269 ? -0.699 -24.062 13.141 1 97.31 269 ARG B CA 1
ATOM 7453 C C . ARG B 1 269 ? 0.602 -24.062 12.344 1 97.31 269 ARG B C 1
ATOM 7455 O O . ARG B 1 269 ? 1.513 -24.844 12.625 1 97.31 269 ARG B O 1
ATOM 7462 N N . ALA B 1 270 ? 0.619 -23.266 11.305 1 97.75 270 ALA B N 1
ATOM 7463 C CA . ALA B 1 270 ? 1.838 -23.172 10.508 1 97.75 270 ALA B CA 1
ATOM 7464 C C . ALA B 1 270 ? 3.029 -22.766 11.367 1 97.75 270 ALA B C 1
ATOM 7466 O O . ALA B 1 270 ? 4.152 -23.219 11.148 1 97.75 270 ALA B O 1
ATOM 7467 N N . GLY B 1 271 ? 2.832 -21.781 12.289 1 97.19 271 GLY B N 1
ATOM 7468 C CA . GLY B 1 271 ? 3.803 -21.484 13.336 1 97.19 271 GLY B CA 1
ATOM 7469 C C . GLY B 1 271 ? 4.895 -20.531 12.875 1 97.19 271 GLY B C 1
ATOM 7470 O O . GLY B 1 271 ? 5.949 -20.438 13.508 1 97.19 271 GLY B O 1
ATOM 7471 N N . HIS B 1 272 ? 4.785 -19.844 11.773 1 96.56 272 HIS B N 1
ATOM 7472 C CA . HIS B 1 272 ? 5.785 -18.891 11.312 1 96.56 272 HIS B CA 1
ATOM 7473 C C . HIS B 1 272 ? 5.59 -17.531 11.977 1 96.56 272 HIS B C 1
ATOM 7475 O O . HIS B 1 272 ? 4.461 -17.047 12.094 1 96.56 272 HIS B O 1
ATOM 7481 N N . ALA B 1 273 ? 6.652 -16.875 12.391 1 94.5 273 ALA B N 1
ATOM 7482 C CA . ALA B 1 273 ? 6.586 -15.562 13.016 1 94.5 273 ALA B CA 1
ATOM 7483 C C . ALA B 1 273 ? 6.648 -14.453 11.969 1 94.5 273 ALA B C 1
ATOM 7485 O O . ALA B 1 273 ? 6.145 -13.344 12.195 1 94.5 273 ALA B O 1
ATOM 7486 N N . ASP B 1 274 ? 7.184 -14.75 10.852 1 95.19 274 ASP B N 1
ATOM 7487 C CA . ASP B 1 274 ? 7.406 -13.75 9.805 1 95.19 274 ASP B CA 1
ATOM 7488 C C . ASP B 1 274 ? 6.094 -13.344 9.141 1 95.19 274 ASP B C 1
ATOM 7490 O O . ASP B 1 274 ? 5.273 -14.203 8.805 1 95.19 274 ASP B O 1
ATOM 7494 N N . SER B 1 275 ? 5.93 -12.094 8.914 1 94.12 275 SER B N 1
ATOM 7495 C CA . SER B 1 275 ? 4.656 -11.562 8.438 1 94.12 275 SER B CA 1
ATOM 7496 C C . SER B 1 275 ? 4.371 -12 7.008 1 94.12 275 SER B C 1
ATOM 7498 O O . SER B 1 275 ? 3.217 -12.25 6.652 1 94.12 275 SER B O 1
ATOM 7500 N N . LEU B 1 276 ? 5.371 -12.031 6.137 1 96.31 276 LEU B N 1
ATOM 7501 C CA . LEU B 1 276 ? 5.145 -12.492 4.77 1 96.31 276 LEU B CA 1
ATOM 7502 C C . LEU B 1 276 ? 4.699 -13.945 4.754 1 96.31 276 LEU B C 1
ATOM 7504 O O . LEU B 1 276 ? 3.768 -14.305 4.031 1 96.31 276 LEU B O 1
ATOM 7508 N N . ALA B 1 277 ? 5.34 -14.773 5.555 1 97.81 277 ALA B N 1
ATOM 7509 C CA . ALA B 1 277 ? 4.961 -16.188 5.645 1 97.81 277 ALA B CA 1
ATOM 7510 C C . ALA B 1 277 ? 3.521 -16.328 6.129 1 97.81 277 ALA B C 1
ATOM 7512 O O . ALA B 1 277 ? 2.748 -17.109 5.57 1 97.81 277 ALA B O 1
ATOM 7513 N N . GLN B 1 278 ? 3.164 -15.578 7.125 1 97.62 278 GLN B N 1
ATOM 7514 C CA . GLN B 1 278 ? 1.816 -15.664 7.676 1 97.62 278 GLN B CA 1
ATOM 7515 C C . GLN B 1 278 ? 0.77 -15.297 6.629 1 97.62 278 GLN B C 1
ATOM 7517 O O . GLN B 1 278 ? -0.271 -15.953 6.527 1 97.62 278 GLN B O 1
ATOM 7522 N N . GLU B 1 279 ? 1.044 -14.258 5.887 1 97.25 279 GLU B N 1
ATOM 7523 C CA . GLU B 1 279 ? 0.114 -13.82 4.852 1 97.25 279 GLU B CA 1
ATOM 7524 C C . GLU B 1 279 ? -0.057 -14.883 3.773 1 97.25 279 GLU B C 1
ATOM 7526 O O . GLU B 1 279 ? -1.175 -15.148 3.326 1 97.25 279 GLU B O 1
ATOM 7531 N N . LEU B 1 280 ? 1.023 -15.445 3.4 1 98.62 280 LEU B N 1
ATOM 7532 C CA . LEU B 1 280 ? 0.971 -16.453 2.342 1 98.62 280 LEU B CA 1
ATOM 7533 C C . LEU B 1 280 ? 0.333 -17.734 2.848 1 98.62 280 LEU B C 1
ATOM 7535 O O . LEU B 1 280 ? -0.323 -18.453 2.086 1 98.62 280 LEU B O 1
ATOM 7539 N N . VAL B 1 281 ? 0.502 -18.062 4.16 1 98.56 281 VAL B N 1
ATOM 7540 C CA . VAL B 1 281 ? -0.177 -19.219 4.758 1 98.56 281 VAL B CA 1
ATOM 7541 C C . VAL B 1 281 ? -1.689 -19.016 4.672 1 98.56 281 VAL B C 1
ATOM 7543 O O . VAL B 1 281 ? -2.42 -19.953 4.316 1 98.56 281 VAL B O 1
ATOM 7546 N N . ARG B 1 282 ? -2.133 -17.875 4.961 1 97.75 282 ARG B N 1
ATOM 7547 C CA . ARG B 1 282 ? -3.555 -17.562 4.84 1 97.75 282 ARG B CA 1
ATOM 7548 C C . ARG B 1 282 ? -4.027 -17.703 3.398 1 97.75 282 ARG B C 1
ATOM 7550 O O . ARG B 1 282 ? -5.094 -18.266 3.141 1 97.75 282 ARG B O 1
ATOM 7557 N N . ALA B 1 283 ? -3.244 -17.156 2.465 1 98.5 283 ALA B N 1
ATOM 7558 C CA . ALA B 1 283 ? -3.584 -17.25 1.047 1 98.5 283 ALA B CA 1
ATOM 7559 C C . ALA B 1 283 ? -3.676 -18.703 0.592 1 98.5 283 ALA B C 1
ATOM 7561 O O . ALA B 1 283 ? -4.531 -19.047 -0.223 1 98.5 283 ALA B O 1
ATOM 7562 N N . ALA B 1 284 ? -2.801 -19.547 1.1 1 98.75 284 ALA B N 1
ATOM 7563 C CA . ALA B 1 284 ? -2.715 -20.938 0.701 1 98.75 284 ALA B CA 1
ATOM 7564 C C . ALA B 1 284 ? -4.027 -21.672 0.977 1 98.75 284 ALA B C 1
ATOM 7566 O O . ALA B 1 284 ? -4.41 -22.578 0.234 1 98.75 284 ALA B O 1
ATOM 7567 N N . ASP B 1 285 ? -4.719 -21.312 2.002 1 98.56 285 ASP B N 1
ATOM 7568 C CA . ASP B 1 285 ? -5.953 -21.969 2.41 1 98.56 285 ASP B CA 1
ATOM 7569 C C . ASP B 1 285 ? -7.012 -21.891 1.314 1 98.56 285 ASP B C 1
ATOM 7571 O O . ASP B 1 285 ? -7.84 -22.781 1.174 1 98.56 285 ASP B O 1
ATOM 7575 N N . ALA B 1 286 ? -7 -20.859 0.56 1 98.56 286 ALA B N 1
ATOM 7576 C CA . ALA B 1 286 ? -8.039 -20.578 -0.427 1 98.56 286 ALA B CA 1
ATOM 7577 C C . ALA B 1 286 ? -8.078 -21.656 -1.5 1 98.56 286 ALA B C 1
ATOM 7579 O O . ALA B 1 286 ? -9.109 -21.859 -2.15 1 98.56 286 ALA B O 1
ATOM 7580 N N . PHE B 1 287 ? -6.953 -22.359 -1.656 1 98.88 287 PHE B N 1
ATOM 7581 C CA . PHE B 1 287 ? -6.84 -23.25 -2.807 1 98.88 287 PHE B CA 1
ATOM 7582 C C . PHE B 1 287 ? -7.176 -24.688 -2.418 1 98.88 287 PHE B C 1
ATOM 7584 O O . PHE B 1 287 ? -7.379 -25.547 -3.285 1 98.88 287 PHE B O 1
ATOM 7591 N N . LEU B 1 288 ? -7.188 -25.031 -1.145 1 98.75 288 LEU B N 1
ATOM 7592 C CA . LEU B 1 288 ? -7.543 -26.375 -0.686 1 98.75 288 LEU B CA 1
ATOM 7593 C C . LEU B 1 288 ? -9.055 -26.547 -0.667 1 98.75 288 LEU B C 1
ATOM 7595 O O . LEU B 1 288 ? -9.773 -25.766 -0.042 1 98.75 288 LEU B O 1
ATOM 7599 N N . VAL B 1 289 ? -9.531 -27.594 -1.342 1 98.56 289 VAL B N 1
ATOM 7600 C CA . VAL B 1 289 ? -10.977 -27.766 -1.49 1 98.56 289 VAL B CA 1
ATOM 7601 C C . VAL B 1 289 ? -11.352 -29.219 -1.246 1 98.56 289 VAL B C 1
ATOM 7603 O O . VAL B 1 289 ? -10.531 -30.125 -1.441 1 98.56 289 VAL B O 1
ATOM 7606 N N . LYS B 1 290 ? -12.555 -29.469 -0.848 1 97.94 290 LYS B N 1
ATOM 7607 C CA . LYS B 1 290 ? -13.133 -30.797 -0.801 1 97.94 290 LYS B CA 1
ATOM 7608 C C . LYS B 1 290 ? -13.719 -31.188 -2.154 1 97.94 290 LYS B C 1
ATOM 7610 O O . LYS B 1 290 ? -14.375 -30.375 -2.814 1 97.94 290 LYS B O 1
ATOM 7615 N N . ARG B 1 291 ? -13.391 -32.344 -2.557 1 96.06 291 ARG B N 1
ATOM 7616 C CA . ARG B 1 291 ? -13.938 -32.906 -3.795 1 96.06 291 ARG B CA 1
ATOM 7617 C C . ARG B 1 291 ? -14.984 -33.969 -3.506 1 96.06 291 ARG B C 1
ATOM 7619 O O . ARG B 1 291 ? -14.781 -34.812 -2.643 1 96.06 291 ARG B O 1
ATOM 7626 N N . SER B 1 292 ? -16.031 -33.938 -4.262 1 94.06 292 SER B N 1
ATOM 7627 C CA . SER B 1 292 ? -17.141 -34.875 -4.047 1 94.06 292 SER B CA 1
ATOM 7628 C C . SER B 1 292 ? -16.891 -36.188 -4.773 1 94.06 292 SER B C 1
ATOM 7630 O O . SER B 1 292 ? -17.219 -37.25 -4.25 1 94.06 292 SER B O 1
ATOM 7632 N N . CYS B 1 293 ? -16.328 -36.094 -6.027 1 89.31 293 CYS B N 1
ATOM 7633 C CA . CYS B 1 293 ? -16.094 -37.281 -6.82 1 89.31 293 CYS B CA 1
ATOM 7634 C C . CYS B 1 293 ? -14.859 -37.125 -7.699 1 89.31 293 CYS B C 1
ATOM 7636 O O . CYS B 1 293 ? -14.844 -36.312 -8.617 1 89.31 293 CYS B O 1
ATOM 7638 N N . PRO B 1 294 ? -14.008 -38.062 -7.504 1 90.12 294 PRO B N 1
ATOM 7639 C CA . PRO B 1 294 ? -13.805 -38.906 -6.328 1 90.12 294 PRO B CA 1
ATOM 7640 C C . PRO B 1 294 ? -13.664 -38.094 -5.039 1 90.12 294 PRO B C 1
ATOM 7642 O O . PRO B 1 294 ? -13.227 -36.938 -5.07 1 90.12 294 PRO B O 1
ATOM 7645 N N . THR B 1 295 ? -14.031 -38.688 -3.963 1 92.5 295 THR B N 1
ATOM 7646 C CA . THR B 1 295 ? -14.039 -38 -2.68 1 92.5 295 THR B CA 1
ATOM 7647 C C . THR B 1 295 ? -12.617 -37.781 -2.17 1 92.5 295 THR B C 1
ATOM 7649 O O . THR B 1 295 ? -11.766 -38.656 -2.293 1 92.5 295 THR B O 1
ATOM 7652 N N . GLY B 1 296 ? -12.367 -36.562 -1.627 1 95.44 296 GLY B N 1
ATOM 7653 C CA . GLY B 1 296 ? -11.07 -36.25 -1.046 1 95.44 296 GLY B CA 1
ATOM 7654 C C . GLY B 1 296 ? -10.766 -34.75 -1.017 1 95.44 296 GLY B C 1
ATOM 7655 O O . GLY B 1 296 ? -11.672 -33.938 -1.112 1 95.44 296 GLY B O 1
ATOM 7656 N N . THR B 1 297 ? -9.578 -34.469 -0.687 1 97.88 297 THR B N 1
ATOM 7657 C CA . THR B 1 297 ? -9.078 -33.094 -0.745 1 97.88 297 THR B CA 1
ATOM 7658 C C . THR B 1 297 ? -8.336 -32.844 -2.055 1 97.88 297 THR B C 1
ATOM 7660 O O . THR B 1 297 ? -7.598 -33.719 -2.527 1 97.88 297 THR B O 1
ATOM 7663 N N . SER B 1 298 ? -8.609 -31.75 -2.713 1 98 298 SER B N 1
ATOM 7664 C CA . SER B 1 298 ? -7.93 -31.375 -3.943 1 98 298 SER B CA 1
ATOM 7665 C C . SER B 1 298 ? -7.457 -29.922 -3.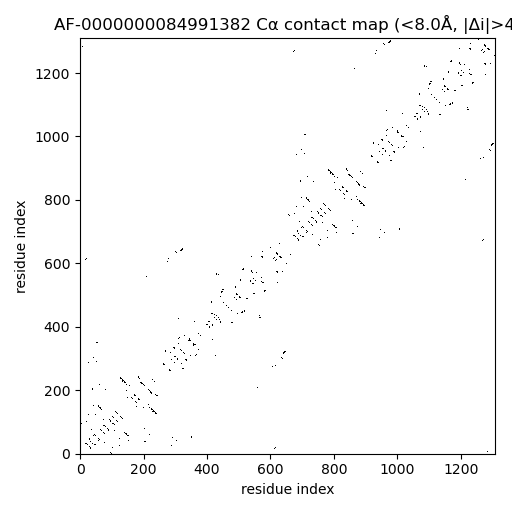883 1 98 298 SER B C 1
ATOM 7667 O O . SER B 1 298 ? -7.461 -29.297 -2.814 1 98 298 SER B O 1
ATOM 7669 N N . VAL B 1 299 ? -6.902 -29.406 -4.984 1 98.62 299 VAL B N 1
ATOM 7670 C CA . VAL B 1 299 ? -6.352 -28.062 -5.078 1 98.62 299 VAL B CA 1
ATOM 7671 C C . VAL B 1 299 ? -6.926 -27.344 -6.301 1 98.62 299 VAL B C 1
ATOM 7673 O O . VAL B 1 299 ? -6.871 -27.875 -7.418 1 98.62 299 VAL B O 1
ATOM 7676 N N . ILE B 1 300 ? -7.512 -26.188 -6.047 1 98.5 300 ILE B N 1
ATOM 7677 C CA . ILE B 1 300 ? -7.848 -25.328 -7.176 1 98.5 300 ILE B CA 1
ATOM 7678 C C . ILE B 1 300 ? -6.582 -24.688 -7.738 1 98.5 300 ILE B C 1
ATOM 7680 O O . ILE B 1 300 ? -5.797 -24.094 -6.996 1 98.5 300 ILE B O 1
ATOM 7684 N N . ALA B 1 301 ? -6.383 -24.828 -9.039 1 98.31 301 ALA B N 1
ATOM 7685 C CA . ALA B 1 301 ? -5.156 -24.328 -9.664 1 98.31 301 ALA B CA 1
ATOM 7686 C C . ALA B 1 301 ? -5.066 -22.812 -9.57 1 98.31 301 ALA B C 1
ATOM 7688 O O . ALA B 1 301 ? -3.99 -22.266 -9.312 1 98.31 301 ALA B O 1
ATOM 7689 N N . GLY B 1 302 ? -6.234 -22.172 -9.797 1 98.56 302 GLY B N 1
ATOM 7690 C CA . GLY B 1 302 ? -6.215 -20.719 -9.75 1 98.56 302 GLY B CA 1
ATOM 7691 C C . GLY B 1 302 ? -7.586 -20.094 -9.914 1 98.56 302 GLY B C 1
ATOM 7692 O O . GLY B 1 302 ? -8.43 -20.625 -10.641 1 98.56 302 GLY B O 1
ATOM 7693 N N . TYR B 1 303 ? -7.801 -19.047 -9.227 1 98.75 303 TYR B N 1
ATOM 7694 C CA . TYR B 1 303 ? -9.008 -18.25 -9.375 1 98.75 303 TYR B CA 1
ATOM 7695 C C . TYR B 1 303 ? -8.766 -17.062 -10.297 1 98.75 303 TYR B C 1
ATOM 7697 O O . TYR B 1 303 ? -7.684 -16.469 -10.281 1 98.75 303 TYR B O 1
ATOM 7705 N N . PRO B 1 304 ? -9.758 -16.844 -11.227 1 97.88 304 PRO B N 1
ATOM 7706 C CA . PRO B 1 304 ? -11.125 -17.297 -11.016 1 97.88 304 PRO B CA 1
ATOM 7707 C C . PRO B 1 304 ? -11.5 -18.469 -11.93 1 97.88 304 PRO B C 1
ATOM 7709 O O . PRO B 1 304 ? -12.57 -19.062 -11.773 1 97.88 304 PRO B O 1
ATOM 7712 N N . TRP B 1 305 ? -10.625 -18.906 -12.875 1 96.69 305 TRP B N 1
ATOM 7713 C CA . TRP B 1 305 ? -11.258 -19.688 -13.938 1 96.69 305 TRP B CA 1
ATOM 7714 C C . TRP B 1 305 ? -10.711 -21.109 -13.969 1 96.69 305 TRP B C 1
ATOM 7716 O O . TRP B 1 305 ? -11.242 -21.969 -14.68 1 96.69 305 TRP B O 1
ATOM 7726 N N . PHE B 1 306 ? -9.703 -21.484 -13.211 1 96.5 306 PHE B N 1
ATOM 7727 C CA . PHE B 1 306 ? -9.203 -22.859 -13.25 1 96.5 306 PHE B CA 1
ATOM 7728 C C . PHE B 1 306 ? -9.859 -23.719 -12.18 1 96.5 306 PHE B C 1
ATOM 7730 O O . PHE B 1 306 ? -10.258 -23.203 -11.125 1 96.5 306 PHE B O 1
ATOM 7737 N N . THR B 1 307 ? -9.977 -24.984 -12.484 1 95.25 307 THR B N 1
ATOM 7738 C CA . THR B 1 307 ? -10.398 -25.969 -11.508 1 95.25 307 THR B CA 1
ATOM 7739 C C . THR B 1 307 ? -9.203 -26.766 -10.992 1 95.25 307 THR B C 1
ATOM 7741 O O . THR B 1 307 ? -8.109 -26.219 -10.836 1 95.25 307 THR B O 1
ATOM 7744 N N . ASP B 1 308 ? -9.414 -27.969 -10.57 1 95.69 308 ASP B N 1
ATOM 7745 C CA . ASP B 1 308 ? -8.297 -28.734 -10.023 1 95.69 308 ASP B CA 1
ATOM 7746 C C . ASP B 1 308 ? -7.539 -29.469 -11.133 1 95.69 308 ASP B C 1
ATOM 7748 O O . ASP B 1 308 ? -8.086 -30.375 -11.773 1 95.69 308 ASP B O 1
ATOM 7752 N N . TRP B 1 309 ? -6.34 -29.047 -11.32 1 96.38 309 TRP B N 1
ATOM 7753 C CA . TRP B 1 309 ? -5.363 -29.594 -12.258 1 96.38 309 TRP B CA 1
ATOM 7754 C C . TRP B 1 309 ? -4.285 -30.375 -11.531 1 96.38 309 TRP B C 1
ATOM 7756 O O . TRP B 1 309 ? -3.707 -29.906 -10.555 1 96.38 309 TRP B O 1
ATOM 7766 N N . GLY B 1 310 ? -4.023 -31.594 -12.047 1 97.44 310 GLY B N 1
ATOM 7767 C CA . GLY B 1 310 ? -3.092 -32.469 -11.367 1 97.44 310 GLY B CA 1
ATOM 7768 C C . GLY B 1 310 ? -1.689 -31.906 -11.266 1 97.44 310 GLY B C 1
ATOM 7769 O O . GLY B 1 310 ? -1.099 -31.891 -10.188 1 97.44 310 GLY B O 1
ATOM 7770 N N . ARG B 1 311 ? -1.124 -31.438 -12.391 1 97.69 311 ARG B N 1
ATOM 7771 C CA . ARG B 1 311 ? 0.205 -30.828 -12.391 1 97.69 311 ARG B CA 1
ATOM 7772 C C . ARG B 1 311 ? 0.295 -29.703 -11.359 1 97.69 311 ARG B C 1
ATOM 7774 O O . ARG B 1 311 ? 1.216 -29.672 -10.547 1 97.69 311 ARG B O 1
ATOM 7781 N N . ASP B 1 312 ? -0.695 -28.797 -11.344 1 98.12 312 ASP B N 1
ATOM 7782 C CA . ASP B 1 312 ? -0.726 -27.641 -10.461 1 98.12 312 ASP B CA 1
ATOM 7783 C C . ASP B 1 312 ? -0.799 -28.062 -9 1 98.12 312 ASP B C 1
ATOM 7785 O O . ASP B 1 312 ? -0.096 -27.516 -8.148 1 98.12 312 ASP B O 1
ATOM 7789 N N . ALA B 1 313 ? -1.637 -29.047 -8.766 1 98.62 313 ALA B N 1
ATOM 7790 C CA . ALA B 1 313 ? -1.83 -29.516 -7.398 1 98.62 313 ALA B CA 1
ATOM 7791 C C . ALA B 1 313 ? -0.535 -30.094 -6.832 1 98.62 313 ALA B C 1
ATOM 7793 O O . ALA B 1 313 ? -0.158 -29.797 -5.695 1 98.62 313 ALA B O 1
ATOM 7794 N N . LEU B 1 314 ? 0.094 -30.859 -7.656 1 98.81 314 LEU B N 1
ATOM 7795 C CA . LEU B 1 314 ? 1.258 -31.594 -7.172 1 98.81 314 LEU B CA 1
ATOM 7796 C C . LEU B 1 314 ? 2.471 -30.672 -7.059 1 98.81 314 LEU B C 1
ATOM 7798 O O . LEU B 1 314 ? 3.307 -30.844 -6.168 1 98.81 314 LEU B O 1
ATOM 7802 N N . ILE B 1 315 ? 2.594 -29.641 -7.945 1 98.75 315 ILE B N 1
ATOM 7803 C CA . ILE B 1 315 ? 3.633 -28.625 -7.82 1 98.75 315 ILE B CA 1
ATOM 7804 C C . ILE B 1 315 ? 3.393 -27.797 -6.562 1 98.75 315 ILE B C 1
ATOM 7806 O O . ILE B 1 315 ? 4.34 -27.438 -5.852 1 98.75 315 ILE B O 1
ATOM 7810 N N . SER B 1 316 ? 2.164 -27.547 -6.242 1 98.88 316 SER B N 1
ATOM 7811 C CA . SER B 1 316 ? 1.79 -26.609 -5.184 1 98.88 316 SER B CA 1
ATOM 7812 C C . SER B 1 316 ? 1.798 -27.281 -3.818 1 98.88 316 SER B C 1
ATOM 7814 O O . SER B 1 316 ? 1.829 -26.609 -2.785 1 98.88 316 SER B O 1
ATOM 7816 N N . LEU B 1 317 ? 1.749 -28.609 -3.768 1 98.88 317 LEU B N 1
ATOM 7817 C CA . LEU B 1 317 ? 1.486 -29.375 -2.551 1 98.88 317 LEU B CA 1
ATOM 7818 C C . LEU B 1 317 ? 2.471 -29 -1.449 1 98.88 317 LEU B C 1
ATOM 7820 O O . LEU B 1 317 ? 2.064 -28.688 -0.33 1 98.88 317 LEU B O 1
ATOM 7824 N N . PRO B 1 318 ? 3.789 -28.906 -1.682 1 98.81 318 PRO B N 1
ATOM 7825 C CA . PRO B 1 318 ? 4.703 -28.578 -0.586 1 98.81 318 PRO B CA 1
ATOM 7826 C C . PRO B 1 318 ? 4.414 -27.219 0.038 1 98.81 318 PRO B C 1
ATOM 7828 O O . PRO B 1 318 ? 4.367 -27.094 1.264 1 98.81 318 PRO B O 1
ATOM 7831 N N . GLY B 1 319 ? 4.16 -26.234 -0.833 1 98.88 319 GLY B N 1
ATOM 7832 C CA . GLY B 1 319 ? 3.936 -24.875 -0.354 1 98.88 319 GLY B CA 1
ATOM 7833 C C . GLY B 1 319 ? 2.594 -24.703 0.333 1 98.88 319 GLY B C 1
ATOM 7834 O O . GLY B 1 319 ? 2.479 -23.938 1.3 1 98.88 319 GLY B O 1
ATOM 7835 N N . LEU B 1 320 ? 1.568 -25.406 -0.116 1 98.88 320 LEU B N 1
ATOM 7836 C CA . LEU B 1 320 ? 0.219 -25.25 0.414 1 98.88 320 LEU B CA 1
ATOM 7837 C C . LEU B 1 320 ? 0.046 -26.016 1.716 1 98.88 320 LEU B C 1
ATOM 7839 O O . LEU B 1 320 ? -0.728 -25.609 2.586 1 98.88 320 LEU B O 1
ATOM 7843 N N . THR B 1 321 ? 0.793 -27.203 1.831 1 98.88 321 THR B N 1
ATOM 7844 C CA . THR B 1 321 ? 0.382 -28.094 2.912 1 98.88 321 THR B CA 1
ATOM 7845 C C . THR B 1 321 ? 1.568 -28.438 3.807 1 98.88 321 THR B C 1
ATOM 7847 O O . THR B 1 321 ? 1.423 -28.547 5.023 1 98.88 321 THR B O 1
ATOM 7850 N N . LEU B 1 322 ? 2.758 -28.641 3.293 1 98.81 322 LEU B N 1
ATOM 7851 C CA . LEU B 1 322 ? 3.867 -29.125 4.105 1 98.81 322 LEU B CA 1
ATOM 7852 C C . LEU B 1 322 ? 4.457 -28 4.953 1 98.81 322 LEU B C 1
ATOM 7854 O O . LEU B 1 322 ? 4.539 -28.125 6.18 1 98.81 322 LEU B O 1
ATOM 7858 N N . VAL B 1 323 ? 4.789 -26.828 4.293 1 98.31 323 VAL B N 1
ATOM 7859 C CA . VAL B 1 323 ? 5.379 -25.719 5.051 1 98.31 323 VAL B CA 1
ATOM 7860 C C . VAL B 1 323 ? 4.32 -25.078 5.938 1 98.31 323 VAL B C 1
ATOM 7862 O O . VAL B 1 323 ? 4.645 -24.297 6.836 1 98.31 323 VAL B O 1
ATOM 7865 N N . THR B 1 324 ? 3.064 -25.406 5.75 1 98.44 324 THR B N 1
ATOM 7866 C CA . THR B 1 324 ? 1.969 -24.891 6.57 1 98.44 324 THR B CA 1
ATOM 7867 C C . THR B 1 324 ? 1.55 -25.938 7.609 1 98.44 324 THR B C 1
ATOM 7869 O O . THR B 1 324 ? 0.596 -25.719 8.359 1 98.44 324 THR B O 1
ATOM 7872 N N . ARG B 1 325 ? 2.164 -27.109 7.586 1 98.44 325 ARG B N 1
ATOM 7873 C CA . ARG B 1 325 ? 1.976 -28.203 8.531 1 98.44 325 ARG B CA 1
ATOM 7874 C C . ARG B 1 325 ? 0.573 -28.797 8.414 1 98.44 325 ARG B C 1
ATOM 7876 O O . ARG B 1 325 ? -0.04 -29.156 9.422 1 98.44 325 ARG B O 1
ATOM 7883 N N . ARG B 1 326 ? 0.089 -28.797 7.277 1 98.44 326 ARG B N 1
ATOM 7884 C CA . ARG B 1 326 ? -1.184 -29.438 6.977 1 98.44 326 ARG B CA 1
ATOM 7885 C C . ARG B 1 326 ? -0.966 -30.812 6.348 1 98.44 326 ARG B C 1
ATOM 7887 O O . ARG B 1 326 ? -1.407 -31.062 5.227 1 98.44 326 ARG B O 1
ATOM 7894 N N . PHE B 1 327 ? -0.43 -31.734 7.09 1 98.56 327 PHE B N 1
ATOM 7895 C CA . PHE B 1 327 ? 0.065 -33 6.605 1 98.56 327 PHE B CA 1
ATOM 7896 C C . PHE B 1 327 ? -1.091 -33.938 6.27 1 98.56 327 PHE B C 1
ATOM 7898 O O . PHE B 1 327 ? -0.99 -34.75 5.352 1 98.56 327 PHE B O 1
ATOM 7905 N N . THR B 1 328 ? -2.193 -33.781 6.992 1 98.25 328 THR B N 1
ATOM 7906 C CA . THR B 1 328 ? -3.365 -34.594 6.691 1 98.25 328 THR B CA 1
ATOM 7907 C C . THR B 1 328 ? -3.9 -34.281 5.297 1 98.25 328 THR B C 1
ATOM 7909 O O . THR B 1 328 ? -4.199 -35.188 4.52 1 98.25 328 THR B O 1
ATOM 7912 N N . GLU B 1 329 ? -3.982 -33.031 5.055 1 98.5 329 GLU B N 1
ATOM 7913 C CA . GLU B 1 329 ? -4.441 -32.594 3.73 1 98.5 329 GLU B CA 1
ATOM 7914 C C . GLU B 1 329 ? -3.469 -33.062 2.643 1 98.5 329 GLU B C 1
ATOM 7916 O O . GLU B 1 329 ? -3.889 -33.469 1.561 1 98.5 329 GLU B O 1
ATOM 7921 N N . ALA B 1 330 ? -2.197 -32.969 2.916 1 98.81 330 ALA B N 1
ATOM 7922 C CA . ALA B 1 330 ? -1.191 -33.438 1.963 1 98.81 330 ALA B CA 1
ATOM 7923 C C . ALA B 1 330 ? -1.397 -34.906 1.616 1 98.81 330 ALA B C 1
ATOM 7925 O O . ALA B 1 330 ? -1.384 -35.281 0.442 1 98.81 330 ALA B O 1
ATOM 7926 N N . ARG B 1 331 ? -1.584 -35.656 2.631 1 98.56 331 ARG B N 1
ATOM 7927 C CA . ARG B 1 331 ? -1.81 -37.094 2.453 1 98.56 331 ARG B CA 1
ATOM 7928 C C . ARG B 1 331 ? -3.057 -37.344 1.615 1 98.56 331 ARG B C 1
ATOM 7930 O O . ARG B 1 331 ? -3.043 -38.188 0.714 1 98.56 331 ARG B O 1
ATOM 7937 N N . GLU B 1 332 ? -4.082 -36.656 1.889 1 98.56 332 GLU B N 1
ATOM 7938 C CA . GLU B 1 332 ? -5.34 -36.844 1.171 1 98.56 332 GLU B CA 1
ATOM 7939 C C . GLU B 1 332 ? -5.188 -36.469 -0.304 1 98.56 332 GLU B C 1
ATOM 7941 O O . GLU B 1 332 ? -5.754 -37.125 -1.173 1 98.56 332 GLU B O 1
ATOM 7946 N N . ILE B 1 333 ? -4.477 -35.406 -0.566 1 98.75 333 ILE B N 1
ATOM 7947 C CA . ILE B 1 333 ? -4.242 -35 -1.944 1 98.75 333 ILE B CA 1
ATOM 7948 C C . ILE B 1 333 ? -3.449 -36.094 -2.684 1 98.75 333 ILE B C 1
ATOM 7950 O O . ILE B 1 333 ? -3.785 -36.438 -3.814 1 98.75 333 ILE B O 1
ATOM 7954 N N . LEU B 1 334 ? -2.424 -36.594 -2.049 1 98.75 334 LEU B N 1
ATOM 7955 C CA . LEU B 1 334 ? -1.603 -37.625 -2.658 1 98.75 334 LEU B CA 1
ATOM 7956 C C . LEU B 1 334 ? -2.42 -38.906 -2.902 1 98.75 334 LEU B C 1
ATOM 7958 O O . LEU B 1 334 ? -2.256 -39.562 -3.932 1 98.75 334 LEU B O 1
ATOM 7962 N N . LEU B 1 335 ? -3.283 -39.219 -1.965 1 98.25 335 LEU B N 1
ATOM 7963 C CA . LEU B 1 335 ? -4.148 -40.375 -2.123 1 98.25 335 LEU B CA 1
ATOM 7964 C C . LEU B 1 335 ? -5.125 -40.156 -3.277 1 98.25 335 LEU B C 1
ATOM 7966 O O . LEU B 1 335 ? -5.363 -41.094 -4.066 1 98.25 335 LEU B O 1
ATOM 7970 N N . LEU B 1 336 ? -5.672 -39 -3.346 1 97.5 336 LEU B N 1
ATOM 7971 C CA . LEU B 1 336 ? -6.637 -38.688 -4.395 1 97.5 336 LEU B CA 1
ATOM 7972 C C . LEU B 1 336 ? -6.008 -38.844 -5.777 1 97.5 336 LEU B C 1
ATOM 7974 O O . LEU B 1 336 ? -6.535 -39.594 -6.617 1 97.5 336 LEU B O 1
ATOM 7978 N N . TYR B 1 337 ? -4.902 -38.25 -6.051 1 97.69 337 TYR B N 1
ATOM 7979 C CA . TYR B 1 337 ? -4.285 -38.281 -7.367 1 97.69 337 TYR B CA 1
ATOM 7980 C C . TYR B 1 337 ? -3.625 -39.625 -7.637 1 97.69 337 TYR B C 1
ATOM 7982 O O . TYR B 1 337 ? -3.598 -40.094 -8.773 1 97.69 337 TYR B O 1
ATOM 7990 N N . GLY B 1 338 ? -3.088 -40.281 -6.613 1 97.88 338 GLY B N 1
ATOM 7991 C CA . GLY B 1 338 ? -2.545 -41.625 -6.766 1 97.88 338 GLY B CA 1
ATOM 7992 C C . GLY B 1 338 ? -3.586 -42.656 -7.172 1 97.88 338 GLY B C 1
ATOM 7993 O O . GLY B 1 338 ? -3.332 -43.5 -8.031 1 97.88 338 GLY B O 1
ATOM 7994 N N . SER B 1 339 ? -4.758 -42.562 -6.582 1 96.38 339 SER B N 1
ATOM 7995 C CA . SER B 1 339 ? -5.824 -43.5 -6.852 1 96.38 339 SER B CA 1
ATOM 7996 C C . SER B 1 339 ? -6.41 -43.312 -8.242 1 96.38 339 SER B C 1
ATOM 7998 O O . SER B 1 339 ? -7.039 -44.219 -8.797 1 96.38 339 SER B O 1
ATOM 8000 N N . ALA B 1 340 ? -6.152 -42.156 -8.812 1 96.06 340 ALA B N 1
ATOM 8001 C CA . ALA B 1 340 ? -6.734 -41.812 -10.109 1 96.06 340 ALA B CA 1
ATOM 8002 C C . ALA B 1 340 ? -5.762 -42.125 -11.242 1 96.06 340 ALA B C 1
ATOM 8004 O O . ALA B 1 340 ? -6.059 -41.875 -12.414 1 96.06 340 ALA B O 1
ATOM 8005 N N . VAL B 1 341 ? -4.598 -42.656 -10.969 1 97.56 341 VAL B N 1
ATOM 8006 C CA . VAL B 1 341 ? -3.592 -42.969 -11.984 1 97.56 341 VAL B CA 1
ATOM 8007 C C . VAL B 1 341 ? -4.121 -44.062 -12.914 1 97.56 341 VAL B C 1
ATOM 8009 O O . VAL B 1 341 ? -4.711 -45.062 -12.461 1 97.56 341 VAL B O 1
ATOM 8012 N N . LYS B 1 342 ? -4.027 -43.844 -14.195 1 96.88 342 LYS B N 1
ATOM 8013 C CA . LYS B 1 342 ? -4.371 -44.812 -15.234 1 96.88 342 LYS B CA 1
ATOM 8014 C C . LYS B 1 342 ? -3.244 -44.938 -16.25 1 96.88 342 LYS B C 1
ATOM 8016 O O . LYS B 1 342 ? -2.818 -43.938 -16.844 1 96.88 342 LYS B O 1
ATOM 8021 N N . GLU B 1 343 ? -2.791 -46.125 -16.453 1 97.44 343 GLU B N 1
ATOM 8022 C CA . GLU B 1 343 ? -1.726 -46.438 -17.422 1 97.44 343 GLU B CA 1
ATOM 8023 C C . GLU B 1 343 ? -0.477 -45.594 -17.125 1 97.44 343 GLU B C 1
ATOM 8025 O O . GLU B 1 343 ? 0.172 -45.094 -18.031 1 97.44 343 GLU B O 1
ATOM 8030 N N . GLY B 1 344 ? -0.262 -45.344 -15.805 1 98.06 344 GLY B N 1
ATOM 8031 C CA . GLY B 1 344 ? 0.927 -44.625 -15.359 1 98.06 344 GLY B CA 1
ATOM 8032 C C . GLY B 1 344 ? 0.779 -43.125 -15.422 1 98.06 344 GLY B C 1
ATOM 8033 O O . GLY B 1 344 ? 1.733 -42.375 -15.156 1 98.06 344 GLY B O 1
ATOM 8034 N N . LEU B 1 345 ? -0.441 -42.688 -15.805 1 98.19 345 LEU B N 1
ATOM 8035 C CA . LEU B 1 345 ? -0.633 -41.25 -15.977 1 98.19 345 LEU B CA 1
ATOM 8036 C C . LEU B 1 345 ? -1.518 -40.688 -14.867 1 98.19 345 LEU B C 1
ATOM 8038 O O . LEU B 1 345 ? -2.594 -41.219 -14.594 1 98.19 345 LEU B O 1
ATOM 8042 N N . VAL B 1 346 ? -1.032 -39.594 -14.203 1 97.31 346 VAL B N 1
ATOM 8043 C CA . VAL B 1 346 ? -1.854 -38.781 -13.305 1 97.31 346 VAL B CA 1
ATOM 8044 C C . VAL B 1 346 ? -2.791 -37.906 -14.125 1 97.31 346 VAL B C 1
ATOM 8046 O O . VAL B 1 346 ? -2.398 -37.375 -15.164 1 97.31 346 VAL B O 1
ATOM 8049 N N . PRO B 1 347 ? -4.031 -37.75 -13.633 1 95.38 347 PRO B N 1
ATOM 8050 C CA . PRO B 1 347 ? -4.922 -36.875 -14.367 1 95.38 347 PRO B CA 1
ATOM 8051 C C . PRO B 1 347 ? -4.371 -35.438 -14.469 1 95.38 347 PRO B C 1
ATOM 8053 O O . PRO B 1 347 ? -3.961 -34.875 -13.461 1 95.38 347 PRO B O 1
ATOM 8056 N N . ASN B 1 348 ? -4.406 -34.969 -15.688 1 92.62 348 ASN B N 1
ATOM 8057 C CA . ASN B 1 348 ? -4.039 -33.594 -15.883 1 92.62 348 ASN B CA 1
ATOM 8058 C C . ASN B 1 348 ? -5.098 -32.625 -15.32 1 92.62 348 ASN B C 1
ATOM 8060 O O . ASN B 1 348 ? -4.77 -31.594 -14.758 1 92.62 348 ASN B O 1
ATOM 8064 N N . PHE B 1 349 ? -6.332 -32.906 -15.594 1 88.38 349 PHE B N 1
ATOM 8065 C CA . PHE B 1 349 ? -7.387 -32.125 -14.945 1 88.38 349 PHE B CA 1
ATOM 8066 C C . PHE B 1 349 ? -8.68 -32.938 -14.875 1 88.38 349 PHE B C 1
ATOM 8068 O O . PHE B 1 349 ? -8.898 -33.844 -15.68 1 88.38 349 PHE B O 1
ATOM 8075 N N . PHE B 1 350 ? -9.414 -32.688 -13.82 1 87.56 350 PHE B N 1
ATOM 8076 C CA . PHE B 1 350 ? -10.75 -33.219 -13.633 1 87.56 350 PHE B CA 1
ATOM 8077 C C . PHE B 1 350 ? -11.805 -32.312 -14.25 1 87.56 350 PHE B C 1
ATOM 8079 O O . PHE B 1 350 ? -12.07 -31.219 -13.742 1 87.56 350 PHE B O 1
ATOM 8086 N N . PRO B 1 351 ? -12.383 -32.719 -15.336 1 87.19 351 PRO B N 1
ATOM 8087 C CA . PRO B 1 351 ? -13.414 -31.891 -15.945 1 87.19 351 PRO B CA 1
ATOM 8088 C C . PRO B 1 351 ? -14.711 -31.859 -15.133 1 87.19 351 PRO B C 1
ATOM 8090 O O . PRO B 1 351 ? -14.852 -32.625 -14.164 1 87.19 351 PRO B O 1
ATOM 8093 N N . ASP B 1 352 ? -15.586 -30.969 -15.508 1 84.88 352 ASP B N 1
ATOM 8094 C CA . ASP B 1 352 ? -16.891 -30.859 -14.852 1 84.88 352 ASP B CA 1
ATOM 8095 C C . ASP B 1 352 ? -17.688 -32.156 -15 1 84.88 352 ASP B C 1
ATOM 8097 O O . ASP B 1 352 ? -18.391 -32.562 -14.078 1 84.88 352 ASP B O 1
ATOM 8101 N N . GLU B 1 353 ? -17.594 -32.656 -16.188 1 83.44 353 GLU B N 1
ATOM 8102 C CA . GLU B 1 353 ? -18.25 -33.938 -16.484 1 83.44 353 GLU B CA 1
ATOM 8103 C C . GLU B 1 353 ? -17.344 -34.844 -17.281 1 83.44 353 GLU B C 1
ATOM 8105 O O . GLU B 1 353 ? -16.5 -34.406 -18.047 1 83.44 353 GLU B O 1
ATOM 8110 N N . GLY B 1 354 ? -17.484 -36.156 -16.938 1 85 354 GLY B N 1
ATOM 8111 C CA . GLY B 1 354 ? -16.75 -37.125 -17.734 1 85 354 GLY B CA 1
ATOM 8112 C C . GLY B 1 354 ? -15.469 -37.594 -17.094 1 85 354 GLY B C 1
ATOM 8113 O O . GLY B 1 354 ? -15.242 -37.344 -15.906 1 85 354 GLY B O 1
ATOM 8114 N N . GLU B 1 355 ? -14.672 -38.219 -17.906 1 89.69 355 GLU B N 1
ATOM 8115 C CA . GLU B 1 355 ? -13.43 -38.812 -17.422 1 89.69 355 GLU B CA 1
ATOM 8116 C C . GLU B 1 355 ? -12.312 -37.781 -17.344 1 89.69 355 GLU B C 1
ATOM 8118 O O . GLU B 1 355 ? -12.266 -36.844 -18.172 1 89.69 355 GLU B O 1
ATOM 8123 N N . PRO B 1 356 ? -11.469 -38 -16.359 1 93.06 356 PRO B N 1
ATOM 8124 C CA . PRO B 1 356 ? -10.305 -37.094 -16.312 1 93.06 356 PRO B CA 1
ATOM 8125 C C . PRO B 1 356 ? -9.477 -37.156 -17.594 1 93.06 356 PRO B C 1
ATOM 8127 O O . PRO B 1 356 ? -9.484 -38.156 -18.312 1 93.06 356 PRO B O 1
ATOM 8130 N N . TRP B 1 357 ? -8.828 -36.031 -17.844 1 93.25 357 TRP B N 1
ATOM 8131 C CA . TRP B 1 357 ? -7.93 -35.969 -18.984 1 93.25 357 TRP B CA 1
ATOM 8132 C C . TRP B 1 357 ? -6.516 -36.375 -18.609 1 93.25 357 TRP B C 1
ATOM 8134 O O . TRP B 1 357 ? -5.977 -35.938 -17.594 1 93.25 357 TRP B O 1
ATOM 8144 N N . TYR B 1 358 ? -5.965 -37.25 -19.375 1 95.69 358 TYR B N 1
ATOM 8145 C CA . TYR B 1 358 ? -4.652 -37.781 -19.062 1 95.69 358 TYR B CA 1
ATOM 8146 C C . TYR B 1 358 ? -3.633 -37.406 -20.125 1 95.69 358 TYR B C 1
ATOM 8148 O O . TYR B 1 358 ? -2.916 -38.25 -20.656 1 95.69 358 TYR B O 1
ATOM 8156 N N . ASN B 1 359 ? -3.537 -36.125 -20.422 1 93.81 359 ASN B N 1
ATOM 8157 C CA . ASN B 1 359 ? -2.652 -35.625 -21.469 1 93.81 359 ASN B CA 1
ATOM 8158 C C . ASN B 1 359 ? -1.492 -34.812 -20.906 1 93.81 359 ASN B C 1
ATOM 8160 O O . ASN B 1 359 ? -1.231 -33.719 -21.359 1 93.81 359 ASN B O 1
ATOM 8164 N N . SER B 1 360 ? -0.723 -35.406 -19.984 1 95.81 360 SER B N 1
ATOM 8165 C CA . SER B 1 360 ? 0.442 -34.75 -19.422 1 95.81 360 SER B CA 1
ATOM 8166 C C . SER B 1 360 ? 1.584 -35.719 -19.188 1 95.81 360 SER B C 1
ATOM 8168 O O . SER B 1 360 ? 1.367 -36.812 -18.672 1 95.81 360 SER B O 1
ATOM 8170 N N . VAL B 1 361 ? 2.719 -35.375 -19.578 1 97.5 361 VAL B N 1
ATOM 8171 C CA . VAL B 1 361 ? 3.885 -36.219 -19.406 1 97.5 361 VAL B CA 1
ATOM 8172 C C . VAL B 1 361 ? 4.512 -35.969 -18.031 1 97.5 361 VAL B C 1
ATOM 8174 O O . VAL B 1 361 ? 5.121 -36.875 -17.453 1 97.5 361 VAL B O 1
ATOM 8177 N N . ASP B 1 362 ? 4.301 -34.781 -17.469 1 97.94 362 ASP B N 1
ATOM 8178 C CA . ASP B 1 362 ? 5.082 -34.375 -16.312 1 97.94 362 ASP B CA 1
ATOM 8179 C C . ASP B 1 362 ? 4.273 -34.531 -15.023 1 97.94 362 ASP B C 1
ATOM 8181 O O . ASP B 1 362 ? 4.84 -34.594 -13.93 1 97.94 362 ASP B O 1
ATOM 8185 N N . ALA B 1 363 ? 2.939 -34.531 -15.008 1 98 363 ALA B N 1
ATOM 8186 C CA . ALA B 1 363 ? 2.129 -34.625 -13.797 1 98 363 ALA B CA 1
ATOM 8187 C C . ALA B 1 363 ? 2.502 -35.844 -12.961 1 98 363 ALA B C 1
ATOM 8189 O O . ALA B 1 363 ? 2.633 -35.719 -11.734 1 98 363 ALA B O 1
ATOM 8190 N N . SER B 1 364 ? 2.695 -36.938 -13.602 1 98.62 364 SER B N 1
ATOM 8191 C CA . SER B 1 364 ? 3.066 -38.156 -12.898 1 98.62 364 SER B CA 1
ATOM 8192 C C . SER B 1 364 ? 4.438 -38.031 -12.242 1 98.62 364 SER B C 1
ATOM 8194 O O . SER B 1 364 ? 4.672 -38.594 -11.164 1 98.62 364 SER B O 1
ATOM 8196 N N . LEU B 1 365 ? 5.301 -37.375 -12.914 1 98.81 365 LEU B N 1
ATOM 8197 C CA . LEU B 1 365 ? 6.633 -37.156 -12.359 1 98.81 365 LEU B CA 1
ATOM 8198 C C . LEU B 1 365 ? 6.582 -36.219 -11.164 1 98.81 365 LEU B C 1
ATOM 8200 O O . LEU B 1 365 ? 7.336 -36.375 -10.203 1 98.81 365 LEU B O 1
ATOM 8204 N N . TRP B 1 366 ? 5.691 -35.25 -11.219 1 98.81 366 TRP B N 1
ATOM 8205 C CA . TRP B 1 366 ? 5.488 -34.344 -10.078 1 98.81 366 TRP B CA 1
ATOM 8206 C C . TRP B 1 366 ? 4.906 -35.094 -8.891 1 98.81 366 TRP B C 1
ATOM 8208 O O . TRP B 1 366 ? 5.137 -34.75 -7.734 1 98.81 366 TRP B O 1
ATOM 8218 N N . TYR B 1 367 ? 4.164 -36.156 -9.109 1 98.81 367 TYR B N 1
ATOM 8219 C CA . TYR B 1 367 ? 3.664 -37 -8.031 1 98.81 367 TYR B CA 1
ATOM 8220 C C . TYR B 1 367 ? 4.812 -37.594 -7.211 1 98.81 367 TYR B C 1
ATOM 8222 O O . TYR B 1 367 ? 4.762 -37.594 -5.98 1 98.81 367 TYR B O 1
ATOM 8230 N N . PHE B 1 368 ? 5.867 -38.094 -7.914 1 98.75 368 PHE B N 1
ATOM 8231 C CA . PHE B 1 368 ? 7.047 -38.594 -7.223 1 98.75 368 PHE B CA 1
ATOM 8232 C C . PHE B 1 368 ? 7.641 -37.5 -6.32 1 98.75 368 PHE B C 1
ATOM 8234 O O . PHE B 1 368 ? 7.984 -37.781 -5.168 1 98.75 368 PHE B O 1
ATOM 8241 N N . TYR B 1 369 ? 7.75 -36.312 -6.891 1 98.81 369 TYR B N 1
ATOM 8242 C CA . TYR B 1 369 ? 8.32 -35.219 -6.137 1 98.81 369 TYR B CA 1
ATOM 8243 C C . TYR B 1 369 ? 7.473 -34.875 -4.914 1 98.81 369 TYR B C 1
ATOM 8245 O O . TYR B 1 369 ? 8 -34.688 -3.818 1 98.81 369 TYR B O 1
ATOM 8253 N N . ALA B 1 370 ? 6.168 -34.812 -5.09 1 98.88 370 ALA B N 1
ATOM 8254 C CA . ALA B 1 370 ? 5.262 -34.5 -3.992 1 98.88 370 ALA B CA 1
ATOM 8255 C C . ALA B 1 370 ? 5.344 -35.531 -2.883 1 98.88 370 ALA B C 1
ATOM 8257 O O . ALA B 1 370 ? 5.387 -35.188 -1.698 1 98.88 370 ALA B O 1
ATOM 8258 N N . VAL B 1 371 ? 5.406 -36.781 -3.271 1 98.81 371 VAL B N 1
ATOM 8259 C CA . VAL B 1 371 ? 5.543 -37.875 -2.295 1 98.81 371 VAL B CA 1
ATOM 8260 C C . VAL B 1 371 ? 6.887 -37.75 -1.58 1 98.81 371 VAL B C 1
ATOM 8262 O O . VAL B 1 371 ? 6.969 -37.938 -0.362 1 98.81 371 VAL B O 1
ATOM 8265 N N . GLN B 1 372 ? 7.883 -37.5 -2.357 1 98.81 372 GLN B N 1
ATOM 8266 C CA . GLN B 1 372 ? 9.227 -37.344 -1.812 1 98.81 372 GLN B CA 1
ATOM 8267 C C . GLN B 1 372 ? 9.258 -36.25 -0.746 1 98.81 372 GLN B C 1
ATOM 8269 O O . GLN B 1 372 ? 9.805 -36.438 0.341 1 98.81 372 GLN B O 1
ATOM 8274 N N . GLN B 1 373 ? 8.672 -35.094 -1.047 1 98.75 373 GLN B N 1
ATOM 8275 C CA . GLN B 1 373 ? 8.648 -33.969 -0.1 1 98.75 373 GLN B CA 1
ATOM 8276 C C . GLN B 1 373 ? 7.797 -34.312 1.122 1 98.75 373 GLN B C 1
ATOM 8278 O O . GLN B 1 373 ? 8.164 -33.969 2.252 1 98.75 373 GLN B O 1
ATOM 8283 N N . TYR B 1 374 ? 6.664 -34.938 0.879 1 98.75 374 TYR B N 1
ATOM 8284 C CA . TYR B 1 374 ? 5.816 -35.375 1.986 1 98.75 374 TYR B CA 1
ATOM 8285 C C . TYR B 1 374 ? 6.578 -36.281 2.932 1 98.75 374 TYR B C 1
ATOM 8287 O O . TYR B 1 374 ? 6.527 -36.125 4.152 1 98.75 374 TYR B O 1
ATOM 8295 N N . TRP B 1 375 ? 7.281 -37.219 2.344 1 98.5 375 TRP B N 1
ATOM 8296 C CA . TRP B 1 375 ? 8.055 -38.188 3.113 1 98.5 375 TRP B CA 1
ATOM 8297 C C . TRP B 1 375 ? 9.148 -37.5 3.922 1 98.5 375 TRP B C 1
ATOM 8299 O O . TRP B 1 375 ? 9.375 -37.844 5.086 1 98.5 375 TRP B O 1
ATOM 8309 N N . ARG B 1 376 ? 9.758 -36.625 3.344 1 97.56 376 ARG B N 1
ATOM 8310 C CA . ARG B 1 376 ? 10.828 -35.906 4.016 1 97.56 376 ARG B CA 1
ATOM 8311 C C . ARG B 1 376 ? 10.289 -35.094 5.199 1 97.56 376 ARG B C 1
ATOM 8313 O O . ARG B 1 376 ? 10.938 -35 6.242 1 97.56 376 ARG B O 1
ATOM 8320 N N . TYR B 1 377 ? 9.133 -34.469 5.051 1 97.75 377 TYR B N 1
ATOM 8321 C CA . TYR B 1 377 ? 8.555 -33.625 6.082 1 97.75 377 TYR B CA 1
ATOM 8322 C C . TYR B 1 377 ? 7.965 -34.438 7.215 1 97.75 377 TYR B C 1
ATOM 8324 O O . TYR B 1 377 ? 8.023 -34.062 8.383 1 97.75 377 TYR B O 1
ATOM 8332 N N . THR B 1 378 ? 7.418 -35.656 6.871 1 98 378 THR B N 1
ATOM 8333 C CA . THR B 1 378 ? 6.57 -36.312 7.852 1 98 378 THR B CA 1
ATOM 8334 C C . THR B 1 378 ? 7.234 -37.594 8.359 1 98 378 THR B C 1
ATOM 8336 O O . THR B 1 378 ? 6.891 -38.094 9.43 1 98 378 THR B O 1
ATOM 8339 N N . GLY B 1 379 ? 8.094 -38.188 7.527 1 97.25 379 GLY B N 1
ATOM 8340 C CA . GLY B 1 379 ? 8.625 -39.5 7.867 1 97.25 379 GLY B CA 1
ATOM 8341 C C . GLY B 1 379 ? 7.562 -40.594 7.887 1 97.25 379 GLY B C 1
ATOM 8342 O O . GLY B 1 379 ? 7.75 -41.625 8.516 1 97.25 379 GLY B O 1
ATOM 8343 N N . ASP B 1 380 ? 6.465 -40.344 7.254 1 97.81 380 ASP B N 1
ATOM 8344 C CA . ASP B 1 380 ? 5.34 -41.281 7.246 1 97.81 380 ASP B CA 1
ATOM 8345 C C . ASP B 1 380 ? 5.633 -42.5 6.355 1 97.81 380 ASP B C 1
ATOM 8347 O O . ASP B 1 380 ? 5.043 -42.656 5.285 1 97.81 380 ASP B O 1
ATOM 8351 N N . ASN B 1 381 ? 6.379 -43.406 6.793 1 97.25 381 ASN B N 1
ATOM 8352 C CA . ASN B 1 381 ? 6.812 -44.594 6.051 1 97.25 381 ASN B CA 1
ATOM 8353 C C . ASN B 1 381 ? 5.633 -45.469 5.668 1 97.25 381 ASN B C 1
ATOM 8355 O O . ASN B 1 381 ? 5.609 -46.062 4.578 1 97.25 381 ASN B O 1
ATOM 8359 N N . ASP B 1 382 ? 4.672 -45.594 6.523 1 97.31 382 ASP B N 1
ATOM 8360 C CA . ASP B 1 382 ? 3.531 -46.469 6.273 1 97.31 382 ASP B CA 1
ATOM 8361 C C . ASP B 1 382 ? 2.754 -46.031 5.039 1 97.31 382 ASP B C 1
ATOM 8363 O O . ASP B 1 382 ? 2.506 -46.812 4.129 1 97.31 382 ASP B O 1
ATOM 8367 N N . PHE B 1 383 ? 2.475 -44.812 5.031 1 97.62 383 PHE B N 1
ATOM 8368 C CA . PHE B 1 383 ? 1.732 -44.281 3.893 1 97.62 383 PHE B CA 1
ATOM 8369 C C . PHE B 1 383 ? 2.533 -44.438 2.604 1 97.62 383 PHE B C 1
ATOM 8371 O O . PHE B 1 383 ? 1.996 -44.875 1.581 1 97.62 383 PHE B O 1
ATOM 8378 N N . VAL B 1 384 ? 3.779 -44.062 2.623 1 98.12 384 VAL B N 1
ATOM 8379 C CA . VAL B 1 384 ? 4.598 -44.062 1.416 1 98.12 384 VAL B CA 1
ATOM 8380 C C . VAL B 1 384 ? 4.781 -45.5 0.926 1 98.12 384 VAL B C 1
ATOM 8382 O O . VAL B 1 384 ? 4.688 -45.75 -0.274 1 98.12 384 VAL B O 1
ATOM 8385 N N . ARG B 1 385 ? 4.98 -46.406 1.849 1 96.44 385 ARG B N 1
ATOM 8386 C CA . ARG B 1 385 ? 5.246 -47.781 1.493 1 96.44 385 ARG B CA 1
ATOM 8387 C C . ARG B 1 385 ? 3.975 -48.5 1.026 1 96.44 385 ARG B C 1
ATOM 8389 O O . ARG B 1 385 ? 3.996 -49.25 0.053 1 96.44 385 ARG B O 1
ATOM 8396 N N . GLU B 1 386 ? 2.838 -48.25 1.661 1 96.88 386 GLU B N 1
ATOM 8397 C CA . GLU B 1 386 ? 1.621 -49.031 1.439 1 96.88 386 GLU B CA 1
ATOM 8398 C C . GLU B 1 386 ? 0.768 -48.406 0.334 1 96.88 386 GLU B C 1
ATOM 8400 O O . GLU B 1 386 ? 0.103 -49.125 -0.416 1 96.88 386 GLU B O 1
ATOM 8405 N N . GLU B 1 387 ? 0.82 -47.125 0.291 1 97.5 387 GLU B N 1
ATOM 8406 C CA . GLU B 1 387 ? -0.114 -46.469 -0.617 1 97.5 387 GLU B CA 1
ATOM 8407 C C . GLU B 1 387 ? 0.615 -45.844 -1.808 1 97.5 387 GLU B C 1
ATOM 8409 O O . GLU B 1 387 ? 0.183 -46 -2.953 1 97.5 387 GLU B O 1
ATOM 8414 N N . ALA B 1 388 ? 1.707 -45.156 -1.638 1 98.12 388 ALA B N 1
ATOM 8415 C CA . ALA B 1 388 ? 2.359 -44.406 -2.697 1 98.12 388 ALA B CA 1
ATOM 8416 C C . ALA B 1 388 ? 3.293 -45.281 -3.52 1 98.12 388 ALA B C 1
ATOM 8418 O O . ALA B 1 388 ? 3.395 -45.125 -4.738 1 98.12 388 ALA B O 1
ATOM 8419 N N . TRP B 1 389 ? 4.004 -46.219 -2.883 1 96.69 389 TRP B N 1
ATOM 8420 C CA . TRP B 1 389 ? 5.02 -47.031 -3.527 1 96.69 389 TRP B CA 1
ATOM 8421 C C . TRP B 1 389 ? 4.418 -47.844 -4.68 1 96.69 389 TRP B C 1
ATOM 8423 O O . TRP B 1 389 ? 4.938 -47.812 -5.801 1 96.69 389 TRP B O 1
ATOM 8433 N N . PRO B 1 390 ? 3.25 -48.531 -4.52 1 96.62 390 PRO B N 1
ATOM 8434 C CA . PRO B 1 390 ? 2.684 -49.281 -5.648 1 96.62 390 PRO B CA 1
ATOM 8435 C C . PRO B 1 390 ? 2.318 -48.375 -6.824 1 96.62 390 PRO B C 1
ATOM 8437 O O . PRO B 1 390 ? 2.477 -48.75 -7.984 1 96.62 390 PRO B O 1
ATOM 8440 N N . VAL B 1 391 ? 1.818 -47.219 -6.508 1 98.25 391 VAL B N 1
ATOM 8441 C CA . VAL B 1 391 ? 1.452 -46.25 -7.551 1 98.25 391 VAL B CA 1
ATOM 8442 C C . VAL B 1 391 ? 2.703 -45.812 -8.305 1 98.25 391 VAL B C 1
ATOM 8444 O O . VAL B 1 391 ? 2.719 -45.781 -9.531 1 98.25 391 VAL B O 1
ATOM 8447 N N . MET B 1 392 ? 3.746 -45.438 -7.59 1 98.25 392 MET B N 1
ATOM 8448 C CA . MET B 1 392 ? 4.992 -44.969 -8.188 1 98.25 392 MET B CA 1
ATOM 8449 C C . MET B 1 392 ? 5.633 -46.062 -9.039 1 98.25 392 MET B C 1
ATOM 8451 O O . MET B 1 392 ? 6.164 -45.781 -10.117 1 98.25 392 MET B O 1
ATOM 8455 N N . LEU B 1 393 ? 5.539 -47.281 -8.602 1 96.75 393 LEU B N 1
ATOM 8456 C CA . LEU B 1 393 ? 6.098 -48.406 -9.367 1 96.75 393 LEU B CA 1
ATOM 8457 C C . LEU B 1 393 ? 5.328 -48.594 -10.664 1 96.75 393 LEU B C 1
ATOM 8459 O O . LEU B 1 393 ? 5.918 -48.938 -11.695 1 96.75 393 LEU B O 1
ATOM 8463 N N . GLU B 1 394 ? 4.043 -48.469 -10.547 1 96.94 394 GLU B N 1
ATOM 8464 C CA . GLU B 1 394 ? 3.232 -48.562 -11.758 1 96.94 394 GLU B CA 1
ATOM 8465 C C . GLU B 1 394 ? 3.605 -47.469 -12.773 1 96.94 394 GLU B C 1
ATOM 8467 O O . GLU B 1 394 ? 3.742 -47.75 -13.961 1 96.94 394 GLU B O 1
ATOM 8472 N N . ILE B 1 395 ? 3.719 -46.312 -12.297 1 98.38 395 ILE B N 1
ATOM 8473 C CA . ILE B 1 395 ? 4.098 -45.188 -13.164 1 98.38 395 ILE B CA 1
ATOM 8474 C C . ILE B 1 395 ? 5.453 -45.469 -13.805 1 98.38 395 ILE B C 1
ATOM 8476 O O . ILE B 1 395 ? 5.621 -45.312 -15.016 1 98.38 395 ILE B O 1
ATOM 8480 N N . LEU B 1 396 ? 6.41 -45.906 -12.977 1 98 396 LEU B N 1
ATOM 8481 C CA . LEU B 1 396 ? 7.75 -46.188 -13.469 1 98 396 LEU B CA 1
ATOM 8482 C C . LEU B 1 396 ? 7.707 -47.25 -14.562 1 98 396 LEU B C 1
ATOM 8484 O O . LEU B 1 396 ? 8.32 -47.094 -15.617 1 98 396 LEU B O 1
ATOM 8488 N N . ARG B 1 397 ? 7.023 -48.344 -14.328 1 97.31 397 ARG B N 1
ATOM 8489 C CA . ARG B 1 397 ? 6.918 -49.438 -15.289 1 97.31 397 ARG B CA 1
ATOM 8490 C C . ARG B 1 397 ? 6.34 -48.938 -16.609 1 97.31 397 ARG B C 1
ATOM 8492 O O . ARG B 1 397 ? 6.879 -49.25 -17.688 1 97.31 397 ARG B O 1
ATOM 8499 N N . ARG B 1 398 ? 5.281 -48.188 -16.516 1 98.25 398 ARG B N 1
ATOM 8500 C CA . ARG B 1 398 ? 4.609 -47.719 -17.719 1 98.25 398 ARG B CA 1
ATOM 8501 C C . ARG B 1 398 ? 5.496 -46.719 -18.484 1 98.25 398 ARG B C 1
ATOM 8503 O O . ARG B 1 398 ? 5.461 -46.688 -19.719 1 98.25 398 ARG B O 1
ATOM 8510 N N . TYR B 1 399 ? 6.273 -45.906 -17.75 1 98.38 399 TYR B N 1
ATOM 8511 C CA . TYR B 1 399 ? 7.152 -44.938 -18.406 1 98.38 399 TYR B CA 1
ATOM 8512 C C . TYR B 1 399 ? 8.352 -45.625 -19.047 1 98.38 399 TYR B C 1
ATOM 8514 O O . TYR B 1 399 ? 8.883 -45.156 -20.047 1 98.38 399 TYR B O 1
ATOM 8522 N N . VAL B 1 400 ? 8.781 -46.75 -18.484 1 98 400 VAL B N 1
ATOM 8523 C CA . VAL B 1 400 ? 9.875 -47.531 -19.047 1 98 400 VAL B CA 1
ATOM 8524 C C . VAL B 1 400 ? 9.391 -48.281 -20.281 1 98 400 VAL B C 1
ATOM 8526 O O . VAL B 1 400 ? 10.023 -48.25 -21.328 1 98 400 VAL B O 1
ATOM 8529 N N . GLU B 1 401 ? 8.211 -48.906 -20.188 1 97 401 GLU B N 1
ATOM 8530 C CA . GLU B 1 401 ? 7.691 -49.781 -21.219 1 97 401 GLU B CA 1
ATOM 8531 C C . GLU B 1 401 ? 6.965 -49 -22.312 1 97 401 GLU B C 1
ATOM 8533 O O . GLU B 1 401 ? 6.867 -49.438 -23.453 1 97 401 GLU B O 1
ATOM 8538 N N . GLY B 1 402 ? 6.449 -47.938 -21.906 1 97.69 402 GLY B N 1
ATOM 8539 C CA . GLY B 1 402 ? 5.672 -47.125 -22.828 1 97.69 402 GLY B CA 1
ATOM 8540 C C . GLY B 1 402 ? 4.219 -46.969 -22.406 1 97.69 402 GLY B C 1
ATOM 8541 O O . GLY B 1 402 ? 3.625 -47.906 -21.875 1 97.69 402 GLY B O 1
ATOM 8542 N N . THR B 1 403 ? 3.625 -45.844 -22.641 1 97.62 403 THR B N 1
ATOM 8543 C CA . THR B 1 403 ? 2.219 -45.531 -22.391 1 97.62 403 THR B CA 1
ATOM 8544 C C . THR B 1 403 ? 1.67 -44.562 -23.438 1 97.62 403 THR B C 1
ATOM 8546 O O . THR B 1 403 ? 2.197 -44.5 -24.547 1 97.62 403 THR B O 1
ATOM 8549 N N . ARG B 1 404 ? 0.553 -43.906 -23.141 1 96.44 404 ARG B N 1
ATOM 8550 C CA . ARG B 1 404 ? -0.101 -43.031 -24.109 1 96.44 404 ARG B CA 1
ATOM 8551 C C . ARG B 1 404 ? 0.845 -41.906 -24.578 1 96.44 404 ARG B C 1
ATOM 8553 O O . ARG B 1 404 ? 1.773 -41.531 -23.859 1 96.44 404 ARG B O 1
ATOM 8560 N N . TYR B 1 405 ? 0.65 -41.375 -25.875 1 96.69 405 TYR B N 1
ATOM 8561 C CA . TYR B 1 405 ? 1.248 -40.188 -26.422 1 96.69 405 TYR B CA 1
ATOM 8562 C C . TYR B 1 405 ? 2.74 -40.375 -26.672 1 96.69 405 TYR B C 1
ATOM 8564 O O . TYR B 1 405 ? 3.518 -39.406 -26.562 1 96.69 405 TYR B O 1
ATOM 8572 N N . GLY B 1 406 ? 3.145 -41.656 -26.812 1 96.38 406 GLY B N 1
ATOM 8573 C CA . GLY B 1 406 ? 4.535 -41.938 -27.125 1 96.38 406 GLY B CA 1
ATOM 8574 C C . GLY B 1 406 ? 5.465 -41.75 -25.938 1 96.38 406 GLY B C 1
ATOM 8575 O O . GLY B 1 406 ? 6.68 -41.625 -26.109 1 96.38 406 GLY B O 1
ATOM 8576 N N . ILE B 1 407 ? 4.973 -41.688 -24.75 1 98.19 407 ILE B N 1
ATOM 8577 C CA . ILE B 1 407 ? 5.793 -41.562 -23.547 1 98.19 407 ILE B CA 1
ATOM 8578 C C . ILE B 1 407 ? 6.504 -42.906 -23.281 1 98.19 407 ILE B C 1
ATOM 8580 O O . ILE B 1 407 ? 5.855 -43.938 -23.078 1 98.19 407 ILE B O 1
ATOM 8584 N N . LYS B 1 408 ? 7.758 -42.781 -23.281 1 98.19 408 LYS B N 1
ATOM 8585 C CA . LYS B 1 408 ? 8.531 -44.031 -23.125 1 98.19 408 LYS B CA 1
ATOM 8586 C C . LYS B 1 408 ? 10.016 -43.719 -22.906 1 98.19 408 LYS B C 1
ATOM 8588 O O . LYS B 1 408 ? 10.562 -42.812 -23.547 1 98.19 408 LYS B O 1
ATOM 8593 N N . ALA B 1 409 ? 10.625 -44.438 -22.031 1 98.19 409 ALA B N 1
ATOM 8594 C CA . ALA B 1 409 ? 12.07 -44.312 -21.859 1 98.19 409 ALA B CA 1
ATOM 8595 C C . ALA B 1 409 ? 12.82 -44.875 -23.078 1 98.19 409 ALA B C 1
ATOM 8597 O O . ALA B 1 409 ? 12.484 -45.938 -23.594 1 98.19 409 ALA B O 1
ATOM 8598 N N . ASP B 1 410 ? 13.727 -44.156 -23.562 1 97.56 410 ASP B N 1
ATOM 8599 C CA . ASP B 1 410 ? 14.602 -44.594 -24.641 1 97.56 410 ASP B CA 1
ATOM 8600 C C . ASP B 1 410 ? 15.648 -45.594 -24.109 1 97.56 410 ASP B C 1
ATOM 8602 O O . ASP B 1 410 ? 16.5 -45.219 -23.297 1 97.56 410 ASP B O 1
ATOM 8606 N N . PRO B 1 411 ? 15.656 -46.75 -24.609 1 94.75 411 PRO B N 1
ATOM 8607 C CA . PRO B 1 411 ? 16.578 -47.75 -24.094 1 94.75 411 PRO B CA 1
ATOM 8608 C C . PRO B 1 411 ? 18.047 -47.375 -24.344 1 94.75 411 PRO B C 1
ATOM 8610 O O . PRO B 1 411 ? 18.938 -47.875 -23.656 1 94.75 411 PRO B O 1
ATOM 8613 N N . LYS B 1 412 ? 18.328 -46.594 -25.234 1 95.38 412 LYS B N 1
ATOM 8614 C CA . LYS B 1 412 ? 19.703 -46.281 -25.594 1 95.38 412 LYS B CA 1
ATOM 8615 C C . LYS B 1 412 ? 20.328 -45.375 -24.531 1 95.38 412 LYS B C 1
ATOM 8617 O O . LYS B 1 412 ? 21.516 -45.531 -24.203 1 95.38 412 LYS B O 1
ATOM 8622 N N . ASP B 1 413 ? 19.578 -44.406 -24.031 1 97.06 413 ASP B N 1
ATOM 8623 C CA . ASP B 1 413 ? 20.203 -43.438 -23.141 1 97.06 413 ASP B CA 1
ATOM 8624 C C . ASP B 1 413 ? 19.406 -43.312 -21.844 1 97.06 413 ASP B C 1
ATOM 8626 O O . ASP B 1 413 ? 19.797 -42.531 -20.953 1 97.06 413 ASP B O 1
ATOM 8630 N N . GLY B 1 414 ? 18.297 -43.969 -21.719 1 97.81 414 GLY B N 1
ATOM 8631 C CA . GLY B 1 414 ? 17.516 -43.969 -20.484 1 97.81 414 GLY B CA 1
ATOM 8632 C C . GLY B 1 414 ? 16.625 -42.75 -20.344 1 97.81 414 GLY B C 1
ATOM 8633 O O . GLY B 1 414 ? 15.812 -42.688 -19.422 1 97.81 414 GLY B O 1
ATOM 8634 N N . LEU B 1 415 ? 16.719 -41.781 -21.281 1 98.69 415 LEU B N 1
ATOM 8635 C CA . LEU B 1 415 ? 15.922 -40.562 -21.203 1 98.69 415 LEU B CA 1
ATOM 8636 C C . LEU B 1 415 ? 14.484 -40.812 -21.625 1 98.69 415 LEU B C 1
ATOM 8638 O O . LEU B 1 415 ? 14.211 -41.719 -22.406 1 98.69 415 LEU B O 1
ATOM 8642 N N . LEU B 1 416 ? 13.609 -40.062 -21.078 1 98.44 416 LEU B N 1
ATOM 8643 C CA . LEU B 1 416 ? 12.195 -40.156 -21.391 1 98.44 416 LEU B CA 1
ATOM 8644 C C . LEU B 1 416 ? 11.844 -39.344 -22.625 1 98.44 416 LEU B C 1
ATOM 8646 O O . LEU B 1 416 ? 12.211 -38.156 -22.703 1 98.44 416 LEU B O 1
ATOM 8650 N N . ARG B 1 417 ? 11.25 -39.906 -23.562 1 97.5 417 ARG B N 1
ATOM 8651 C CA . ARG B 1 417 ? 10.719 -39.188 -24.734 1 97.5 417 ARG B CA 1
ATOM 8652 C C . ARG B 1 417 ? 9.195 -39.156 -24.703 1 97.5 417 ARG B C 1
ATOM 8654 O O . ARG B 1 417 ? 8.562 -40.031 -24.109 1 97.5 417 ARG B O 1
ATOM 8661 N N . ALA B 1 418 ? 8.617 -38.125 -25.266 1 96.69 418 ALA B N 1
ATOM 8662 C CA . ALA B 1 418 ? 7.164 -38 -25.344 1 96.69 418 ALA B CA 1
ATOM 8663 C C . ALA B 1 418 ? 6.754 -37.156 -26.547 1 96.69 418 ALA B C 1
ATOM 8665 O O . ALA B 1 418 ? 7.512 -36.312 -27.016 1 96.69 418 ALA B O 1
ATOM 8666 N N . GLY B 1 419 ? 5.5 -37.531 -27.062 1 93.38 419 GLY B N 1
ATOM 8667 C CA . GLY B 1 419 ? 4.934 -36.594 -28.031 1 93.38 419 GLY B CA 1
ATOM 8668 C C . GLY B 1 419 ? 4.227 -37.281 -29.172 1 93.38 419 GLY B C 1
ATOM 8669 O O . GLY B 1 419 ? 4.652 -38.344 -29.625 1 93.38 419 GLY B O 1
ATOM 8670 N N . GLU B 1 420 ? 3.154 -36.719 -29.5 1 90.19 420 GLU B N 1
ATOM 8671 C CA . GLU B 1 420 ? 2.373 -37 -30.703 1 90.19 420 GLU B CA 1
ATOM 8672 C C . GLU B 1 420 ? 1.949 -35.688 -31.391 1 90.19 420 GLU B C 1
ATOM 8674 O O . GLU B 1 420 ? 1.768 -34.656 -30.734 1 90.19 420 GLU B O 1
ATOM 8679 N N . PRO B 1 421 ? 1.922 -35.781 -32.719 1 87.12 421 PRO B N 1
ATOM 8680 C CA . PRO B 1 421 ? 1.516 -34.531 -33.406 1 87.12 421 PRO B CA 1
ATOM 8681 C C . PRO B 1 421 ? 0.199 -33.969 -32.875 1 87.12 421 PRO B C 1
ATOM 8683 O O . PRO B 1 421 ? -0.755 -34.719 -32.656 1 87.12 421 PRO B O 1
ATOM 8686 N N . GLY B 1 422 ? 0.244 -32.656 -32.531 1 88.25 422 GLY B N 1
ATOM 8687 C CA . GLY B 1 422 ? -0.985 -31.969 -32.188 1 88.25 422 GLY B CA 1
ATOM 8688 C C . GLY B 1 422 ? -1.332 -32.062 -30.703 1 88.25 422 GLY B C 1
ATOM 8689 O O . GLY B 1 422 ? -2.393 -31.609 -30.281 1 88.25 422 GLY B O 1
ATOM 8690 N N . VAL B 1 423 ? -0.423 -32.625 -29.906 1 91 423 VAL B N 1
ATOM 8691 C CA . VAL B 1 423 ? -0.751 -32.812 -28.484 1 91 423 VAL B CA 1
ATOM 8692 C C . VAL B 1 423 ? 0.261 -32.062 -27.625 1 91 423 VAL B C 1
ATOM 8694 O O . VAL B 1 423 ? 1.467 -32.094 -27.891 1 91 423 VAL B O 1
ATOM 8697 N N . GLN B 1 424 ? -0.205 -31.266 -26.75 1 91.56 424 GLN B N 1
ATOM 8698 C CA . GLN B 1 424 ? 0.629 -30.594 -25.766 1 91.56 424 GLN B CA 1
ATOM 8699 C C . GLN B 1 424 ? 0.714 -31.391 -24.469 1 91.56 424 GLN B C 1
ATOM 8701 O O . GLN B 1 424 ? -0.301 -31.641 -23.812 1 91.56 424 GLN B O 1
ATOM 8706 N N . LEU B 1 425 ? 1.926 -31.766 -24.078 1 95 425 LEU B N 1
ATOM 8707 C CA . LEU B 1 425 ? 2.025 -32.719 -22.984 1 95 425 LEU B CA 1
ATOM 8708 C C . LEU B 1 425 ? 2.773 -32.125 -21.797 1 95 425 LEU B C 1
ATOM 8710 O O . LEU B 1 425 ? 2.695 -32.656 -20.672 1 95 425 LEU B O 1
ATOM 8714 N N . THR B 1 426 ? 3.592 -31.094 -21.969 1 96.56 426 THR B N 1
ATOM 8715 C CA . THR B 1 426 ? 4.359 -30.484 -20.891 1 96.56 426 THR B CA 1
ATOM 8716 C C . THR B 1 426 ? 3.588 -29.328 -20.266 1 96.56 426 THR B C 1
ATOM 8718 O O . THR B 1 426 ? 2.465 -29.031 -20.688 1 96.56 426 THR B O 1
ATOM 8721 N N . TRP B 1 427 ? 4.152 -28.688 -19.234 1 96.75 427 TRP B N 1
ATOM 8722 C CA . TRP B 1 427 ? 3.467 -27.562 -18.594 1 96.75 427 TRP B CA 1
ATOM 8723 C C . TRP B 1 427 ? 3.326 -26.391 -19.547 1 96.75 427 TRP B C 1
ATOM 8725 O O . TRP B 1 427 ? 2.502 -25.5 -19.344 1 96.75 427 TRP B O 1
ATOM 8735 N N . MET B 1 428 ? 4.184 -26.281 -20.594 1 96.81 428 MET B N 1
ATOM 8736 C CA . MET B 1 428 ? 3.979 -25.312 -21.672 1 96.81 428 MET B CA 1
ATOM 8737 C C . MET B 1 428 ? 2.957 -25.828 -22.672 1 96.81 428 MET B C 1
ATOM 8739 O O . MET B 1 428 ? 3.324 -26.25 -23.781 1 96.81 428 MET B O 1
ATOM 8743 N N . ASP B 1 429 ? 1.67 -25.672 -22.375 1 92 429 ASP B N 1
ATOM 8744 C CA . ASP B 1 429 ? 0.622 -26.453 -23.016 1 92 429 ASP B CA 1
ATOM 8745 C C . ASP B 1 429 ? -0.396 -25.562 -23.703 1 92 429 ASP B C 1
ATOM 8747 O O . ASP B 1 429 ? -1.564 -25.922 -23.844 1 92 429 ASP B O 1
ATOM 8751 N N . ALA B 1 430 ? 0.002 -24.438 -24.109 1 90.62 430 ALA B N 1
ATOM 8752 C CA . ALA B 1 430 ? -0.926 -23.578 -24.844 1 90.62 430 ALA B CA 1
ATOM 8753 C C . ALA B 1 430 ? -1.258 -24.156 -26.203 1 90.62 430 ALA B C 1
ATOM 8755 O O . ALA B 1 430 ? -0.365 -24.609 -26.938 1 90.62 430 ALA B O 1
ATOM 8756 N N . LYS B 1 431 ? -2.502 -24.25 -26.484 1 88.5 431 LYS B N 1
ATOM 8757 C CA . LYS B 1 431 ? -2.979 -24.75 -27.766 1 88.5 431 LYS B CA 1
ATOM 8758 C C . LYS B 1 431 ? -4.164 -23.938 -28.281 1 88.5 431 LYS B C 1
ATOM 8760 O O . LYS B 1 431 ? -5.047 -23.562 -27.5 1 88.5 431 LYS B O 1
ATOM 8765 N N . VAL B 1 432 ? -4.094 -23.562 -29.516 1 86 432 VAL B N 1
ATOM 8766 C CA . VAL B 1 432 ? -5.191 -22.875 -30.188 1 86 432 VAL B CA 1
ATOM 8767 C C . VAL B 1 432 ? -5.684 -23.719 -31.359 1 86 432 VAL B C 1
ATOM 8769 O O . VAL B 1 432 ? -4.977 -23.891 -32.344 1 86 432 VAL B O 1
ATOM 8772 N N . GLY B 1 433 ? -6.82 -24.141 -31.25 1 82.88 433 GLY B N 1
ATOM 8773 C CA . GLY B 1 433 ? -7.246 -25.078 -32.281 1 82.88 433 GLY B CA 1
ATOM 8774 C C . GLY B 1 433 ? -6.305 -26.266 -32.406 1 82.88 433 GLY B C 1
ATOM 8775 O O . GLY B 1 433 ? -6.055 -26.984 -31.453 1 82.88 433 GLY B O 1
ATOM 8776 N N . ASP B 1 434 ? -5.754 -26.312 -33.5 1 83.81 434 ASP B N 1
ATOM 8777 C CA . ASP B 1 434 ? -4.848 -27.422 -33.781 1 83.81 434 ASP B CA 1
ATOM 8778 C C . ASP B 1 434 ? -3.389 -26.984 -33.688 1 83.81 434 ASP B C 1
ATOM 8780 O O . ASP B 1 434 ? -2.475 -27.812 -33.781 1 83.81 434 ASP B O 1
ATOM 8784 N N . TRP B 1 435 ? -3.287 -25.797 -33.312 1 87 435 TRP B N 1
ATOM 8785 C CA . TRP B 1 435 ? -1.941 -25.234 -33.25 1 87 435 TRP B CA 1
ATOM 8786 C C . TRP B 1 435 ? -1.378 -25.359 -31.828 1 87 435 TRP B C 1
ATOM 8788 O O . TRP B 1 435 ? -1.864 -24.703 -30.906 1 87 435 TRP B O 1
ATOM 8798 N N . VAL B 1 436 ? -0.419 -26.188 -31.688 1 89.06 436 VAL B N 1
ATOM 8799 C CA . VAL B 1 436 ? 0.358 -26.219 -30.453 1 89.06 436 VAL B CA 1
ATOM 8800 C C . VAL B 1 436 ? 1.412 -25.109 -30.469 1 89.06 436 VAL B C 1
ATOM 8802 O O . VAL B 1 436 ? 2.383 -25.188 -31.234 1 89.06 436 VAL B O 1
ATOM 8805 N N . VAL B 1 437 ? 1.347 -24.188 -29.625 1 89.94 437 VAL B N 1
ATOM 8806 C CA . VAL B 1 437 ? 2.145 -22.969 -29.688 1 89.94 437 VAL B CA 1
ATOM 8807 C C . VAL B 1 437 ? 3.609 -23.281 -29.406 1 89.94 437 VAL B C 1
ATOM 8809 O O . VAL B 1 437 ? 4.512 -22.734 -30.031 1 89.94 437 VAL B O 1
ATOM 8812 N N . THR B 1 438 ? 3.854 -24.125 -28.438 1 91.62 438 THR B N 1
ATOM 8813 C CA . THR B 1 438 ? 5.203 -24.547 -28.062 1 91.62 438 THR B CA 1
ATOM 8814 C C . THR B 1 438 ? 5.328 -26.062 -28.094 1 91.62 438 THR B C 1
ATOM 8816 O O . THR B 1 438 ? 5.395 -26.703 -27.047 1 91.62 438 THR B O 1
ATOM 8819 N N . PRO B 1 439 ? 5.438 -26.562 -29.328 1 90 439 PRO B N 1
ATOM 8820 C CA . PRO B 1 439 ? 5.57 -28.016 -29.422 1 90 439 PRO B CA 1
ATOM 8821 C C . PRO B 1 439 ? 6.895 -28.516 -28.859 1 90 439 PRO B C 1
ATOM 8823 O O . PRO B 1 439 ? 7.961 -28.047 -29.25 1 90 439 PRO B O 1
ATOM 8826 N N . ARG B 1 440 ? 6.855 -29.344 -27.938 1 94.75 440 ARG B N 1
ATOM 8827 C CA . ARG B 1 440 ? 8.062 -29.844 -27.297 1 94.75 440 ARG B CA 1
ATOM 8828 C C . ARG B 1 440 ? 8.125 -31.359 -27.344 1 94.75 440 ARG B C 1
ATOM 8830 O O . ARG B 1 440 ? 8.359 -32 -26.328 1 94.75 440 ARG B O 1
ATOM 8837 N N . ARG B 1 441 ? 7.992 -31.906 -28.547 1 95.06 441 ARG B N 1
ATOM 8838 C CA . ARG B 1 441 ? 8.078 -33.344 -28.781 1 95.06 441 ARG B CA 1
ATOM 8839 C C . ARG B 1 441 ? 9.531 -33.812 -28.719 1 95.06 441 ARG B C 1
ATOM 8841 O O . ARG B 1 441 ? 10.438 -33.125 -29.203 1 95.06 441 ARG B O 1
ATOM 8848 N N . GLY B 1 442 ? 9.711 -35 -28.203 1 97.38 442 GLY B N 1
ATOM 8849 C CA . GLY B 1 442 ? 11.031 -35.531 -27.953 1 97.38 442 GLY B CA 1
ATOM 8850 C C . GLY B 1 442 ? 11.359 -35.656 -26.484 1 97.38 442 GLY B C 1
ATOM 8851 O O . GLY B 1 442 ? 10.57 -36.188 -25.703 1 97.38 442 GLY B O 1
ATOM 8852 N N . LYS B 1 443 ? 12.594 -35.25 -26.156 1 98.62 443 LYS B N 1
ATOM 8853 C CA . LYS B 1 443 ? 13.078 -35.344 -24.781 1 98.62 443 LYS B CA 1
ATOM 8854 C C . LYS B 1 443 ? 13.211 -33.938 -24.156 1 98.62 443 LYS B C 1
ATOM 8856 O O . LYS B 1 443 ? 14.266 -33.312 -24.266 1 98.62 443 LYS B O 1
ATOM 8861 N N . PRO B 1 444 ? 12.172 -33.438 -23.484 1 98.56 444 PRO B N 1
ATOM 8862 C CA . PRO B 1 444 ? 12.273 -32.125 -22.828 1 98.56 444 PRO B CA 1
ATOM 8863 C C . PRO B 1 444 ? 13.164 -32.156 -21.594 1 98.56 444 PRO B C 1
ATOM 8865 O O . PRO B 1 444 ? 13.148 -33.156 -20.844 1 98.56 444 PRO B O 1
ATOM 8868 N N . VAL B 1 445 ? 13.844 -31.172 -21.312 1 98.81 445 VAL B N 1
ATOM 8869 C CA . VAL B 1 445 ? 14.906 -31.141 -20.312 1 98.81 445 VAL B CA 1
ATOM 8870 C C . VAL B 1 445 ? 14.297 -31.281 -18.922 1 98.81 445 VAL B C 1
ATOM 8872 O O . VAL B 1 445 ? 14.805 -32.031 -18.078 1 98.81 445 VAL B O 1
ATOM 8875 N N . GLU B 1 446 ? 13.219 -30.516 -18.578 1 98.81 446 GLU B N 1
ATOM 8876 C CA . GLU B 1 446 ? 12.656 -30.562 -17.219 1 98.81 446 GLU B CA 1
ATOM 8877 C C . GLU B 1 446 ? 11.984 -31.906 -16.938 1 98.81 446 GLU B C 1
ATOM 8879 O O . GLU B 1 446 ? 11.977 -32.375 -15.805 1 98.81 446 GLU B O 1
ATOM 8884 N N . VAL B 1 447 ? 11.422 -32.469 -18 1 98.75 447 VAL B N 1
ATOM 8885 C CA . VAL B 1 447 ? 10.805 -33.781 -17.859 1 98.75 447 VAL B CA 1
ATOM 8886 C C . VAL B 1 447 ? 11.859 -34.812 -17.469 1 98.75 447 VAL B C 1
ATOM 8888 O O . VAL B 1 447 ? 11.633 -35.625 -16.594 1 98.75 447 VAL B O 1
ATOM 8891 N N . ASN B 1 448 ? 12.938 -34.75 -18.109 1 98.88 448 ASN B N 1
ATOM 8892 C CA . ASN B 1 448 ? 13.984 -35.719 -17.844 1 98.88 448 ASN B CA 1
ATOM 8893 C C . ASN B 1 448 ? 14.703 -35.438 -16.547 1 98.88 448 ASN B C 1
ATOM 8895 O O . ASN B 1 448 ? 15.242 -36.344 -15.906 1 98.88 448 ASN B O 1
ATOM 8899 N N . ALA B 1 449 ? 14.766 -34.156 -16.109 1 98.88 449 ALA B N 1
ATOM 8900 C CA . ALA B 1 449 ? 15.227 -33.844 -14.758 1 98.88 449 ALA B CA 1
ATOM 8901 C C . ALA B 1 449 ? 14.305 -34.5 -13.719 1 98.88 449 ALA B C 1
ATOM 8903 O O . ALA B 1 449 ? 14.773 -35.094 -12.758 1 98.88 449 ALA B O 1
ATOM 8904 N N . LEU B 1 450 ? 13.039 -34.375 -13.891 1 98.88 450 LEU B N 1
ATOM 8905 C CA . LEU B 1 450 ? 12.047 -34.969 -13.008 1 98.88 450 LEU B CA 1
ATOM 8906 C C . LEU B 1 450 ? 12.133 -36.469 -13.039 1 98.88 450 LEU B C 1
ATOM 8908 O O . LEU B 1 450 ? 12.008 -37.125 -12 1 98.88 450 LEU B O 1
ATOM 8912 N N . TRP B 1 451 ? 12.344 -36.969 -14.234 1 98.88 451 TRP B N 1
ATOM 8913 C CA . TRP B 1 451 ? 12.484 -38.438 -14.422 1 98.88 451 TRP B CA 1
ATOM 8914 C C . TRP B 1 451 ? 13.688 -38.969 -13.648 1 98.88 451 TRP B C 1
ATOM 8916 O O . TRP B 1 451 ? 13.57 -39.969 -12.93 1 98.88 451 TRP B O 1
ATOM 8926 N N . TYR B 1 452 ? 14.781 -38.281 -13.773 1 98.88 452 TYR B N 1
ATOM 8927 C CA . TYR B 1 452 ? 15.969 -38.656 -13.016 1 98.88 452 TYR B CA 1
ATOM 8928 C C . TYR B 1 452 ? 15.688 -38.625 -11.516 1 98.88 452 TYR B C 1
ATOM 8930 O O . TYR B 1 452 ? 16.047 -39.562 -10.805 1 98.88 452 TYR B O 1
ATOM 8938 N N . ASN B 1 453 ? 15.062 -37.594 -11.031 1 98.81 453 ASN B N 1
ATOM 8939 C CA . ASN B 1 453 ? 14.727 -37.469 -9.617 1 98.81 453 ASN B CA 1
ATOM 8940 C C . ASN B 1 453 ? 13.82 -38.625 -9.156 1 98.81 453 ASN B C 1
ATOM 8942 O O . ASN B 1 453 ? 14 -39.156 -8.062 1 98.81 453 ASN B O 1
ATOM 8946 N N . ALA B 1 454 ? 12.836 -38.938 -9.961 1 98.69 454 ALA B N 1
ATOM 8947 C CA . ALA B 1 454 ? 11.875 -40 -9.633 1 98.69 454 ALA B CA 1
ATOM 8948 C C . ALA B 1 454 ? 12.586 -41.344 -9.453 1 98.69 454 ALA B C 1
ATOM 8950 O O . ALA B 1 454 ? 12.367 -42.031 -8.453 1 98.69 454 ALA B O 1
ATOM 8951 N N . VAL B 1 455 ? 13.438 -41.656 -10.406 1 98.5 455 VAL B N 1
ATOM 8952 C CA . VAL B 1 455 ? 14.125 -42.969 -10.391 1 98.5 455 VAL B CA 1
ATOM 8953 C C . VAL B 1 455 ? 15.07 -43.031 -9.195 1 98.5 455 VAL B C 1
ATOM 8955 O O . VAL B 1 455 ? 15.094 -44.031 -8.469 1 98.5 455 VAL B O 1
ATOM 8958 N N . ARG B 1 456 ? 15.812 -42 -9.008 1 98.44 456 ARG B N 1
ATOM 8959 C CA . ARG B 1 456 ? 16.734 -41.969 -7.887 1 98.44 456 ARG B CA 1
ATOM 8960 C C . ARG B 1 456 ? 16 -42.062 -6.559 1 98.44 456 ARG B C 1
ATOM 8962 O O . ARG B 1 456 ? 16.484 -42.719 -5.621 1 98.44 456 ARG B O 1
ATOM 8969 N N . PHE B 1 457 ? 14.883 -41.438 -6.438 1 98.12 457 PHE B N 1
ATOM 8970 C CA . PHE B 1 457 ? 14.078 -41.5 -5.227 1 98.12 457 PHE B CA 1
ATOM 8971 C C . PHE B 1 457 ? 13.625 -42.938 -4.953 1 98.12 457 PHE B C 1
ATOM 8973 O O . PHE B 1 457 ? 13.727 -43.406 -3.824 1 98.12 457 PHE B O 1
ATOM 8980 N N . LEU B 1 458 ? 13.156 -43.594 -5.969 1 97.38 458 LEU B N 1
ATOM 8981 C CA . LEU B 1 458 ? 12.734 -44.969 -5.809 1 97.38 458 LEU B CA 1
ATOM 8982 C C . LEU B 1 458 ? 13.914 -45.875 -5.43 1 97.38 458 LEU B C 1
ATOM 8984 O O . LEU B 1 458 ? 13.766 -46.781 -4.625 1 97.38 458 LEU B O 1
ATOM 8988 N N . GLU B 1 459 ? 15.055 -45.625 -6.047 1 96.81 459 GLU B N 1
ATOM 8989 C CA . GLU B 1 459 ? 16.266 -46.375 -5.68 1 96.81 459 GLU B CA 1
ATOM 8990 C C . GLU B 1 459 ? 16.594 -46.156 -4.203 1 96.81 459 GLU B C 1
ATOM 8992 O O . GLU B 1 459 ? 16.953 -47.125 -3.51 1 96.81 459 GLU B O 1
ATOM 8997 N N . GLU B 1 460 ? 16.484 -45 -3.805 1 96.62 460 GLU B N 1
ATOM 8998 C CA . GLU B 1 460 ? 16.75 -44.688 -2.402 1 96.62 460 GLU B CA 1
ATOM 8999 C C . GLU B 1 460 ? 15.789 -45.438 -1.484 1 96.62 460 GLU B C 1
ATOM 9001 O O . GLU B 1 460 ? 16.219 -46.062 -0.504 1 96.62 460 GLU B O 1
ATOM 9006 N N . LEU B 1 461 ? 14.484 -45.375 -1.774 1 96.25 461 LEU B N 1
ATOM 9007 C CA . LEU B 1 461 ? 13.484 -46.031 -0.948 1 96.25 461 LEU B CA 1
ATOM 9008 C C . LEU B 1 461 ? 13.68 -47.562 -0.967 1 96.25 461 LEU B C 1
ATOM 9010 O O . LEU B 1 461 ? 13.555 -48.219 0.068 1 96.25 461 LEU B O 1
ATOM 9014 N N . SER B 1 462 ? 13.945 -48.031 -2.17 1 95.25 462 SER B N 1
ATOM 9015 C CA . SER B 1 462 ? 14.172 -49.469 -2.301 1 95.25 462 SER B CA 1
ATOM 9016 C C . SER B 1 462 ? 15.336 -49.938 -1.435 1 95.25 462 SER B C 1
ATOM 9018 O O . SER B 1 462 ? 15.258 -50.969 -0.781 1 95.25 462 SER B O 1
ATOM 9020 N N . SER B 1 463 ? 16.391 -49.25 -1.465 1 95.19 463 SER B N 1
ATOM 9021 C CA . SER B 1 463 ? 17.562 -49.562 -0.653 1 95.19 463 SER B CA 1
ATOM 9022 C C . SER B 1 463 ? 17.25 -49.469 0.835 1 95.19 463 SER B C 1
ATOM 9024 O O . SER B 1 463 ? 17.609 -50.344 1.618 1 95.19 463 SER B O 1
ATOM 9026 N N . ARG B 1 464 ? 16.562 -48.438 1.226 1 94.5 464 ARG B N 1
ATOM 9027 C CA . ARG B 1 464 ? 16.25 -48.156 2.627 1 94.5 464 ARG B CA 1
ATOM 9028 C C . ARG B 1 464 ? 15.32 -49.25 3.191 1 94.5 464 ARG B C 1
ATOM 9030 O O . ARG B 1 464 ? 15.398 -49.562 4.379 1 94.5 464 ARG B O 1
ATOM 9037 N N . TRP B 1 465 ? 14.445 -49.688 2.344 1 94.5 465 TRP B N 1
ATOM 9038 C CA . TRP B 1 465 ? 13.445 -50.625 2.84 1 94.5 465 TRP B CA 1
ATOM 9039 C C . TRP B 1 465 ? 13.75 -52.062 2.387 1 94.5 465 TRP B C 1
ATOM 9041 O O . TRP B 1 465 ? 12.93 -52.969 2.578 1 94.5 465 TRP B O 1
ATOM 9051 N N . ASN B 1 466 ? 14.875 -52.25 1.73 1 92.88 466 ASN B N 1
ATOM 9052 C CA . ASN B 1 466 ? 15.305 -53.562 1.228 1 92.88 466 ASN B CA 1
ATOM 9053 C C . ASN B 1 466 ? 14.25 -54.188 0.314 1 92.88 466 ASN B C 1
ATOM 9055 O O . ASN B 1 466 ? 13.859 -55.344 0.51 1 92.88 466 ASN B O 1
ATOM 9059 N N . LEU B 1 467 ? 13.75 -53.375 -0.539 1 90.31 467 LEU B N 1
ATOM 9060 C CA . LEU B 1 467 ? 12.797 -53.812 -1.548 1 90.31 467 LEU B CA 1
ATOM 9061 C C . LEU B 1 467 ? 13.5 -54.062 -2.881 1 90.31 467 LEU B C 1
ATOM 9063 O O . LEU B 1 467 ? 14.508 -53.438 -3.189 1 90.31 467 LEU B O 1
ATOM 9067 N N . SER B 1 468 ? 12.977 -55 -3.605 1 87.69 468 SER B N 1
ATOM 9068 C CA . SER B 1 468 ? 13.508 -55.25 -4.941 1 87.69 468 SER B CA 1
ATOM 9069 C C . SER B 1 468 ? 13.195 -54.094 -5.887 1 87.69 468 SER B C 1
ATOM 9071 O O . SER B 1 468 ? 12.086 -53.562 -5.863 1 87.69 468 SER B O 1
ATOM 9073 N N . PHE B 1 469 ? 14.125 -53.656 -6.594 1 90 469 PHE B N 1
ATOM 9074 C CA . PHE B 1 469 ? 13.977 -52.625 -7.613 1 90 469 PHE B CA 1
ATOM 9075 C C . PHE B 1 469 ? 14.359 -53.156 -8.984 1 90 469 PHE B C 1
ATOM 9077 O O . PHE B 1 469 ? 15.531 -53.438 -9.242 1 90 469 PHE B O 1
ATOM 9084 N N . PRO B 1 470 ? 13.406 -53.375 -9.812 1 89.19 470 PRO B N 1
ATOM 9085 C CA . PRO B 1 470 ? 13.648 -54.062 -11.07 1 89.19 470 PRO B CA 1
ATOM 9086 C C . PRO B 1 470 ? 14.414 -53.25 -12.086 1 89.19 470 PRO B C 1
ATOM 9088 O O . PRO B 1 470 ? 14.781 -53.75 -13.156 1 89.19 470 PRO B O 1
ATOM 9091 N N . TYR B 1 471 ? 14.695 -52.062 -11.82 1 93.31 471 TYR B N 1
ATOM 9092 C CA . TYR B 1 471 ? 15.336 -51.219 -12.812 1 93.31 471 TYR B CA 1
ATOM 9093 C C . TYR B 1 471 ? 16.672 -50.719 -12.305 1 93.31 471 TYR B C 1
ATOM 9095 O O . TYR B 1 471 ? 17 -49.531 -12.453 1 93.31 471 TYR B O 1
ATOM 9103 N N . SER B 1 472 ? 17.391 -51.625 -11.742 1 89.75 472 SER B N 1
ATOM 9104 C CA . SER B 1 472 ? 18.719 -51.281 -11.227 1 89.75 472 SER B CA 1
ATOM 9105 C C . SER B 1 472 ? 19.609 -50.719 -12.32 1 89.75 472 SER B C 1
ATOM 9107 O O . SER B 1 472 ? 19.625 -51.219 -13.445 1 89.75 472 SER B O 1
ATOM 9109 N N . GLY B 1 473 ? 20.266 -49.594 -12.102 1 93.56 473 GLY B N 1
ATOM 9110 C CA . GLY B 1 473 ? 21.188 -49 -13.047 1 93.56 473 GLY B CA 1
ATOM 9111 C C . GLY B 1 473 ? 20.531 -47.938 -13.914 1 93.56 473 GLY B C 1
ATOM 9112 O O . GLY B 1 473 ? 21.219 -47.156 -14.594 1 93.56 473 GLY B O 1
ATOM 9113 N N . LEU B 1 474 ? 19.234 -47.906 -13.906 1 96.88 474 LEU B N 1
ATOM 9114 C CA . LEU B 1 474 ? 18.516 -46.969 -14.742 1 96.88 474 LEU B CA 1
ATOM 9115 C C . LEU B 1 474 ? 18.891 -45.531 -14.391 1 96.88 474 LEU B C 1
ATOM 9117 O O . LEU B 1 474 ? 19.047 -44.688 -15.281 1 96.88 474 LEU B O 1
ATOM 9121 N N . GLY B 1 475 ? 19 -45.156 -13.094 1 97.81 475 GLY B N 1
ATOM 9122 C CA . GLY B 1 475 ? 19.422 -43.844 -12.672 1 97.81 475 GLY B CA 1
ATOM 9123 C C . GLY B 1 475 ? 20.734 -43.406 -13.281 1 97.81 475 GLY B C 1
ATOM 9124 O O . GLY B 1 475 ? 20.859 -42.25 -13.75 1 97.81 475 GLY B O 1
ATOM 9125 N N . ASP B 1 476 ? 21.703 -44.281 -13.328 1 97.88 476 ASP B N 1
ATOM 9126 C CA . ASP B 1 476 ? 23 -43.969 -13.914 1 97.88 476 ASP B CA 1
ATOM 9127 C C . ASP B 1 476 ? 22.906 -43.781 -15.422 1 97.88 476 ASP B C 1
ATOM 9129 O O . ASP B 1 476 ? 23.594 -42.938 -15.992 1 97.88 476 ASP B O 1
ATOM 9133 N N . LYS B 1 477 ? 22.078 -44.625 -15.992 1 98.06 477 LYS B N 1
ATOM 9134 C CA . LYS B 1 477 ? 21.875 -44.5 -17.438 1 98.06 477 LYS B CA 1
ATOM 9135 C C . LYS B 1 477 ? 21.266 -43.156 -17.781 1 98.06 477 LYS B C 1
ATOM 9137 O O . LYS B 1 477 ? 21.703 -42.5 -18.75 1 98.06 477 LYS B O 1
ATOM 9142 N N . ILE B 1 478 ? 20.297 -42.75 -17 1 98.69 478 ILE B N 1
ATOM 9143 C CA . ILE B 1 478 ? 19.656 -41.469 -17.219 1 98.69 478 ILE B CA 1
ATOM 9144 C C . ILE B 1 478 ? 20.672 -40.344 -17.031 1 98.69 478 ILE B C 1
ATOM 9146 O O . ILE B 1 478 ? 20.719 -39.406 -17.828 1 98.69 478 ILE B O 1
ATOM 9150 N N . ARG B 1 479 ? 21.453 -40.406 -15.984 1 98.31 479 ARG B N 1
ATOM 9151 C CA . ARG B 1 479 ? 22.484 -39.375 -15.75 1 98.31 479 ARG B CA 1
ATOM 9152 C C . ARG B 1 479 ? 23.453 -39.281 -16.922 1 98.31 479 ARG B C 1
ATOM 9154 O O . ARG B 1 479 ? 23.828 -38.188 -17.344 1 98.31 479 ARG B O 1
ATOM 9161 N N . GLY B 1 480 ? 23.859 -40.438 -17.359 1 98.12 480 GLY B N 1
ATOM 9162 C CA . GLY B 1 480 ? 24.719 -40.469 -18.547 1 98.12 480 GLY B CA 1
ATOM 9163 C C . GLY B 1 480 ? 24.078 -39.844 -19.766 1 98.12 480 GLY B C 1
ATOM 9164 O O . GLY B 1 480 ? 24.719 -39.094 -20.5 1 98.12 480 GLY B O 1
ATOM 9165 N N . GLY B 1 481 ? 22.812 -40.219 -19.984 1 98.38 481 GLY B N 1
ATOM 9166 C CA . GLY B 1 481 ? 22.078 -39.656 -21.109 1 98.38 481 GLY B CA 1
ATOM 9167 C C . GLY B 1 481 ? 21.859 -38.156 -20.984 1 98.38 481 GLY B C 1
ATOM 9168 O O . GLY B 1 481 ? 21.812 -37.438 -21.984 1 98.38 481 GLY B O 1
ATOM 9169 N N . PHE B 1 482 ? 21.719 -37.688 -19.781 1 98.62 482 PHE B N 1
ATOM 9170 C CA . PHE B 1 482 ? 21.375 -36.281 -19.516 1 98.62 482 PHE B CA 1
ATOM 9171 C C . PHE B 1 482 ? 22.5 -35.344 -19.984 1 98.62 482 PHE B C 1
ATOM 9173 O O . PHE B 1 482 ? 22.266 -34.188 -20.234 1 98.62 482 PHE B O 1
ATOM 9180 N N . LYS B 1 483 ? 23.703 -35.844 -20.125 1 97.81 483 LYS B N 1
ATOM 9181 C CA . LYS B 1 483 ? 24.844 -35.062 -20.578 1 97.81 483 LYS B CA 1
ATOM 9182 C C . LYS B 1 483 ? 24.609 -34.469 -21.984 1 97.81 483 LYS B C 1
ATOM 9184 O O . LYS B 1 483 ? 25.203 -33.469 -22.344 1 97.81 483 LYS B O 1
ATOM 9189 N N . LYS B 1 484 ? 23.703 -35.125 -22.703 1 97.75 484 LYS B N 1
ATOM 9190 C CA . LYS B 1 484 ? 23.406 -34.688 -24.062 1 97.75 484 LYS B CA 1
ATOM 9191 C C . LYS B 1 484 ? 22.75 -33.312 -24.078 1 97.75 484 LYS B C 1
ATOM 9193 O O . LYS B 1 484 ? 22.797 -32.625 -25.094 1 97.75 484 LYS B O 1
ATOM 9198 N N . PHE B 1 485 ? 22.172 -32.906 -22.953 1 98.69 485 PHE B N 1
ATOM 9199 C CA . PHE B 1 485 ? 21.453 -31.625 -22.906 1 98.69 485 PHE B CA 1
ATOM 9200 C C . PHE B 1 485 ? 22.438 -30.469 -22.766 1 98.69 485 PHE B C 1
ATOM 9202 O O . PHE B 1 485 ? 22.094 -29.328 -23.031 1 98.69 485 PHE B O 1
ATOM 9209 N N . TRP B 1 486 ? 23.625 -30.719 -22.297 1 98.38 486 TRP B N 1
ATOM 9210 C CA . TRP B 1 486 ? 24.578 -29.672 -21.969 1 98.38 486 TRP B CA 1
ATOM 9211 C C . TRP B 1 486 ? 25.062 -28.953 -23.219 1 98.38 486 TRP B C 1
ATOM 9213 O O . TRP B 1 486 ? 25.453 -29.594 -24.203 1 98.38 486 TRP B O 1
ATOM 9223 N N . CYS B 1 487 ? 25.031 -27.719 -23.203 1 97.25 487 CYS B N 1
ATOM 9224 C CA . CYS B 1 487 ? 25.578 -26.875 -24.25 1 97.25 487 CYS B CA 1
ATOM 9225 C C . CYS B 1 487 ? 26.844 -26.172 -23.766 1 97.25 487 CYS B C 1
ATOM 9227 O O . CYS B 1 487 ? 26.906 -25.672 -22.641 1 97.25 487 CYS B O 1
ATOM 9229 N N . PRO B 1 488 ? 27.812 -25.984 -24.625 1 92.94 488 PRO B N 1
ATOM 9230 C CA . PRO B 1 488 ? 29.078 -25.344 -24.25 1 92.94 488 PRO B CA 1
ATOM 9231 C C . PRO B 1 488 ? 28.891 -23.922 -23.75 1 92.94 488 PRO B C 1
ATOM 9233 O O . PRO B 1 488 ? 29.734 -23.406 -23 1 92.94 488 PRO B O 1
ATOM 9236 N N . GLU B 1 489 ? 27.844 -23.312 -24.141 1 93.19 489 GLU B N 1
ATOM 9237 C CA . GLU B 1 489 ? 27.562 -21.938 -23.75 1 93.19 489 GLU B CA 1
ATOM 9238 C C . GLU B 1 489 ? 27.141 -21.859 -22.281 1 93.19 489 GLU B C 1
ATOM 9240 O O . GLU B 1 489 ? 26.922 -20.766 -21.75 1 93.19 489 GLU B O 1
ATOM 9245 N N . GLY B 1 490 ? 27.047 -22.938 -21.609 1 94.62 490 GLY B N 1
ATOM 9246 C CA . GLY B 1 490 ? 26.828 -22.938 -20.172 1 94.62 490 GLY B CA 1
ATOM 9247 C C . GLY B 1 490 ? 25.359 -23 -19.797 1 94.62 490 GLY B C 1
ATOM 9248 O O . GLY B 1 490 ? 24.922 -22.328 -18.875 1 94.62 490 GLY B O 1
ATOM 9249 N N . TYR B 1 491 ? 24.578 -23.641 -20.594 1 97.5 491 TYR B N 1
ATOM 9250 C CA . TYR B 1 491 ? 23.188 -23.891 -20.266 1 97.5 491 TYR B CA 1
ATOM 9251 C C . TYR B 1 491 ? 22.703 -25.188 -20.906 1 97.5 491 TYR B C 1
ATOM 9253 O O . TYR B 1 491 ? 23.484 -25.906 -21.531 1 97.5 491 TYR B O 1
ATOM 9261 N N . LEU B 1 492 ? 21.469 -25.594 -20.719 1 98.75 492 LEU B N 1
ATOM 9262 C CA . LEU B 1 492 ? 20.922 -26.844 -21.25 1 98.75 492 LEU B CA 1
ATOM 9263 C C . LEU B 1 492 ? 19.953 -26.547 -22.391 1 98.75 492 LEU B C 1
ATOM 9265 O O . LEU B 1 492 ? 19.156 -25.609 -22.328 1 98.75 492 LEU B O 1
ATOM 9269 N N . CYS B 1 493 ? 20.078 -27.344 -23.453 1 98.44 493 CYS B N 1
ATOM 9270 C CA . CYS B 1 493 ? 19.078 -27.219 -24.5 1 98.44 493 CYS B CA 1
ATOM 9271 C C . CYS B 1 493 ? 17.688 -27.609 -24 1 98.44 493 CYS B C 1
ATOM 9273 O O . CYS B 1 493 ? 17.578 -28.391 -23.047 1 98.44 493 CYS B O 1
ATOM 9275 N N . ASP B 1 494 ? 16.688 -27.156 -24.594 1 98.5 494 ASP B N 1
ATOM 9276 C CA . ASP B 1 494 ? 15.328 -27.266 -24.078 1 98.5 494 ASP B CA 1
ATOM 9277 C C . ASP B 1 494 ? 14.727 -28.641 -24.406 1 98.5 494 ASP B C 1
ATOM 9279 O O . ASP B 1 494 ? 13.969 -29.188 -23.609 1 98.5 494 ASP B O 1
ATOM 9283 N N . VAL B 1 495 ? 14.922 -29.094 -25.672 1 98.31 495 VAL B N 1
ATOM 9284 C CA . VAL B 1 495 ? 14.375 -30.375 -26.125 1 98.31 495 VAL B CA 1
ATOM 9285 C C . VAL B 1 495 ? 15.359 -31.047 -27.078 1 98.31 495 VAL B C 1
ATOM 9287 O O . VAL B 1 495 ? 16.031 -30.391 -27.875 1 98.31 495 VAL B O 1
ATOM 9290 N N . ILE B 1 496 ? 15.523 -32.312 -26.938 1 98.19 496 ILE B N 1
ATOM 9291 C CA . ILE B 1 496 ? 16.156 -33.156 -27.938 1 98.19 496 ILE B CA 1
ATOM 9292 C C . ILE B 1 496 ? 15.102 -33.969 -28.688 1 98.19 496 ILE B C 1
ATOM 9294 O O . ILE B 1 496 ? 14.438 -34.812 -28.109 1 98.19 496 ILE B O 1
ATOM 9298 N N . ASP B 1 497 ? 14.969 -33.688 -29.922 1 95.56 497 ASP B N 1
ATOM 9299 C CA . ASP B 1 497 ? 13.883 -34.344 -30.656 1 95.56 497 ASP B CA 1
ATOM 9300 C C . ASP B 1 497 ? 14.266 -35.781 -31.031 1 95.56 497 ASP B C 1
ATOM 9302 O O . ASP B 1 497 ? 15.328 -36.25 -30.656 1 95.56 497 ASP B O 1
ATOM 9306 N N . ASP B 1 498 ? 13.422 -36.531 -31.688 1 91.38 498 ASP B N 1
ATOM 9307 C CA . ASP B 1 498 ? 13.57 -37.938 -31.984 1 91.38 498 ASP B CA 1
ATOM 9308 C C . ASP B 1 498 ? 14.742 -38.188 -32.938 1 91.38 498 ASP B C 1
ATOM 9310 O O . ASP B 1 498 ? 15.266 -39.312 -32.969 1 91.38 498 ASP B O 1
ATOM 9314 N N . GLU B 1 499 ? 15.086 -37.188 -33.656 1 93.12 499 GLU B N 1
ATOM 9315 C CA . GLU B 1 499 ? 16.203 -37.312 -34.594 1 93.12 499 GLU B CA 1
ATOM 9316 C C . GLU B 1 499 ? 17.516 -36.906 -33.906 1 93.12 499 GLU B C 1
ATOM 9318 O O . GLU B 1 499 ? 18.578 -36.969 -34.531 1 93.12 499 GLU B O 1
ATOM 9323 N N . GLY B 1 500 ? 17.406 -36.375 -32.688 1 93.31 500 GLY B N 1
ATOM 9324 C CA . GLY B 1 500 ? 18.594 -36 -31.922 1 93.31 500 GLY B CA 1
ATOM 9325 C C . GLY B 1 500 ? 18.922 -34.5 -32.031 1 93.31 500 GLY B C 1
ATOM 9326 O O . GLY B 1 500 ? 19.922 -34.031 -31.516 1 93.31 500 GLY B O 1
ATOM 9327 N N . ARG B 1 501 ? 18.156 -33.781 -32.844 1 94.62 501 ARG B N 1
ATOM 9328 C CA . ARG B 1 501 ? 18.375 -32.344 -33 1 94.62 501 ARG B CA 1
ATOM 9329 C C . ARG B 1 501 ? 18 -31.609 -31.719 1 94.62 501 ARG B C 1
ATOM 9331 O O . ARG B 1 501 ? 17 -31.906 -31.078 1 94.62 501 ARG B O 1
ATOM 9338 N N . LYS B 1 502 ? 18.703 -30.625 -31.328 1 97.5 502 LYS B N 1
ATOM 9339 C CA . LYS B 1 502 ? 18.562 -29.875 -30.078 1 97.5 502 LYS B CA 1
ATOM 9340 C C . LYS B 1 502 ? 17.812 -28.562 -30.312 1 97.5 502 LYS B C 1
ATOM 9342 O O . LYS B 1 502 ? 18.156 -27.797 -31.219 1 97.5 502 LYS B O 1
ATOM 9347 N N . ASP B 1 503 ? 16.828 -28.328 -29.547 1 97.38 503 ASP B N 1
ATOM 9348 C CA . ASP B 1 503 ? 16.203 -27.016 -29.453 1 97.38 503 ASP B CA 1
ATOM 9349 C C . ASP B 1 503 ? 16.984 -26.109 -28.5 1 97.38 503 ASP B C 1
ATOM 9351 O O . ASP B 1 503 ? 16.969 -26.344 -27.281 1 97.38 503 ASP B O 1
ATOM 9355 N N . LEU B 1 504 ? 17.531 -25.078 -28.984 1 96.94 504 LEU B N 1
ATOM 9356 C CA . LEU B 1 504 ? 18.453 -24.25 -28.219 1 96.94 504 LEU B CA 1
ATOM 9357 C C . LEU B 1 504 ? 17.75 -23.016 -27.672 1 96.94 504 LEU B C 1
ATOM 9359 O O . LEU B 1 504 ? 18.391 -22.156 -27.062 1 96.94 504 LEU B O 1
ATOM 9363 N N . SER B 1 505 ? 16.422 -22.938 -27.875 1 97.12 505 SER B N 1
ATOM 9364 C CA . SER B 1 505 ? 15.688 -21.844 -27.266 1 97.12 505 SER B CA 1
ATOM 9365 C C . SER B 1 505 ? 15.977 -21.75 -25.766 1 97.12 505 SER B C 1
ATOM 9367 O O . SER B 1 505 ? 15.953 -22.766 -25.062 1 97.12 505 SER B O 1
ATOM 9369 N N . PHE B 1 506 ? 16.312 -20.547 -25.281 1 98.19 506 PHE B N 1
ATOM 9370 C CA . PHE B 1 506 ? 16.625 -20.375 -23.875 1 98.19 506 PHE B CA 1
ATOM 9371 C C . PHE B 1 506 ? 15.359 -20.203 -23.047 1 98.19 506 PHE B C 1
ATOM 9373 O O . PHE B 1 506 ? 14.727 -19.156 -23.094 1 98.19 506 PHE B O 1
ATOM 9380 N N . ARG B 1 507 ? 15.008 -21.234 -22.312 1 98.5 507 ARG B N 1
ATOM 9381 C CA . ARG B 1 507 ? 13.773 -21.297 -21.531 1 98.5 507 ARG B CA 1
ATOM 9382 C C . ARG B 1 507 ? 14.062 -21.641 -20.078 1 98.5 507 ARG B C 1
ATOM 9384 O O . ARG B 1 507 ? 15.148 -22.125 -19.766 1 98.5 507 ARG B O 1
ATOM 9391 N N . PRO B 1 508 ? 13.148 -21.391 -19.219 1 98.75 508 PRO B N 1
ATOM 9392 C CA . PRO B 1 508 ? 13.391 -21.578 -17.781 1 98.75 508 PRO B CA 1
ATOM 9393 C C . PRO B 1 508 ? 13.328 -23.047 -17.375 1 98.75 508 PRO B C 1
ATOM 9395 O O . PRO B 1 508 ? 13.703 -23.391 -16.25 1 98.75 508 PRO B O 1
ATOM 9398 N N . ASN B 1 509 ? 13 -23.953 -18.203 1 98.81 509 ASN B N 1
ATOM 9399 C CA . ASN B 1 509 ? 12.781 -25.359 -17.891 1 98.81 509 ASN B CA 1
ATOM 9400 C C . ASN B 1 509 ? 14.023 -26 -17.281 1 98.81 509 ASN B C 1
ATOM 9402 O O . ASN B 1 509 ? 13.922 -26.906 -16.453 1 98.81 509 ASN B O 1
ATOM 9406 N N . GLN B 1 510 ? 15.133 -25.562 -17.688 1 98.81 510 GLN B N 1
ATOM 9407 C CA . GLN B 1 510 ? 16.422 -26.109 -17.281 1 98.81 510 GLN B CA 1
ATOM 9408 C C . GLN B 1 510 ? 16.656 -25.906 -15.789 1 98.81 510 GLN B C 1
ATOM 9410 O O . GLN B 1 510 ? 17.438 -26.625 -15.172 1 98.81 510 GLN B O 1
ATOM 9415 N N . ILE B 1 511 ? 15.938 -24.938 -15.156 1 98.81 511 ILE B N 1
ATOM 9416 C CA . ILE B 1 511 ? 16.172 -24.609 -13.758 1 98.81 511 ILE B CA 1
ATOM 9417 C C . ILE B 1 511 ? 15.812 -25.797 -12.867 1 98.81 511 ILE B C 1
ATOM 9419 O O . ILE B 1 511 ? 16.375 -25.969 -11.781 1 98.81 511 ILE B O 1
ATOM 9423 N N . LEU B 1 512 ? 14.891 -26.656 -13.32 1 98.81 512 LEU B N 1
ATOM 9424 C CA . LEU B 1 512 ? 14.453 -27.812 -12.547 1 98.81 512 LEU B CA 1
ATOM 9425 C C . LEU B 1 512 ? 15.578 -28.828 -12.414 1 98.81 512 LEU B C 1
ATOM 9427 O O . LEU B 1 512 ? 15.664 -29.547 -11.414 1 98.81 512 LEU B O 1
ATOM 9431 N N . ALA B 1 513 ? 16.438 -28.875 -13.422 1 98.75 513 ALA B N 1
ATOM 9432 C CA . ALA B 1 513 ? 17.578 -29.797 -13.359 1 98.75 513 ALA B CA 1
ATOM 9433 C C . ALA B 1 513 ? 18.547 -29.391 -12.242 1 98.75 513 ALA B C 1
ATOM 9435 O O . ALA B 1 513 ? 19.297 -30.234 -11.734 1 98.75 513 ALA B O 1
ATOM 9436 N N . ALA B 1 514 ? 18.5 -28.125 -11.867 1 98.56 514 ALA B N 1
ATOM 9437 C CA . ALA B 1 514 ? 19.391 -27.641 -10.82 1 98.56 514 ALA B CA 1
ATOM 9438 C C . ALA B 1 514 ? 18.703 -27.625 -9.469 1 98.56 514 ALA B C 1
ATOM 9440 O O . ALA B 1 514 ? 19.344 -27.672 -8.422 1 98.56 514 ALA B O 1
ATOM 9441 N N . SER B 1 515 ? 17.391 -27.625 -9.414 1 98.56 515 SER B N 1
ATOM 9442 C CA . SER B 1 515 ? 16.656 -27.344 -8.188 1 98.56 515 SER B CA 1
ATOM 9443 C C . SER B 1 515 ? 16.234 -28.625 -7.484 1 98.56 515 SER B C 1
ATOM 9445 O O . SER B 1 515 ? 16.141 -28.672 -6.258 1 98.56 515 SER B O 1
ATOM 9447 N N . LEU B 1 516 ? 15.992 -29.672 -8.188 1 98.69 516 LEU B N 1
ATOM 9448 C CA . LEU B 1 516 ? 15.422 -30.891 -7.637 1 98.69 516 LEU B CA 1
ATOM 9449 C C . LEU B 1 516 ? 16.391 -31.562 -6.668 1 98.69 516 LEU B C 1
ATOM 9451 O O . LEU B 1 516 ? 17.594 -31.344 -6.746 1 98.69 516 LEU B O 1
ATOM 9455 N N . PRO B 1 517 ? 15.883 -32.344 -5.73 1 97.94 517 PRO B N 1
ATOM 9456 C CA . PRO B 1 517 ? 16.75 -33 -4.746 1 97.94 517 PRO B CA 1
ATOM 9457 C C . PRO B 1 517 ? 17.859 -33.812 -5.391 1 97.94 517 PRO B C 1
ATOM 9459 O O . PRO B 1 517 ? 19.031 -33.688 -5.012 1 97.94 517 PRO B O 1
ATOM 9462 N N . TYR B 1 518 ? 17.562 -34.656 -6.352 1 98.31 518 TYR B N 1
ATOM 9463 C CA . TYR B 1 518 ? 18.547 -35.344 -7.156 1 98.31 518 TYR B CA 1
ATOM 9464 C C . TYR B 1 518 ? 18.781 -34.656 -8.492 1 98.31 518 TYR B C 1
ATOM 9466 O O . TYR B 1 518 ? 17.906 -34.656 -9.359 1 98.31 518 TYR B O 1
ATOM 9474 N N . SER B 1 519 ? 19.859 -34 -8.656 1 98.19 519 SER B N 1
ATOM 9475 C CA . SER B 1 519 ? 20.219 -33.281 -9.867 1 98.19 519 SER B CA 1
ATOM 9476 C C . SER B 1 519 ? 21.188 -34.094 -10.734 1 98.19 519 SER B C 1
ATOM 9478 O O . SER B 1 519 ? 22.156 -34.656 -10.227 1 98.19 519 SER B O 1
ATOM 9480 N N . PRO B 1 520 ? 20.906 -34.156 -11.977 1 98.44 520 PRO B N 1
ATOM 9481 C CA . PRO B 1 520 ? 21.844 -34.844 -12.859 1 98.44 520 PRO B CA 1
ATOM 9482 C C . PRO B 1 520 ? 23.062 -34 -13.234 1 98.44 520 PRO B C 1
ATOM 9484 O O . PRO B 1 520 ? 23.922 -34.438 -14 1 98.44 520 PRO B O 1
ATOM 9487 N N . LEU B 1 521 ? 23.141 -32.781 -12.727 1 98.5 521 LEU B N 1
ATOM 9488 C CA . LEU B 1 521 ? 24.188 -31.844 -13.094 1 98.5 521 LEU B CA 1
ATOM 9489 C C . LEU B 1 521 ? 25.328 -31.875 -12.078 1 98.5 521 LEU B C 1
ATOM 9491 O O . LEU B 1 521 ? 25.109 -32.156 -10.898 1 98.5 521 LEU B O 1
ATOM 9495 N N . THR B 1 522 ? 26.531 -31.594 -12.57 1 97.38 522 THR B N 1
ATOM 9496 C CA . THR B 1 522 ? 27.609 -31.266 -11.641 1 97.38 522 THR B CA 1
ATOM 9497 C C . THR B 1 522 ? 27.375 -29.906 -10.992 1 97.38 522 THR B C 1
ATOM 9499 O O . THR B 1 522 ? 26.531 -29.125 -11.445 1 97.38 522 THR B O 1
ATOM 9502 N N . GLN B 1 523 ? 28.094 -29.688 -9.977 1 96 523 GLN B N 1
ATOM 9503 C CA . GLN B 1 523 ? 27.984 -28.406 -9.289 1 96 523 GLN B CA 1
ATOM 9504 C C . GLN B 1 523 ? 28.312 -27.25 -10.219 1 96 523 GLN B C 1
ATOM 9506 O O . GLN B 1 523 ? 27.641 -26.219 -10.203 1 96 523 GLN B O 1
ATOM 9511 N N . GLU B 1 524 ? 29.297 -27.375 -11 1 96.25 524 GLU B N 1
ATOM 9512 C CA . GLU B 1 524 ? 29.719 -26.344 -11.93 1 96.25 524 GLU B CA 1
ATOM 9513 C C . GLU B 1 524 ? 28.656 -26.078 -12.992 1 96.25 524 GLU B C 1
ATOM 9515 O O . GLU B 1 524 ? 28.375 -24.938 -13.336 1 96.25 524 GLU B O 1
ATOM 9520 N N . GLN B 1 525 ? 28.125 -27.156 -13.461 1 98.06 525 GLN B N 1
ATOM 9521 C CA . GLN B 1 525 ? 27.062 -27.031 -14.461 1 98.06 525 GLN B CA 1
ATOM 9522 C C . GLN B 1 525 ? 25.828 -26.344 -13.883 1 98.06 525 GLN B C 1
ATOM 9524 O O . GLN B 1 525 ? 25.25 -25.469 -14.516 1 98.06 525 GLN B O 1
ATOM 9529 N N . ALA B 1 526 ? 25.438 -26.781 -12.688 1 98.25 526 ALA B N 1
ATOM 9530 C CA . ALA B 1 526 ? 24.281 -26.188 -12.031 1 98.25 526 ALA B CA 1
ATOM 9531 C C . ALA B 1 526 ? 24.469 -24.703 -11.805 1 98.25 526 ALA B C 1
ATOM 9533 O O . ALA B 1 526 ? 23.562 -23.906 -12.031 1 98.25 526 ALA B O 1
ATOM 9534 N N . ARG B 1 527 ? 25.641 -24.328 -11.359 1 95.62 527 ARG B N 1
ATOM 9535 C CA . ARG B 1 527 ? 25.969 -22.922 -11.133 1 95.62 527 ARG B CA 1
ATOM 9536 C C . ARG B 1 527 ? 25.875 -22.125 -12.43 1 95.62 527 ARG B C 1
ATOM 9538 O O . ARG B 1 527 ? 25.328 -21.016 -12.445 1 95.62 527 ARG B O 1
ATOM 9545 N N . ALA B 1 528 ? 26.391 -22.641 -13.469 1 96.56 528 ALA B N 1
ATOM 9546 C CA . ALA B 1 528 ? 26.344 -21.984 -14.773 1 96.56 528 ALA B CA 1
ATOM 9547 C C . ALA B 1 528 ? 24.891 -21.766 -15.227 1 96.56 528 ALA B C 1
ATOM 9549 O O . ALA B 1 528 ? 24.547 -20.688 -15.703 1 96.56 528 ALA B O 1
ATOM 9550 N N . VAL B 1 529 ? 24.078 -22.781 -15.031 1 98.19 529 VAL B N 1
ATOM 9551 C CA . VAL B 1 529 ? 22.672 -22.734 -15.422 1 98.19 529 VAL B CA 1
ATOM 9552 C C . VAL B 1 529 ? 21.953 -21.641 -14.633 1 98.19 529 VAL B C 1
ATOM 9554 O O . VAL B 1 529 ? 21.25 -20.797 -15.211 1 98.19 529 VAL B O 1
ATOM 9557 N N . VAL B 1 530 ? 22.156 -21.609 -13.328 1 97.19 530 VAL B N 1
ATOM 9558 C CA . VAL B 1 530 ? 21.469 -20.656 -12.453 1 97.19 530 VAL B CA 1
ATOM 9559 C C . VAL B 1 530 ? 21.875 -19.234 -12.828 1 97.19 530 VAL B C 1
ATOM 9561 O O . VAL B 1 530 ? 21.031 -18.359 -12.938 1 97.19 530 VAL B O 1
ATOM 9564 N N . LYS B 1 531 ? 23.141 -19 -13.062 1 94.38 531 LYS B N 1
ATOM 9565 C CA . LYS B 1 531 ? 23.625 -17.688 -13.422 1 94.38 531 LYS B CA 1
ATOM 9566 C C . LYS B 1 531 ? 23.031 -17.219 -14.75 1 94.38 531 LYS B C 1
ATOM 9568 O O . LYS B 1 531 ? 22.625 -16.062 -14.883 1 94.38 531 LYS B O 1
ATOM 9573 N N . ARG B 1 532 ? 23 -18.125 -15.703 1 95.62 532 ARG B N 1
ATOM 9574 C CA . ARG B 1 532 ? 22.484 -17.766 -17.016 1 95.62 532 ARG B CA 1
ATOM 9575 C C . ARG B 1 532 ? 20.984 -17.484 -16.953 1 95.62 532 ARG B C 1
ATOM 9577 O O . ARG B 1 532 ? 20.484 -16.578 -17.625 1 95.62 532 ARG B O 1
ATOM 9584 N N . VAL B 1 533 ? 20.297 -18.281 -16.188 1 97.81 533 VAL B N 1
ATOM 9585 C CA . VAL B 1 533 ? 18.859 -18.078 -16.031 1 97.81 533 VAL B CA 1
ATOM 9586 C C . VAL B 1 533 ? 18.594 -16.75 -15.336 1 97.81 533 VAL B C 1
ATOM 9588 O O . VAL B 1 533 ? 17.703 -15.992 -15.734 1 97.81 533 VAL B O 1
ATOM 9591 N N . GLU B 1 534 ? 19.328 -16.453 -14.297 1 96.12 534 GLU B N 1
ATOM 9592 C CA . GLU B 1 534 ? 19.172 -15.156 -13.633 1 96.12 534 GLU B CA 1
ATOM 9593 C C . GLU B 1 534 ? 19.406 -14.008 -14.602 1 96.12 534 GLU B C 1
ATOM 9595 O O . GLU B 1 534 ? 18.625 -13.055 -14.633 1 96.12 534 GLU B O 1
ATOM 9600 N N . GLU B 1 535 ? 20.406 -14.125 -15.375 1 93.5 535 GLU B N 1
ATOM 9601 C CA . GLU B 1 535 ? 20.812 -13.055 -16.281 1 93.5 535 GLU B CA 1
ATOM 9602 C C . GLU B 1 535 ? 19.766 -12.828 -17.375 1 93.5 535 GLU B C 1
ATOM 9604 O O . GLU B 1 535 ? 19.422 -11.688 -17.688 1 93.5 535 GLU B O 1
ATOM 9609 N N . GLU B 1 536 ? 19.203 -13.93 -17.875 1 95.38 536 GLU B N 1
ATOM 9610 C CA . GLU B 1 536 ? 18.438 -13.828 -19.125 1 95.38 536 GLU B CA 1
ATOM 9611 C C . GLU B 1 536 ? 16.938 -13.828 -18.859 1 95.38 536 GLU B C 1
ATOM 9613 O O . GLU B 1 536 ? 16.172 -13.234 -19.609 1 95.38 536 GLU B O 1
ATOM 9618 N N . LEU B 1 537 ? 16.547 -14.461 -17.734 1 98.31 537 LEU B N 1
ATOM 9619 C CA . LEU B 1 537 ? 15.117 -14.734 -17.641 1 98.31 537 LEU B CA 1
ATOM 9620 C C . LEU B 1 537 ? 14.523 -14.109 -16.375 1 98.31 537 LEU B C 1
ATOM 9622 O O . LEU B 1 537 ? 13.312 -13.93 -16.281 1 98.31 537 LEU B O 1
ATOM 9626 N N . TYR B 1 538 ? 15.289 -13.766 -15.383 1 97.75 538 TYR B N 1
ATOM 9627 C CA . TYR B 1 538 ? 14.781 -13.32 -14.094 1 97.75 538 TYR B CA 1
ATOM 9628 C C . TYR B 1 538 ? 14.039 -11.992 -14.227 1 97.75 538 TYR B C 1
ATOM 9630 O O . TYR B 1 538 ? 14.484 -11.102 -14.953 1 97.75 538 TYR B O 1
ATOM 9638 N N . THR B 1 539 ? 12.898 -11.852 -13.633 1 97.69 539 THR B N 1
ATOM 9639 C CA . THR B 1 539 ? 12.141 -10.633 -13.383 1 97.69 539 THR B CA 1
ATOM 9640 C C . THR B 1 539 ? 11.727 -10.539 -11.922 1 97.69 539 THR B C 1
ATOM 9642 O O . THR B 1 539 ? 11.836 -11.516 -11.172 1 97.69 539 THR B O 1
ATOM 9645 N N . PRO B 1 540 ? 11.18 -9.43 -11.523 1 96.69 540 PRO B N 1
ATOM 9646 C CA . PRO B 1 540 ? 10.812 -9.258 -10.109 1 96.69 540 PRO B CA 1
ATOM 9647 C C . PRO B 1 540 ? 9.742 -10.25 -9.656 1 96.69 540 PRO B C 1
ATOM 9649 O O . PRO B 1 540 ? 9.594 -10.5 -8.453 1 96.69 540 PRO B O 1
ATOM 9652 N N . TYR B 1 541 ? 9.062 -10.93 -10.609 1 98.38 541 TYR B N 1
ATOM 9653 C CA . TYR B 1 541 ? 7.898 -11.711 -10.188 1 98.38 541 TYR B CA 1
ATOM 9654 C C . TYR B 1 541 ? 7.984 -13.141 -10.711 1 98.38 541 TYR B C 1
ATOM 9656 O O . TYR B 1 541 ? 6.977 -13.852 -10.742 1 98.38 541 TYR B O 1
ATOM 9664 N N . GLY B 1 542 ? 9.156 -13.523 -11.164 1 98.56 542 GLY B N 1
ATOM 9665 C CA . GLY B 1 542 ? 9.344 -14.867 -11.688 1 98.56 542 GLY B CA 1
ATOM 9666 C C . GLY B 1 542 ? 10.289 -14.922 -12.867 1 98.56 542 GLY B C 1
ATOM 9667 O O . GLY B 1 542 ? 11.141 -14.039 -13.031 1 98.56 542 GLY B O 1
ATOM 9668 N N . LEU B 1 543 ? 10.195 -16.016 -13.664 1 98.88 543 LEU B N 1
ATOM 9669 C CA . LEU B 1 543 ? 11.055 -16.172 -14.828 1 98.88 543 LEU B CA 1
ATOM 9670 C C . LEU B 1 543 ? 10.258 -16.062 -16.125 1 98.88 543 LEU B C 1
ATOM 9672 O O . LEU B 1 543 ? 9.141 -16.578 -16.219 1 98.88 543 LEU B O 1
ATOM 9676 N N . ARG B 1 544 ? 10.883 -15.375 -17.062 1 98.81 544 ARG B N 1
ATOM 9677 C CA . ARG B 1 544 ? 10.32 -15.383 -18.406 1 98.81 544 ARG B CA 1
ATOM 9678 C C . ARG B 1 544 ? 10.297 -16.797 -18.984 1 98.81 544 ARG B C 1
ATOM 9680 O O . ARG B 1 544 ? 11.234 -17.578 -18.75 1 98.81 544 ARG B O 1
ATOM 9687 N N . SER B 1 545 ? 9.305 -17.047 -19.797 1 98.75 545 SER B N 1
ATOM 9688 C CA . SER B 1 545 ? 9.195 -18.375 -20.406 1 98.75 545 SER B CA 1
ATOM 9689 C C . SER B 1 545 ? 10.094 -18.5 -21.641 1 98.75 545 SER B C 1
ATOM 9691 O O . SER B 1 545 ? 10.336 -19.594 -22.125 1 98.75 545 SER B O 1
ATOM 9693 N N . LEU B 1 546 ? 10.586 -17.438 -22.094 1 98.75 546 LEU B N 1
ATOM 9694 C CA . LEU B 1 546 ? 11.484 -17.391 -23.234 1 98.75 546 LEU B CA 1
ATOM 9695 C C . LEU B 1 546 ? 12.383 -16.156 -23.172 1 98.75 546 LEU B C 1
ATOM 9697 O O . LEU B 1 546 ? 11.938 -15.086 -22.766 1 98.75 546 LEU B O 1
ATOM 9701 N N . SER B 1 547 ? 13.648 -16.281 -23.578 1 98.38 547 SER B N 1
ATOM 9702 C CA . SER B 1 547 ? 14.578 -15.164 -23.594 1 98.38 547 SER B CA 1
ATOM 9703 C C . SER B 1 547 ? 14.078 -14.047 -24.5 1 98.38 547 SER B C 1
ATOM 9705 O O . SER B 1 547 ? 13.555 -14.305 -25.594 1 98.38 547 SER B O 1
ATOM 9707 N N . PRO B 1 548 ? 14.227 -12.781 -24.016 1 97.38 548 PRO B N 1
ATOM 9708 C CA . PRO B 1 548 ? 13.82 -11.656 -24.859 1 97.38 548 PRO B CA 1
ATOM 9709 C C . PRO B 1 548 ? 14.656 -11.539 -26.141 1 97.38 548 PRO B C 1
ATOM 9711 O O . PRO B 1 548 ? 14.281 -10.812 -27.062 1 97.38 548 PRO B O 1
ATOM 9714 N N . ARG B 1 549 ? 15.766 -12.289 -26.344 1 95.5 549 ARG B N 1
ATOM 9715 C CA . ARG B 1 549 ? 16.625 -12.25 -27.531 1 95.5 549 ARG B CA 1
ATOM 9716 C C . ARG B 1 549 ? 16.094 -13.164 -28.625 1 95.5 549 ARG B C 1
ATOM 9718 O O . ARG B 1 549 ? 16.531 -13.078 -29.781 1 95.5 549 ARG B O 1
ATOM 9725 N N . ASP B 1 550 ? 15.156 -14.047 -28.219 1 97.94 550 ASP B N 1
ATOM 9726 C CA . ASP B 1 550 ? 14.578 -14.977 -29.188 1 97.94 550 ASP B CA 1
ATOM 9727 C C . ASP B 1 550 ? 13.594 -14.266 -30.109 1 97.94 550 ASP B C 1
ATOM 9729 O O . ASP B 1 550 ? 12.797 -13.438 -29.656 1 97.94 550 ASP B O 1
ATOM 9733 N N . PRO B 1 551 ? 13.57 -14.586 -31.375 1 96.94 551 PRO B N 1
ATOM 9734 C CA . PRO B 1 551 ? 12.648 -13.938 -32.312 1 96.94 551 PRO B CA 1
ATOM 9735 C C . PRO B 1 551 ? 11.188 -14.25 -32.031 1 96.94 551 PRO B C 1
ATOM 9737 O O . PRO B 1 551 ? 10.297 -13.492 -32.406 1 96.94 551 PRO B O 1
ATOM 9740 N N . ALA B 1 552 ? 10.891 -15.344 -31.328 1 96.5 552 ALA B N 1
ATOM 9741 C CA . ALA B 1 552 ? 9.531 -15.75 -31.016 1 96.5 552 ALA B CA 1
ATOM 9742 C C . ALA B 1 552 ? 9.055 -15.109 -29.703 1 96.5 552 ALA B C 1
ATOM 9744 O O . ALA B 1 552 ? 7.93 -15.344 -29.266 1 96.5 552 ALA B O 1
ATOM 9745 N N . TYR B 1 553 ? 9.883 -14.211 -29.172 1 97.94 553 TYR B N 1
ATOM 9746 C CA . TYR B 1 553 ? 9.57 -13.594 -27.891 1 97.94 553 TYR B CA 1
ATOM 9747 C C . TYR B 1 553 ? 8.359 -12.68 -28 1 97.94 553 TYR B C 1
ATOM 9749 O O . TYR B 1 553 ? 8.273 -11.867 -28.938 1 97.94 553 TYR B O 1
ATOM 9757 N N . ARG B 1 554 ? 7.422 -12.891 -27.094 1 97.75 554 ARG B N 1
ATOM 9758 C CA . ARG B 1 554 ? 6.266 -12.023 -26.906 1 97.75 554 ARG B CA 1
ATOM 9759 C C . ARG B 1 554 ? 6.188 -11.523 -25.469 1 97.75 554 ARG B C 1
ATOM 9761 O O . ARG B 1 554 ? 5.719 -12.242 -24.578 1 97.75 554 ARG B O 1
ATOM 9768 N N . GLY B 1 555 ? 6.43 -10.258 -25.25 1 97.69 555 GLY B N 1
ATOM 9769 C CA . GLY B 1 555 ? 6.66 -9.75 -23.906 1 97.69 555 GLY B CA 1
ATOM 9770 C C . GLY B 1 555 ? 5.395 -9.25 -23.234 1 97.69 555 GLY B C 1
ATOM 9771 O O . GLY B 1 555 ? 5.422 -8.844 -22.062 1 97.69 555 GLY B O 1
ATOM 9772 N N . ARG B 1 556 ? 4.207 -9.336 -23.984 1 97.44 556 ARG B N 1
ATOM 9773 C CA . ARG B 1 556 ? 2.945 -8.859 -23.422 1 97.44 556 ARG B CA 1
ATOM 9774 C C . ARG B 1 556 ? 1.838 -9.891 -23.609 1 97.44 556 ARG B C 1
ATOM 9776 O O . ARG B 1 556 ? 1.586 -10.336 -24.734 1 97.44 556 ARG B O 1
ATOM 9783 N N . TYR B 1 557 ? 1.218 -10.164 -22.469 1 97.75 557 TYR B N 1
ATOM 9784 C CA . TYR B 1 557 ? 0.1 -11.102 -22.484 1 97.75 557 TYR B CA 1
ATOM 9785 C C . TYR B 1 557 ? -1.23 -10.367 -22.547 1 97.75 557 TYR B C 1
ATOM 9787 O O . TYR B 1 557 ? -1.969 -10.297 -21.562 1 97.75 557 TYR B O 1
ATOM 9795 N N . VAL B 1 558 ? -1.568 -9.844 -23.688 1 95.12 558 VAL B N 1
ATOM 9796 C CA . VAL B 1 558 ? -2.781 -9.062 -23.906 1 95.12 558 VAL B CA 1
ATOM 9797 C C . VAL B 1 558 ? -3.334 -9.336 -25.297 1 95.12 558 VAL B C 1
ATOM 9799 O O . VAL B 1 558 ? -2.639 -9.898 -26.156 1 95.12 558 VAL B O 1
ATOM 9802 N N . GLY B 1 559 ? -4.566 -9.008 -25.516 1 94.56 559 GLY B N 1
ATOM 9803 C CA . GLY B 1 559 ? -5.215 -9.211 -26.797 1 94.56 559 GLY B CA 1
ATOM 9804 C C . GLY B 1 559 ? -6.203 -10.359 -26.797 1 94.56 559 GLY B C 1
ATOM 9805 O O . GLY B 1 559 ? -6.594 -10.844 -25.719 1 94.56 559 GLY B O 1
ATOM 9806 N N . ASP B 1 560 ? -6.621 -10.773 -27.922 1 93.81 560 ASP B N 1
ATOM 9807 C CA . ASP B 1 560 ? -7.617 -11.836 -28.016 1 93.81 560 ASP B CA 1
ATOM 9808 C C . ASP B 1 560 ? -7.008 -13.195 -27.656 1 93.81 560 ASP B C 1
ATOM 9810 O O . ASP B 1 560 ? -5.836 -13.273 -27.266 1 93.81 560 ASP B O 1
ATOM 9814 N N . VAL B 1 561 ? -7.766 -14.219 -27.766 1 92.06 561 VAL B N 1
ATOM 9815 C CA . VAL B 1 561 ? -7.391 -15.547 -27.297 1 92.06 561 VAL B CA 1
ATOM 9816 C C . VAL B 1 561 ? -6.16 -16.031 -28.047 1 92.06 561 VAL B C 1
ATOM 9818 O O . VAL B 1 561 ? -5.227 -16.578 -27.453 1 92.06 561 VAL B O 1
ATOM 9821 N N . LEU B 1 562 ? -6.148 -15.812 -29.312 1 93.5 562 LEU B N 1
ATOM 9822 C CA . LEU B 1 562 ? -5.023 -16.25 -30.125 1 93.5 562 LEU B CA 1
ATOM 9823 C C . LEU B 1 562 ? -3.738 -15.539 -29.703 1 93.5 562 LEU B C 1
ATOM 9825 O O . LEU B 1 562 ? -2.689 -16.172 -29.562 1 93.5 562 LEU B O 1
ATOM 9829 N N . GLN B 1 563 ? -3.854 -14.242 -29.531 1 94.56 563 GLN B N 1
ATOM 9830 C CA . GLN B 1 563 ? -2.697 -13.438 -29.141 1 94.56 563 GLN B CA 1
ATOM 9831 C C . GLN B 1 563 ? -2.189 -13.836 -27.766 1 94.56 563 GLN B C 1
ATOM 9833 O O . GLN B 1 563 ? -0.983 -13.969 -27.547 1 94.56 563 GLN B O 1
ATOM 9838 N N . ARG B 1 564 ? -3.037 -14 -26.828 1 95.44 564 ARG B N 1
ATOM 9839 C CA . ARG B 1 564 ? -2.664 -14.352 -25.469 1 95.44 564 ARG B CA 1
ATOM 9840 C C . ARG B 1 564 ? -2.061 -15.758 -25.406 1 95.44 564 ARG B C 1
ATOM 9842 O O . ARG B 1 564 ? -1.02 -15.961 -24.781 1 95.44 564 ARG B O 1
ATOM 9849 N N . ASP B 1 565 ? -2.668 -16.656 -26.078 1 94.31 565 ASP B N 1
ATOM 9850 C CA . ASP B 1 565 ? -2.156 -18.031 -26.078 1 94.31 565 ASP B CA 1
ATOM 9851 C C . ASP B 1 565 ? -0.802 -18.109 -26.781 1 94.31 565 ASP B C 1
ATOM 9853 O O . ASP B 1 565 ? 0.055 -18.906 -26.391 1 94.31 565 ASP B O 1
ATOM 9857 N N . ALA B 1 566 ? -0.635 -17.281 -27.797 1 95.19 566 ALA B N 1
ATOM 9858 C CA . ALA B 1 566 ? 0.636 -17.234 -28.516 1 95.19 566 ALA B CA 1
ATOM 9859 C C . ALA B 1 566 ? 1.748 -16.688 -27.625 1 95.19 566 ALA B C 1
ATOM 9861 O O . ALA B 1 566 ? 2.924 -17 -27.828 1 95.19 566 ALA B O 1
ATOM 9862 N N . ALA B 1 567 ? 1.356 -15.938 -26.641 1 96.88 567 ALA B N 1
ATOM 9863 C CA . ALA B 1 567 ? 2.34 -15.297 -25.766 1 96.88 567 ALA B CA 1
ATOM 9864 C C . ALA B 1 567 ? 2.539 -16.109 -24.484 1 96.88 567 ALA B C 1
ATOM 9866 O O . ALA B 1 567 ? 3.549 -15.945 -23.797 1 96.88 567 ALA B O 1
ATOM 9867 N N . TYR B 1 568 ? 1.679 -16.969 -24.203 1 97.69 568 TYR B N 1
ATOM 9868 C CA . TYR B 1 568 ? 1.539 -17.609 -22.906 1 97.69 568 TYR B CA 1
ATOM 9869 C C . TYR B 1 568 ? 2.855 -18.234 -22.469 1 97.69 568 TYR B C 1
ATOM 9871 O O . TYR B 1 568 ? 3.254 -18.109 -21.312 1 97.69 568 TYR B O 1
ATOM 9879 N N . HIS B 1 569 ? 3.6 -18.891 -23.297 1 98.19 569 HIS B N 1
ATOM 9880 C CA . HIS B 1 569 ? 4.887 -19.5 -22.984 1 98.19 569 HIS B CA 1
ATOM 9881 C C . HIS B 1 569 ? 5.988 -18.953 -23.891 1 98.19 569 HIS B C 1
ATOM 9883 O O . HIS B 1 569 ? 6.977 -19.641 -24.156 1 98.19 569 HIS B O 1
ATOM 9889 N N . GLN B 1 570 ? 5.801 -17.75 -24.438 1 98 570 GLN B N 1
ATOM 9890 C CA . GLN B 1 570 ? 6.762 -17.156 -25.359 1 98 570 GLN B CA 1
ATOM 9891 C C . GLN B 1 570 ? 7.277 -15.82 -24.812 1 98 570 GLN B C 1
ATOM 9893 O O . GLN B 1 570 ? 7.504 -14.883 -25.578 1 98 570 GLN B O 1
ATOM 9898 N N . GLY B 1 571 ? 7.387 -15.75 -23.531 1 98.44 571 GLY B N 1
ATOM 9899 C CA . GLY B 1 571 ? 7.93 -14.539 -22.922 1 98.44 571 GLY B CA 1
ATOM 9900 C C . GLY B 1 571 ? 7.246 -14.164 -21.625 1 98.44 571 GLY B C 1
ATOM 9901 O O . GLY B 1 571 ? 7.852 -13.523 -20.766 1 98.44 571 GLY B O 1
ATOM 9902 N N . THR B 1 572 ? 6.039 -14.609 -21.453 1 98.69 572 THR B N 1
ATOM 9903 C CA . THR B 1 572 ? 5.273 -14.375 -20.234 1 98.69 572 THR B CA 1
ATOM 9904 C C . THR B 1 572 ? 6.039 -14.875 -19.016 1 98.69 572 THR B C 1
ATOM 9906 O O . THR B 1 572 ? 6.691 -15.922 -19.062 1 98.69 572 THR B O 1
ATOM 9909 N N . VAL B 1 573 ? 5.988 -14.039 -17.922 1 98.88 573 VAL B N 1
ATOM 9910 C CA . VAL B 1 573 ? 6.66 -14.391 -16.672 1 98.88 573 VAL B CA 1
ATOM 9911 C C . VAL B 1 573 ? 5.762 -15.305 -15.852 1 98.88 573 VAL B C 1
ATOM 9913 O O . VAL B 1 573 ? 4.59 -15 -15.625 1 98.88 573 VAL B O 1
ATOM 9916 N N . TRP B 1 574 ? 6.305 -16.375 -15.43 1 98.88 574 TRP B N 1
ATOM 9917 C CA . TRP B 1 574 ? 5.555 -17.328 -14.609 1 98.88 574 TRP B CA 1
ATOM 9918 C C . TRP B 1 574 ? 6 -17.25 -13.148 1 98.88 574 TRP B C 1
ATOM 9920 O O . TRP B 1 574 ? 7.156 -17.516 -12.828 1 98.88 574 TRP B O 1
ATOM 9930 N N . SER B 1 575 ? 5.098 -17 -12.25 1 98.75 575 SER B N 1
ATOM 9931 C CA . SER B 1 575 ? 5.406 -16.672 -10.852 1 98.75 575 SER B CA 1
ATOM 9932 C C . SER B 1 575 ? 5.973 -17.891 -10.125 1 98.75 575 SER B C 1
ATOM 9934 O O . SER B 1 575 ? 6.898 -17.766 -9.32 1 98.75 575 SER B O 1
ATOM 9936 N N . TRP B 1 576 ? 5.48 -19.109 -10.391 1 98.81 576 TRP B N 1
ATOM 9937 C CA . TRP B 1 576 ? 5.855 -20.281 -9.609 1 98.81 576 TRP B CA 1
ATOM 9938 C C . TRP B 1 576 ? 7.324 -20.641 -9.828 1 98.81 576 TRP B C 1
ATOM 9940 O O . TRP B 1 576 ? 7.957 -21.25 -8.969 1 98.81 576 TRP B O 1
ATOM 9950 N N . LEU B 1 577 ? 7.906 -20.219 -10.938 1 98.88 577 LEU B N 1
ATOM 9951 C CA . LEU B 1 577 ? 9.273 -20.578 -11.297 1 98.88 577 LEU B CA 1
ATOM 9952 C C . LEU B 1 577 ? 10.273 -19.859 -10.406 1 98.88 577 LEU B C 1
ATOM 9954 O O . LEU B 1 577 ? 11.453 -20.219 -10.359 1 98.88 577 LEU B O 1
ATOM 9958 N N . ILE B 1 578 ? 9.766 -18.844 -9.641 1 98.81 578 ILE B N 1
ATOM 9959 C CA . ILE B 1 578 ? 10.664 -18.172 -8.695 1 98.81 578 ILE B CA 1
ATOM 9960 C C . ILE B 1 578 ? 11.109 -19.172 -7.625 1 98.81 578 ILE B C 1
ATOM 9962 O O . ILE B 1 578 ? 12.219 -19.062 -7.102 1 98.81 578 ILE B O 1
ATOM 9966 N N . GLY B 1 579 ? 10.258 -20.141 -7.273 1 98.75 579 GLY B N 1
ATOM 9967 C CA . GLY B 1 579 ? 10.578 -21.125 -6.254 1 98.75 579 GLY B CA 1
ATOM 9968 C C . GLY B 1 579 ? 11.766 -21.984 -6.609 1 98.75 579 GLY B C 1
ATOM 9969 O O . GLY B 1 579 ? 12.812 -21.922 -5.961 1 98.75 579 GLY B O 1
ATOM 9970 N N . PRO B 1 580 ? 11.641 -22.766 -7.688 1 98.81 580 PRO B N 1
ATOM 9971 C CA . PRO B 1 580 ? 12.781 -23.609 -8.086 1 98.81 580 PRO B CA 1
ATOM 9972 C C . PRO B 1 580 ? 14.031 -22.781 -8.391 1 98.81 580 PRO B C 1
ATOM 9974 O O . PRO B 1 580 ? 15.148 -23.25 -8.141 1 98.81 580 PRO B O 1
ATOM 9977 N N . PHE B 1 581 ? 13.883 -21.594 -8.867 1 98.75 581 PHE B N 1
ATOM 9978 C CA . PHE B 1 581 ? 15.039 -20.734 -9.125 1 98.75 581 PHE B CA 1
ATOM 9979 C C . PHE B 1 581 ? 15.781 -20.422 -7.832 1 98.75 581 PHE B C 1
ATOM 9981 O O . PHE B 1 581 ? 17 -20.594 -7.75 1 98.75 581 PHE B O 1
ATOM 9988 N N . ILE B 1 582 ? 15 -19.984 -6.832 1 98.44 582 ILE B N 1
ATOM 9989 C CA . ILE B 1 582 ? 15.609 -19.609 -5.566 1 98.44 582 ILE B CA 1
ATOM 9990 C C . ILE B 1 582 ? 16.203 -20.844 -4.887 1 98.44 582 ILE B C 1
ATOM 9992 O O . ILE B 1 582 ? 17.297 -20.766 -4.297 1 98.44 582 ILE B O 1
ATOM 9996 N N . THR B 1 583 ? 15.531 -21.984 -4.98 1 98.31 583 THR B N 1
ATOM 9997 C CA . THR B 1 583 ? 16.062 -23.219 -4.43 1 98.31 583 THR B CA 1
ATOM 9998 C C . THR B 1 583 ? 17.391 -23.594 -5.098 1 98.31 583 THR B C 1
ATOM 10000 O O . THR B 1 583 ? 18.359 -23.938 -4.422 1 98.31 583 THR B O 1
ATOM 10003 N N . ALA B 1 584 ? 17.391 -23.5 -6.438 1 98.56 584 ALA B N 1
ATOM 10004 C CA . ALA B 1 584 ? 18.625 -23.766 -7.172 1 98.56 584 ALA B CA 1
ATOM 10005 C C . ALA B 1 584 ? 19.734 -22.797 -6.777 1 98.56 584 ALA B C 1
ATOM 10007 O O . ALA B 1 584 ? 20.875 -23.188 -6.574 1 98.56 584 ALA B O 1
ATOM 10008 N N . TYR B 1 585 ? 19.344 -21.531 -6.699 1 97.19 585 TYR B N 1
ATOM 10009 C CA . TYR B 1 585 ? 20.297 -20.5 -6.309 1 97.19 585 TYR B CA 1
ATOM 10010 C C . TYR B 1 585 ? 20.906 -20.812 -4.949 1 97.19 585 TYR B C 1
ATOM 10012 O O . TYR B 1 585 ? 22.125 -20.734 -4.773 1 97.19 585 TYR B O 1
ATOM 10020 N N . ARG B 1 586 ? 20.078 -21.141 -4.02 1 96.31 586 ARG B N 1
ATOM 10021 C CA . ARG B 1 586 ? 20.531 -21.453 -2.668 1 96.31 586 ARG B CA 1
ATOM 10022 C C . ARG B 1 586 ? 21.5 -22.641 -2.676 1 96.31 586 ARG B C 1
ATOM 10024 O O . ARG B 1 586 ? 22.516 -22.625 -1.978 1 96.31 586 ARG B O 1
ATOM 10031 N N . LYS B 1 587 ? 21.219 -23.641 -3.461 1 95.75 587 LYS B N 1
ATOM 10032 C CA . LYS B 1 587 ? 22.047 -24.844 -3.541 1 95.75 587 LYS B CA 1
ATOM 10033 C C . LYS B 1 587 ? 23.422 -24.531 -4.098 1 95.75 587 LYS B C 1
ATOM 10035 O O . LYS B 1 587 ? 24.438 -24.938 -3.521 1 95.75 587 LYS B O 1
ATOM 10040 N N . VAL B 1 588 ? 23.453 -23.797 -5.152 1 95.31 588 VAL B N 1
ATOM 10041 C CA . VAL B 1 588 ? 24.719 -23.672 -5.879 1 95.31 588 VAL B CA 1
ATOM 10042 C C . VAL B 1 588 ? 25.578 -22.594 -5.234 1 95.31 588 VAL B C 1
ATOM 10044 O O . VAL B 1 588 ? 26.797 -22.562 -5.426 1 95.31 588 VAL B O 1
ATOM 10047 N N . PHE B 1 589 ? 24.969 -21.734 -4.488 1 91.5 589 PHE B N 1
ATOM 10048 C CA . PHE B 1 589 ? 25.734 -20.672 -3.848 1 91.5 589 PHE B CA 1
ATOM 10049 C C . PHE B 1 589 ? 25.75 -20.844 -2.334 1 91.5 589 PHE B C 1
ATOM 10051 O O . PHE B 1 589 ? 26 -19.891 -1.593 1 91.5 589 PHE B O 1
ATOM 10058 N N . ALA B 1 590 ? 25.562 -22.062 -1.986 1 87.19 590 ALA B N 1
ATOM 10059 C CA . ALA B 1 590 ? 25.594 -22.391 -0.566 1 87.19 590 ALA B CA 1
ATOM 10060 C C . ALA B 1 590 ? 26.922 -21.984 0.071 1 87.19 590 ALA B C 1
ATOM 10062 O O . ALA B 1 590 ? 27.984 -22.234 -0.497 1 87.19 590 ALA B O 1
ATOM 10063 N N . GLY B 1 591 ? 26.891 -21.312 1.146 1 82.19 591 GLY B N 1
ATOM 10064 C CA . GLY B 1 591 ? 28.094 -20.969 1.88 1 82.19 591 GLY B CA 1
ATOM 10065 C C . GLY B 1 591 ? 28.609 -19.578 1.546 1 82.19 591 GLY B C 1
ATOM 10066 O O . GLY B 1 591 ? 29.469 -19.047 2.252 1 82.19 591 GLY B O 1
ATOM 10067 N N . GLU B 1 592 ? 28.062 -19.109 0.436 1 85.56 592 GLU B N 1
ATOM 10068 C CA . GLU B 1 592 ? 28.5 -17.75 0.092 1 85.56 592 GLU B CA 1
ATOM 10069 C C . GLU B 1 592 ? 27.781 -16.703 0.955 1 85.56 592 GLU B C 1
ATOM 10071 O O . GLU B 1 592 ? 26.578 -16.781 1.16 1 85.56 592 GLU B O 1
ATOM 10076 N N . LYS B 1 593 ? 28.469 -15.805 1.455 1 77.19 593 LYS B N 1
ATOM 10077 C CA . LYS B 1 593 ? 27.984 -14.805 2.408 1 77.19 593 LYS B CA 1
ATOM 10078 C C . LYS B 1 593 ? 26.891 -13.938 1.795 1 77.19 593 LYS B C 1
ATOM 10080 O O . LYS B 1 593 ? 25.922 -13.57 2.475 1 77.19 593 LYS B O 1
ATOM 10085 N N . ALA B 1 594 ? 27 -13.688 0.54 1 83.94 594 ALA B N 1
ATOM 10086 C CA . ALA B 1 594 ? 26.078 -12.75 -0.106 1 83.94 594 ALA B CA 1
ATOM 10087 C C . ALA B 1 594 ? 24.797 -13.453 -0.541 1 83.94 594 ALA B C 1
ATOM 10089 O O . ALA B 1 594 ? 23.812 -12.797 -0.903 1 83.94 594 ALA B O 1
ATOM 10090 N N . ALA B 1 595 ? 24.828 -14.75 -0.464 1 87.88 595 ALA B N 1
ATOM 10091 C CA . ALA B 1 595 ? 23.719 -15.539 -1.019 1 87.88 595 ALA B CA 1
ATOM 10092 C C . ALA B 1 595 ? 22.422 -15.242 -0.289 1 87.88 595 ALA B C 1
ATOM 10094 O O . ALA B 1 595 ? 21.359 -15.094 -0.919 1 87.88 595 ALA B O 1
ATOM 10095 N N . ARG B 1 596 ? 22.516 -15.109 1.019 1 90.19 596 ARG B N 1
ATOM 10096 C CA . ARG B 1 596 ? 21.312 -14.875 1.795 1 90.19 596 ARG B CA 1
ATOM 10097 C C . ARG B 1 596 ? 20.688 -13.531 1.452 1 90.19 596 ARG B C 1
ATOM 10099 O O . ARG B 1 596 ? 19.469 -13.422 1.299 1 90.19 596 ARG B O 1
ATOM 10106 N N . ARG B 1 597 ? 21.453 -12.492 1.365 1 89.94 597 ARG B N 1
ATOM 10107 C CA . ARG B 1 597 ? 20.969 -11.164 1.008 1 89.94 597 ARG B CA 1
ATOM 10108 C C . ARG B 1 597 ? 20.344 -11.164 -0.384 1 89.94 597 ARG B C 1
ATOM 10110 O O . ARG B 1 597 ? 19.328 -10.5 -0.616 1 89.94 597 ARG B O 1
ATOM 10117 N N . GLN B 1 598 ? 20.969 -11.891 -1.224 1 91.56 598 GLN B N 1
ATOM 10118 C CA . GLN B 1 598 ? 20.453 -11.977 -2.584 1 91.56 598 GLN B CA 1
ATOM 10119 C C . GLN B 1 598 ? 19.094 -12.672 -2.609 1 91.56 598 GLN B C 1
ATOM 10121 O O . GLN B 1 598 ? 18.188 -12.234 -3.314 1 91.56 598 GLN B O 1
ATOM 10126 N N . ILE B 1 599 ? 19.031 -13.711 -1.866 1 95.25 599 ILE B N 1
ATOM 10127 C CA . ILE B 1 599 ? 17.781 -14.461 -1.809 1 95.25 599 ILE B CA 1
ATOM 10128 C C . ILE B 1 599 ? 16.672 -13.57 -1.263 1 95.25 599 ILE B C 1
ATOM 10130 O O . ILE B 1 599 ? 15.539 -13.602 -1.763 1 95.25 599 ILE B O 1
ATOM 10134 N N . ARG B 1 600 ? 16.969 -12.727 -0.291 1 94.12 600 ARG B N 1
ATOM 10135 C CA . ARG B 1 600 ? 15.984 -11.789 0.244 1 94.12 600 ARG B CA 1
ATOM 10136 C C . ARG B 1 600 ? 15.477 -10.852 -0.845 1 94.12 600 ARG B C 1
ATOM 10138 O O . ARG B 1 600 ? 14.281 -10.555 -0.915 1 94.12 600 ARG B O 1
ATOM 10145 N N . ARG B 1 601 ? 16.359 -10.391 -1.697 1 94.75 601 ARG B N 1
ATOM 10146 C CA . ARG B 1 601 ? 16.016 -9.445 -2.754 1 94.75 601 ARG B CA 1
ATOM 10147 C C . ARG B 1 601 ? 15.016 -10.055 -3.732 1 94.75 601 ARG B C 1
ATOM 10149 O O . ARG B 1 601 ? 14.164 -9.344 -4.281 1 94.75 601 ARG B O 1
ATOM 10156 N N . PHE B 1 602 ? 15.086 -11.367 -3.838 1 97.31 602 PHE B N 1
ATOM 10157 C CA . PHE B 1 602 ? 14.18 -12.047 -4.762 1 97.31 602 PHE B CA 1
ATOM 10158 C C . PHE B 1 602 ? 12.75 -12.039 -4.227 1 97.31 602 PHE B C 1
ATOM 10160 O O . PHE B 1 602 ? 11.797 -12.172 -4.992 1 97.31 602 PHE B O 1
ATOM 10167 N N . PHE B 1 603 ? 12.594 -11.883 -2.871 1 97.44 603 PHE B N 1
ATOM 10168 C CA . PHE B 1 603 ? 11.273 -11.977 -2.27 1 97.44 603 PHE B CA 1
ATOM 10169 C C . PHE B 1 603 ? 10.656 -10.594 -2.092 1 97.44 603 PHE B C 1
ATOM 10171 O O . PHE B 1 603 ? 9.438 -10.453 -2.018 1 97.44 603 PHE B O 1
ATOM 10178 N N . ASP B 1 604 ? 11.414 -9.555 -2.102 1 96.56 604 ASP B N 1
ATOM 10179 C CA . ASP B 1 604 ? 10.984 -8.211 -1.728 1 96.56 604 ASP B CA 1
ATOM 10180 C C . ASP B 1 604 ? 9.867 -7.719 -2.648 1 96.56 604 ASP B C 1
ATOM 10182 O O . ASP B 1 604 ? 8.859 -7.191 -2.18 1 96.56 604 ASP B O 1
ATOM 10186 N N . PRO B 1 605 ? 9.977 -7.949 -3.945 1 97.69 605 PRO B N 1
ATOM 10187 C CA . PRO B 1 605 ? 8.914 -7.461 -4.824 1 97.69 605 PRO B CA 1
ATOM 10188 C C . PRO B 1 605 ? 7.57 -8.133 -4.547 1 97.69 605 PRO B C 1
ATOM 10190 O O . PRO B 1 605 ? 6.516 -7.527 -4.77 1 97.69 605 PRO B O 1
ATOM 10193 N N . PHE B 1 606 ? 7.617 -9.352 -4.051 1 98.12 606 PHE B N 1
ATOM 10194 C CA . PHE B 1 606 ? 6.375 -10.07 -3.779 1 98.12 606 PHE B CA 1
ATOM 10195 C C . PHE B 1 606 ? 5.66 -9.469 -2.574 1 98.12 606 PHE B C 1
ATOM 10197 O O . PHE B 1 606 ? 4.434 -9.523 -2.486 1 98.12 606 PHE B O 1
ATOM 10204 N N . ARG B 1 607 ? 6.418 -8.891 -1.644 1 96.56 607 ARG B N 1
ATOM 10205 C CA . ARG B 1 607 ? 5.793 -8.195 -0.524 1 96.56 607 ARG B CA 1
ATOM 10206 C C . ARG B 1 607 ? 4.875 -7.086 -1.016 1 96.56 607 ARG B C 1
ATOM 10208 O O . ARG B 1 607 ? 3.742 -6.949 -0.542 1 96.56 607 ARG B O 1
ATOM 10215 N N . ALA B 1 608 ? 5.336 -6.363 -1.978 1 96.75 608 ALA B N 1
ATOM 10216 C CA . ALA B 1 608 ? 4.543 -5.277 -2.551 1 96.75 608 ALA B CA 1
ATOM 10217 C C . ALA B 1 608 ? 3.398 -5.82 -3.4 1 96.75 608 ALA B C 1
ATOM 10219 O O . ALA B 1 608 ? 2.305 -5.254 -3.414 1 96.75 608 ALA B O 1
ATOM 10220 N N . HIS B 1 609 ? 3.615 -6.91 -4.031 1 98.12 609 HIS B N 1
ATOM 10221 C CA . HIS B 1 609 ? 2.633 -7.477 -4.949 1 98.12 609 HIS B CA 1
ATOM 10222 C C . HIS B 1 609 ? 1.382 -7.934 -4.207 1 98.12 609 HIS B C 1
ATOM 10224 O O . HIS B 1 609 ? 0.282 -7.91 -4.762 1 98.12 609 HIS B O 1
ATOM 10230 N N . LEU B 1 610 ? 1.512 -8.289 -2.957 1 97.81 610 LEU B N 1
ATOM 10231 C CA . LEU B 1 610 ? 0.365 -8.75 -2.184 1 97.81 610 LEU B CA 1
ATOM 10232 C C . LEU B 1 610 ? -0.695 -7.664 -2.072 1 97.81 610 LEU B C 1
ATOM 10234 O O . LEU B 1 610 ? -1.845 -7.941 -1.726 1 97.81 610 LEU B O 1
ATOM 10238 N N . GLU B 1 611 ? -0.366 -6.422 -2.396 1 97.12 611 GLU B N 1
ATOM 10239 C CA . GLU B 1 611 ? -1.331 -5.328 -2.35 1 97.12 611 GLU B CA 1
ATOM 10240 C C . GLU B 1 611 ? -1.781 -4.93 -3.752 1 97.12 611 GLU B C 1
ATOM 10242 O O . GLU B 1 611 ? -2.436 -3.9 -3.93 1 97.12 611 GLU B O 1
ATOM 10247 N N . ASP B 1 612 ? -1.434 -5.703 -4.723 1 97.25 612 ASP B N 1
ATOM 10248 C CA . ASP B 1 612 ? -1.702 -5.379 -6.121 1 97.25 612 ASP B CA 1
ATOM 10249 C C . ASP B 1 612 ? -2.422 -6.527 -6.824 1 97.25 612 ASP B C 1
ATOM 10251 O O . ASP B 1 612 ? -2.227 -7.691 -6.477 1 97.25 612 ASP B O 1
ATOM 10255 N N . HIS B 1 613 ? -3.252 -6.242 -7.773 1 98 613 HIS B N 1
ATOM 10256 C CA . HIS B 1 613 ? -3.988 -7.191 -8.602 1 98 613 HIS B CA 1
ATOM 10257 C C . HIS B 1 613 ? -4.926 -8.047 -7.762 1 98 613 HIS B C 1
ATOM 10259 O O . HIS B 1 613 ? -5.984 -7.582 -7.336 1 98 613 HIS B O 1
ATOM 10265 N N . GLY B 1 614 ? -4.594 -9.242 -7.312 1 98.62 614 GLY B N 1
ATOM 10266 C CA . GLY B 1 614 ? -5.301 -9.992 -6.285 1 98.62 614 GLY B CA 1
ATOM 10267 C C . GLY B 1 614 ? -4.75 -9.766 -4.891 1 98.62 614 GLY B C 1
ATOM 10268 O O . GLY B 1 614 ? -3.736 -10.359 -4.516 1 98.62 614 GLY B O 1
ATOM 10269 N N . VAL B 1 615 ? -5.48 -8.938 -4.113 1 98.44 615 VAL B N 1
ATOM 10270 C CA . VAL B 1 615 ? -4.957 -8.531 -2.812 1 98.44 615 VAL B CA 1
ATOM 10271 C C . VAL B 1 615 ? -4.828 -9.75 -1.903 1 98.44 615 VAL B C 1
ATOM 10273 O O . VAL B 1 615 ? -5.793 -10.492 -1.706 1 98.44 615 VAL B O 1
ATOM 10276 N N . GLY B 1 616 ? -3.617 -9.969 -1.393 1 98 616 GLY B N 1
ATOM 10277 C CA . GLY B 1 616 ? -3.355 -11.078 -0.488 1 98 616 GLY B CA 1
ATOM 10278 C C . GLY B 1 616 ? -2.918 -12.344 -1.203 1 98 616 GLY B C 1
ATOM 10279 O O . GLY B 1 616 ? -2.648 -13.359 -0.564 1 98 616 GLY B O 1
ATOM 10280 N N . TYR B 1 617 ? -2.822 -12.266 -2.545 1 98.62 617 TYR B N 1
ATOM 10281 C CA . TYR B 1 617 ? -2.482 -13.445 -3.332 1 98.62 617 TYR B CA 1
ATOM 10282 C C . TYR B 1 617 ? -1.367 -13.133 -4.324 1 98.62 617 TYR B C 1
ATOM 10284 O O . TYR B 1 617 ? -0.832 -12.023 -4.34 1 98.62 617 TYR B O 1
ATOM 10292 N N . ILE B 1 618 ? -0.921 -14.164 -5.055 1 98.81 618 ILE B N 1
ATOM 10293 C CA . ILE B 1 618 ? 0.081 -14.031 -6.105 1 98.81 618 ILE B CA 1
ATOM 10294 C C . ILE B 1 618 ? -0.545 -14.352 -7.461 1 98.81 618 ILE B C 1
ATOM 10296 O O . ILE B 1 618 ? -1.237 -15.359 -7.605 1 98.81 618 ILE B O 1
ATOM 10300 N N . SER B 1 619 ? -0.3 -13.492 -8.445 1 98.88 619 SER B N 1
ATOM 10301 C CA . SER B 1 619 ? -0.833 -13.664 -9.789 1 98.88 619 SER B CA 1
ATOM 10302 C C . SER B 1 619 ? -0.202 -14.867 -10.477 1 98.88 619 SER B C 1
ATOM 10304 O O . SER B 1 619 ? 0.921 -15.258 -10.156 1 98.88 619 SER B O 1
ATOM 10306 N N . GLU B 1 620 ? -0.894 -15.406 -11.406 1 98.81 620 GLU B N 1
ATOM 10307 C CA . GLU B 1 620 ? -0.428 -16.547 -12.195 1 98.81 620 GLU B CA 1
ATOM 10308 C C . GLU B 1 620 ? 0.819 -16.188 -12.992 1 98.81 620 GLU B C 1
ATOM 10310 O O . GLU B 1 620 ? 1.823 -16.891 -12.945 1 98.81 620 GLU B O 1
ATOM 10315 N N . ILE B 1 621 ? 0.642 -15.109 -13.695 1 98.81 621 ILE B N 1
ATOM 10316 C CA . ILE B 1 621 ? 1.669 -14.703 -14.656 1 98.81 621 ILE B CA 1
ATOM 10317 C C . ILE B 1 621 ? 1.803 -13.188 -14.656 1 98.81 621 ILE B C 1
ATOM 10319 O O . ILE B 1 621 ? 1 -12.484 -14.039 1 98.81 621 ILE B O 1
ATOM 10323 N N . PHE B 1 622 ? 2.811 -12.727 -15.258 1 98.81 622 PHE B N 1
ATOM 10324 C CA . PHE B 1 622 ? 3.098 -11.312 -15.484 1 98.81 622 PHE B CA 1
ATOM 10325 C C . PHE B 1 622 ? 3.594 -11.078 -16.906 1 98.81 622 PHE B C 1
ATOM 10327 O O . PHE B 1 622 ? 4.094 -12 -17.547 1 98.81 622 PHE B O 1
ATOM 10334 N N . ASP B 1 623 ? 3.482 -9.867 -17.406 1 98.62 623 ASP B N 1
ATOM 10335 C CA . ASP B 1 623 ? 4.125 -9.516 -18.672 1 98.62 623 ASP B CA 1
ATOM 10336 C C . ASP B 1 623 ? 5.637 -9.695 -18.578 1 98.62 623 ASP B C 1
ATOM 10338 O O . ASP B 1 623 ? 6.23 -9.531 -17.516 1 98.62 623 ASP B O 1
ATOM 10342 N N . GLY B 1 624 ? 6.219 -10.047 -19.719 1 98.44 624 GLY B N 1
ATOM 10343 C CA . GLY B 1 624 ? 7.664 -10.195 -19.781 1 98.44 624 GLY B CA 1
ATOM 10344 C C . GLY B 1 624 ? 8.398 -8.875 -19.859 1 98.44 624 GLY B C 1
ATOM 10345 O O . GLY B 1 624 ? 9.562 -8.781 -19.453 1 98.44 624 GLY B O 1
ATOM 10346 N N . ASP B 1 625 ? 7.68 -7.91 -20.328 1 97.88 625 ASP B N 1
ATOM 10347 C CA . ASP B 1 625 ? 8.281 -6.586 -20.484 1 97.88 625 ASP B CA 1
ATOM 10348 C C . ASP B 1 625 ? 7.941 -5.691 -19.297 1 97.88 625 ASP B C 1
ATOM 10350 O O . ASP B 1 625 ? 6.887 -5.848 -18.672 1 97.88 625 ASP B O 1
ATOM 10354 N N . ASP B 1 626 ? 8.828 -4.84 -18.922 1 96.06 626 ASP B N 1
ATOM 10355 C CA . ASP B 1 626 ? 8.57 -3.811 -17.922 1 96.06 626 ASP B CA 1
ATOM 10356 C C . ASP B 1 626 ? 7.336 -2.988 -18.281 1 96.06 626 ASP B C 1
ATOM 10358 O O . ASP B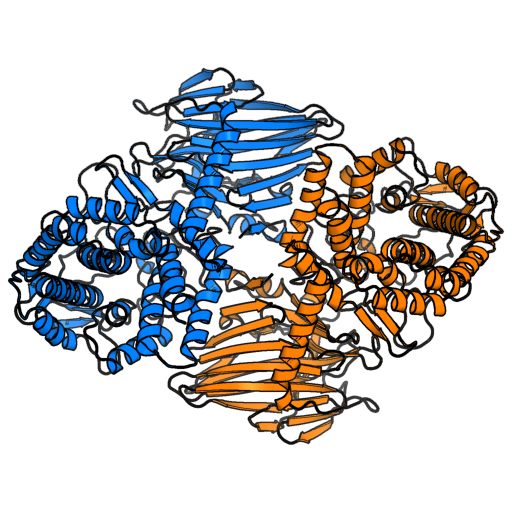 1 626 ? 7.145 -2.627 -19.438 1 96.06 626 ASP B O 1
ATOM 10362 N N . PRO B 1 627 ? 6.387 -2.738 -17.359 1 97.31 627 PRO B N 1
ATOM 10363 C CA . PRO B 1 627 ? 6.559 -2.793 -15.906 1 97.31 627 PRO B CA 1
ATOM 10364 C C . PRO B 1 627 ? 6.051 -4.102 -15.305 1 97.31 627 PRO B C 1
ATOM 10366 O O . PRO B 1 627 ? 5.574 -4.113 -14.164 1 97.31 627 PRO B O 1
ATOM 10369 N N . PHE B 1 628 ? 6.035 -5.184 -16.125 1 98.25 628 PHE B N 1
ATOM 10370 C CA . PHE B 1 628 ? 5.695 -6.512 -15.625 1 98.25 628 PHE B CA 1
ATOM 10371 C C . PHE B 1 628 ? 4.293 -6.52 -15.031 1 98.25 628 PHE B C 1
ATOM 10373 O O . PHE B 1 628 ? 4.098 -6.98 -13.898 1 98.25 628 PHE B O 1
ATOM 10380 N N . LEU B 1 629 ? 3.303 -6.074 -15.773 1 98.31 629 LEU B N 1
ATOM 10381 C CA . LEU B 1 629 ? 1.923 -6.039 -15.305 1 98.31 629 LEU B CA 1
ATOM 10382 C C . LEU B 1 629 ? 1.433 -7.441 -14.953 1 98.31 629 LEU B C 1
ATOM 10384 O O . LEU B 1 629 ? 1.708 -8.398 -15.68 1 98.31 629 LEU B O 1
ATOM 10388 N N . PRO B 1 630 ? 0.792 -7.582 -13.789 1 98.5 630 PRO B N 1
ATOM 10389 C CA . PRO B 1 630 ? 0.213 -8.891 -13.477 1 98.5 630 PRO B CA 1
ATOM 10390 C C . PRO B 1 630 ? -0.919 -9.273 -14.43 1 98.5 630 PRO B C 1
ATOM 10392 O O . PRO B 1 630 ? -1.702 -8.414 -14.836 1 98.5 630 PRO B O 1
ATOM 10395 N N . ARG B 1 631 ? -0.951 -10.5 -14.805 1 98.06 631 ARG B N 1
ATOM 10396 C CA . ARG B 1 631 ? -1.915 -11.055 -15.75 1 98.06 631 ARG B CA 1
ATOM 10397 C C . ARG B 1 631 ? -2.457 -12.391 -15.266 1 98.06 631 ARG B C 1
ATOM 10399 O O . ARG B 1 631 ? -2.086 -12.859 -14.188 1 98.06 631 ARG B O 1
ATOM 10406 N N . GLY B 1 632 ? -3.338 -13.023 -16.047 1 97.5 632 GLY B N 1
ATOM 10407 C CA . GLY B 1 632 ? -3.861 -14.336 -15.719 1 97.5 632 GLY B CA 1
ATOM 10408 C C . GLY B 1 632 ? -4.75 -14.344 -14.492 1 97.5 632 GLY B C 1
ATOM 10409 O O . GLY B 1 632 ? -5.406 -13.344 -14.188 1 97.5 632 GLY B O 1
ATOM 10410 N N . CYS B 1 633 ? -4.809 -15.531 -13.805 1 98.44 633 CYS B N 1
ATOM 10411 C CA . CYS B 1 633 ? -5.508 -15.602 -12.531 1 98.44 633 CYS B CA 1
ATOM 10412 C C . CYS B 1 633 ? -4.879 -14.648 -11.508 1 98.44 633 CYS B C 1
ATOM 10414 O O . CYS B 1 633 ? -3.654 -14.602 -11.383 1 98.44 633 CYS B O 1
ATOM 10416 N N . PHE B 1 634 ? -5.703 -13.883 -10.867 1 98.5 634 PHE B N 1
ATOM 10417 C CA . PHE B 1 634 ? -5.148 -12.93 -9.914 1 98.5 634 PHE B CA 1
ATOM 10418 C C . PHE B 1 634 ? -4.805 -13.617 -8.594 1 98.5 634 PHE B C 1
ATOM 10420 O O . PHE B 1 634 ? -4.168 -13.023 -7.727 1 98.5 634 PHE B O 1
ATOM 10427 N N . ALA B 1 635 ? -5.16 -14.883 -8.492 1 98.81 635 ALA B N 1
ATOM 10428 C CA . ALA B 1 635 ? -4.789 -15.773 -7.395 1 98.81 635 ALA B CA 1
ATOM 10429 C C . ALA B 1 635 ? -4.461 -17.172 -7.91 1 98.81 635 ALA B C 1
ATOM 10431 O O . ALA B 1 635 ? -5.355 -17.922 -8.312 1 98.81 635 ALA B O 1
ATOM 10432 N N . GLN B 1 636 ? -3.207 -17.5 -7.824 1 98.88 636 GLN B N 1
ATOM 10433 C CA . GLN B 1 636 ? -2.76 -18.766 -8.406 1 98.88 636 GLN B CA 1
ATOM 10434 C C . GLN B 1 636 ? -2.074 -19.641 -7.363 1 98.88 636 GLN B C 1
ATOM 10436 O O . GLN B 1 636 ? -1.178 -19.172 -6.652 1 98.88 636 GLN B O 1
ATOM 10441 N N . ALA B 1 637 ? -2.408 -20.938 -7.352 1 98.88 637 ALA B N 1
ATOM 10442 C CA . ALA B 1 637 ? -1.946 -21.875 -6.324 1 98.88 637 ALA B CA 1
ATOM 10443 C C . ALA B 1 637 ? -0.431 -22.031 -6.379 1 98.88 637 ALA B C 1
ATOM 10445 O O . ALA B 1 637 ? 0.253 -21.891 -5.363 1 98.88 637 ALA B O 1
ATOM 10446 N N . TRP B 1 638 ? 0.078 -22.375 -7.559 1 98.75 638 TRP B N 1
ATOM 10447 C CA . TRP B 1 638 ? 1.507 -22.656 -7.613 1 98.75 638 TRP B CA 1
ATOM 10448 C C . TRP B 1 638 ? 2.328 -21.406 -7.375 1 98.75 638 TRP B C 1
ATOM 10450 O O . TRP B 1 638 ? 3.441 -21.469 -6.848 1 98.75 638 TRP B O 1
ATOM 10460 N N . GLY B 1 639 ? 1.798 -20.156 -7.703 1 98.81 639 GLY B N 1
ATOM 10461 C CA . GLY B 1 639 ? 2.475 -18.922 -7.336 1 98.81 639 GLY B CA 1
ATOM 10462 C C . GLY B 1 639 ? 2.586 -18.719 -5.836 1 98.81 639 GLY B C 1
ATOM 10463 O O . GLY B 1 639 ? 3.686 -18.547 -5.309 1 98.81 639 GLY B O 1
ATOM 10464 N N . VAL B 1 640 ? 1.439 -18.781 -5.113 1 98.88 640 VAL B N 1
ATOM 10465 C CA . VAL B 1 640 ? 1.404 -18.641 -3.662 1 98.88 640 VAL B CA 1
ATOM 10466 C C . VAL B 1 640 ? 2.254 -19.734 -3.02 1 98.88 640 VAL B C 1
ATOM 10468 O O . VAL B 1 640 ? 3.064 -19.453 -2.131 1 98.88 640 VAL B O 1
ATOM 10471 N N . ALA B 1 641 ? 2.15 -20.938 -3.498 1 98.94 641 ALA B N 1
ATOM 10472 C CA . ALA B 1 641 ? 2.807 -22.109 -2.914 1 98.94 641 ALA B CA 1
ATOM 10473 C C . ALA B 1 641 ? 4.324 -22 -3.041 1 98.94 641 ALA B C 1
ATOM 10475 O O . ALA B 1 641 ? 5.047 -22.188 -2.062 1 98.94 641 ALA B O 1
ATOM 10476 N N . GLU B 1 642 ? 4.781 -21.703 -4.258 1 98.88 642 GLU B N 1
ATOM 10477 C CA . GLU B 1 642 ? 6.219 -21.734 -4.496 1 98.88 642 GLU B CA 1
ATOM 10478 C C . GLU B 1 642 ? 6.914 -20.547 -3.832 1 98.88 642 GLU B C 1
ATOM 10480 O O . GLU B 1 642 ? 8.047 -20.672 -3.354 1 98.88 642 GLU B O 1
ATOM 10485 N N . VAL B 1 643 ? 6.262 -19.375 -3.789 1 98.88 643 VAL B N 1
ATOM 10486 C CA . VAL B 1 643 ? 6.844 -18.25 -3.051 1 98.88 643 VAL B CA 1
ATOM 10487 C C . VAL B 1 643 ? 6.918 -18.594 -1.565 1 98.88 643 VAL B C 1
ATOM 10489 O O . VAL B 1 643 ? 7.949 -18.391 -0.924 1 98.88 643 VAL B O 1
ATOM 10492 N N . LEU B 1 644 ? 5.836 -19.188 -1.023 1 98.81 644 LEU B N 1
ATOM 10493 C CA . LEU B 1 644 ? 5.801 -19.531 0.392 1 98.81 644 LEU B CA 1
ATOM 10494 C C . LEU B 1 644 ? 6.816 -20.625 0.705 1 98.81 644 LEU B C 1
ATOM 10496 O O . LEU B 1 644 ? 7.582 -20.516 1.662 1 98.81 644 LEU B O 1
ATOM 10500 N N . ARG B 1 645 ? 6.836 -21.672 -0.108 1 98.81 645 ARG B N 1
ATOM 10501 C CA . ARG B 1 645 ? 7.746 -22.781 0.124 1 98.81 645 ARG B CA 1
ATOM 10502 C C . ARG B 1 645 ? 9.195 -22.312 0.146 1 98.81 645 ARG B C 1
ATOM 10504 O O . ARG B 1 645 ? 9.938 -22.594 1.091 1 98.81 645 ARG B O 1
ATOM 10511 N N . ALA B 1 646 ? 9.578 -21.625 -0.923 1 98.62 646 ALA B N 1
ATOM 10512 C CA . ALA B 1 646 ? 10.961 -21.156 -1.026 1 98.62 646 ALA B CA 1
ATOM 10513 C C . ALA B 1 646 ? 11.305 -20.203 0.112 1 98.62 646 ALA B C 1
ATOM 10515 O O . ALA B 1 646 ? 12.422 -20.219 0.628 1 98.62 646 ALA B O 1
ATOM 10516 N N . TYR B 1 647 ? 10.344 -19.328 0.483 1 98.38 647 TYR B N 1
ATOM 10517 C CA . TYR B 1 647 ? 10.594 -18.375 1.563 1 98.38 647 TYR B CA 1
ATOM 10518 C C . TYR B 1 647 ? 10.875 -19.109 2.871 1 98.38 647 TYR B C 1
ATOM 10520 O O . TYR B 1 647 ? 11.789 -18.734 3.613 1 98.38 647 TYR B O 1
ATOM 10528 N N . VAL B 1 648 ? 10.133 -20.125 3.141 1 98 648 VAL B N 1
ATOM 10529 C CA . VAL B 1 648 ? 10.258 -20.859 4.391 1 98 648 VAL B CA 1
ATOM 10530 C C . VAL B 1 648 ? 11.484 -21.766 4.34 1 98 648 VAL B C 1
ATOM 10532 O O . VAL B 1 648 ? 12.305 -21.766 5.262 1 98 648 VAL B O 1
ATOM 10535 N N . GLU B 1 649 ? 11.68 -22.484 3.242 1 97.44 649 GLU B N 1
ATOM 10536 C CA . GLU B 1 649 ? 12.727 -23.5 3.146 1 97.44 649 GLU B CA 1
ATOM 10537 C C . GLU B 1 649 ? 14.086 -22.859 2.855 1 97.44 649 GLU B C 1
ATOM 10539 O O . GLU B 1 649 ? 15.109 -23.281 3.396 1 97.44 649 GLU B O 1
ATOM 10544 N N . ASP B 1 650 ? 14.062 -21.844 1.992 1 96.94 650 ASP B N 1
ATOM 10545 C CA . ASP B 1 650 ? 15.32 -21.391 1.419 1 96.94 650 ASP B CA 1
ATOM 10546 C C . ASP B 1 650 ? 15.773 -20.078 2.061 1 96.94 650 ASP B C 1
ATOM 10548 O O . ASP B 1 650 ? 16.922 -19.641 1.868 1 96.94 650 ASP B O 1
ATOM 10552 N N . PHE B 1 651 ? 14.914 -19.422 2.85 1 95.81 651 PHE B N 1
ATOM 10553 C CA . PHE B 1 651 ? 15.289 -18.172 3.477 1 95.81 651 PHE B CA 1
ATOM 10554 C C . PHE B 1 651 ? 15.148 -18.25 4.992 1 95.81 651 PHE B C 1
ATOM 10556 O O . PHE B 1 651 ? 16.141 -18.109 5.719 1 95.81 651 PHE B O 1
ATOM 10563 N N . LEU B 1 652 ? 13.93 -18.531 5.477 1 94.19 652 LEU B N 1
ATOM 10564 C CA . LEU B 1 652 ? 13.711 -18.578 6.918 1 94.19 652 LEU B CA 1
ATOM 10565 C C . LEU B 1 652 ? 14.414 -19.766 7.547 1 94.19 652 LEU B C 1
ATOM 10567 O O . LEU B 1 652 ? 14.906 -19.688 8.672 1 94.19 652 LEU B O 1
ATOM 10571 N N . GLY B 1 653 ? 14.32 -20.953 6.973 1 80.31 653 GLY B N 1
ATOM 10572 C CA . GLY B 1 653 ? 14.844 -22.203 7.508 1 80.31 653 GLY B CA 1
ATOM 10573 C C . GLY B 1 653 ? 16.359 -22.297 7.445 1 80.31 653 GLY B C 1
ATOM 10574 O O . GLY B 1 653 ? 16.938 -23.281 7.887 1 80.31 653 GLY B O 1
ATOM 10575 N N . VAL B 1 654 ? 16.906 -21.406 6.754 1 70.62 654 VAL B N 1
ATOM 10576 C CA . VAL B 1 654 ? 18.344 -21.5 6.59 1 70.62 654 VAL B CA 1
ATOM 10577 C C . VAL B 1 654 ? 19.047 -20.531 7.543 1 70.62 654 VAL B C 1
ATOM 10579 O O . VAL B 1 654 ? 18.703 -19.344 7.578 1 70.62 654 VAL B O 1
ATOM 10582 N N . GLU B 1 655 ? 19.438 -20.969 8.852 1 55.44 655 GLU B N 1
ATOM 10583 C CA . GLU B 1 655 ? 20.25 -20.188 9.781 1 55.44 655 GLU B CA 1
ATOM 10584 C C . GLU B 1 655 ? 21.484 -19.609 9.094 1 55.44 655 GLU B C 1
ATOM 10586 O O . GLU B 1 655 ? 22.078 -20.25 8.219 1 55.44 655 GLU B O 1
#

Foldseek 3Di:
DKDKDFCVQPVDVVSQQFEKEWAAQQFLWIAMGTNLQEAQALLHFLFFFALFGNDPTWHFWRHKWKWKDWPRDIQTLHWFAFPVGTDDRNSVQWGMWMPPPWIWTWGDDPQKIKIWTWHYFHPFRKIKIKIKIFAAQFKMKMKIWIFTDTGGSVDAAEPPRWDKDWDDDVQWIWIDIDPPFWIKTKGKQDFDWDFDWDKAFGTANNVCVFQVHDGTHMTITGTMTMDMGGHRDMDMMMIMIGTRDDDHSVCVVVSVVVVSVVLVVLLVQLPDPDPLLSLLSSLLSNFWHAGVVVGFIFGFQFPDPGGGFLQSGLLQLCQSALSSPNLVNLLRHLLVQLVLDDLLFGFGDDHNDDHGHRQALCSSLSSLQSLVSSCVRPVCCVSCVPRVLVSLVSNVVSQCVHDPQGFHQDPVQLATWGHDQQGAHYPLGQDDVSDGLDDAGAGFLLSLLSVLLSLVSSVVVCVVVVHDDPCPCSSVSSLRSSVLQDDPQLEGFGHQHPVRDTHRWDALSRLNLLQGPDHSDDLSSLVSHLVVQCVFFDDLQAGFLTGPVDPQADQDQTDYPVSNSNHVNRTKGFRLRLQSSLSSLCVSCPPPPCNQVVSVSSLVVVVVCCCTNHNSAGAGIFGRDPPGHGDHRSHGSSNSRSSSSCCVVRHVVPD/DKDKDFCVQPVDVVSQQFEKEWAFQQFLWIAMGTNLQEAQALLHFLFFFALFGNDPTWHFWRHKWKWKDWPRDIQTLHWFAFPVGTDDRNSVQWGMWMPPPWIWTWGDDPQKIKIWTWHYFHPFRKIKIKIKIFAAQFKMKMKIWIFTDTGGSVDAAEPPRWDKDWDDDVQWIWIDIDPPFWIKTKGKQDFDWDFDKDKAFGTANNVCVFQVHDGTHMTITRGMTMDMGGHRDMDMMMIMIGTRDDDHSVCVVVSVVVVSVVLVVLLVQLPDPDPLLSLLSSLLSNFWHAGVVVGFIFGFQFPDPGGGFLQSGLLQLCQSALSSPNLVNLLRHLLVQLVLDDLLFGFGDDHNDDHGHRQALCSSLSSLVSLVSSCVRPVCCVSCVPRVLVSLVSNVVSQCVHDPQGFHQDPVQLATWGHDQQGAHYPLAQDDVSDGLDDAGAGFLLSLLSVLLSLVSSVVSCVVVVHDDPCPCSSVSSLRSSVLQDDPQLEGFGHQHPVRDTHRWDALSRLNLLQGPDHSDDLSSLVSHLVVQCVFFDDLQAGFLTGPPDPQADQDQTDYSVSNSNHVNRTKGFRLRLQSSLSSLCVSCPPPPCNQVVSVSSLVVVVVCCCTNHNSAGAGIFGRDPPGHGDHRSHGSSNSRSSSSCCVVRHVVPD

Organism: Ammonifex degensii (strain DSM 10501 / KC4) (NCBI:txid429009)

Radius of gyration: 34.04 Å; Cα contacts (8 Å, |Δi|>4): 3188; chains: 2; bounding box: 83×102×81 Å

pLDDT: mean 96.23, std 3.97, range [53.22, 98.94]

Secondary structure (DSSP, 8-state):
--EEE-GGGGSSHHHHTS-EEEEE-SSS-EEEEETTS---STT-EEEEEEEETTEEEEEEEEEEEEEEEETTEEEE--EEEETTEEEEEGGGGEEEEEESSSEEEEEEETTEEEEEEEE--TTSSEEEEEEEEE--SS-EEEEEEEEEEEEETTS---TTTS--EEEEETTEEEEE-STTSPPEEEEESSSEEEEEEEEEEEEE-HHHHHTTS--EEEEEEEEEEEEEE-TT-EEEEEEEEEESS---GGGHHHHHHHHHHHHHHHHHHHT--SHHHHHHHHHHHTTEEEETTTTEEEE--EETT---BHHHHHHHHIIIIITTT-HHHHHHHHHHHHHT-BTTB--SB--SSSSPB---SSHHHHHHHHHHHHHHHH--HHHIIIIIHHHHHHHHHHHHH--GGG-EE-TTT--EEB--TT---SS---EETTEESS---BEEHHHHHHHHHHHHHHHHHHHHHT---TTTTHHHHHHHHHGGGEETTTEE-SEE-TT-PEE----GGGHHHHHSSS-SS-HHHHHHHHHHHHHHHEETTEEESS-TTSTT------SSHHHHHHHTTTT-EEGGGHHHHHHHHHHHTTT-TTHHHHHHHHHHHHHHHTTSSBTTS--SEE-SSTT--EES-SEEHHHHHHHHHHIIIIIIS--/--EEE-GGGGSSHHHHTS-EEEEE-SSS-EEEEETTS---STT-EEEEEEEETTEEEEEEEEEEEEEEEETTEEEE--EEEETTEEEEEGGGGEEEEEESSSEEEEEEETTEEEEEEEE--TTSSEEEEEEEEE--SS-EEEEEEEEEEEEETTS---TTTS--EEEEETTEEEEE-STTSPPEEEEESSSEEEEEEEEEEEEE-HHHHHTTS--EEEEEEEEEEEEEE-TT-EEEEEEEEEESS---GGGHHHHHHHHHHHHHHHHHHHT--SHHHHHHHHHHHTTEEEEETTEEEEE--EETT---BHHHHHHHHIIIIITTT-HHHHHHHHHHHHHT-BTTB--SB--SSSSPB---SSHHHHHHHHHHHHHHHH--HHHIIIIIHHHHHHHHHHHHH--GGG-EE-TTT--EEB--TT---SS---EETTEESS---BEEHHHHHHHHHHHHHHHHHHHHHT---TTTTHHHHHHHHHGGGEETTTEE-SEE-TT--EE----GGGHHHHHSSS-SS-HHHHHHHHHHHHHHHEETTEEESS-TTSTT------SSHHHHHHHTTTT-EEGGGHHHHHHHHHHHTTT-TTHHHHHHHHHHHHHHHTTSSBTTS--SEE-SSTT--EES-SEEHHHHHHHHHHIIIIIIT--

Nearest PDB structures (foldseek):
  7ekx-assembly2_B  TM=6.655E-01  e=3.893E-22  Nakaseomyces glabratus CBS 138
  7ekw-assembly1_B  TM=6.489E-01  e=9.712E-22  Nakaseomyces glabratus CBS 138
  7ejt-assembly2_B  TM=6.556E-01  e=2.822E-21  Nakaseomyces glabratus CBS 138
  5d0f-assembly2_B  TM=6.343E-01  e=1.386E-21  Nakaseomyces glabratus CBS 138
  7vma-assembly1_A  TM=6.726E-01  e=2.011E-19  Thermococcus gammatolerans EJ3

Solvent-accessible surface area (backbone atoms only — not comparable to full-atom values): 63799 Å² total; per-residue (Å²): 121,73,48,61,41,24,42,87,49,42,65,42,74,71,50,18,58,52,31,29,47,78,42,48,13,39,27,60,21,37,27,33,35,23,78,39,58,33,52,34,40,73,66,33,12,52,30,26,31,32,79,49,28,43,31,54,43,27,33,39,30,47,43,71,38,38,34,40,36,42,90,90,43,75,45,61,49,33,22,42,35,31,87,86,37,78,76,36,69,11,45,80,34,48,48,31,39,34,34,66,88,45,49,32,41,33,34,49,56,69,56,29,38,39,37,41,35,48,48,35,41,73,72,41,55,36,23,39,37,41,36,40,34,34,34,30,89,48,48,34,34,41,35,38,36,46,31,31,49,72,40,52,43,88,52,74,46,43,87,83,73,64,66,73,49,73,46,81,44,92,39,22,36,39,36,34,48,60,88,91,52,71,35,40,32,41,35,38,60,60,59,47,60,45,83,50,75,48,69,46,78,42,38,29,16,62,57,26,46,52,45,54,45,86,29,57,31,32,30,41,21,62,28,36,36,41,31,80,38,55,48,67,36,73,48,77,38,29,34,23,40,19,56,65,46,85,59,62,33,85,47,48,66,60,42,50,51,51,46,52,50,49,52,50,47,52,34,58,64,36,63,60,86,50,63,70,55,38,39,36,47,50,40,35,54,62,27,45,22,44,27,66,78,73,66,40,37,45,30,37,31,20,39,81,82,50,49,44,25,35,43,44,33,33,68,12,38,52,24,47,16,56,67,33,63,34,56,68,57,44,50,35,32,52,49,42,49,53,71,55,46,51,74,41,27,24,38,35,31,60,53,71,69,77,71,61,39,65,60,35,70,43,32,38,39,33,44,45,51,40,50,51,53,48,37,70,76,63,62,50,56,64,55,45,60,71,57,46,42,62,46,53,49,46,24,49,50,23,38,53,75,40,41,77,57,57,27,24,34,36,85,88,34,44,43,47,28,32,48,45,94,76,57,56,38,53,94,58,47,44,62,55,90,73,43,51,68,55,75,66,52,20,28,34,38,36,54,38,28,37,47,43,28,40,46,45,49,49,51,49,50,21,62,74,67,72,44,90,62,94,61,74,62,45,50,59,36,23,39,61,38,53,57,73,36,59,38,93,89,42,42,52,34,42,26,32,30,91,88,64,54,68,37,71,61,57,47,57,50,52,40,45,28,46,33,42,93,52,44,74,55,53,69,69,55,34,38,37,33,49,52,48,43,47,48,58,26,55,53,72,63,16,30,19,35,23,29,78,86,43,91,74,42,26,43,55,70,51,40,34,61,69,48,25,45,57,9,56,60,17,8,21,16,33,22,34,52,40,17,42,44,50,44,21,45,49,64,63,39,58,88,45,81,63,44,61,61,52,54,51,60,61,48,51,28,52,65,27,38,28,74,38,43,18,48,52,34,30,35,36,26,24,24,45,38,89,57,40,51,76,33,79,30,35,32,15,33,32,21,38,9,22,50,38,31,34,44,45,60,65,52,67,64,51,126,121,73,49,62,40,24,43,87,49,42,65,42,73,71,50,18,58,53,32,29,48,76,44,48,14,37,26,58,20,38,26,33,36,23,78,39,58,34,53,35,40,73,66,34,12,51,28,27,30,32,78,50,27,44,31,52,42,27,32,39,31,47,42,72,39,38,34,40,36,44,92,89,42,74,45,60,50,34,22,40,35,32,88,88,37,78,74,37,70,12,44,79,35,48,47,32,38,36,36,66,88,46,47,31,40,33,32,48,58,69,56,29,38,40,37,40,34,48,49,36,41,72,72,40,59,35,24,38,36,40,36,41,36,33,33,31,89,48,48,34,34,42,36,38,36,45,31,30,48,72,41,54,44,88,52,74,47,45,86,83,73,65,65,74,48,73,46,82,44,91,39,22,36,38,37,34,48,60,88,90,53,70,33,41,30,38,36,36,61,60,58,46,58,46,83,49,74,50,69,48,78,42,39,29,16,62,56,27,45,54,43,53,46,86,30,57,30,32,30,42,21,61,26,35,36,40,29,81,39,56,47,68,35,73,48,76,39,29,35,23,40,19,55,67,46,85,58,64,33,85,47,47,64,61,43,51,52,50,45,51,49,49,51,50,46,51,35,58,62,34,62,60,85,50,63,69,55,37,40,37,47,50,41,34,55,62,29,44,22,43,26,67,79,75,65,41,39,44,32,36,32,20,39,81,81,51,50,42,25,35,43,43,32,33,67,12,40,52,27,47,15,55,68,32,62,33,56,66,56,43,50,35,33,51,50,42,49,52,72,54,45,54,78,40,27,24,37,36,31,61,53,71,69,77,72,60,39,67,59,35,70,41,32,39,40,33,44,44,51,38,50,50,53,49,37,71,76,64,64,49,57,64,54,45,60,72,59,46,42,61,45,52,50,45,25,51,51,24,39,53,75,38,40,77,58,57,26,24,34,37,86,88,35,45,42,46,29,34,47,44,94,76,57,56,37,52,94,59,48,45,62,56,90,73,44,50,68,55,76,65,50,20,30,33,40,36,54,38,28,37,47,43,29,41,47,45,49,51,51,49,50,22,62,74,66,72,45,91,61,94,59,75,64,46,47,59,38,24,40,60,36,52,57,74,37,59,39,95,87,41,41,53,35,43,25,33,31,88,86,64,54,70,39,71,61,58,46,57,50,51,42,46,30,44,34,42,93,52,46,74,54,53,70,69,55,33,38,36,33,50,52,47,43,46,49,58,26,55,51,72,63,15,30,19,35,24,29,79,86,44,90,74,42,27,41,55,68,52,39,35,62,68,48,26,46,57,9,56,60,18,8,21,15,33,22,35,52,40,18,43,45,51,44,21,46,49,62,62,39,58,89,44,81,63,44,60,61,52,55,50,61,62,48,51,30,51,66,28,39,29,74,39,44,17,48,54,32,30,34,36,27,25,24,46,38,89,56,40,51,76,33,80,30,34,32,14,35,33,20,37,9,22,52,39,31,33,44,45,61,65,49,69,62,49,130

Sequence (1310 aa):
MIYHFSKEAWRTFERGCEREWLITNGLGGFASGTLVGANTRRYHGLLVAALNPPVRRYLLLAKLDEQLICGGVTYNLATNCTRDGVTERGYIHLQHVKIDPFPTFTYRCGLIWLEKTVFMPRYRNATVIIYRLSSGSGPAELRLWPLVNYRDYHGNAYCGTISFRQENLPGGVVIWGPEGLPPLFLQVSRGSFHPSPDWYYGMHYPAEAERGLNPYEDHYLPGYFTVFVPPEEEVEVMVTASLGEVLEPAAAGKLLREAREHLEEVVRRAGHADSLAQELVRAADAFLVKRSCPTGTSVIAGYPWFTDWGRDALISLPGLTLVTRRFTEAREILLLYGSAVKEGLVPNFFPDEGEPWYNSVDASLWYFYAVQQYWRYTGDNDFVREEAWPVMLEILRRYVEGTRYGIKADPKDGLLRAGEPGVQLTWMDAKVGDWVVTPRRGKPVEVNALWYNAVRFLEELSSRWNLSFPYSGLGDKIRGGFKKFWCPEGYLCDVIDDEGRKDLSFRPNQILAASLPYSPLTQEQARAVVKRVEEELYTPYGLRSLSPRDPAYRGRYVGDVLQRDAAYHQGTVWSWLIGPFITAYRKVFAGEKAARRQIRRFFDPFRAHLEDHGVGYISEIFDGDDPFLPRGCFAQAWGVAEVLRAYVEDFLGVEMIYHFSKEAWRTFERGCEREWLITNGLGGFASGTLVGANTRRYHGLLVAALNPPVRRYLLLAKLDEQLICGGVTYNLATNCTRDGVTERGYIHLQHVKIDPFPTFTYRCGLIWLEKTVFMPRYRNATVIIYRLSSGSGPAELRLWPLVNYRDYHGNAYCGTISFRQENLPGGVVIWGPEGLPPLFLQVSRGSFHPSPDWYYGMHYPAEAERGLNPYEDHYLPGYFTVFVPPEEEVEVMVTASLGEVLEPAAAGKLLREAREHLEEVVRRAGHADSLAQELVRAADAFLVKRSCPTGTSVIAGYPWFTDWGRDALISLPGLTLVTRRFTEAREILLLYGSAVKEGLVPNFFPDEGEPWYNSVDASLWYFYAVQQYWRYTGDNDFVREEAWPVMLEILRRYVEGTRYGIKADPKDGLLRAGEPGVQLTWMDAKVGDWVVTPRRGKPVEVNALWYNAVRFLEELSSRWNLSFPYSGLGDKIRGGFKKFWCPEGYLCDVIDDEGRKDLSFRPNQILAASLPYSPLTQEQARAVVKRVEEELYTPYGLRSLSPRDPAYRGRYVGDVLQRDAAYHQGTVWSWLIGPFITAYRKVFAGEKAARRQIRRFFDPFRAHLEDHGVGYISEIFDGDDPFLPRGCFAQAWGVAEVLRAYVEDFLGVE